Protein AF-0000000084921976 (afdb_homodimer)

Radius of gyration: 35.38 Å; Cα contacts (8 Å, |Δi|>4): 1871; chains: 2; bounding box: 84×122×89 Å

Secondary structure (DSSP, 8-state):
--------S--HHHHHHHHHHHHTT-S--HHHHHHHHHHS--PPPSBHHHHHHHHHHHHHHHHHHHHHHHH-------S-HHHHHHHHHHHHHHTSS-HHHHHHH--SHHHHHHHHHHHHHHHHHHHHT---S---HHHH-BTGGGTS--HHHHHTHHHHHHHHHH---BT-HHHHHHHHHHHTT----PPTTHHHHHHHHHSSTT-SB-------TT-BHHHHHHHHTTSEEEETTEEEESEEETTEEES-GGG--HHHHHHHHHHH--HHHHHHHHHHHHHHH--PPPHHHHHHHHHHHHHHHHH---HHHHHT-HHHHHHHHHHHTT-GGGS---HHHHHHHHHHHH---HHHHHHHTTTS---HHHHHHHHHHHHHHHHGGGG--SHHHHHHHHH-HHHHHH--HHHHHHHHHHHHHHHTT--STHHHHHHHHHHHHHHHHHHH-SSS-HHHHHHHHHHHHHHIIIIIHHHHHHHS----------HHHHHHHHHHHHH-THHHHHHHS--SHHHHHHHHHHHHH-HHHHHS--EE--SS--EE--PPP-TT-HHHHHHHHHHHHHHHHSGGG-SS---HHHHHHHHHHHHHHHHHHHHHH---HHHHHHHHHHHHT-PPPPP-SS--HHHHHTHHHHHHHHHHHHHHHTT--SB--STTTTTSBPPHHHHHHHHHHHHHHHHSS-TT-HHHHHHIIIII-TTS--HHHHHHTTSSSSSHHHHHHHHHHHHHHHHHHHHHHHHHHHHHHHHHH-/--------S--HHHHHHHHHHHHTT-S--HHHHHHHHHHS--PPPSBHHHHHHHHHHHHHHHHHHHHHHHH-------S-HHHHHHHHHHHHHHTSS-HHHHHHH--SHHHHHHHHHHHHHHHHHHHHT---S---HHHH-BTGGGTS--HHHHHTHHHHHHHHHH---BT-HHHHHHHHHHHTT----PPTTHHHHHHHHHSSTT-SB-------TT-BHHHHHHHHTTSEEEETTEEEESEEETTEEES-GGG--HHHHHHHHHHH--HHHHHHHHHHHHHHH--PPPHHHHHHHHHHHHHHHHH---HHHHHT-HHHHHHHHHHHTT-TTTS---HHHHHHHHHHHH---HHHHHHHTTTS---HHHHHHHHHHHHHHHHGGGG--SHHHHHHHHH-HHHHHH--HHHHHHHHHHHHHHHTT--STHHHHHHHHHHHHHHHHHHH-SSS-HHHHHHHHHHHHHHIIIIIHHHHHHHS----------HHHHHHHHHHHHH-THHHHHHHS--SHHHHHHHHHHHHH-HHHHHS--EE--SS--EE--PPP-TT-HHHHHHHHHHHHHHHHSGGG-SS---HHHHHHHHHHHHHHHHHHHHHH---HHHHHHHHHHHHT-PPPPP-SS--HHHHHTHHHHHHHHHHHHHHHTT--SB--STTTTTSBPPHHHHHHHHHHHHHHHHSS-TT-HHHHHHIIIII-TTS--HHHHHHTTSSSSSHHHHHHHHHHHHHHHHHHHHHHHHHHHHHHHHHH-

Organism: Filifactor alocis (strain ATCC 35896 / CCUG 47790 / D40 B5) (NCBI:txid546269)

Structure (mmCIF, N/CA/C/O backbone):
data_AF-0000000084921976-model_v1
#
loop_
_entity.id
_entity.type
_entity.pdbx_description
1 polymer 'DUF4209 domain-containing protein'
#
loop_
_atom_site.group_PDB
_atom_site.id
_atom_site.type_symbol
_atom_site.label_atom_id
_atom_site.label_alt_id
_atom_site.label_comp_id
_atom_site.label_asym_id
_atom_site.label_entity_id
_atom_site.label_seq_id
_atom_site.pdbx_PDB_ins_code
_atom_site.Cartn_x
_atom_site.Cartn_y
_atom_site.Cartn_z
_atom_site.occupancy
_atom_site.B_iso_or_equiv
_atom_site.auth_seq_id
_atom_site.auth_comp_id
_atom_site.auth_asym_id
_atom_site.auth_atom_id
_atom_site.pdbx_PDB_model_num
ATOM 1 N N . MET A 1 1 ? 5.086 -63 -4.965 1 36.03 1 MET A N 1
ATOM 2 C CA . MET A 1 1 ? 5.863 -61.781 -5.184 1 36.03 1 MET A CA 1
ATOM 3 C C . MET A 1 1 ? 5.996 -60.969 -3.895 1 36.03 1 MET A C 1
ATOM 5 O O . MET A 1 1 ? 5.016 -60.812 -3.166 1 36.03 1 MET A O 1
ATOM 9 N N . PRO A 1 2 ? 7.129 -60.875 -3.27 1 43.03 2 PRO A N 1
ATOM 10 C CA . PRO A 1 2 ? 7.211 -60.188 -1.97 1 43.03 2 PRO A CA 1
ATOM 11 C C . PRO A 1 2 ? 6.477 -58.875 -1.95 1 43.03 2 PRO A C 1
ATOM 13 O O . PRO A 1 2 ? 6.348 -58.219 -2.99 1 43.03 2 PRO A O 1
ATOM 16 N N . ASN A 1 3 ? 5.578 -58.625 -1.073 1 48.25 3 ASN A N 1
ATOM 17 C CA . ASN A 1 3 ? 4.789 -57.406 -0.872 1 48.25 3 ASN A CA 1
ATOM 18 C C . ASN A 1 3 ? 5.676 -56.156 -0.818 1 48.25 3 ASN A C 1
ATOM 20 O O . ASN A 1 3 ? 6.449 -55.969 0.124 1 48.25 3 ASN A O 1
ATOM 24 N N . LYS A 1 4 ? 6.289 -55.719 -1.925 1 60 4 LYS A N 1
ATOM 25 C CA . LYS A 1 4 ? 7.121 -54.5 -1.957 1 60 4 LYS A CA 1
ATOM 26 C C . LYS A 1 4 ? 6.492 -53.375 -1.141 1 60 4 LYS A C 1
ATOM 28 O O . LYS A 1 4 ? 5.324 -53.062 -1.337 1 60 4 LYS A O 1
ATOM 33 N N . GLU A 1 5 ? 6.953 -53.156 0.052 1 75.19 5 GLU A N 1
ATOM 34 C CA . GLU A 1 5 ? 6.52 -52.062 0.922 1 75.19 5 GLU A CA 1
ATOM 35 C C . GLU A 1 5 ? 6.891 -50.719 0.332 1 75.19 5 GLU A C 1
ATOM 37 O O . GLU A 1 5 ? 8.07 -50.406 0.146 1 75.19 5 GLU A O 1
ATOM 42 N N . TYR A 1 6 ? 5.863 -50.062 -0.355 1 84.06 6 TYR A N 1
ATOM 43 C CA . TYR A 1 6 ? 6.066 -48.75 -0.953 1 84.06 6 TYR A CA 1
ATOM 44 C C . TYR A 1 6 ? 6.055 -47.656 0.111 1 84.06 6 TYR A C 1
ATOM 46 O O . TYR A 1 6 ? 5.242 -47.688 1.038 1 84.06 6 TYR A O 1
ATOM 54 N N . LYS A 1 7 ? 6.992 -46.812 0.088 1 81.31 7 LYS A N 1
ATOM 55 C CA . LYS A 1 7 ? 7.02 -45.688 1.013 1 81.31 7 LYS A CA 1
ATOM 56 C C . LYS A 1 7 ? 5.934 -44.656 0.671 1 81.31 7 LYS A C 1
ATOM 58 O O . LYS A 1 7 ? 5.211 -44.188 1.556 1 81.31 7 LYS A O 1
ATOM 63 N N . ASN A 1 8 ? 5.68 -44.375 -0.59 1 85.75 8 ASN A N 1
ATOM 64 C CA . ASN A 1 8 ? 4.66 -43.5 -1.145 1 85.75 8 ASN A CA 1
ATOM 65 C C . ASN A 1 8 ? 4.855 -42.062 -0.676 1 85.75 8 ASN A C 1
ATOM 67 O O . ASN A 1 8 ? 3.881 -41.344 -0.459 1 85.75 8 ASN A O 1
ATOM 71 N N . TYR A 1 9 ? 6.039 -41.812 -0.288 1 83.88 9 TYR A N 1
ATOM 72 C CA . TYR A 1 9 ? 6.438 -40.438 0.019 1 83.88 9 TYR A CA 1
ATOM 73 C C . TYR A 1 9 ? 7.914 -40.219 -0.299 1 83.88 9 TYR A C 1
ATOM 75 O O . TYR A 1 9 ? 8.664 -41.188 -0.476 1 83.88 9 TYR A O 1
ATOM 83 N N . LEU A 1 10 ? 8.242 -39.031 -0.534 1 80.31 10 LEU A N 1
ATOM 84 C CA . LEU A 1 10 ? 9.641 -38.719 -0.784 1 80.31 10 LEU A CA 1
ATOM 85 C C . LEU A 1 10 ? 10.406 -38.531 0.526 1 80.31 10 LEU A C 1
ATOM 87 O O . LEU A 1 10 ? 10 -37.75 1.377 1 80.31 10 LEU A O 1
ATOM 91 N N . GLU A 1 11 ? 11.438 -39.25 0.639 1 75.75 11 GLU A N 1
ATOM 92 C CA . GLU A 1 11 ? 12.289 -39.062 1.807 1 75.75 11 GLU A CA 1
ATOM 93 C C . GLU A 1 11 ? 12.977 -37.688 1.787 1 75.75 11 GLU A C 1
ATOM 95 O O . GLU A 1 11 ? 13.148 -37.094 0.724 1 75.75 11 GLU A O 1
ATOM 100 N N . HIS A 1 12 ? 13.25 -37.281 2.861 1 73.44 12 HIS A N 1
ATOM 101 C CA . HIS A 1 12 ? 13.82 -35.938 3.004 1 73.44 12 HIS A CA 1
ATOM 102 C C . HIS A 1 12 ? 15.086 -35.781 2.162 1 73.44 12 HIS A C 1
ATOM 104 O O . HIS A 1 12 ? 15.281 -34.75 1.516 1 73.44 12 HIS A O 1
ATOM 110 N N . GLU A 1 13 ? 15.906 -36.719 2.164 1 74.75 13 GLU A N 1
ATOM 111 C CA . GLU A 1 13 ? 17.156 -36.656 1.408 1 74.75 13 GLU A CA 1
ATOM 112 C C . GLU A 1 13 ? 16.891 -36.531 -0.087 1 74.75 13 GLU A C 1
ATOM 114 O O . GLU A 1 13 ? 17.625 -35.844 -0.788 1 74.75 13 GLU A O 1
ATOM 119 N N . ILE A 1 14 ? 15.852 -37.156 -0.518 1 82.94 14 ILE A N 1
ATOM 120 C CA . ILE A 1 14 ? 15.492 -37.094 -1.932 1 82.94 14 ILE A CA 1
ATOM 121 C C . ILE A 1 14 ? 14.961 -35.719 -2.277 1 82.94 14 ILE A C 1
ATOM 123 O O . ILE A 1 14 ? 15.25 -35.188 -3.352 1 82.94 14 ILE A O 1
ATOM 127 N N . CYS A 1 15 ? 14.219 -35.156 -1.359 1 80.31 15 CYS A N 1
ATOM 128 C CA . CYS A 1 15 ? 13.695 -33.812 -1.569 1 80.31 15 CYS A CA 1
ATOM 129 C C . CYS A 1 15 ? 14.836 -32.781 -1.668 1 80.31 15 CYS A C 1
ATOM 131 O O . CYS A 1 15 ? 14.789 -31.875 -2.496 1 80.31 15 CYS A O 1
ATOM 133 N N . VAL A 1 16 ? 15.844 -32.938 -0.855 1 71.38 16 VAL A N 1
ATOM 134 C CA . VAL A 1 16 ? 17 -32.031 -0.869 1 71.38 16 VAL A CA 1
ATOM 135 C C . VAL A 1 16 ? 17.75 -32.188 -2.191 1 71.38 16 VAL A C 1
ATOM 137 O O . VAL A 1 16 ? 18.094 -31.172 -2.82 1 71.38 16 VAL A O 1
ATOM 140 N N . LYS A 1 17 ? 17.984 -33.438 -2.566 1 80.75 17 LYS A N 1
ATOM 141 C CA . LYS A 1 17 ? 18.656 -33.688 -3.834 1 80.75 17 LYS A CA 1
ATOM 142 C C . LYS A 1 17 ? 17.875 -33.094 -5.004 1 80.75 17 LYS A C 1
ATOM 144 O O . LYS A 1 17 ? 18.469 -32.594 -5.953 1 80.75 17 LYS A O 1
ATOM 149 N N . PHE A 1 18 ? 16.625 -33.281 -4.934 1 84.56 18 PHE A N 1
ATOM 150 C CA . PHE A 1 18 ? 15.75 -32.719 -5.965 1 84.56 18 PHE A CA 1
ATOM 151 C C . PHE A 1 18 ? 15.883 -31.203 -6.031 1 84.56 18 PHE A C 1
ATOM 153 O O . PHE A 1 18 ? 16.047 -30.641 -7.117 1 84.56 18 PHE A O 1
ATOM 160 N N . ALA A 1 19 ? 15.828 -30.547 -4.949 1 74.38 19 ALA A N 1
ATOM 161 C CA . ALA A 1 19 ? 15.945 -29.094 -4.879 1 74.38 19 ALA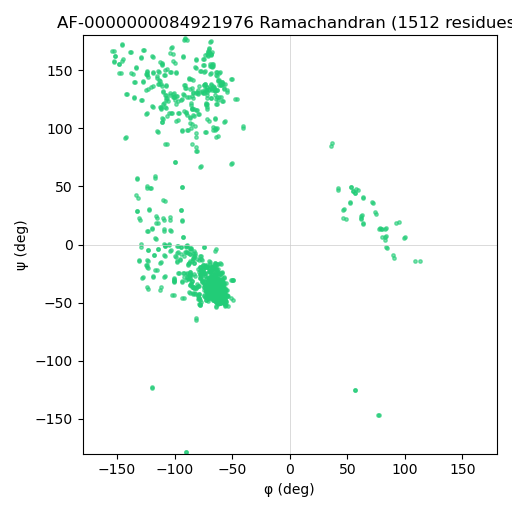 A CA 1
ATOM 162 C C . ALA A 1 19 ? 17.312 -28.625 -5.398 1 74.38 19 ALA A C 1
ATOM 164 O O . ALA A 1 19 ? 17.406 -27.625 -6.109 1 74.38 19 ALA A O 1
ATOM 165 N N . ASP A 1 20 ? 18.312 -29.359 -5.062 1 74.5 20 ASP A N 1
ATOM 166 C CA . ASP A 1 20 ? 19.656 -29.062 -5.559 1 74.5 20 ASP A CA 1
ATOM 167 C C . ASP A 1 20 ? 19.703 -29.172 -7.082 1 74.5 20 ASP A C 1
ATOM 169 O O . ASP A 1 20 ? 20.359 -28.359 -7.742 1 74.5 20 ASP A O 1
ATOM 173 N N . GLY A 1 21 ? 19.047 -30.219 -7.586 1 78.56 21 GLY A N 1
ATOM 174 C CA . GLY A 1 21 ? 18.984 -30.375 -9.031 1 78.56 21 GLY A CA 1
ATOM 175 C C . GLY A 1 21 ? 18.312 -29.219 -9.734 1 78.56 21 GLY A C 1
ATOM 176 O O . GLY A 1 21 ? 18.766 -28.781 -10.805 1 78.56 21 GLY A O 1
ATOM 177 N N . ILE A 1 22 ? 17.297 -28.734 -9.133 1 76.25 22 ILE A N 1
ATOM 178 C CA . ILE A 1 22 ? 16.594 -27.594 -9.688 1 76.25 22 ILE A CA 1
ATOM 179 C C . ILE A 1 22 ? 17.516 -26.359 -9.664 1 76.25 22 ILE A C 1
ATOM 181 O O . ILE A 1 22 ? 17.641 -25.656 -10.664 1 76.25 22 ILE A O 1
ATOM 185 N N . LEU A 1 23 ? 18.25 -26.156 -8.562 1 66.5 23 LEU A N 1
ATOM 186 C CA . LEU A 1 23 ? 19.109 -25 -8.383 1 66.5 23 LEU A CA 1
ATOM 187 C C . LEU A 1 23 ? 20.328 -25.078 -9.305 1 66.5 23 LEU A C 1
ATOM 189 O O . LEU A 1 23 ? 20.906 -24.047 -9.664 1 66.5 23 LEU A O 1
ATOM 193 N N . GLU A 1 24 ? 20.594 -26.312 -9.672 1 70 24 GLU A N 1
ATOM 194 C CA . GLU A 1 24 ? 21.766 -26.516 -10.523 1 7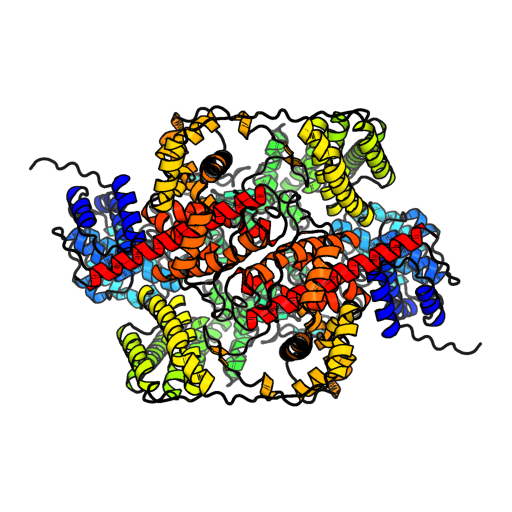0 24 GLU A CA 1
ATOM 195 C C . GLU A 1 24 ? 21.359 -26.609 -11.992 1 70 24 GLU A C 1
ATOM 197 O O . GLU A 1 24 ? 22.219 -26.75 -12.875 1 70 24 GLU A O 1
ATOM 202 N N . HIS A 1 25 ? 20.031 -26.516 -12.258 1 74.31 25 HIS A N 1
ATOM 203 C CA . HIS A 1 25 ? 19.516 -26.688 -13.617 1 74.31 25 HIS A CA 1
ATOM 204 C C . HIS A 1 25 ? 19.969 -28.016 -14.211 1 74.31 25 HIS A C 1
ATOM 206 O O . HIS A 1 25 ? 20.484 -28.062 -15.32 1 74.31 25 HIS A O 1
ATOM 212 N N . SER A 1 26 ? 19.812 -28.953 -13.367 1 78.19 26 SER A N 1
ATOM 213 C CA . SER A 1 26 ? 20.234 -30.297 -13.773 1 78.19 26 SER A CA 1
ATOM 214 C C . SER A 1 26 ? 19.469 -30.781 -14.992 1 78.19 26 SER A C 1
ATOM 216 O O . SER A 1 26 ? 18.266 -30.5 -15.125 1 78.19 26 SER A O 1
ATOM 218 N N . GLN A 1 27 ? 20.094 -31.406 -15.852 1 82.12 27 GLN A N 1
ATOM 219 C CA . GLN A 1 27 ? 19.438 -32 -17 1 82.12 27 GLN A CA 1
ATOM 220 C C . GLN A 1 27 ? 19.312 -33.531 -16.844 1 82.12 27 GLN A C 1
ATOM 222 O O . GLN A 1 27 ? 18.844 -34.219 -17.75 1 82.12 27 GLN A O 1
ATOM 227 N N . GLU A 1 28 ? 19.859 -33.969 -15.625 1 84.75 28 GLU A N 1
ATOM 228 C CA . GLU A 1 28 ? 19.812 -35.406 -15.336 1 84.75 28 GLU A CA 1
ATOM 229 C C . GLU A 1 28 ? 18.859 -35.719 -14.195 1 84.75 28 GLU A C 1
ATOM 231 O O . GLU A 1 28 ? 19.188 -35.5 -13.023 1 84.75 28 GLU A O 1
ATOM 236 N N . TRP A 1 29 ? 17.688 -36.281 -14.625 1 90.75 29 TRP A N 1
ATOM 237 C CA . TRP A 1 29 ? 16.656 -36.5 -13.609 1 90.75 29 TRP A CA 1
ATOM 238 C C . TRP A 1 29 ? 16.25 -37.969 -13.57 1 90.75 29 TRP A C 1
ATOM 240 O O . TRP A 1 29 ? 15.281 -38.344 -12.898 1 90.75 29 TRP A O 1
ATOM 250 N N . GLN A 1 30 ? 17.047 -38.875 -14.273 1 92 30 GLN A N 1
ATOM 251 C CA . GLN A 1 30 ? 16.703 -40.281 -14.32 1 92 30 GLN A CA 1
ATOM 252 C C . GLN A 1 30 ? 16.703 -40.906 -12.93 1 92 30 GLN A C 1
ATOM 254 O O . GLN A 1 30 ? 15.906 -41.781 -12.625 1 92 30 GLN A O 1
ATOM 259 N N . TRP A 1 31 ? 17.578 -40.375 -12.109 1 93 31 TRP A N 1
ATOM 260 C CA . TRP A 1 31 ? 17.656 -40.875 -10.75 1 93 31 TRP A CA 1
ATOM 261 C C . TRP A 1 31 ? 16.344 -40.688 -10.016 1 93 31 TRP A C 1
ATOM 263 O O . TRP A 1 31 ? 15.945 -41.531 -9.195 1 93 31 TRP A O 1
ATOM 273 N N . PHE A 1 32 ? 15.727 -39.594 -10.234 1 93.75 32 PHE A N 1
ATOM 274 C CA . PHE A 1 32 ? 14.469 -39.281 -9.562 1 93.75 32 PHE A CA 1
ATOM 275 C C . PHE A 1 32 ? 13.352 -40.188 -10.055 1 93.75 32 PHE A C 1
ATOM 277 O O . PHE A 1 32 ? 12.547 -40.688 -9.266 1 93.75 32 PHE A O 1
ATOM 284 N N . ILE A 1 33 ? 13.336 -40.438 -11.328 1 94.5 33 ILE A N 1
ATOM 285 C CA . ILE A 1 33 ? 12.344 -41.312 -11.93 1 94.5 33 ILE A CA 1
ATOM 286 C C . ILE A 1 33 ? 12.5 -42.719 -11.359 1 94.5 33 ILE A C 1
ATOM 288 O O . ILE A 1 33 ? 11.516 -43.344 -10.961 1 94.5 33 ILE A O 1
ATOM 292 N N . ASP A 1 34 ? 13.797 -43.188 -11.289 1 93.69 34 ASP A N 1
ATOM 293 C CA . ASP A 1 34 ? 14.078 -44.5 -10.75 1 93.69 34 ASP A CA 1
ATOM 294 C C . ASP A 1 34 ? 13.633 -44.625 -9.289 1 93.69 34 ASP A C 1
ATOM 296 O O . ASP A 1 34 ? 13.094 -45.625 -8.875 1 93.69 34 ASP A O 1
ATOM 300 N N . TYR A 1 35 ? 13.844 -43.562 -8.617 1 94.31 35 TYR A N 1
ATOM 301 C CA . TYR A 1 35 ? 13.453 -43.562 -7.215 1 94.31 35 TYR A CA 1
ATOM 302 C C . TYR A 1 35 ? 11.945 -43.719 -7.062 1 94.31 35 TYR A C 1
ATOM 304 O O . TYR A 1 35 ? 11.469 -44.438 -6.203 1 94.31 35 TYR A O 1
ATOM 312 N N . ILE A 1 36 ? 11.125 -42.938 -7.812 1 94.94 36 ILE A N 1
ATOM 313 C CA . ILE A 1 36 ? 9.664 -43 -7.73 1 94.94 36 ILE A CA 1
ATOM 314 C C . ILE A 1 36 ? 9.195 -44.406 -8.109 1 94.94 36 ILE A C 1
ATOM 316 O O . ILE A 1 36 ? 8.312 -44.969 -7.449 1 94.94 36 ILE A O 1
ATOM 320 N N . GLU A 1 37 ? 9.797 -44.969 -9.117 1 94.06 37 GLU A N 1
ATOM 321 C CA . GLU A 1 37 ? 9.406 -46.312 -9.578 1 94.06 37 GLU A CA 1
ATOM 322 C C . GLU A 1 37 ? 9.68 -47.375 -8.508 1 94.06 37 GLU A C 1
ATOM 324 O O . GLU A 1 37 ? 8.906 -48.312 -8.367 1 94.06 37 GLU A O 1
ATOM 329 N N . ASP A 1 38 ? 10.734 -47.094 -7.727 1 92 38 ASP A N 1
ATOM 330 C CA . ASP A 1 38 ? 11.133 -48.094 -6.727 1 92 38 ASP A CA 1
ATOM 331 C C . ASP A 1 38 ? 10.344 -47.906 -5.434 1 92 38 ASP A C 1
ATOM 333 O O . ASP A 1 38 ? 10.125 -48.875 -4.695 1 92 38 ASP A O 1
ATOM 337 N N . ASN A 1 39 ? 9.859 -46.688 -5.164 1 93.44 39 ASN A N 1
ATOM 338 C CA . ASN A 1 39 ? 9.383 -46.406 -3.809 1 93.44 39 ASN A CA 1
ATOM 339 C C . ASN A 1 39 ? 7.906 -46.062 -3.795 1 93.44 39 ASN A C 1
ATOM 341 O O . ASN A 1 39 ? 7.297 -45.938 -2.729 1 93.44 39 ASN A O 1
ATOM 345 N N . PHE A 1 40 ? 7.254 -45.875 -4.867 1 93.44 40 PHE A N 1
ATOM 346 C CA . PHE A 1 40 ? 5.844 -45.5 -4.922 1 93.44 40 PHE A CA 1
ATOM 347 C C . PHE A 1 40 ? 5.012 -46.625 -5.531 1 93.44 40 PHE A C 1
ATOM 349 O O . PHE A 1 40 ? 5.477 -47.344 -6.418 1 93.44 40 PHE A O 1
ATOM 356 N N . ASP A 1 41 ? 3.877 -46.781 -4.977 1 91.75 41 ASP A N 1
ATOM 357 C CA . ASP A 1 41 ? 2.912 -47.688 -5.605 1 91.75 41 ASP A CA 1
ATOM 358 C C . ASP A 1 41 ? 2.35 -47.062 -6.887 1 91.75 41 ASP A C 1
ATOM 360 O O . ASP A 1 41 ? 1.542 -46.156 -6.836 1 91.75 41 ASP A O 1
ATOM 364 N N . LEU A 1 42 ? 2.809 -47.656 -7.969 1 94.19 42 LEU A N 1
ATOM 365 C CA . LEU A 1 42 ? 2.43 -47.094 -9.258 1 94.19 42 LEU A CA 1
ATOM 366 C C . LEU A 1 42 ? 1.454 -48 -9.984 1 94.19 42 LEU A C 1
ATOM 368 O O . LEU A 1 42 ? 1.37 -48 -11.219 1 94.19 42 LEU A O 1
ATOM 372 N N . SER A 1 43 ? 0.844 -48.812 -9.141 1 91.69 43 SER A N 1
ATOM 373 C CA . SER A 1 43 ? -0.214 -49.656 -9.719 1 91.69 43 SER A CA 1
ATOM 374 C C . SER A 1 43 ? -1.46 -48.812 -10.016 1 91.69 43 SER A C 1
ATOM 376 O O . SER A 1 43 ? -1.703 -47.812 -9.367 1 91.69 43 SER A O 1
ATOM 378 N N . ASP A 1 44 ? -2.178 -49.156 -10.977 1 93.69 44 ASP A N 1
ATOM 379 C CA . ASP A 1 44 ? -3.396 -48.438 -11.32 1 93.69 44 ASP A CA 1
ATOM 380 C C . ASP A 1 44 ? -4.484 -48.656 -10.273 1 93.69 44 ASP A C 1
ATOM 382 O O . ASP A 1 44 ? -4.305 -49.438 -9.344 1 93.69 44 ASP A O 1
ATOM 386 N N . ILE A 1 45 ? -5.484 -47.938 -10.312 1 94.25 45 ILE A N 1
ATOM 387 C CA . ILE A 1 45 ? -6.52 -47.969 -9.281 1 94.25 45 ILE A CA 1
ATOM 388 C C . ILE A 1 45 ? -7.699 -48.812 -9.758 1 94.25 45 ILE A C 1
ATOM 390 O O . ILE A 1 45 ? -7.918 -48.969 -10.961 1 94.25 45 ILE A O 1
ATOM 394 N N . ASP A 1 46 ? -8.438 -49.312 -8.695 1 89.12 46 ASP A N 1
ATOM 395 C CA . ASP A 1 46 ? -9.594 -50.156 -9.016 1 89.12 46 ASP A CA 1
ATOM 396 C C . ASP A 1 46 ? -10.898 -49.406 -8.734 1 89.12 46 ASP A C 1
ATOM 398 O O . ASP A 1 46 ? -11.953 -49.75 -9.273 1 89.12 46 ASP A O 1
ATOM 402 N N . ASP A 1 47 ? -10.82 -48.531 -7.844 1 92.12 47 ASP A N 1
ATOM 403 C CA . ASP A 1 47 ? -12.016 -47.75 -7.512 1 92.12 47 ASP A CA 1
ATOM 404 C C . ASP A 1 47 ? -11.648 -46.312 -7.125 1 92.12 47 ASP A C 1
ATOM 406 O O . ASP A 1 47 ? -10.469 -45.969 -7.043 1 92.12 47 ASP A O 1
ATOM 410 N N . PHE A 1 48 ? -12.664 -45.531 -6.965 1 92.62 48 PHE A N 1
ATOM 411 C CA . PHE A 1 48 ? -12.438 -44.094 -6.711 1 92.62 48 PHE A CA 1
ATOM 412 C C . PHE A 1 48 ? -11.875 -43.875 -5.309 1 92.62 48 PHE A C 1
ATOM 414 O O . PHE A 1 48 ? -11.125 -42.938 -5.078 1 92.62 48 PHE A O 1
ATOM 421 N N . PHE A 1 49 ? -12.266 -44.719 -4.434 1 90.06 49 PHE A N 1
ATOM 422 C CA . PHE A 1 49 ? -11.703 -44.656 -3.09 1 90.06 49 PHE A CA 1
ATOM 423 C C . PHE A 1 49 ? -10.188 -44.812 -3.123 1 90.06 49 PHE A C 1
ATOM 425 O O . PHE A 1 49 ? -9.469 -44.125 -2.402 1 90.06 49 PHE A O 1
ATOM 432 N N . ASP A 1 50 ? -9.781 -45.688 -3.939 1 90.88 50 ASP A N 1
ATOM 433 C CA . ASP A 1 50 ? -8.352 -45.875 -4.121 1 90.88 50 ASP A CA 1
ATOM 434 C C . ASP A 1 50 ? -7.688 -44.625 -4.688 1 90.88 50 ASP A C 1
ATOM 436 O O . ASP A 1 50 ? -6.551 -44.312 -4.344 1 90.88 50 ASP A O 1
ATOM 440 N N . PHE A 1 51 ? -8.352 -43.969 -5.594 1 93.31 51 PHE A N 1
ATOM 441 C CA . PHE A 1 51 ? -7.836 -42.719 -6.141 1 93.31 51 PHE A CA 1
ATOM 442 C C . PHE A 1 51 ? -7.602 -41.688 -5.035 1 93.31 51 PHE A C 1
ATOM 444 O O . PHE A 1 51 ? -6.555 -41.031 -4.996 1 93.31 51 PHE A O 1
ATOM 451 N N . GLN A 1 52 ? -8.57 -41.531 -4.18 1 89.06 52 GLN A N 1
ATOM 452 C CA . GLN A 1 52 ? -8.5 -40.562 -3.096 1 89.06 52 GLN A CA 1
ATOM 453 C C . GLN A 1 52 ? -7.336 -40.875 -2.162 1 89.06 52 GLN A C 1
ATOM 455 O O . GLN A 1 52 ? -6.684 -39.938 -1.657 1 89.06 52 GLN A O 1
ATOM 460 N N . ASN A 1 53 ? -7.117 -42.031 -2.033 1 86.12 53 ASN A N 1
ATOM 461 C CA . ASN A 1 53 ? -6.023 -42.438 -1.152 1 86.12 53 ASN A CA 1
ATOM 462 C C . ASN A 1 53 ? -4.664 -42.188 -1.801 1 86.12 53 ASN A C 1
ATOM 464 O O . ASN A 1 53 ? -3.715 -41.781 -1.128 1 86.12 53 ASN A O 1
ATOM 468 N N . ARG A 1 54 ? -4.645 -42.406 -3.104 1 89.75 54 ARG A N 1
ATOM 469 C CA . ARG A 1 54 ? -3.367 -42.344 -3.807 1 89.75 54 ARG A CA 1
ATOM 470 C C . ARG A 1 54 ? -3.047 -40.938 -4.23 1 89.75 54 ARG A C 1
ATOM 472 O O . ARG A 1 54 ? -1.887 -40.594 -4.484 1 89.75 54 ARG A O 1
ATOM 479 N N . ARG A 1 55 ? -4.035 -40.188 -4.469 1 90.06 55 ARG A N 1
ATOM 480 C CA . ARG A 1 55 ? -3.818 -38.812 -4.961 1 90.06 55 ARG A CA 1
ATOM 481 C C . ARG A 1 55 ? -2.918 -38.031 -4.016 1 90.06 55 ARG A C 1
ATOM 483 O O . ARG A 1 55 ? -2.143 -37.188 -4.453 1 90.06 55 ARG A O 1
ATOM 490 N N . GLY A 1 56 ? -3.012 -38.312 -2.711 1 86.31 56 GLY A N 1
ATOM 491 C CA . GLY A 1 56 ? -2.172 -37.625 -1.741 1 86.31 56 GLY A CA 1
ATOM 492 C C . GLY A 1 56 ? -0.689 -37.844 -1.979 1 86.31 56 GLY A C 1
ATOM 493 O O . GLY A 1 56 ? 0.126 -36.969 -1.687 1 86.31 56 GLY A O 1
ATOM 494 N N . ASN A 1 57 ? -0.423 -38.938 -2.605 1 87.12 57 ASN A N 1
ATOM 495 C CA . ASN A 1 57 ? 0.975 -39.312 -2.822 1 87.12 57 ASN A CA 1
ATOM 496 C C . ASN A 1 57 ? 1.427 -38.969 -4.242 1 87.12 57 ASN A C 1
ATOM 498 O O . ASN A 1 57 ? 2.6 -38.688 -4.469 1 87.12 57 ASN A O 1
ATOM 502 N N . LEU A 1 58 ? 0.513 -39.031 -5.152 1 91.44 58 LEU A N 1
ATOM 503 C CA . LEU A 1 58 ? 0.928 -38.938 -6.551 1 91.44 58 LEU A CA 1
ATOM 504 C C . LEU A 1 58 ? 0.791 -37.531 -7.086 1 91.44 58 LEU A C 1
ATOM 506 O O . LEU A 1 58 ? 1.49 -37.156 -8.023 1 91.44 58 LEU A O 1
ATOM 510 N N . ILE A 1 59 ? -0.037 -36.75 -6.547 1 89.56 59 ILE A N 1
ATOM 511 C CA . ILE A 1 59 ? -0.201 -35.375 -7.027 1 89.56 59 ILE A CA 1
ATOM 512 C C . ILE A 1 59 ? 1.054 -34.562 -6.711 1 89.56 59 ILE A C 1
ATOM 514 O O . ILE A 1 59 ? 1.502 -33.75 -7.531 1 89.56 59 ILE A O 1
ATOM 518 N N . PRO A 1 60 ? 1.642 -34.812 -5.578 1 87.06 60 PRO A N 1
ATOM 519 C CA . PRO A 1 60 ? 2.922 -34.125 -5.355 1 87.06 60 PRO A CA 1
ATOM 520 C C . PRO A 1 60 ? 3.965 -34.469 -6.414 1 87.06 60 PRO A C 1
ATOM 522 O O . PRO A 1 60 ? 4.789 -33.625 -6.777 1 87.06 60 PRO A O 1
ATOM 525 N N . VAL A 1 61 ? 3.893 -35.688 -6.879 1 91.44 61 VAL A N 1
ATOM 526 C CA . VAL A 1 61 ? 4.809 -36.094 -7.941 1 91.44 61 VAL A CA 1
ATOM 527 C C . VAL A 1 61 ? 4.555 -35.25 -9.195 1 91.44 61 VAL A C 1
ATOM 529 O O . VAL A 1 61 ? 5.496 -34.844 -9.875 1 91.44 61 VAL A O 1
ATOM 532 N N . LEU A 1 62 ? 3.342 -34.969 -9.5 1 93.44 62 LEU A N 1
ATOM 533 C CA . LEU A 1 62 ? 2.996 -34.094 -10.609 1 93.44 62 LEU A CA 1
ATOM 534 C C . LEU A 1 62 ? 3.619 -32.719 -10.406 1 93.44 62 LEU A C 1
ATOM 536 O O . LEU A 1 62 ? 4.172 -32.125 -11.344 1 93.44 62 LEU A O 1
ATOM 540 N N . SER A 1 63 ? 3.531 -32.25 -9.25 1 88.06 63 SER A N 1
ATOM 541 C CA . SER A 1 63 ? 4.121 -30.938 -8.93 1 88.06 63 SER A CA 1
ATOM 542 C C . SER A 1 63 ? 5.629 -30.953 -9.141 1 88.06 63 SER A C 1
ATOM 544 O O . SER A 1 63 ? 6.195 -29.984 -9.656 1 88.06 63 SER A O 1
ATOM 546 N N . ASN A 1 64 ? 6.246 -32.031 -8.711 1 88.44 64 ASN A N 1
ATOM 547 C CA . ASN A 1 64 ? 7.684 -32.188 -8.93 1 88.44 64 ASN A CA 1
ATOM 548 C C . ASN A 1 64 ? 8.031 -32.156 -10.414 1 88.44 64 ASN A C 1
ATOM 550 O O . ASN A 1 64 ? 9.016 -31.516 -10.812 1 88.44 64 ASN A O 1
ATOM 554 N N . PHE A 1 65 ? 7.223 -32.844 -11.195 1 92.25 65 PHE A N 1
ATOM 555 C CA . PHE A 1 65 ? 7.453 -32.844 -12.633 1 92.25 65 PHE A CA 1
ATOM 556 C C . PHE A 1 65 ? 7.332 -31.453 -13.219 1 92.25 65 PHE A C 1
ATOM 558 O O . PHE A 1 65 ? 8.078 -31.078 -14.125 1 92.25 65 PHE A O 1
ATOM 565 N N . LEU A 1 66 ? 6.457 -30.703 -12.727 1 88.62 66 LEU A N 1
ATOM 566 C CA . LEU A 1 66 ? 6.301 -29.328 -13.188 1 88.62 66 LEU A CA 1
ATOM 567 C C . LEU A 1 66 ? 7.555 -28.516 -12.906 1 88.62 66 LEU A C 1
ATOM 569 O O . LEU A 1 66 ? 8.016 -27.766 -13.766 1 88.62 66 LEU A O 1
ATOM 573 N N . HIS A 1 67 ? 8.133 -28.719 -11.805 1 83.38 67 HIS A N 1
ATOM 574 C CA . HIS A 1 67 ? 9.367 -28.031 -11.453 1 83.38 67 HIS A CA 1
ATOM 575 C C . HIS A 1 67 ? 10.531 -28.5 -12.32 1 83.38 67 HIS A C 1
ATOM 577 O O . HIS A 1 67 ? 11.383 -27.688 -12.703 1 83.38 67 HIS A O 1
ATOM 583 N N . MET A 1 68 ? 10.531 -29.766 -12.531 1 86.81 68 MET A N 1
ATOM 584 C CA . MET A 1 68 ? 11.562 -30.328 -13.398 1 86.81 68 MET A CA 1
ATOM 585 C C . MET A 1 68 ? 11.484 -29.734 -14.797 1 86.81 68 MET A C 1
ATOM 587 O O . MET A 1 68 ? 12.516 -29.375 -15.383 1 86.81 68 MET A O 1
ATOM 591 N N . LEU A 1 69 ? 10.305 -29.578 -15.258 1 85.69 69 LEU A N 1
ATOM 592 C CA . LEU A 1 69 ? 10.094 -29.078 -16.609 1 85.69 69 LEU A CA 1
ATOM 593 C C . LEU A 1 69 ? 10.531 -27.625 -16.719 1 85.69 69 LEU A C 1
ATOM 595 O O . LEU A 1 69 ? 10.828 -27.141 -17.828 1 85.69 69 LEU A O 1
ATOM 599 N N . ASP A 1 70 ? 10.633 -27 -15.695 1 76.19 70 ASP A N 1
ATOM 600 C CA . ASP A 1 70 ? 11.055 -25.609 -15.672 1 76.19 70 ASP A CA 1
ATOM 601 C C . ASP A 1 70 ? 12.547 -25.484 -15.953 1 76.19 70 ASP A C 1
ATOM 603 O O . ASP A 1 70 ? 13.016 -24.438 -16.406 1 76.19 70 ASP A O 1
ATOM 607 N N . VAL A 1 71 ? 13.328 -26.562 -15.68 1 74.5 71 VAL A N 1
ATOM 608 C CA . VAL A 1 71 ? 14.773 -26.422 -15.734 1 74.5 71 VAL A CA 1
ATOM 609 C C . VAL A 1 71 ? 15.359 -27.453 -16.703 1 74.5 71 VAL A C 1
ATOM 611 O O . VAL A 1 71 ? 16.531 -27.375 -17.062 1 74.5 71 VAL A O 1
ATOM 614 N N . CYS A 1 72 ? 14.539 -28.406 -17.078 1 79.56 72 CYS A N 1
ATOM 615 C CA . CYS A 1 72 ? 15.047 -29.531 -17.859 1 79.56 72 CYS A CA 1
ATOM 616 C C . CYS A 1 72 ? 14.273 -29.688 -19.156 1 79.56 72 CYS A C 1
ATOM 618 O O . CYS A 1 72 ? 13.047 -29.609 -19.172 1 79.56 72 CYS A O 1
ATOM 620 N N . ASP A 1 73 ? 14.984 -29.859 -20.234 1 74.12 73 ASP A N 1
ATOM 621 C CA . ASP A 1 73 ? 14.352 -30.047 -21.547 1 74.12 73 ASP A CA 1
ATOM 622 C C . ASP A 1 73 ? 14.492 -31.484 -22.031 1 74.12 73 ASP A C 1
ATOM 624 O O . ASP A 1 73 ? 13.984 -31.844 -23.094 1 74.12 73 ASP A O 1
ATOM 628 N N . THR A 1 74 ? 15.18 -32.312 -21.188 1 77.62 74 THR A N 1
ATOM 629 C CA . THR A 1 74 ? 15.438 -33.688 -21.594 1 77.62 74 THR A CA 1
ATOM 630 C C . THR A 1 74 ? 14.336 -34.594 -21.094 1 77.62 74 THR A C 1
ATOM 632 O O . THR A 1 74 ? 13.82 -34.438 -19.984 1 77.62 74 THR A O 1
ATOM 635 N N . ASP A 1 75 ? 13.93 -35.5 -21.984 1 81.69 75 ASP A N 1
ATOM 636 C CA . ASP A 1 75 ? 12.938 -36.469 -21.562 1 81.69 75 ASP A CA 1
ATOM 637 C C . ASP A 1 75 ? 13.594 -37.625 -20.797 1 81.69 75 ASP A C 1
ATOM 639 O O . ASP A 1 75 ? 14.82 -37.781 -20.844 1 81.69 75 ASP A O 1
ATOM 643 N N . PHE A 1 76 ? 12.891 -38.344 -20.031 1 86.69 76 PHE A N 1
ATOM 644 C CA . PHE A 1 76 ? 13.422 -39.438 -19.234 1 86.69 76 PHE A CA 1
ATOM 645 C C . PHE A 1 76 ? 12.758 -40.75 -19.625 1 86.69 76 PHE A C 1
ATOM 647 O O . PHE A 1 76 ? 11.75 -40.75 -20.328 1 86.69 76 PHE A O 1
ATOM 654 N N . HIS A 1 77 ? 13.461 -41.781 -19.219 1 88.69 77 HIS A N 1
ATOM 655 C CA . HIS A 1 77 ? 12.938 -43.094 -19.469 1 88.69 77 HIS A CA 1
ATOM 656 C C . HIS A 1 77 ? 12.234 -43.656 -18.234 1 88.69 77 HIS A C 1
ATOM 658 O O . HIS A 1 77 ? 12.719 -43.5 -17.109 1 88.69 77 HIS A O 1
ATOM 664 N N . SER A 1 78 ? 11.016 -44.094 -18.406 1 91.88 78 SER A N 1
ATOM 665 C CA . SER A 1 78 ? 10.273 -44.75 -17.328 1 91.88 78 SER A CA 1
ATOM 666 C C . SER A 1 78 ? 9.719 -46.094 -17.781 1 91.88 78 SER A C 1
ATOM 668 O O . SER A 1 78 ? 9.297 -46.25 -18.938 1 91.88 78 SER A O 1
ATOM 670 N N . GLU A 1 79 ? 9.781 -47.062 -16.875 1 89.31 79 GLU A N 1
ATOM 671 C CA . GLU A 1 79 ? 9.258 -48.375 -17.172 1 89.31 79 GLU A CA 1
ATOM 672 C C . GLU A 1 79 ? 7.781 -48.5 -16.828 1 89.31 79 GLU A C 1
ATOM 674 O O . GLU A 1 79 ? 7.094 -49.406 -17.266 1 89.31 79 GLU A O 1
ATOM 679 N N . THR A 1 80 ? 7.328 -47.562 -16.031 1 93.62 80 THR A N 1
ATOM 680 C CA . THR A 1 80 ? 5.949 -47.625 -15.555 1 93.62 80 THR A CA 1
ATOM 681 C C . THR A 1 80 ? 5.062 -46.688 -16.359 1 93.62 80 THR A C 1
ATOM 683 O O . THR A 1 80 ? 5.387 -45.5 -16.516 1 93.62 80 THR A O 1
ATOM 686 N N . LEU A 1 81 ? 3.996 -47.219 -16.797 1 94.38 81 LEU A N 1
ATOM 687 C CA . LEU A 1 81 ? 3.082 -46.469 -17.641 1 94.38 81 LEU A CA 1
ATOM 688 C C . LEU A 1 81 ? 2.465 -45.312 -16.875 1 94.38 81 LEU A C 1
ATOM 690 O O . LEU A 1 81 ? 2.32 -44.219 -17.406 1 94.38 81 LEU A O 1
ATOM 694 N N . LEU A 1 82 ? 2.074 -45.562 -15.641 1 95.88 82 LEU A N 1
ATOM 695 C CA . LEU A 1 82 ? 1.426 -44.531 -14.82 1 95.88 82 LEU A CA 1
ATOM 696 C C . LEU A 1 82 ? 2.32 -43.312 -14.664 1 95.88 82 LEU A C 1
ATOM 698 O O . LEU A 1 82 ? 1.851 -42.188 -14.781 1 95.88 82 LEU A O 1
ATOM 702 N N . LEU A 1 83 ? 3.545 -43.531 -14.469 1 95.56 83 LEU A N 1
ATOM 703 C CA . LEU A 1 83 ? 4.488 -42.438 -14.273 1 95.56 83 LEU A CA 1
ATOM 704 C C . LEU A 1 83 ? 4.695 -41.656 -15.562 1 95.56 83 LEU A C 1
ATOM 706 O O . LEU A 1 83 ? 4.812 -40.438 -15.547 1 95.56 83 LEU A O 1
ATOM 710 N N . GLN A 1 84 ? 4.707 -42.344 -16.641 1 95.31 84 GLN A N 1
ATOM 711 C CA . GLN A 1 84 ? 4.824 -41.719 -17.938 1 95.31 84 GLN A CA 1
ATOM 712 C C . GLN A 1 84 ? 3.631 -40.812 -18.219 1 95.31 84 GLN A C 1
ATOM 714 O O . GLN A 1 84 ? 3.791 -39.688 -18.75 1 95.31 84 GLN A O 1
ATOM 719 N N . GLU A 1 85 ? 2.551 -41.312 -17.812 1 96.62 85 GLU A N 1
ATOM 720 C CA . GLU A 1 85 ? 1.331 -40.531 -18.062 1 96.62 85 GLU A CA 1
ATOM 721 C C . GLU A 1 85 ? 1.245 -39.312 -17.156 1 96.62 85 GLU A C 1
ATOM 723 O O . GLU A 1 85 ? 0.781 -38.25 -17.562 1 96.62 85 GLU A O 1
ATOM 728 N N . ILE A 1 86 ? 1.66 -39.438 -15.906 1 96.56 86 ILE A N 1
ATOM 729 C CA . ILE A 1 86 ? 1.681 -38.312 -15 1 96.56 86 ILE A CA 1
ATOM 730 C C . ILE A 1 86 ? 2.602 -37.219 -15.562 1 96.56 86 ILE A C 1
ATOM 732 O O . ILE A 1 86 ? 2.275 -36.031 -15.516 1 96.56 86 ILE A O 1
ATOM 736 N N . TYR A 1 87 ? 3.715 -37.625 -16.125 1 94.56 87 TYR A N 1
ATOM 737 C CA . TYR A 1 87 ? 4.648 -36.719 -16.75 1 94.56 87 TYR A CA 1
ATOM 738 C C . TYR A 1 87 ? 4.023 -36.031 -17.969 1 94.56 87 TYR A C 1
ATOM 740 O O . TYR A 1 87 ? 4.211 -34.844 -18.203 1 94.56 87 TYR A O 1
ATOM 748 N N . LEU A 1 88 ? 3.311 -36.844 -18.703 1 94.69 88 LEU A N 1
ATOM 749 C CA . LEU A 1 88 ? 2.605 -36.312 -19.859 1 94.69 88 LEU A CA 1
ATOM 750 C C . LEU A 1 88 ? 1.588 -35.25 -19.453 1 94.69 88 LEU A C 1
ATOM 752 O O . LEU A 1 88 ? 1.455 -34.219 -20.125 1 94.69 88 LEU A O 1
ATOM 756 N N . ILE A 1 89 ? 0.892 -35.469 -18.391 1 96.25 89 ILE A N 1
ATOM 757 C CA . ILE A 1 89 ? -0.101 -34.531 -17.891 1 96.25 89 ILE A CA 1
ATOM 758 C C . ILE A 1 89 ? 0.592 -33.25 -17.422 1 96.25 89 ILE A C 1
ATOM 760 O O . ILE A 1 89 ? 0.074 -32.156 -17.609 1 96.25 89 ILE A O 1
ATOM 764 N N . ALA A 1 90 ? 1.771 -33.375 -16.844 1 93.56 90 ALA A N 1
ATOM 765 C CA . ALA A 1 90 ? 2.562 -32.219 -16.453 1 93.56 90 ALA A CA 1
ATOM 766 C C . ALA A 1 90 ? 2.93 -31.375 -17.672 1 93.56 90 ALA A C 1
ATOM 768 O O . ALA A 1 90 ? 2.848 -30.141 -17.625 1 93.56 90 ALA A O 1
ATOM 769 N N . LYS A 1 91 ? 3.262 -32.031 -18.703 1 88.69 91 LYS A N 1
ATOM 770 C CA . LYS A 1 91 ? 3.596 -31.359 -19.953 1 88.69 91 LYS A CA 1
ATOM 771 C C . LYS A 1 91 ? 2.381 -30.641 -20.516 1 88.69 91 LYS A C 1
ATOM 773 O O . LYS A 1 91 ? 2.512 -29.547 -21.094 1 88.69 91 LYS A O 1
ATOM 778 N N . TYR A 1 92 ? 1.257 -31.281 -20.359 1 91.81 92 TYR A N 1
ATOM 779 C CA . TYR A 1 92 ? 0.021 -30.625 -20.781 1 91.81 92 TYR A CA 1
ATOM 780 C C . TYR A 1 92 ? -0.229 -29.359 -19.969 1 91.81 92 TYR A C 1
ATOM 782 O O . TYR A 1 92 ? -0.587 -28.328 -20.516 1 91.81 92 TYR A O 1
ATOM 790 N N . TYR A 1 93 ? -0.032 -29.438 -18.688 1 91.25 93 TYR A N 1
ATOM 791 C CA . TYR A 1 93 ? -0.283 -28.312 -17.812 1 91.25 93 TYR A CA 1
ATOM 792 C C . TYR A 1 93 ? 0.559 -27.109 -18.203 1 91.25 93 TYR A C 1
ATOM 794 O O . TYR A 1 93 ? 0.062 -25.984 -18.25 1 91.25 93 TYR A O 1
ATOM 802 N N . VAL A 1 94 ? 1.826 -27.391 -18.594 1 83 94 VAL A N 1
ATOM 803 C CA . VAL A 1 94 ? 2.744 -26.297 -18.891 1 83 94 VAL A CA 1
ATOM 804 C C . VAL A 1 94 ? 2.539 -25.828 -20.328 1 83 94 VAL A C 1
ATOM 806 O O . VAL A 1 94 ? 3.016 -24.75 -20.703 1 83 94 VAL A O 1
ATOM 809 N N . GLY A 1 95 ? 1.767 -26.625 -21.156 1 79.56 95 GLY A N 1
ATOM 810 C CA . GLY A 1 95 ? 1.415 -26.188 -22.5 1 79.56 95 GLY A CA 1
ATOM 811 C C . GLY A 1 95 ? 2.289 -26.812 -23.578 1 79.56 95 GLY A C 1
ATOM 812 O O . GLY A 1 95 ? 2.188 -26.453 -24.75 1 79.56 95 GLY A O 1
ATOM 813 N N . VAL A 1 96 ? 3.16 -27.766 -23.172 1 79.31 96 VAL A N 1
ATOM 814 C CA . VAL A 1 96 ? 4.051 -28.422 -24.125 1 79.31 96 VAL A CA 1
ATOM 815 C C . VAL A 1 96 ? 3.244 -29.344 -25.031 1 79.31 96 VAL A C 1
ATOM 817 O O . VAL A 1 96 ? 3.568 -29.516 -26.219 1 79.31 96 VAL A O 1
ATOM 820 N N . VAL A 1 97 ? 2.287 -29.969 -24.375 1 86.12 97 VAL A N 1
ATOM 821 C CA . VAL A 1 97 ? 1.432 -30.891 -25.109 1 86.12 97 VAL A CA 1
ATOM 822 C C . VAL A 1 97 ? 0.004 -30.344 -25.156 1 86.12 97 VAL A C 1
ATOM 824 O O . VAL A 1 97 ? -0.489 -29.797 -24.156 1 86.12 97 VAL A O 1
ATOM 827 N N . GLU A 1 98 ? -0.527 -30.5 -26.312 1 82.69 98 GLU A N 1
ATOM 828 C CA . GLU A 1 98 ? -1.907 -30.047 -26.469 1 82.69 98 GLU A CA 1
ATOM 829 C C . GLU A 1 98 ? -2.881 -31.016 -25.797 1 82.69 98 GLU A C 1
ATOM 831 O O . GLU A 1 98 ? -2.564 -32.188 -25.609 1 82.69 98 GLU A O 1
ATOM 836 N N . ARG A 1 99 ? -4.043 -30.594 -25.5 1 89 99 ARG A N 1
ATOM 837 C CA . ARG A 1 99 ? -5.055 -31.328 -24.75 1 89 99 ARG A CA 1
ATOM 838 C C . ARG A 1 99 ? -5.426 -32.625 -25.469 1 89 99 ARG A C 1
ATOM 840 O O . ARG A 1 99 ? -5.441 -33.688 -24.859 1 89 99 ARG A O 1
ATOM 847 N N . VAL A 1 100 ? -5.668 -32.531 -26.781 1 87.62 100 VAL A N 1
ATOM 848 C CA . VAL A 1 100 ? -6.164 -33.656 -27.562 1 87.62 100 VAL A CA 1
ATOM 849 C C . VAL A 1 100 ? -5.102 -34.75 -27.609 1 87.62 100 VAL A C 1
ATOM 851 O O . VAL A 1 100 ? -5.41 -35.938 -27.453 1 87.62 100 VAL A O 1
ATOM 854 N N . ASN A 1 101 ? -3.875 -34.344 -27.766 1 88.44 101 ASN A N 1
ATOM 855 C CA . ASN A 1 101 ? -2.773 -35.312 -27.812 1 88.44 101 ASN A CA 1
ATOM 856 C C . ASN A 1 101 ? -2.555 -35.969 -26.453 1 88.44 101 ASN A C 1
ATOM 858 O O . ASN A 1 101 ? -2.25 -37.156 -26.391 1 88.44 101 ASN A O 1
ATOM 862 N N . CYS A 1 102 ? -2.764 -35.25 -25.484 1 93.19 102 CYS A N 1
ATOM 863 C CA . CYS A 1 102 ? -2.58 -35.781 -24.141 1 93.19 102 CYS A CA 1
ATOM 864 C C . CYS A 1 102 ? -3.68 -36.781 -23.797 1 93.19 102 CYS A C 1
ATOM 866 O O . CYS A 1 102 ? -3.396 -37.875 -23.328 1 93.19 102 CYS A O 1
ATOM 868 N N . SER A 1 103 ? -4.887 -36.438 -24.031 1 93.81 103 SER A N 1
ATOM 869 C CA . SER A 1 103 ? -6.035 -37.25 -23.688 1 93.81 103 SER A CA 1
ATOM 870 C C . SER A 1 103 ? -5.988 -38.594 -24.438 1 93.81 103 SER A C 1
ATOM 872 O O . SER A 1 103 ? -6.367 -39.625 -23.875 1 93.81 103 SER A O 1
ATOM 874 N N . SER A 1 104 ? -5.484 -38.594 -25.625 1 92.31 104 SER A N 1
ATOM 875 C CA . SER A 1 104 ? -5.48 -39.812 -26.438 1 92.31 104 SER A CA 1
ATOM 876 C C . SER A 1 104 ? -4.414 -40.812 -25.969 1 92.31 104 SER A C 1
ATOM 878 O O . SER A 1 104 ? -4.52 -42 -26.219 1 92.31 104 SER A O 1
ATOM 880 N N . LYS A 1 105 ? -3.451 -40.375 -25.297 1 93.81 105 LYS A N 1
ATOM 881 C CA . LYS A 1 105 ? -2.322 -41.219 -24.906 1 93.81 105 LYS A CA 1
ATOM 882 C C . LYS A 1 105 ? -2.514 -41.781 -23.516 1 93.81 105 LYS A C 1
ATOM 884 O O . LYS A 1 105 ? -1.793 -42.688 -23.109 1 93.81 105 LYS A O 1
ATOM 889 N N . ILE A 1 106 ? -3.479 -41.25 -22.781 1 96.25 106 ILE A N 1
ATOM 890 C CA . ILE A 1 106 ? -3.689 -41.688 -21.406 1 96.25 106 ILE A CA 1
ATOM 891 C C . ILE A 1 106 ? -4.496 -42.969 -21.391 1 96.25 106 ILE A C 1
ATOM 893 O O . ILE A 1 106 ? -5.559 -43.062 -22.016 1 96.25 106 ILE A O 1
ATOM 897 N N . LYS A 1 107 ? -3.971 -44 -20.609 1 94 107 LYS A N 1
ATOM 898 C CA . LYS A 1 107 ? -4.613 -45.312 -20.594 1 94 107 LYS A CA 1
ATOM 899 C C . LYS A 1 107 ? -4.988 -45.719 -19.172 1 94 107 LYS A C 1
ATOM 901 O O . LYS A 1 107 ? -6.031 -46.344 -18.938 1 94 107 LYS A O 1
ATOM 906 N N . THR A 1 108 ? -4.203 -45.406 -18.156 1 95.5 108 THR A N 1
ATOM 907 C CA . THR A 1 108 ? -4.449 -45.781 -16.781 1 95.5 108 THR A CA 1
ATOM 908 C C . THR A 1 108 ? -5.652 -45.031 -16.203 1 95.5 108 THR A C 1
ATOM 910 O O . THR A 1 108 ? -5.891 -43.875 -16.547 1 95.5 108 THR A O 1
ATOM 913 N N . GLU A 1 109 ? -6.359 -45.688 -15.328 1 95.31 109 GLU A N 1
ATOM 914 C CA . GLU A 1 109 ? -7.57 -45.094 -14.773 1 95.31 109 GLU A CA 1
ATOM 915 C C . GLU A 1 109 ? -7.234 -43.938 -13.844 1 95.31 109 GLU A C 1
ATOM 917 O O . GLU A 1 109 ? -7.957 -42.938 -13.805 1 95.31 109 GLU A O 1
ATOM 922 N N . PHE A 1 110 ? -6.207 -44.094 -13.109 1 96.19 110 PHE A N 1
ATOM 923 C CA . PHE A 1 110 ? -5.773 -43 -12.242 1 96.19 110 PHE A CA 1
ATOM 924 C C . PHE A 1 110 ? -5.527 -41.75 -13.047 1 96.19 110 PHE A C 1
ATOM 926 O O . PHE A 1 110 ? -6.004 -40.656 -12.672 1 96.19 110 PHE A O 1
ATOM 933 N N . CYS A 1 111 ? -4.816 -41.875 -14.125 1 96.5 111 CYS A N 1
ATOM 934 C CA . CYS A 1 111 ? -4.406 -40.719 -14.898 1 96.5 111 CYS A CA 1
ATOM 935 C C . CYS A 1 111 ? -5.574 -40.156 -15.703 1 96.5 111 CYS A C 1
ATOM 937 O O . CYS A 1 111 ? -5.586 -38.969 -16.047 1 96.5 111 CYS A O 1
ATOM 939 N N . LYS A 1 112 ? -6.535 -41 -15.984 1 95.81 112 LYS A N 1
ATOM 940 C CA . LYS A 1 112 ? -7.738 -40.438 -16.609 1 95.81 112 LYS A CA 1
ATOM 941 C C . LYS A 1 112 ? -8.422 -39.438 -15.703 1 95.81 112 LYS A C 1
ATOM 943 O O . LYS A 1 112 ? -8.82 -38.344 -16.156 1 95.81 112 LYS A O 1
ATOM 948 N N . ILE A 1 113 ? -8.508 -39.75 -14.461 1 95.62 113 ILE A N 1
ATOM 949 C CA . ILE A 1 113 ? -9.141 -38.875 -13.492 1 95.62 113 ILE A CA 1
ATOM 950 C C . ILE A 1 113 ? -8.25 -37.656 -13.25 1 95.62 113 ILE A C 1
ATOM 952 O O . ILE A 1 113 ? -8.734 -36.531 -13.219 1 95.62 113 ILE A O 1
ATOM 956 N N . LEU A 1 114 ? -6.969 -37.844 -13.133 1 96.12 114 LEU A N 1
ATOM 957 C CA . LEU A 1 114 ? -6.027 -36.781 -12.898 1 96.12 114 LEU A CA 1
ATOM 958 C C . LEU A 1 114 ? -6.043 -35.781 -14.055 1 96.12 114 LEU A C 1
ATOM 960 O O . LEU A 1 114 ? -5.992 -34.562 -13.844 1 96.12 114 LEU A O 1
ATOM 964 N N . PHE A 1 115 ? -6.113 -36.344 -15.242 1 96.38 115 PHE A N 1
ATOM 965 C CA . PHE A 1 115 ? -6.113 -35.469 -16.422 1 96.38 115 PHE A CA 1
ATOM 966 C C . PHE A 1 115 ? -7.34 -34.562 -16.438 1 96.38 115 PHE A C 1
ATOM 968 O O . PHE A 1 115 ? -7.223 -33.375 -16.688 1 96.38 115 PHE A O 1
ATOM 975 N N . VAL A 1 116 ? -8.445 -35.188 -16.203 1 95.19 116 VAL A N 1
ATOM 976 C CA . VAL A 1 116 ? -9.664 -34.375 -16.219 1 95.19 116 VAL A CA 1
ATOM 977 C C . VAL A 1 116 ? -9.594 -33.312 -15.117 1 95.19 116 VAL A C 1
ATOM 979 O O . VAL A 1 116 ? -10 -32.156 -15.328 1 95.19 116 VAL A O 1
ATOM 982 N N . LEU A 1 117 ? -9.078 -33.625 -14.039 1 94.69 117 LEU A N 1
ATOM 983 C CA . LEU A 1 117 ? -8.914 -32.688 -12.938 1 94.69 117 LEU A CA 1
ATOM 984 C C . LEU A 1 117 ? -8.008 -31.516 -13.352 1 94.69 117 LEU A C 1
ATOM 986 O O . LEU A 1 117 ? -8.32 -30.359 -13.078 1 94.69 117 LEU A O 1
ATOM 990 N N . VAL A 1 118 ? -6.906 -31.828 -13.953 1 94.62 118 VAL A N 1
ATOM 991 C CA . VAL A 1 118 ? -5.961 -30.797 -14.383 1 94.62 118 VAL A CA 1
ATOM 992 C C . VAL A 1 118 ? -6.59 -29.953 -15.484 1 94.62 118 VAL A C 1
ATOM 994 O O . VAL A 1 118 ? -6.414 -28.734 -15.508 1 94.62 118 VAL A O 1
ATOM 997 N N . TRP A 1 119 ? -7.277 -30.688 -16.375 1 94 119 TRP A N 1
ATOM 998 C CA . TRP A 1 119 ? -7.969 -30 -17.453 1 94 119 TRP A CA 1
ATOM 999 C C . TRP A 1 119 ? -8.969 -28.984 -16.906 1 94 119 TRP A C 1
ATOM 1001 O O . TRP A 1 119 ? -8.938 -27.812 -17.281 1 94 119 TRP A O 1
ATOM 1011 N N . LEU A 1 120 ? -9.766 -29.406 -16 1 94.06 120 LEU A N 1
ATOM 1012 C CA . LEU A 1 120 ? -10.781 -28.531 -15.406 1 94.06 120 LEU A CA 1
ATOM 1013 C C . LEU A 1 120 ? -10.133 -27.406 -14.609 1 94.06 120 LEU A C 1
ATOM 1015 O O . LEU A 1 120 ? -10.617 -26.281 -14.617 1 94.06 120 LEU A O 1
ATOM 1019 N N . THR A 1 121 ? -9.078 -27.688 -13.961 1 92.5 121 THR A N 1
ATOM 1020 C CA . THR A 1 121 ? -8.352 -26.672 -13.188 1 92.5 121 THR A CA 1
ATOM 1021 C C . THR A 1 121 ? -7.777 -25.609 -14.109 1 92.5 121 THR A C 1
ATOM 1023 O O . THR A 1 121 ? -7.82 -24.406 -13.789 1 92.5 121 THR A O 1
ATOM 1026 N N . LYS A 1 122 ? -7.234 -26 -15.219 1 88.69 122 LYS A N 1
ATOM 1027 C CA . LYS A 1 122 ? -6.695 -25.062 -16.188 1 88.69 122 LYS A CA 1
ATOM 1028 C C . LYS A 1 122 ? -7.785 -24.125 -16.719 1 88.69 122 LYS A C 1
ATOM 1030 O O . LYS A 1 122 ? -7.547 -22.922 -16.906 1 88.69 122 LYS A O 1
ATOM 1035 N N . LEU A 1 123 ? -8.898 -24.734 -17 1 88.38 123 LEU A N 1
ATOM 1036 C CA . LEU A 1 123 ? -10.031 -23.922 -17.453 1 88.38 123 LEU A CA 1
ATOM 1037 C C . LEU A 1 123 ? -10.445 -22.922 -16.391 1 88.38 123 LEU A C 1
ATOM 1039 O O . LEU A 1 123 ? -10.719 -21.766 -16.703 1 88.38 123 LEU A O 1
ATOM 1043 N N . GLU A 1 124 ? -10.469 -23.406 -15.164 1 88.19 124 GLU A N 1
ATOM 1044 C CA . GLU A 1 124 ? -10.789 -22.516 -14.055 1 88.19 124 GLU A CA 1
ATOM 1045 C C . GLU A 1 124 ? -9.781 -21.375 -13.945 1 88.19 124 GLU A C 1
ATOM 1047 O O . GLU A 1 124 ? -10.156 -20.219 -13.758 1 88.19 124 GLU A O 1
ATOM 1052 N N . ASN A 1 125 ? -8.555 -21.734 -14.062 1 82.56 125 ASN A N 1
ATOM 1053 C CA . ASN A 1 125 ? -7.488 -20.75 -13.961 1 82.56 125 ASN A CA 1
ATOM 1054 C C . ASN A 1 125 ? -7.621 -19.672 -15.039 1 82.56 125 ASN A C 1
ATOM 1056 O O . ASN A 1 125 ? -7.336 -18.5 -14.781 1 82.56 125 ASN A O 1
ATOM 1060 N N . SER A 1 126 ? -7.992 -20.047 -16.125 1 76.5 126 SER A N 1
ATOM 1061 C CA . SER A 1 126 ? -8.117 -19.141 -17.25 1 76.5 126 SER A CA 1
ATOM 1062 C C . SER A 1 126 ? -9.188 -18.078 -17.016 1 76.5 126 SER A C 1
ATOM 1064 O O . SER A 1 126 ? -9.031 -16.922 -17.406 1 76.5 126 SER A O 1
ATOM 1066 N N . ASP A 1 127 ? -10.258 -18.531 -16.375 1 74.38 127 ASP A N 1
ATOM 1067 C CA . ASP A 1 127 ? -11.406 -17.641 -16.219 1 74.38 127 ASP A CA 1
ATOM 1068 C C . ASP A 1 127 ? -11.32 -16.859 -14.914 1 74.38 127 ASP A C 1
ATOM 1070 O O . ASP A 1 127 ? -11.938 -15.797 -14.781 1 74.38 127 ASP A O 1
ATOM 1074 N N . ASN A 1 128 ? -10.695 -17.359 -13.906 1 75.06 128 ASN A N 1
ATOM 1075 C CA . ASN A 1 128 ? -10.805 -16.812 -12.562 1 75.06 128 ASN A CA 1
ATOM 1076 C C . ASN A 1 128 ? -9.469 -16.281 -12.062 1 75.06 128 ASN A C 1
ATOM 1078 O O . ASN A 1 128 ? -9.312 -15.992 -10.875 1 75.06 128 ASN A O 1
ATOM 1082 N N . ASN A 1 129 ? -8.461 -15.984 -12.852 1 68.44 129 ASN A N 1
ATOM 1083 C CA . ASN A 1 129 ? -7.141 -15.477 -12.5 1 68.44 129 ASN A CA 1
ATOM 1084 C C . ASN A 1 129 ? -6.531 -16.266 -11.344 1 68.44 129 ASN A C 1
ATOM 1086 O O . ASN A 1 129 ? -6.047 -15.68 -10.375 1 68.44 129 ASN A O 1
ATOM 1090 N N . SER A 1 130 ? -6.836 -17.469 -11.219 1 75.06 130 SER A N 1
ATOM 1091 C CA . SER A 1 130 ? -6.246 -18.391 -10.242 1 75.06 130 SER A CA 1
ATOM 1092 C C . SER A 1 130 ? -5.07 -19.141 -10.844 1 75.06 130 SER A C 1
ATOM 1094 O O . SER A 1 130 ? -4.871 -19.141 -12.062 1 75.06 130 SER A O 1
ATOM 1096 N N . LYS A 1 131 ? -4.219 -19.719 -9.953 1 76.75 131 LYS A N 1
ATOM 1097 C CA . LYS A 1 131 ? -3.051 -20.469 -10.414 1 76.75 131 LYS A CA 1
ATOM 1098 C C . LYS A 1 131 ? -2.945 -21.812 -9.695 1 76.75 131 LYS A C 1
ATOM 1100 O O . LYS A 1 131 ? -1.886 -22.172 -9.172 1 76.75 131 LYS A O 1
ATOM 1105 N N . TYR A 1 132 ? -3.979 -22.594 -9.797 1 82.75 132 TYR A N 1
ATOM 1106 C CA . TYR A 1 132 ? -3.984 -23.906 -9.164 1 82.75 132 TYR A CA 1
ATOM 1107 C C . TYR A 1 132 ? -3.342 -24.953 -10.07 1 82.75 132 TYR A C 1
ATOM 1109 O O . TYR A 1 132 ? -3.486 -24.891 -11.297 1 82.75 132 TYR A O 1
ATOM 1117 N N . ILE A 1 133 ? -2.617 -25.844 -9.422 1 85.88 133 ILE A N 1
ATOM 1118 C CA . ILE A 1 133 ? -2.162 -27.016 -10.172 1 85.88 133 ILE A CA 1
ATOM 1119 C C . ILE A 1 133 ? -3.312 -28 -10.336 1 85.88 133 ILE A C 1
ATOM 1121 O O . ILE A 1 133 ? -3.559 -28.516 -11.43 1 85.88 133 ILE A O 1
ATOM 1125 N N . VAL A 1 134 ? -3.91 -28.219 -9.156 1 89.81 134 VAL A N 1
ATOM 1126 C CA . VAL A 1 134 ? -5.09 -29.078 -9.117 1 89.81 134 VAL A CA 1
ATOM 1127 C C . VAL A 1 134 ? -6.105 -28.516 -8.125 1 89.81 134 VAL A C 1
ATOM 1129 O O . VAL A 1 134 ? -5.742 -28.141 -7.008 1 89.81 134 VAL A O 1
ATOM 1132 N N . ASP A 1 135 ? -7.34 -28.375 -8.547 1 89.12 135 ASP A N 1
ATOM 1133 C CA . ASP A 1 135 ? -8.43 -27.953 -7.664 1 89.12 135 ASP A CA 1
ATOM 1134 C C . ASP A 1 135 ? -9.516 -29.031 -7.59 1 89.12 135 ASP A C 1
ATOM 1136 O O . ASP A 1 135 ? -10.148 -29.359 -8.602 1 89.12 135 ASP A O 1
ATOM 1140 N N . TYR A 1 136 ? -9.758 -29.547 -6.438 1 87.31 136 TYR A N 1
ATOM 1141 C CA . TYR A 1 136 ? -10.656 -30.672 -6.262 1 87.31 136 TYR A CA 1
ATOM 1142 C C . TYR A 1 136 ? -12.094 -30.203 -6.055 1 87.31 136 TYR A C 1
ATOM 1144 O O . TYR A 1 136 ? -13.023 -31 -6.059 1 87.31 136 TYR A O 1
ATOM 1152 N N . ARG A 1 137 ? -12.414 -29.109 -5.926 1 86.5 137 ARG A N 1
ATOM 1153 C CA . ARG A 1 137 ? -13.711 -28.594 -5.492 1 86.5 137 ARG A CA 1
ATOM 1154 C C . ARG A 1 137 ? -14.797 -28.906 -6.516 1 86.5 137 ARG A C 1
ATOM 1156 O O . ARG A 1 137 ? -15.945 -29.156 -6.152 1 86.5 137 ARG A O 1
ATOM 1163 N N . ILE A 1 138 ? -14.391 -28.844 -7.68 1 87.62 138 ILE A N 1
ATOM 1164 C CA . ILE A 1 138 ? -15.359 -29.094 -8.734 1 87.62 138 ILE A CA 1
ATOM 1165 C C . ILE A 1 138 ? -15.836 -30.547 -8.664 1 87.62 138 ILE A C 1
ATOM 1167 O O . ILE A 1 138 ? -16.906 -30.891 -9.164 1 87.62 138 ILE A O 1
ATOM 1171 N N . LEU A 1 139 ? -15.094 -31.406 -7.996 1 87.44 139 LEU A N 1
ATOM 1172 C CA . LEU A 1 139 ? -15.445 -32.812 -7.871 1 87.44 139 LEU A CA 1
ATOM 1173 C C . LEU A 1 139 ? -16.438 -33.031 -6.738 1 87.44 139 LEU A C 1
ATOM 1175 O O . LEU A 1 139 ? -17.344 -33.875 -6.844 1 87.44 139 LEU A O 1
ATOM 1179 N N . ASP A 1 140 ? -16.188 -32.25 -5.707 1 84.25 140 ASP A N 1
ATOM 1180 C CA . ASP A 1 140 ? -16.844 -32.625 -4.457 1 84.25 140 ASP A CA 1
ATOM 1181 C C . ASP A 1 140 ? -17.906 -31.609 -4.055 1 84.25 140 ASP A C 1
ATOM 1183 O O . ASP A 1 140 ? -18.781 -31.906 -3.234 1 84.25 140 ASP A O 1
ATOM 1187 N N . GLN A 1 141 ? -17.922 -30.5 -4.602 1 89.12 141 GLN A N 1
ATOM 1188 C CA . GLN A 1 141 ? -18.828 -29.469 -4.121 1 89.12 141 GLN A CA 1
ATOM 1189 C C . GLN A 1 141 ? -19.984 -29.25 -5.098 1 89.12 141 GLN A C 1
ATOM 1191 O O . GLN A 1 141 ? -19.766 -29.031 -6.289 1 89.12 141 GLN A O 1
ATOM 1196 N N . ARG A 1 142 ? -21.125 -29.359 -4.484 1 89.94 142 ARG A N 1
ATOM 1197 C CA . ARG A 1 142 ? -22.312 -29.031 -5.25 1 89.94 142 ARG A CA 1
ATOM 1198 C C . ARG A 1 142 ? -22.469 -27.531 -5.422 1 89.94 142 ARG A C 1
ATOM 1200 O O . ARG A 1 142 ? -21.938 -26.75 -4.625 1 89.94 142 ARG A O 1
ATOM 1207 N N . ASN A 1 143 ? -23.141 -27.031 -6.457 1 91.31 143 ASN A N 1
ATOM 1208 C CA . ASN A 1 143 ? -23.406 -25.641 -6.758 1 91.31 143 ASN A CA 1
ATOM 1209 C C . ASN A 1 143 ? -22.109 -24.859 -7.035 1 91.31 143 ASN A C 1
ATOM 1211 O O . ASN A 1 143 ? -22.094 -23.625 -6.996 1 91.31 143 ASN A O 1
ATOM 1215 N N . PHE A 1 144 ? -21.016 -25.516 -7.344 1 90.81 144 PHE A N 1
ATOM 1216 C CA . PHE A 1 144 ? -19.719 -24.875 -7.508 1 90.81 144 PHE A CA 1
ATOM 1217 C C . PHE A 1 144 ? -19.75 -23.922 -8.703 1 90.81 144 PHE A C 1
ATOM 1219 O O . PHE A 1 144 ? -19 -22.938 -8.727 1 90.81 144 PHE A O 1
ATOM 1226 N N . HIS A 1 145 ? -20.625 -24.188 -9.586 1 87.25 145 HIS A N 1
ATOM 1227 C CA . HIS A 1 145 ? -20.766 -23.359 -10.781 1 87.25 145 HIS A CA 1
ATOM 1228 C C . HIS A 1 145 ? -21.188 -21.938 -10.43 1 87.25 145 HIS A C 1
ATOM 1230 O O . HIS A 1 145 ? -21.031 -21.016 -11.234 1 87.25 145 HIS A O 1
ATOM 1236 N N . GLN A 1 146 ? -21.672 -21.812 -9.203 1 83.38 146 GLN A N 1
ATOM 1237 C CA . GLN A 1 146 ? -22.109 -20.5 -8.766 1 83.38 146 GLN A CA 1
ATOM 1238 C C . GLN A 1 146 ? -20.938 -19.703 -8.164 1 83.38 146 GLN A C 1
ATOM 1240 O O . GLN A 1 146 ? -21.031 -18.484 -8 1 83.38 146 GLN A O 1
ATOM 1245 N N . ALA A 1 147 ? -19.859 -20.406 -7.848 1 82.44 147 ALA A N 1
ATOM 1246 C CA . ALA A 1 147 ? -18.734 -19.797 -7.133 1 82.44 147 ALA A CA 1
ATOM 1247 C C . ALA A 1 147 ? -17.688 -19.266 -8.102 1 82.44 147 ALA A C 1
ATOM 1249 O O . ALA A 1 147 ? -16.922 -18.375 -7.754 1 82.44 147 ALA A O 1
ATOM 1250 N N . ILE A 1 148 ? -17.641 -19.844 -9.328 1 81.31 148 ILE A N 1
ATOM 1251 C CA . ILE A 1 148 ? -16.578 -19.453 -10.25 1 81.31 148 ILE A CA 1
ATOM 1252 C C . ILE A 1 148 ? -17.188 -19.078 -11.602 1 81.31 148 ILE A C 1
ATOM 1254 O O . ILE A 1 148 ? -18.344 -19.406 -11.883 1 81.31 148 ILE A O 1
ATOM 1258 N N . ASN A 1 149 ? -16.391 -18.344 -12.383 1 77.94 149 ASN A N 1
ATOM 1259 C CA . ASN A 1 149 ? -16.734 -18.125 -13.781 1 77.94 149 ASN A CA 1
ATOM 1260 C C . ASN A 1 149 ? -16.531 -19.375 -14.617 1 77.94 149 ASN A C 1
ATOM 1262 O O . ASN A 1 149 ? -15.438 -19.938 -14.633 1 77.94 149 ASN A O 1
ATOM 1266 N N . MET A 1 150 ? -17.594 -19.859 -15.25 1 80.75 150 MET A N 1
ATOM 1267 C CA . MET A 1 150 ? -17.531 -21.109 -15.992 1 80.75 150 MET A CA 1
ATOM 1268 C C . MET A 1 150 ? -17.484 -20.859 -17.5 1 80.75 150 MET A C 1
ATOM 1270 O O . MET A 1 150 ? -17.906 -21.703 -18.281 1 80.75 150 MET A O 1
ATOM 1274 N N . GLY A 1 151 ? -17.078 -19.688 -17.844 1 73.12 151 GLY A N 1
ATOM 1275 C CA . GLY A 1 151 ? -17.078 -19.344 -19.266 1 73.12 151 GLY A CA 1
ATOM 1276 C C . GLY A 1 151 ? -16.328 -20.344 -20.125 1 73.12 151 GLY A C 1
ATOM 1277 O O . GLY A 1 151 ? -16.875 -20.875 -21.094 1 73.12 151 GLY A O 1
ATOM 1278 N N . SER A 1 152 ? -15.039 -20.656 -19.766 1 77.25 152 SER A N 1
ATOM 1279 C CA . SER A 1 152 ? -14.203 -21.578 -20.531 1 77.25 152 SER A CA 1
ATOM 1280 C C . SER A 1 152 ? -14.727 -23 -20.469 1 77.25 152 SER A C 1
ATOM 1282 O O . SER A 1 152 ? -14.516 -23.797 -21.391 1 77.25 152 SER A O 1
ATOM 1284 N N . PHE A 1 153 ? -15.461 -23.344 -19.391 1 83.88 153 PHE A N 1
ATOM 1285 C CA . PHE A 1 153 ? -16.031 -24.672 -19.234 1 83.88 153 PHE A CA 1
ATOM 1286 C C . PHE A 1 153 ? -17.109 -24.922 -20.281 1 83.88 153 PHE A C 1
ATOM 1288 O O . PHE A 1 153 ? -17.234 -26.031 -20.812 1 83.88 153 PHE A O 1
ATOM 1295 N N . GLU A 1 154 ? -17.812 -23.859 -20.547 1 75.56 154 GLU A N 1
ATOM 1296 C CA . GLU A 1 154 ? -18.906 -23.969 -21.5 1 75.56 154 GLU A CA 1
ATOM 1297 C C . GLU A 1 154 ? -18.406 -24.297 -22.891 1 75.56 154 GLU A C 1
ATOM 1299 O O . GLU A 1 154 ? -19.047 -25.047 -23.641 1 75.56 154 GLU A O 1
ATOM 1304 N N . TYR A 1 155 ? -17.281 -23.797 -23.141 1 73.38 155 TYR A N 1
ATOM 1305 C CA . TYR A 1 155 ? -16.672 -24 -24.453 1 73.38 155 TYR A CA 1
ATOM 1306 C C . TYR A 1 155 ? -16.281 -25.469 -24.641 1 73.38 155 TYR A C 1
ATOM 1308 O O . TYR A 1 155 ? -16.359 -26 -25.75 1 73.38 155 TYR A O 1
ATOM 1316 N N . ASP A 1 156 ? -15.867 -26.172 -23.688 1 80 156 ASP A N 1
ATOM 1317 C CA . ASP A 1 156 ? -15.352 -27.531 -23.766 1 80 156 ASP A CA 1
ATOM 1318 C C . ASP A 1 156 ? -16.344 -28.516 -23.141 1 80 156 ASP A C 1
ATOM 1320 O O . ASP A 1 156 ? -15.984 -29.672 -22.875 1 80 156 ASP A O 1
ATOM 1324 N N . LYS A 1 157 ? -17.5 -28.109 -22.906 1 87.38 157 LYS A N 1
ATOM 1325 C CA . LYS A 1 157 ? -18.484 -28.875 -22.141 1 87.38 157 LYS A CA 1
ATOM 1326 C C . LYS A 1 157 ? -18.703 -30.25 -22.75 1 87.38 157 LYS A C 1
ATOM 1328 O O . LYS A 1 157 ? -18.641 -31.266 -22.047 1 87.38 157 LYS A O 1
ATOM 1333 N N . GLU A 1 158 ? -19 -30.281 -24.047 1 85.62 158 GLU A N 1
ATOM 1334 C CA . GLU A 1 158 ? -19.281 -31.547 -24.719 1 85.62 158 GLU A CA 1
ATOM 1335 C C . GLU A 1 158 ? -18.062 -32.469 -24.656 1 85.62 158 GLU A C 1
ATOM 1337 O O . GLU A 1 158 ? -18.219 -33.688 -24.406 1 85.62 158 GLU A O 1
ATOM 1342 N N . GLU A 1 159 ? -16.922 -31.938 -24.891 1 89.31 159 GLU A N 1
ATOM 1343 C CA . GLU A 1 159 ? -15.711 -32.75 -24.844 1 89.31 159 GLU A CA 1
ATOM 1344 C C . GLU A 1 159 ? -15.461 -33.281 -23.438 1 89.31 159 GLU A C 1
ATOM 1346 O O . GLU A 1 159 ? -14.977 -34.406 -23.281 1 89.31 159 GLU A O 1
ATOM 1351 N N . ILE A 1 160 ? -15.797 -32.562 -22.453 1 94.19 160 ILE A N 1
ATOM 1352 C CA . ILE A 1 160 ? -15.633 -32.969 -21.078 1 94.19 160 ILE A CA 1
ATOM 1353 C C . ILE A 1 160 ? -16.562 -34.156 -20.781 1 94.19 160 ILE A C 1
ATOM 1355 O O . ILE A 1 160 ? -16.141 -35.156 -20.188 1 94.19 160 ILE A O 1
ATOM 1359 N N . PHE A 1 161 ? -17.812 -34.031 -21.297 1 93.81 161 PHE A N 1
ATOM 1360 C CA . PHE A 1 161 ? -18.781 -35.094 -21.062 1 93.81 161 PHE A CA 1
ATOM 1361 C C . PHE A 1 161 ? -18.312 -36.406 -21.703 1 93.81 161 PHE A C 1
ATOM 1363 O O . PHE A 1 161 ? -18.391 -37.469 -21.094 1 93.81 161 PHE A O 1
ATOM 1370 N N . ILE A 1 162 ? -17.812 -36.219 -22.906 1 93.12 162 ILE A N 1
ATOM 1371 C CA . ILE A 1 162 ? -17.344 -37.375 -23.625 1 93.12 162 ILE A CA 1
ATOM 1372 C C . ILE A 1 162 ? -16.203 -38.031 -22.875 1 93.12 162 ILE A C 1
ATOM 1374 O O . ILE A 1 162 ? -16.188 -39.281 -22.703 1 93.12 162 ILE A O 1
ATOM 1378 N N . TYR A 1 163 ? -15.359 -37.281 -22.375 1 94.88 163 TYR A N 1
ATOM 1379 C CA . TYR A 1 163 ? -14.203 -37.844 -21.672 1 94.88 163 TYR A CA 1
ATOM 1380 C C . TYR A 1 163 ? -14.625 -38.469 -20.344 1 94.88 163 TYR A C 1
ATOM 1382 O O . TYR A 1 163 ? -14.086 -39.531 -19.953 1 94.88 163 TYR A O 1
ATOM 1390 N N . LEU A 1 164 ? -15.562 -37.875 -19.672 1 95.12 164 LEU A N 1
ATOM 1391 C CA . LEU A 1 164 ? -16.031 -38.406 -18.406 1 95.12 164 LEU A CA 1
ATOM 1392 C C . LEU A 1 164 ? -16.641 -39.781 -18.578 1 95.12 164 LEU A C 1
ATOM 1394 O O . LEU A 1 164 ? -16.531 -40.625 -17.688 1 95.12 164 LEU A O 1
ATOM 1398 N N . GLU A 1 165 ? -17.219 -39.938 -19.688 1 92.62 165 GLU A N 1
ATOM 1399 C CA . GLU A 1 165 ? -17.859 -41.219 -19.953 1 92.62 165 GLU A CA 1
ATOM 1400 C C . GLU A 1 165 ? -16.812 -42.344 -20.141 1 92.62 165 GLU A C 1
ATOM 1402 O O . GLU A 1 165 ? -17.109 -43.5 -19.969 1 92.62 165 GLU A O 1
ATOM 1407 N N . GLU A 1 166 ? -15.641 -41.938 -20.484 1 91.31 166 GLU A N 1
ATOM 1408 C CA . GLU A 1 166 ? -14.562 -42.906 -20.672 1 91.31 166 GLU A CA 1
ATOM 1409 C C . GLU A 1 166 ? -14.07 -43.438 -19.328 1 91.31 166 GLU A C 1
ATOM 1411 O O . GLU A 1 166 ? -13.422 -44.5 -19.281 1 91.31 166 GLU A O 1
ATOM 1416 N N . ILE A 1 167 ? -14.375 -42.75 -18.25 1 93.5 167 ILE A N 1
ATOM 1417 C CA . ILE A 1 167 ? -13.938 -43.188 -16.938 1 93.5 167 ILE A CA 1
ATOM 1418 C C . ILE A 1 167 ? -14.992 -44.062 -16.297 1 93.5 167 ILE A C 1
ATOM 1420 O O . ILE A 1 167 ? -16.078 -43.625 -15.945 1 93.5 167 ILE A O 1
ATOM 1424 N N . THR A 1 168 ? -14.734 -45.344 -16.047 1 88.12 168 THR A N 1
ATOM 1425 C CA . THR A 1 168 ? -15.75 -46.312 -15.602 1 88.12 168 THR A CA 1
ATOM 1426 C C . THR A 1 168 ? -15.344 -46.938 -14.273 1 88.12 168 THR A C 1
ATOM 1428 O O . THR A 1 168 ? -15.812 -48.031 -13.938 1 88.12 168 THR A O 1
ATOM 1431 N N . ILE A 1 169 ? -14.68 -46.312 -13.5 1 91.81 169 ILE A N 1
ATOM 1432 C CA . ILE A 1 169 ? -14.242 -46.906 -12.242 1 91.81 169 ILE A CA 1
ATOM 1433 C C . ILE A 1 169 ? -15.367 -46.812 -11.211 1 91.81 169 ILE A C 1
ATOM 1435 O O . ILE A 1 169 ? -16.172 -45.875 -11.25 1 91.81 169 ILE A O 1
ATOM 1439 N N . ARG A 1 170 ? -15.336 -47.75 -10.281 1 91.19 170 ARG A N 1
ATOM 1440 C CA . ARG A 1 170 ? -16.375 -47.812 -9.25 1 91.19 170 ARG A CA 1
ATOM 1441 C C . ARG A 1 170 ? -16.25 -46.594 -8.305 1 91.19 170 ARG A C 1
ATOM 1443 O O . ARG A 1 170 ? -15.141 -46.25 -7.887 1 91.19 170 ARG A O 1
ATOM 1450 N N . GLY A 1 171 ? -17.359 -46.031 -7.965 1 89 171 GLY A N 1
ATOM 1451 C CA . GLY A 1 171 ? -17.391 -44.938 -7.012 1 89 171 GLY A CA 1
ATOM 1452 C C . GLY A 1 171 ? -17.266 -43.562 -7.668 1 89 171 GLY A C 1
ATOM 1453 O O . GLY A 1 171 ? -17.422 -42.531 -7.008 1 89 171 GLY A O 1
ATOM 1454 N N . PHE A 1 172 ? -16.906 -43.594 -8.961 1 92.62 172 PHE A N 1
ATOM 1455 C CA . PHE A 1 172 ? -16.688 -42.312 -9.664 1 92.62 172 PHE A CA 1
ATOM 1456 C C . PHE A 1 172 ? -18 -41.781 -10.211 1 92.62 172 PHE A C 1
ATOM 1458 O O . PHE A 1 172 ? -18.062 -40.625 -10.695 1 92.62 172 PHE A O 1
ATOM 1465 N N . GLU A 1 173 ? -19 -42.562 -10.023 1 90.38 173 GLU A N 1
ATOM 1466 C CA . GLU A 1 173 ? -20.297 -42.156 -10.594 1 90.38 173 GLU A CA 1
ATOM 1467 C C . GLU A 1 173 ? -20.844 -40.906 -9.938 1 90.38 173 GLU A C 1
ATOM 1469 O O . GLU A 1 173 ? -21.359 -40 -10.617 1 90.38 173 GLU A O 1
ATOM 1474 N N . GLU A 1 174 ? -20.688 -40.844 -8.688 1 88.06 174 GLU A N 1
ATOM 1475 C CA . GLU A 1 174 ? -21.188 -39.688 -7.977 1 88.06 174 GLU A CA 1
ATOM 1476 C C . GLU A 1 174 ? -20.406 -38.406 -8.352 1 88.06 174 GLU A C 1
ATOM 1478 O O . GLU A 1 174 ? -20.984 -37.344 -8.492 1 88.06 174 GLU A O 1
ATOM 1483 N N . VAL A 1 175 ? -19.125 -38.562 -8.492 1 91.06 175 VAL A N 1
ATOM 1484 C CA . VAL A 1 175 ? -18.25 -37.438 -8.867 1 91.06 175 VAL A CA 1
ATOM 1485 C C . VAL A 1 175 ? -18.594 -36.969 -10.281 1 91.06 175 VAL A C 1
ATOM 1487 O O . VAL A 1 175 ? -18.688 -35.781 -10.531 1 91.06 175 VAL A O 1
ATOM 1490 N N . LYS A 1 176 ? -18.766 -38 -11.062 1 93.38 176 LYS A N 1
ATOM 1491 C CA . LYS A 1 176 ? -19.156 -37.719 -12.438 1 93.38 176 LYS A CA 1
ATOM 1492 C C . LYS A 1 176 ? -20.453 -36.906 -12.492 1 93.38 176 LYS A C 1
ATOM 1494 O O . LYS A 1 176 ? -20.531 -35.906 -13.211 1 93.38 176 LYS A O 1
ATOM 1499 N N . GLN A 1 177 ? -21.328 -37.281 -11.703 1 91.25 177 GLN A N 1
ATOM 1500 C CA . GLN A 1 177 ? -22.609 -36.594 -11.664 1 91.25 177 GLN A CA 1
ATOM 1501 C C . GLN A 1 177 ? -22.438 -35.156 -11.125 1 91.25 177 GLN A C 1
ATOM 1503 O O . GLN A 1 177 ? -23.062 -34.219 -11.625 1 91.25 177 GLN A O 1
ATOM 1508 N N . ASN A 1 178 ? -21.688 -35.062 -10.164 1 91.69 178 ASN A N 1
ATOM 1509 C CA . ASN A 1 178 ? -21.453 -33.75 -9.586 1 91.69 178 ASN A CA 1
ATOM 1510 C C . ASN A 1 178 ? -20.828 -32.781 -10.609 1 91.69 178 ASN A C 1
ATOM 1512 O O . ASN A 1 178 ? -21.203 -31.609 -10.68 1 91.69 178 ASN A O 1
ATOM 1516 N N . ILE A 1 179 ? -19.844 -33.25 -11.414 1 93.94 179 ILE A N 1
ATOM 1517 C CA . ILE A 1 179 ? -19.188 -32.438 -12.438 1 93.94 179 ILE A CA 1
ATOM 1518 C C . ILE A 1 179 ? -20.219 -32.031 -13.492 1 93.94 179 ILE A C 1
ATOM 1520 O O . ILE A 1 179 ? -20.297 -30.859 -13.883 1 93.94 179 ILE A O 1
ATOM 1524 N N . LYS A 1 180 ? -20.984 -33.062 -13.828 1 93.62 180 LYS A N 1
ATOM 1525 C CA . LYS A 1 180 ? -22 -32.812 -14.844 1 93.62 180 LYS A CA 1
ATOM 1526 C C . LYS A 1 180 ? -23.031 -31.797 -14.352 1 93.62 180 LYS A C 1
ATOM 1528 O O . LYS A 1 180 ? -23.453 -30.906 -15.109 1 93.62 180 LYS A O 1
ATOM 1533 N N . ASP A 1 181 ? -23.422 -31.938 -13.117 1 92.75 181 ASP A N 1
ATOM 1534 C CA . ASP A 1 181 ? -24.391 -31.016 -12.547 1 92.75 181 ASP A CA 1
ATOM 1535 C C . ASP A 1 181 ? -23.844 -29.594 -12.5 1 92.75 181 ASP A C 1
ATOM 1537 O O . ASP A 1 181 ? -24.562 -28.641 -12.773 1 92.75 181 ASP A O 1
ATOM 1541 N N . ASN A 1 182 ? -22.656 -29.438 -12.125 1 92.25 182 ASN A N 1
ATOM 1542 C CA . ASN A 1 182 ? -22.031 -28.125 -12.109 1 92.25 182 ASN A CA 1
ATOM 1543 C C . ASN A 1 182 ? -21.938 -27.531 -13.516 1 92.25 182 ASN A C 1
ATOM 1545 O O . ASN A 1 182 ? -22.203 -26.344 -13.719 1 92.25 182 ASN A O 1
ATOM 1549 N N . LEU A 1 183 ? -21.531 -28.391 -14.445 1 90.44 183 LEU A N 1
ATOM 1550 C CA . LEU A 1 183 ? -21.406 -27.922 -15.82 1 90.44 183 LEU A CA 1
ATOM 1551 C C . LEU A 1 183 ? -22.766 -27.531 -16.391 1 90.44 183 LEU A C 1
ATOM 1553 O O . LEU A 1 183 ? -22.875 -26.609 -17.203 1 90.44 183 LEU A O 1
ATOM 1557 N N . ASN A 1 184 ? -23.766 -28.266 -15.898 1 89.69 184 ASN A N 1
ATOM 1558 C CA . ASN A 1 184 ? -25.125 -27.984 -16.359 1 89.69 184 ASN A CA 1
ATOM 1559 C C . ASN A 1 184 ? -25.812 -26.953 -15.477 1 89.69 184 ASN A C 1
ATOM 1561 O O . ASN A 1 184 ? -26.984 -26.641 -15.672 1 89.69 184 ASN A O 1
ATOM 1565 N N . LYS A 1 185 ? -25.141 -26.484 -14.445 1 87 185 LYS A N 1
ATOM 1566 C CA . LYS A 1 185 ? -25.609 -25.422 -13.57 1 87 185 LYS A CA 1
ATOM 1567 C C . LYS A 1 185 ? -26.875 -25.844 -12.812 1 87 185 LYS A C 1
ATOM 1569 O O . LYS A 1 185 ? -27.859 -25.094 -12.766 1 87 185 LYS A O 1
ATOM 1574 N N . VAL A 1 186 ? -26.812 -27.141 -12.383 1 88.69 186 VAL A N 1
ATOM 1575 C CA . VAL A 1 186 ? -27.891 -27.641 -11.547 1 88.69 186 VAL A CA 1
ATOM 1576 C C . VAL A 1 186 ? -27.766 -27.062 -10.133 1 88.69 186 VAL A C 1
ATOM 1578 O O . VAL A 1 186 ? -26.688 -27.109 -9.539 1 88.69 186 VAL A O 1
ATOM 1581 N N . ASN A 1 187 ? -28.922 -26.641 -9.562 1 89.44 187 ASN A N 1
ATOM 1582 C CA . ASN A 1 187 ? -28.922 -26.031 -8.242 1 89.44 187 ASN A CA 1
ATOM 1583 C C . ASN A 1 187 ? -29.422 -27 -7.172 1 89.44 187 ASN A C 1
ATOM 1585 O O . ASN A 1 187 ? -30.422 -27.688 -7.379 1 89.44 187 ASN A O 1
ATOM 1589 N N . TYR A 1 188 ? -28.734 -27.125 -6.148 1 91.19 188 TYR A N 1
ATOM 1590 C CA . TYR A 1 188 ? -29.141 -27.922 -4.984 1 91.19 188 TYR A CA 1
ATOM 1591 C C . TYR A 1 188 ? -29.5 -27.016 -3.812 1 91.19 188 TYR A C 1
ATOM 1593 O O . TYR A 1 188 ? -28.891 -25.953 -3.629 1 91.19 188 TYR A O 1
ATOM 1601 N N . ASP A 1 189 ? -30.438 -27.516 -2.951 1 90.94 189 ASP A N 1
ATOM 1602 C CA . ASP A 1 189 ? -30.812 -26.797 -1.745 1 90.94 189 ASP A CA 1
ATOM 1603 C C . ASP A 1 189 ? -29.938 -27.188 -0.56 1 90.94 189 ASP A C 1
ATOM 1605 O O . ASP A 1 189 ? -29.031 -28.016 -0.703 1 90.94 189 ASP A O 1
ATOM 1609 N N . VAL A 1 190 ? -30.281 -26.578 0.56 1 92.69 190 VAL A N 1
ATOM 1610 C CA . VAL A 1 190 ? -29.516 -26.812 1.774 1 92.69 190 VAL A CA 1
ATOM 1611 C C . VAL A 1 190 ? -29.562 -28.297 2.141 1 92.69 190 VAL A C 1
ATOM 1613 O O . VAL A 1 190 ? -30.625 -28.922 2.049 1 92.69 190 VAL A O 1
ATOM 1616 N N . THR A 1 191 ? -28.438 -28.812 2.52 1 90.25 191 THR A N 1
ATOM 1617 C CA . THR A 1 191 ? -28.328 -30.219 2.887 1 90.25 191 THR A CA 1
ATOM 1618 C C . THR A 1 191 ? -29.219 -30.547 4.082 1 90.25 191 THR A C 1
ATOM 1620 O O . THR A 1 191 ? -29.328 -29.734 5.012 1 90.25 191 THR A O 1
ATOM 1623 N N . GLU A 1 192 ? -29.703 -31.75 4.086 1 85.06 192 GLU A N 1
ATOM 1624 C CA . GLU A 1 192 ? -30.594 -32.188 5.152 1 85.06 192 GLU A CA 1
ATOM 1625 C C . GLU A 1 192 ? -29.891 -32.188 6.504 1 85.06 192 GLU A C 1
ATOM 1627 O O . GLU A 1 192 ? -28.766 -32.656 6.617 1 85.06 192 GLU A O 1
ATOM 1632 N N . HIS A 1 193 ? -30.344 -31.562 7.617 1 87.44 193 HIS A N 1
ATOM 1633 C CA . HIS A 1 193 ? -29.891 -31.562 9 1 87.44 193 HIS A CA 1
ATOM 1634 C C . HIS A 1 193 ? -28.672 -30.656 9.18 1 87.44 193 HIS A C 1
ATOM 1636 O O . HIS A 1 193 ? -27.906 -30.812 10.133 1 87.44 193 HIS A O 1
ATOM 1642 N N . PHE A 1 194 ? -28.422 -29.828 8.172 1 92.62 194 PHE A N 1
ATOM 1643 C CA . PHE A 1 194 ? -27.281 -28.922 8.258 1 92.62 194 PHE A CA 1
ATOM 1644 C C . PHE A 1 194 ? -27.359 -28.078 9.531 1 92.62 194 PHE A C 1
ATOM 1646 O O . PHE A 1 194 ? -26.406 -28.031 10.305 1 92.62 194 PHE A O 1
ATOM 1653 N N . PHE A 1 195 ? -28.484 -27.531 9.914 1 92.62 195 PHE A N 1
ATOM 1654 C CA . PHE A 1 195 ? -28.625 -26.609 11.031 1 92.62 195 PHE A CA 1
ATOM 1655 C C . PHE A 1 195 ? -28.719 -27.359 12.352 1 92.62 195 PHE A C 1
ATOM 1657 O O . PHE A 1 195 ? -28.359 -26.828 13.406 1 92.62 195 PHE A O 1
ATOM 1664 N N . GLU A 1 196 ? -29.172 -28.516 12.289 1 90.06 196 GLU A N 1
ATOM 1665 C CA . GLU A 1 196 ? -29.188 -29.328 13.5 1 90.06 196 GLU A CA 1
ATOM 1666 C C . GLU A 1 196 ? -27.766 -29.625 13.984 1 90.06 196 GLU A C 1
ATOM 1668 O O . GLU A 1 196 ? -27.5 -29.609 15.188 1 90.06 196 GLU A O 1
ATOM 1673 N N . LYS A 1 197 ? -26.953 -29.75 13.086 1 90.5 197 LYS A N 1
ATOM 1674 C CA . LYS A 1 197 ? -25.578 -30.141 13.414 1 90.5 197 LYS A CA 1
ATOM 1675 C C . LYS A 1 197 ? -24.75 -28.922 13.805 1 90.5 197 LYS A C 1
ATOM 1677 O O . LYS A 1 197 ? -23.906 -29 14.703 1 90.5 197 LYS A O 1
ATOM 1682 N N . TYR A 1 198 ? -25 -27.812 13.164 1 90.56 198 TYR A N 1
ATOM 1683 C CA . TYR A 1 198 ? -24.016 -26.734 13.289 1 90.56 198 TYR A CA 1
ATOM 1684 C C . TYR A 1 198 ? -24.641 -25.516 13.961 1 90.56 198 TYR A C 1
ATOM 1686 O O . TYR A 1 198 ? -23.953 -24.516 14.18 1 90.56 198 TYR A O 1
ATOM 1694 N N . SER A 1 199 ? -25.797 -25.484 14.438 1 91.56 199 SER A N 1
ATOM 1695 C CA . SER A 1 199 ? -26.516 -24.312 14.938 1 91.56 199 SER A CA 1
ATOM 1696 C C . SER A 1 199 ? -25.812 -23.719 16.141 1 91.56 199 SER A C 1
ATOM 1698 O O . SER A 1 199 ? -25.688 -22.5 16.25 1 91.56 199 SER A O 1
ATOM 1700 N N . ASP A 1 200 ? -25.297 -24.516 17.016 1 88 200 ASP A N 1
ATOM 1701 C CA . ASP A 1 200 ? -24.672 -24.016 18.25 1 88 200 ASP A CA 1
ATOM 1702 C C . ASP A 1 200 ? -23.344 -23.328 17.938 1 88 200 ASP A C 1
ATOM 1704 O O . ASP A 1 200 ? -22.922 -22.438 18.672 1 88 200 ASP A O 1
ATOM 1708 N N . ASN A 1 201 ? -22.75 -23.812 16.953 1 89.38 201 ASN A N 1
ATOM 1709 C CA . ASN A 1 201 ? -21.5 -23.203 16.531 1 89.38 201 ASN A CA 1
ATOM 1710 C C . ASN A 1 201 ? -21.719 -21.875 15.812 1 89.38 201 ASN A C 1
ATOM 1712 O O . ASN A 1 201 ? -20.891 -20.969 15.906 1 89.38 201 ASN A O 1
ATOM 1716 N N . LEU A 1 202 ? -22.812 -21.797 15.156 1 92.62 202 LEU A N 1
ATOM 1717 C CA . LEU A 1 202 ? -23.094 -20.656 14.312 1 92.62 202 LEU A CA 1
ATOM 1718 C C . LEU A 1 202 ? -23.578 -19.469 15.148 1 92.62 202 LEU A C 1
ATOM 1720 O O . LEU A 1 202 ? -23.297 -18.312 14.82 1 92.62 202 LEU A O 1
ATOM 1724 N N . VAL A 1 203 ? -24.312 -19.75 16.156 1 93.38 203 VAL A N 1
ATOM 1725 C CA . VAL A 1 203 ? -24.828 -18.672 17 1 93.38 203 VAL A CA 1
ATOM 1726 C C . VAL A 1 203 ? -24.219 -18.766 18.391 1 93.38 203 VAL A C 1
ATOM 1728 O O . VAL A 1 203 ? -24.688 -19.531 19.234 1 93.38 203 VAL A O 1
ATOM 1731 N N . SER A 1 204 ? -23.281 -18.078 18.609 1 91 204 SER A N 1
ATOM 1732 C CA . SER A 1 204 ? -22.609 -17.984 19.906 1 91 204 SER A CA 1
ATOM 1733 C C . SER A 1 204 ? -21.969 -16.609 20.078 1 91 204 SER A C 1
ATOM 1735 O O . SER A 1 204 ? -21.766 -15.875 19.109 1 91 204 SER A O 1
ATOM 1737 N N . VAL A 1 205 ? -21.656 -16.25 21.281 1 89.5 205 VAL A N 1
ATOM 1738 C CA . VAL A 1 205 ? -21.094 -14.945 21.594 1 89.5 205 VAL A CA 1
ATOM 1739 C C . VAL A 1 205 ? -19.688 -14.836 20.984 1 89.5 205 VAL A C 1
ATOM 1741 O O . VAL A 1 205 ? -19.219 -13.734 20.688 1 89.5 205 VAL A O 1
ATOM 1744 N N . ASN A 1 206 ? -19 -16 20.766 1 87.88 206 ASN A N 1
ATOM 1745 C CA . ASN A 1 206 ? -17.656 -16.078 20.188 1 87.88 206 ASN A CA 1
ATOM 1746 C C . ASN A 1 206 ? -17.641 -16.906 18.922 1 87.88 206 ASN A C 1
ATOM 1748 O O . ASN A 1 206 ? -16.797 -17.797 18.75 1 87.88 206 ASN A O 1
ATOM 1752 N N . CYS A 1 207 ? -18.547 -16.609 18.078 1 91.69 207 CYS A N 1
ATOM 1753 C CA . CYS A 1 207 ? -18.75 -17.344 16.844 1 91.69 207 CYS A CA 1
ATOM 1754 C C . CYS A 1 207 ? -17.531 -17.266 15.945 1 91.69 207 CYS A C 1
ATOM 1756 O O . CYS A 1 207 ? -17.188 -18.219 15.25 1 91.69 207 CYS A O 1
ATOM 1758 N N . PHE A 1 208 ? -16.859 -16.156 15.875 1 90.25 208 PHE A N 1
ATOM 1759 C CA . PHE A 1 208 ? -15.688 -15.953 15.031 1 90.25 208 PHE A CA 1
ATOM 1760 C C . PHE A 1 208 ? -14.406 -16.094 15.836 1 90.25 208 PHE A C 1
ATOM 1762 O O . PHE A 1 208 ? -13.766 -15.094 16.188 1 90.25 208 PHE A O 1
ATOM 1769 N N . SER A 1 209 ? -14.078 -17.344 16.25 1 82.31 209 SER A N 1
ATOM 1770 C CA . SER A 1 209 ? -12.938 -17.656 17.109 1 82.31 209 SER A CA 1
ATOM 1771 C C . SER A 1 209 ? -12.125 -18.812 16.531 1 82.31 209 SER A C 1
ATOM 1773 O O . SER A 1 209 ? -11.773 -19.75 17.25 1 82.31 209 SER A O 1
ATOM 1775 N N . TYR A 1 210 ? -11.922 -18.875 15.172 1 79.31 210 TYR A N 1
ATOM 1776 C CA . TYR A 1 210 ? -11.148 -19.906 14.484 1 79.31 210 TYR A CA 1
ATOM 1777 C C . TYR A 1 210 ? -11.719 -21.297 14.75 1 79.31 210 TYR A C 1
ATOM 1779 O O . TYR A 1 210 ? -10.984 -22.203 15.125 1 79.31 210 TYR A O 1
ATOM 1787 N N . GLN A 1 211 ? -13.031 -21.406 14.625 1 80.56 211 GLN A N 1
ATOM 1788 C CA . GLN A 1 211 ? -13.664 -22.703 14.867 1 80.56 211 GLN A CA 1
ATOM 1789 C C . GLN A 1 211 ? -13.289 -23.703 13.781 1 80.56 211 GLN A C 1
ATOM 1791 O O . GLN A 1 211 ? -13.344 -23.391 12.594 1 80.56 211 GLN A O 1
ATOM 1796 N N . SER A 1 212 ? -12.773 -24.844 14.141 1 76.5 212 SER A N 1
ATOM 1797 C CA . SER A 1 212 ? -12.531 -25.938 13.203 1 76.5 212 SER A CA 1
ATOM 1798 C C . SER A 1 212 ? -13.594 -27.031 13.344 1 76.5 212 SER A C 1
ATOM 1800 O O . SER A 1 212 ? -13.688 -27.688 14.383 1 76.5 212 SER A O 1
ATOM 1802 N N . LEU A 1 213 ? -14.406 -27.188 12.328 1 80.31 213 LEU A N 1
ATOM 1803 C CA . LEU A 1 213 ? -15.547 -28.094 12.422 1 80.31 213 LEU A CA 1
ATOM 1804 C C . LEU A 1 213 ? -15.391 -29.266 11.453 1 80.31 213 LEU A C 1
ATOM 1806 O O . LEU A 1 213 ? -14.812 -29.109 10.375 1 80.31 213 LEU A O 1
ATOM 1810 N N . ASP A 1 214 ? -15.844 -30.375 11.852 1 79.06 214 ASP A N 1
ATOM 1811 C CA . ASP A 1 214 ? -15.945 -31.531 10.961 1 79.06 214 ASP A CA 1
ATOM 1812 C C . ASP A 1 214 ? -17.031 -31.312 9.914 1 79.06 214 ASP A C 1
ATOM 1814 O O . ASP A 1 214 ? -18.156 -30.906 10.242 1 79.06 214 ASP A O 1
ATOM 1818 N N . ARG A 1 215 ? -16.688 -31.625 8.648 1 83.56 215 ARG A N 1
ATOM 1819 C CA . ARG A 1 215 ? -17.625 -31.328 7.57 1 83.56 215 ARG A CA 1
ATOM 1820 C C . ARG A 1 215 ? -18.188 -32.625 6.965 1 83.56 215 ARG A C 1
ATOM 1822 O O . ARG A 1 215 ? -17.469 -33.594 6.816 1 83.56 215 ARG A O 1
ATOM 1829 N N . ASP A 1 216 ? -19.469 -32.562 6.723 1 77.81 216 ASP A N 1
ATOM 1830 C CA . ASP A 1 216 ? -20.109 -33.688 6.047 1 77.81 216 ASP A CA 1
ATOM 1831 C C . ASP A 1 216 ? -19.688 -33.781 4.586 1 77.81 216 ASP A C 1
ATOM 1833 O O . ASP A 1 216 ? -19.25 -32.781 4.004 1 77.81 216 ASP A O 1
ATOM 1837 N N . ALA A 1 217 ? -20.078 -35.062 4.133 1 72.75 217 ALA A N 1
ATOM 1838 C CA . ALA A 1 217 ? -19.812 -35.281 2.717 1 72.75 217 ALA A CA 1
ATOM 1839 C C . ALA A 1 217 ? -20.891 -34.625 1.843 1 72.75 217 ALA A C 1
ATOM 1841 O O . ALA A 1 217 ? -22.016 -34.406 2.293 1 72.75 217 ALA A O 1
ATOM 1842 N N . LYS A 1 218 ? -20.688 -33.875 0.794 1 78.75 218 LYS A N 1
ATOM 1843 C CA . LYS A 1 218 ? -21.625 -33.406 -0.236 1 78.75 218 LYS A CA 1
ATOM 1844 C C . LYS A 1 218 ? -22.156 -32.031 0.08 1 78.75 218 LYS A C 1
ATOM 1846 O O . LYS A 1 218 ? -23.312 -31.719 -0.185 1 78.75 218 LYS A O 1
ATOM 1851 N N . LEU A 1 219 ? -21.5 -31.391 0.875 1 88.69 219 LEU A N 1
ATOM 1852 C CA . LEU A 1 219 ? -21.922 -30.016 1.162 1 88.69 219 LEU A CA 1
ATOM 1853 C C . LEU A 1 219 ? -21.844 -29.141 -0.089 1 88.69 219 LEU A C 1
ATOM 1855 O O . LEU A 1 219 ? -21.031 -29.422 -0.982 1 88.69 219 LEU A O 1
ATOM 1859 N N . THR A 1 220 ? -22.734 -28.25 -0.195 1 92.56 220 THR A N 1
ATOM 1860 C CA . THR A 1 220 ? -22.672 -27.281 -1.284 1 92.56 220 THR A CA 1
ATOM 1861 C C . THR A 1 220 ? -21.531 -26.281 -1.048 1 92.56 220 THR A C 1
ATOM 1863 O O . THR A 1 220 ? -20.969 -26.219 0.044 1 92.56 220 THR A O 1
ATOM 1866 N N . TRP A 1 221 ? -21.219 -25.625 -2.066 1 92.06 221 TRP A N 1
ATOM 1867 C CA . TRP A 1 221 ? -20.172 -24.625 -1.929 1 92.06 221 TRP A CA 1
ATOM 1868 C C . TRP A 1 221 ? -20.562 -23.562 -0.908 1 92.06 221 TRP A C 1
ATOM 1870 O O . TRP A 1 221 ? -19.719 -23.062 -0.161 1 92.06 221 TRP A O 1
ATOM 1880 N N . GLN A 1 222 ? -21.828 -23.234 -0.815 1 92.75 222 GLN A N 1
ATOM 1881 C CA . GLN A 1 222 ? -22.328 -22.234 0.13 1 92.75 222 GLN A CA 1
ATOM 1882 C C . GLN A 1 222 ? -22.156 -22.719 1.57 1 92.75 222 GLN A C 1
ATOM 1884 O O . GLN A 1 222 ? -21.719 -21.953 2.434 1 92.75 222 GLN A O 1
ATOM 1889 N N . GLU A 1 223 ? -22.531 -23.984 1.79 1 93.69 223 GLU A N 1
ATOM 1890 C CA . GLU A 1 223 ? -22.422 -24.562 3.123 1 93.69 223 GLU A CA 1
ATOM 1891 C C . GLU A 1 223 ? -20.969 -24.609 3.592 1 93.69 223 GLU A C 1
ATOM 1893 O O . GLU A 1 223 ? -20.672 -24.312 4.746 1 93.69 223 GLU A O 1
ATOM 1898 N N . HIS A 1 224 ? -20.141 -24.953 2.641 1 91 224 HIS A N 1
ATOM 1899 C CA . HIS A 1 224 ? -18.719 -24.953 2.965 1 91 224 HIS A CA 1
ATOM 1900 C C . HIS A 1 224 ? -18.234 -23.547 3.311 1 91 224 HIS A C 1
ATOM 1902 O O . HIS A 1 224 ? -17.469 -23.375 4.266 1 91 224 HIS A O 1
ATOM 1908 N N . THR A 1 225 ? -18.625 -22.609 2.551 1 91.31 225 THR A N 1
ATOM 1909 C CA . THR A 1 225 ? -18.188 -21.219 2.75 1 91.31 225 THR A CA 1
ATOM 1910 C C . THR A 1 225 ? -18.688 -20.688 4.094 1 91.31 225 THR A C 1
ATOM 1912 O O . THR A 1 225 ? -17.969 -19.969 4.785 1 91.31 225 THR A O 1
ATOM 1915 N N . LEU A 1 226 ? -19.891 -21.016 4.445 1 93.69 226 LEU A N 1
ATOM 1916 C CA . LEU A 1 226 ? -20.438 -20.594 5.738 1 93.69 226 LEU A CA 1
ATOM 1917 C C . LEU A 1 226 ? -19.578 -21.125 6.879 1 93.69 226 LEU A C 1
ATOM 1919 O O . LEU A 1 226 ? -19.297 -20.406 7.832 1 93.69 226 LEU A O 1
ATOM 1923 N N . LEU A 1 227 ? -19.219 -22.328 6.781 1 92.12 227 LEU A N 1
ATOM 1924 C CA . LEU A 1 227 ? -18.391 -22.938 7.816 1 92.12 227 LEU A CA 1
ATOM 1925 C C . LEU A 1 227 ? -17 -22.312 7.816 1 92.12 227 LEU A C 1
ATOM 1927 O O . LEU A 1 227 ? -16.359 -22.203 8.867 1 92.12 227 LEU A O 1
ATOM 1931 N N . ASP A 1 228 ? -16.516 -21.938 6.613 1 89.94 228 ASP A N 1
ATOM 1932 C CA . ASP A 1 228 ? -15.234 -21.25 6.508 1 89.94 228 ASP A CA 1
ATOM 1933 C C . ASP A 1 228 ? -15.266 -19.922 7.254 1 89.94 228 ASP A C 1
ATOM 1935 O O . ASP A 1 228 ? -14.258 -19.5 7.828 1 89.94 228 ASP A O 1
ATOM 1939 N N . MET A 1 229 ? -16.375 -19.266 7.25 1 92.62 229 MET A N 1
ATOM 1940 C CA . MET A 1 229 ? -16.531 -17.953 7.883 1 92.62 229 MET A CA 1
ATOM 1941 C C . MET A 1 229 ? -16.312 -18.047 9.391 1 92.62 229 MET A C 1
ATOM 1943 O O . MET A 1 229 ? -16.031 -17.047 10.047 1 92.62 229 MET A O 1
ATOM 1947 N N . LEU A 1 230 ? -16.469 -19.203 9.891 1 91 230 LEU A N 1
ATOM 1948 C CA . LEU A 1 230 ? -16.281 -19.406 11.328 1 91 230 LEU A CA 1
ATOM 1949 C C . LEU A 1 230 ? -14.812 -19.594 11.672 1 91 230 LEU A C 1
ATOM 1951 O O . LEU A 1 230 ? -14.43 -19.562 12.844 1 91 230 LEU A O 1
ATOM 1955 N N . GLN A 1 231 ? -14.023 -19.75 10.648 1 86.94 231 GLN A N 1
ATOM 1956 C CA . GLN A 1 231 ? -12.609 -20.031 10.875 1 86.94 231 GLN A CA 1
ATOM 1957 C C . GLN A 1 231 ? -11.781 -18.766 10.859 1 86.94 231 GLN A C 1
ATOM 1959 O O . GLN A 1 231 ? -10.648 -18.75 10.359 1 86.94 231 GLN A O 1
ATOM 1964 N N . ILE A 1 232 ? -12.367 -17.656 11.258 1 87.62 232 ILE A N 1
ATOM 1965 C CA . ILE A 1 232 ? -11.672 -16.375 11.32 1 87.62 232 ILE A CA 1
ATOM 1966 C C . ILE A 1 232 ? -11.844 -15.758 12.703 1 87.62 232 ILE A C 1
ATOM 1968 O O . ILE A 1 232 ? -12.594 -16.281 13.531 1 87.62 232 ILE A O 1
ATOM 1972 N N . SER A 1 233 ? -11.117 -14.828 12.93 1 84.81 233 SER A N 1
ATOM 1973 C CA . SER A 1 233 ? -11.32 -13.977 14.094 1 84.81 233 SER A CA 1
ATOM 1974 C C . SER A 1 233 ? -11.469 -12.508 13.688 1 84.81 233 SER A C 1
ATOM 1976 O O . SER A 1 233 ? -11.031 -12.117 12.609 1 84.81 233 SER A O 1
ATOM 1978 N N . ILE A 1 234 ? -12.211 -11.773 14.43 1 86.75 234 ILE A N 1
ATOM 1979 C CA . ILE A 1 234 ? -12.406 -10.352 14.172 1 86.75 234 ILE A CA 1
ATOM 1980 C C . ILE A 1 234 ? -11.75 -9.531 15.281 1 86.75 234 ILE A C 1
ATOM 1982 O O . ILE A 1 234 ? -12.055 -9.719 16.453 1 86.75 234 ILE A O 1
ATOM 1986 N N . ASN A 1 235 ? -10.805 -8.742 14.891 1 78.5 235 ASN A N 1
ATOM 1987 C CA . ASN A 1 235 ? -10.133 -7.863 15.844 1 78.5 235 ASN A CA 1
ATOM 1988 C C . ASN A 1 235 ? -10.109 -6.422 15.344 1 78.5 235 ASN A C 1
ATOM 1990 O O . ASN A 1 235 ? -9.609 -6.141 14.25 1 78.5 235 ASN A O 1
ATOM 1994 N N . ASN A 1 236 ? -10.617 -5.551 16.156 1 75.19 236 ASN A N 1
ATOM 1995 C CA . ASN A 1 236 ? -10.672 -4.129 15.836 1 75.19 236 ASN A CA 1
ATOM 1996 C C . ASN A 1 236 ? -11.312 -3.879 14.477 1 75.19 236 ASN A C 1
ATOM 1998 O O . ASN A 1 236 ? -10.789 -3.113 13.664 1 75.19 236 ASN A O 1
ATOM 2002 N N . GLY A 1 237 ? -12.312 -4.727 14.227 1 79.88 237 GLY A N 1
ATOM 2003 C CA . GLY A 1 237 ? -13.109 -4.539 13.023 1 79.88 237 GLY A CA 1
ATOM 2004 C C . GLY A 1 237 ? -12.477 -5.145 11.789 1 79.88 237 GLY A C 1
ATOM 2005 O O . GLY A 1 237 ? -12.93 -4.906 10.664 1 79.88 237 GLY A O 1
ATOM 2006 N N . GLN A 1 238 ? -11.398 -5.855 11.938 1 83.31 238 GLN A N 1
ATOM 2007 C CA . GLN A 1 238 ? -10.734 -6.488 10.805 1 83.31 238 GLN A CA 1
ATOM 2008 C C . GLN A 1 238 ? -10.695 -8.008 10.969 1 83.31 238 GLN A C 1
ATOM 2010 O O . GLN A 1 238 ? -10.664 -8.516 12.086 1 83.31 238 GLN A O 1
ATOM 2015 N N . ILE A 1 239 ? -10.742 -8.688 9.766 1 87.31 239 ILE A N 1
ATOM 2016 C CA . ILE A 1 239 ? -10.742 -10.148 9.773 1 87.31 239 ILE A CA 1
ATOM 2017 C C . ILE A 1 239 ? -9.312 -10.664 9.867 1 87.31 239 ILE A C 1
ATOM 2019 O O . ILE A 1 239 ? -8.406 -10.117 9.234 1 87.31 239 ILE A O 1
ATOM 2023 N N . SER A 1 240 ? -9.055 -11.531 10.719 1 79 240 SER A N 1
ATOM 2024 C CA . SER A 1 240 ? -7.828 -12.312 10.805 1 79 240 SER A CA 1
ATOM 2025 C C . SER A 1 240 ? -8.07 -13.773 10.445 1 79 240 SER A C 1
ATOM 2027 O O . SER A 1 240 ? -8.758 -14.492 11.18 1 79 240 SER A O 1
ATOM 2029 N N . PRO A 1 241 ? -7.523 -14.133 9.188 1 78.06 241 PRO A N 1
ATOM 2030 C CA . PRO A 1 241 ? -7.754 -15.523 8.812 1 78.06 241 PRO A CA 1
ATOM 2031 C C . PRO A 1 241 ? -6.945 -16.516 9.648 1 78.06 241 PRO A C 1
ATOM 2033 O O . PRO A 1 241 ? -6.066 -16.094 10.414 1 78.06 241 PRO A O 1
ATOM 2036 N N . MET A 1 242 ? -7.375 -17.766 9.609 1 68.12 242 MET A N 1
ATOM 2037 C CA . MET A 1 242 ? -6.695 -18.828 10.352 1 68.12 242 MET A CA 1
ATOM 2038 C C . MET A 1 242 ? -5.246 -18.969 9.898 1 68.12 242 MET A C 1
ATOM 2040 O O . MET A 1 242 ? -4.348 -19.141 10.727 1 68.12 242 MET A O 1
ATOM 2044 N N . PHE A 1 243 ? -5.156 -18.938 8.406 1 57.44 243 PHE A N 1
ATOM 2045 C CA . PHE A 1 243 ? -3.832 -19.062 7.816 1 57.44 243 PHE A CA 1
ATOM 2046 C C . PHE A 1 243 ? -3.645 -18.047 6.695 1 57.44 243 PHE A C 1
ATOM 2048 O O . PHE A 1 243 ? -4.582 -17.766 5.941 1 57.44 243 PHE A O 1
ATOM 2055 N N . SER A 1 244 ? -2.525 -17.109 6.656 1 54.28 244 SER A N 1
ATOM 2056 C CA . SER A 1 244 ? -2.26 -16.203 5.539 1 54.28 244 SER A CA 1
ATOM 2057 C C . SER A 1 244 ? -0.851 -16.406 4.992 1 54.28 244 SER A C 1
ATOM 2059 O O . SER A 1 244 ? 0.109 -16.516 5.758 1 54.28 244 SER A O 1
ATOM 2061 N N . ILE A 1 245 ? -0.752 -16.938 3.688 1 46.44 245 ILE A N 1
ATOM 2062 C CA . ILE A 1 245 ? 0.524 -17.094 2.996 1 46.44 245 ILE A CA 1
ATOM 2063 C C . ILE A 1 245 ? 0.593 -16.125 1.821 1 46.44 245 ILE A C 1
ATOM 2065 O O . ILE A 1 245 ? -0.191 -16.219 0.875 1 46.44 245 ILE A O 1
ATOM 2069 N N . GLY A 1 246 ? 1.556 -15.188 1.876 1 44.62 246 GLY A N 1
ATOM 2070 C CA . GLY A 1 246 ? 1.591 -14.203 0.805 1 44.62 246 GLY A CA 1
ATOM 2071 C C . GLY A 1 246 ? 0.288 -13.445 0.652 1 44.62 246 GLY A C 1
ATOM 2072 O O . GLY A 1 246 ? -0.186 -12.812 1.602 1 44.62 246 GLY A O 1
ATOM 2073 N N . SER A 1 247 ? -0.199 -13.484 -0.466 1 53.97 247 SER A N 1
ATOM 2074 C CA . SER A 1 247 ? -1.465 -12.836 -0.784 1 53.97 247 SER A CA 1
ATOM 2075 C C . SER A 1 247 ? -2.639 -13.797 -0.616 1 53.97 247 SER A C 1
ATOM 2077 O O . SER A 1 247 ? -3.791 -13.422 -0.834 1 53.97 247 SER A O 1
ATOM 2079 N N . SER A 1 248 ? -2.291 -15.016 -0.061 1 57.06 248 SER A N 1
ATOM 2080 C CA . SER A 1 248 ? -3.352 -16 0.081 1 57.06 248 SER A CA 1
ATOM 2081 C C . SER A 1 248 ? -3.721 -16.219 1.546 1 57.06 248 SER A C 1
ATOM 2083 O O . SER A 1 248 ? -2.871 -16.078 2.43 1 57.06 248 SER A O 1
ATOM 2085 N N . SER A 1 249 ? -4.883 -16.219 1.905 1 68.12 249 SER A N 1
ATOM 2086 C CA . SER A 1 249 ? -5.391 -16.484 3.246 1 68.12 249 SER A CA 1
ATOM 2087 C C . SER A 1 249 ? -6.34 -17.672 3.248 1 68.12 249 SER A C 1
ATOM 2089 O O . SER A 1 249 ? -6.977 -17.969 2.232 1 68.12 249 SER A O 1
ATOM 2091 N N . VAL A 1 250 ? -6.227 -18.547 4.168 1 66.06 250 VAL A N 1
ATOM 2092 C CA . VAL A 1 250 ? -7.164 -19.641 4.391 1 66.06 250 VAL A CA 1
ATOM 2093 C C . VAL A 1 250 ? -7.984 -19.375 5.652 1 66.06 250 VAL A C 1
ATOM 2095 O O . VAL A 1 250 ? -7.438 -19.359 6.762 1 66.06 250 VAL A O 1
ATOM 2098 N N . PRO A 1 251 ? -9.266 -19.219 5.672 1 80.69 251 PRO A N 1
ATOM 2099 C CA . PRO A 1 251 ? -10.039 -19.094 4.438 1 80.69 251 PRO A CA 1
ATOM 2100 C C . PRO A 1 251 ? -9.742 -17.797 3.678 1 80.69 251 PRO A C 1
ATOM 2102 O O . PRO A 1 251 ? -9.227 -16.844 4.258 1 80.69 251 PRO A O 1
ATOM 2105 N N . ASP A 1 252 ? -9.961 -17.844 2.477 1 77.44 252 ASP A N 1
ATOM 2106 C CA . ASP A 1 252 ? -9.727 -16.656 1.656 1 77.44 252 ASP A CA 1
ATOM 2107 C C . ASP A 1 252 ? -10.891 -15.672 1.762 1 77.44 252 ASP A C 1
ATOM 2109 O O . ASP A 1 252 ? -11.75 -15.625 0.881 1 77.44 252 ASP A O 1
ATOM 2113 N N . TYR A 1 253 ? -10.852 -14.961 2.787 1 84.12 253 TYR A N 1
ATOM 2114 C CA . TYR A 1 253 ? -11.977 -14.07 3.064 1 84.12 253 TYR A CA 1
ATOM 2115 C C . TYR A 1 253 ? -12.016 -12.922 2.061 1 84.12 253 TYR A C 1
ATOM 2117 O O . TYR A 1 253 ? -13.031 -12.227 1.948 1 84.12 253 TYR A O 1
ATOM 2125 N N . LEU A 1 254 ? -10.898 -12.695 1.283 1 75.5 254 LEU A N 1
ATOM 2126 C CA . LEU A 1 254 ? -10.859 -11.648 0.271 1 75.5 254 LEU A CA 1
ATOM 2127 C C . LEU A 1 254 ? -11.836 -11.945 -0.861 1 75.5 254 LEU A C 1
ATOM 2129 O O . LEU A 1 254 ? -12.234 -11.047 -1.6 1 75.5 254 LEU A O 1
ATOM 2133 N N . LYS A 1 255 ? -12.195 -13.172 -0.945 1 77.25 255 LYS A N 1
ATOM 2134 C CA . LYS A 1 255 ? -13.117 -13.578 -2 1 77.25 255 LYS A CA 1
ATOM 2135 C C . LYS A 1 255 ? -14.57 -13.383 -1.563 1 77.25 255 LYS A C 1
ATOM 2137 O O . LYS A 1 255 ? -15.492 -13.594 -2.354 1 77.25 255 LYS A O 1
ATOM 2142 N N . TRP A 1 256 ? -14.812 -13.039 -0.243 1 85.94 256 TRP A N 1
ATOM 2143 C CA . TRP A 1 256 ? -16.172 -12.867 0.262 1 85.94 256 TRP A CA 1
ATOM 2144 C C . TRP A 1 256 ? -16.75 -11.523 -0.168 1 85.94 256 TRP A C 1
ATOM 2146 O O . TRP A 1 256 ? -17.047 -10.672 0.673 1 85.94 256 TRP A O 1
ATOM 2156 N N . SER A 1 257 ? -16.953 -11.422 -1.454 1 79.56 257 SER A N 1
ATOM 2157 C CA . SER A 1 257 ? -17.547 -10.219 -2.035 1 79.56 257 SER A CA 1
ATOM 2158 C C . SER A 1 257 ? -19 -10.055 -1.609 1 79.56 257 SER A C 1
ATOM 2160 O O . SER A 1 257 ? -19.656 -11.023 -1.209 1 79.56 257 SER A O 1
ATOM 2162 N N . PRO A 1 258 ? -19.484 -8.859 -1.585 1 77.44 258 PRO A N 1
ATOM 2163 C CA . PRO A 1 258 ? -20.891 -8.656 -1.231 1 77.44 258 PRO A CA 1
ATOM 2164 C C . PRO A 1 258 ? -21.844 -9.547 -2.035 1 77.44 258 PRO A C 1
ATOM 2166 O O . PRO A 1 258 ? -22.828 -10.062 -1.493 1 77.44 258 PRO A O 1
ATOM 2169 N N . GLN A 1 259 ? -21.406 -9.82 -3.232 1 72.56 259 GLN A N 1
ATOM 2170 C CA . GLN A 1 259 ? -22.25 -10.648 -4.086 1 72.56 259 GLN A CA 1
ATOM 2171 C C . GLN A 1 259 ? -22.25 -12.102 -3.613 1 72.56 259 GLN A C 1
ATOM 2173 O O . GLN A 1 259 ? -23.312 -12.742 -3.559 1 72.56 259 GLN A O 1
ATOM 2178 N N . LEU A 1 260 ? -21.125 -12.461 -3.414 1 80 260 LEU A N 1
ATOM 2179 C CA . LEU A 1 260 ? -21 -13.844 -2.951 1 80 260 LEU A CA 1
ATOM 2180 C C . LEU A 1 260 ? -21.766 -14.039 -1.646 1 80 260 LEU A C 1
ATOM 2182 O O . LEU A 1 260 ? -22.5 -15.023 -1.498 1 80 260 LEU A O 1
ATOM 2186 N N . VAL A 1 261 ? -21.625 -13.102 -0.744 1 87.69 261 VAL A N 1
ATOM 2187 C CA . VAL A 1 261 ? -22.234 -13.211 0.575 1 87.69 261 VAL A CA 1
ATOM 2188 C C . VAL A 1 261 ? -23.75 -13.141 0.444 1 87.69 261 VAL A C 1
ATOM 2190 O O . VAL A 1 261 ? -24.484 -13.875 1.12 1 87.69 261 VAL A O 1
ATOM 2193 N N . LYS A 1 262 ? -24.188 -12.281 -0.387 1 82.25 262 LYS A N 1
ATOM 2194 C CA . LYS A 1 262 ? -25.625 -12.195 -0.628 1 82.25 262 LYS A CA 1
ATOM 2195 C C . LYS A 1 262 ? -26.156 -13.5 -1.207 1 82.25 262 LYS A C 1
ATOM 2197 O O . LYS A 1 262 ? -27.234 -13.961 -0.816 1 82.25 262 LYS A O 1
ATOM 2202 N N . GLY A 1 263 ? -25.453 -14 -2.203 1 82.44 263 GLY A N 1
ATOM 2203 C CA . GLY A 1 263 ? -25.859 -15.281 -2.76 1 82.44 263 GLY A CA 1
ATOM 2204 C C . GLY A 1 263 ? -25.953 -16.375 -1.72 1 82.44 263 GLY A C 1
ATOM 2205 O O . GLY A 1 263 ? -26.875 -17.188 -1.745 1 82.44 263 GLY A O 1
ATOM 2206 N N . ILE A 1 264 ? -25.062 -16.375 -0.825 1 91.31 264 ILE A N 1
ATOM 2207 C CA . ILE A 1 264 ? -25.062 -17.375 0.239 1 91.31 264 ILE A CA 1
ATOM 2208 C C . ILE A 1 264 ? -26.25 -17.141 1.168 1 91.31 264 ILE A C 1
ATOM 2210 O O . ILE A 1 264 ? -26.906 -18.078 1.591 1 91.31 264 ILE A O 1
ATOM 2214 N N . LYS A 1 265 ? -26.484 -15.938 1.461 1 92.44 265 LYS A N 1
ATOM 2215 C CA . LYS A 1 265 ? -27.609 -15.602 2.33 1 92.44 265 LYS A CA 1
ATOM 2216 C C . LYS A 1 265 ? -28.938 -16.078 1.731 1 92.44 265 LYS A C 1
ATOM 2218 O O . LYS A 1 265 ? -29.75 -16.672 2.424 1 92.44 265 LYS A O 1
ATOM 2223 N N . GLU A 1 266 ? -29.109 -15.797 0.437 1 88.06 266 GLU A N 1
ATOM 2224 C CA . GLU A 1 266 ? -30.328 -16.203 -0.256 1 88.06 266 GLU A CA 1
ATOM 2225 C C . GLU A 1 266 ? -30.453 -17.734 -0.305 1 88.06 266 GLU A C 1
ATOM 2227 O O . GLU A 1 266 ? -31.547 -18.266 -0.207 1 88.06 266 GLU A O 1
ATOM 2232 N N . TYR A 1 267 ? -29.406 -18.359 -0.515 1 92.31 267 TYR A N 1
ATOM 2233 C CA . TYR A 1 267 ? -29.375 -19.812 -0.549 1 92.31 267 TYR A CA 1
ATOM 2234 C C . TYR A 1 267 ? -29.891 -20.406 0.757 1 92.31 267 TYR A C 1
ATOM 2236 O O . TYR A 1 267 ? -30.719 -21.312 0.747 1 92.31 267 TYR A O 1
ATOM 2244 N N . PHE A 1 268 ? -29.422 -19.906 1.874 1 93.31 268 PHE A N 1
ATOM 2245 C CA . PHE A 1 268 ? -29.828 -20.453 3.156 1 93.31 268 PHE A CA 1
ATOM 2246 C C . PHE A 1 268 ? -31.203 -19.922 3.559 1 93.31 268 PHE A C 1
ATOM 2248 O O . PHE A 1 268 ? -32.094 -20.703 3.92 1 93.31 268 PHE A O 1
ATOM 2255 N N . ASN A 1 269 ? -31.359 -18.578 3.348 1 91.31 269 ASN A N 1
ATOM 2256 C CA . ASN A 1 269 ? -32.594 -17.891 3.768 1 91.31 269 ASN A CA 1
ATOM 2257 C C . ASN A 1 269 ? -33.031 -18.391 5.137 1 91.31 269 ASN A C 1
ATOM 2259 O O . ASN A 1 269 ? -34.188 -18.812 5.293 1 91.31 269 ASN A O 1
ATOM 2263 N N . HIS A 1 270 ? -32.188 -18.453 6.094 1 92.81 270 HIS A N 1
ATOM 2264 C CA . HIS A 1 270 ? -32.375 -18.953 7.449 1 92.81 270 HIS A CA 1
ATOM 2265 C C . HIS A 1 270 ? -31.766 -18.016 8.484 1 92.81 270 HIS A C 1
ATOM 2267 O O . HIS A 1 270 ? -30.625 -17.562 8.305 1 92.81 270 HIS A O 1
ATOM 2273 N N . ARG A 1 271 ? -32.406 -17.812 9.562 1 92.06 271 ARG A N 1
ATOM 2274 C CA . ARG A 1 271 ? -32 -16.828 10.578 1 92.06 271 ARG A CA 1
ATOM 2275 C C . ARG A 1 271 ? -30.656 -17.172 11.18 1 92.06 271 ARG A C 1
ATOM 2277 O O . ARG A 1 271 ? -29.844 -16.281 11.453 1 92.06 271 ARG A O 1
ATOM 2284 N N . ILE A 1 272 ? -30.422 -18.375 11.383 1 93.56 272 ILE A N 1
ATOM 2285 C CA . ILE A 1 272 ? -29.188 -18.828 12.016 1 93.56 272 ILE A CA 1
ATOM 2286 C C . ILE A 1 272 ? -28 -18.531 11.094 1 93.56 272 ILE A C 1
ATOM 2288 O O . ILE A 1 272 ? -26.984 -18.016 11.531 1 93.56 272 ILE A O 1
ATOM 2292 N N . ALA A 1 273 ? -28.156 -18.891 9.836 1 95.25 273 ALA A N 1
ATOM 2293 C CA . ALA A 1 273 ? -27.109 -18.625 8.859 1 95.25 273 ALA A CA 1
ATOM 2294 C C . ALA A 1 273 ? -26.922 -17.125 8.664 1 95.25 273 ALA A C 1
ATOM 2296 O O . ALA A 1 273 ? -25.797 -16.641 8.492 1 95.25 273 ALA A O 1
ATOM 2297 N N . ASP A 1 274 ? -28 -16.453 8.797 1 95.06 274 ASP A N 1
ATOM 2298 C CA . ASP A 1 274 ? -27.969 -15.008 8.586 1 95.06 274 ASP A CA 1
ATOM 2299 C C . ASP A 1 274 ? -27.109 -14.32 9.648 1 95.06 274 ASP A C 1
ATOM 2301 O O . ASP A 1 274 ? -26.453 -13.32 9.367 1 95.06 274 ASP A O 1
ATOM 2305 N N . PHE A 1 275 ? -27.156 -14.844 10.844 1 95.88 275 PHE A N 1
ATOM 2306 C CA . PHE A 1 275 ? -26.375 -14.281 11.938 1 95.88 275 PHE A CA 1
ATOM 2307 C C . PHE A 1 275 ? -24.906 -14.195 11.547 1 95.88 275 PHE A C 1
ATOM 2309 O O . PHE A 1 275 ? -24.266 -13.156 11.734 1 95.88 275 PHE A O 1
ATOM 2316 N N . VAL A 1 276 ? -24.391 -15.273 10.93 1 95.38 276 VAL A N 1
ATOM 2317 C CA . VAL A 1 276 ? -22.984 -15.359 10.555 1 95.38 276 VAL A CA 1
ATOM 2318 C C . VAL A 1 276 ? -22.734 -14.562 9.281 1 95.38 276 VAL A C 1
ATOM 2320 O O . VAL A 1 276 ? -21.812 -13.75 9.219 1 95.38 276 VAL A O 1
ATOM 2323 N N . ILE A 1 277 ? -23.562 -14.742 8.359 1 95.5 277 ILE A N 1
ATOM 2324 C CA . ILE A 1 277 ? -23.375 -14.172 7.031 1 95.5 277 ILE A CA 1
ATOM 2325 C C . ILE A 1 277 ? -23.438 -12.648 7.105 1 95.5 277 ILE A C 1
ATOM 2327 O O . ILE A 1 277 ? -22.594 -11.961 6.531 1 95.5 277 ILE A O 1
ATOM 2331 N N . GLU A 1 278 ? -24.375 -12.156 7.84 1 94.44 278 GLU A N 1
ATOM 2332 C CA . GLU A 1 278 ? -24.531 -10.711 7.934 1 94.44 278 GLU A CA 1
ATOM 2333 C C . GLU A 1 278 ? -23.406 -10.078 8.758 1 94.44 278 GLU A C 1
ATOM 2335 O O . GLU A 1 278 ? -22.969 -8.961 8.469 1 94.44 278 GLU A O 1
ATOM 2340 N N . SER A 1 279 ? -23 -10.781 9.75 1 94.19 279 SER A N 1
ATOM 2341 C CA . SER A 1 279 ? -21.891 -10.289 10.547 1 94.19 279 SER A CA 1
ATOM 2342 C C . SER A 1 279 ? -20.625 -10.156 9.695 1 94.19 279 SER A C 1
ATOM 2344 O O . SER A 1 279 ? -19.938 -9.125 9.758 1 94.19 279 SER A O 1
ATOM 2346 N N . ILE A 1 280 ? -20.359 -11.195 8.906 1 93 280 ILE A N 1
ATOM 2347 C CA . ILE A 1 280 ? -19.172 -11.195 8.055 1 93 280 ILE A CA 1
ATOM 2348 C C . ILE A 1 280 ? -19.328 -10.141 6.961 1 93 280 ILE A C 1
ATOM 2350 O O . ILE A 1 280 ? -18.359 -9.43 6.645 1 93 280 ILE A O 1
ATOM 2354 N N . ASN A 1 281 ? -20.453 -10.117 6.426 1 91.31 281 ASN A N 1
ATOM 2355 C CA . ASN A 1 281 ? -20.719 -9.109 5.398 1 91.31 281 ASN A CA 1
ATOM 2356 C C . ASN A 1 281 ? -20.484 -7.695 5.926 1 91.31 281 ASN A C 1
ATOM 2358 O O . ASN A 1 281 ? -20.016 -6.824 5.191 1 91.31 281 ASN A O 1
ATOM 2362 N N . PHE A 1 282 ? -20.781 -7.508 7.18 1 90.75 282 PHE A N 1
ATOM 2363 C CA . PHE A 1 282 ? -20.594 -6.207 7.809 1 90.75 282 PHE A CA 1
ATOM 2364 C C . PHE A 1 282 ? -19.109 -5.902 7.992 1 90.75 282 PHE A C 1
ATOM 2366 O O . PHE A 1 282 ? -18.672 -4.785 7.719 1 90.75 282 PHE A O 1
ATOM 2373 N N . VAL A 1 283 ? -18.438 -6.844 8.445 1 90.12 283 VAL A N 1
ATOM 2374 C CA . VAL A 1 283 ? -17.031 -6.645 8.75 1 90.12 283 VAL A CA 1
ATOM 2375 C C . VAL A 1 283 ? -16.234 -6.453 7.457 1 90.12 283 VAL A C 1
ATOM 2377 O O . VAL A 1 283 ? -15.383 -5.57 7.367 1 90.12 283 VAL A O 1
ATOM 2380 N N . VAL A 1 284 ? -16.531 -7.309 6.438 1 87.56 284 VAL A N 1
ATOM 2381 C CA . VAL A 1 284 ? -15.742 -7.328 5.211 1 87.56 284 VAL A CA 1
ATOM 2382 C C . VAL A 1 284 ? -16.234 -6.246 4.258 1 87.56 284 VAL A C 1
ATOM 2384 O O . VAL A 1 284 ? -15.43 -5.535 3.646 1 87.56 284 VAL A O 1
ATOM 2387 N N . ASN A 1 285 ? -17.594 -6.109 4.148 1 82.31 285 ASN A N 1
ATOM 2388 C CA . ASN A 1 285 ? -18.156 -5.258 3.113 1 82.31 285 ASN A CA 1
ATOM 2389 C C . ASN A 1 285 ? -18.875 -4.047 3.713 1 82.31 285 ASN A C 1
ATOM 2391 O O . ASN A 1 285 ? -19.438 -3.23 2.982 1 82.31 285 ASN A O 1
ATOM 2395 N N . LYS A 1 286 ? -18.984 -3.93 5.062 1 80.75 286 LYS A N 1
ATOM 2396 C CA . LYS A 1 286 ? -19.594 -2.832 5.816 1 80.75 286 LYS A CA 1
ATOM 2397 C C . LYS A 1 286 ? -21.078 -2.691 5.492 1 80.75 286 LYS A C 1
ATOM 2399 O O . LYS A 1 286 ? -21.609 -1.587 5.523 1 80.75 286 LYS A O 1
ATOM 2404 N N . ASN A 1 287 ? -21.656 -3.871 5.039 1 83.19 287 ASN A N 1
ATOM 2405 C CA . ASN A 1 287 ? -23.109 -3.916 4.914 1 83.19 287 ASN A CA 1
ATOM 2406 C C . ASN A 1 287 ? -23.781 -4.172 6.258 1 83.19 287 ASN A C 1
ATOM 2408 O O . ASN A 1 287 ? -23.562 -5.211 6.883 1 83.19 287 ASN A O 1
ATOM 2412 N N . PRO A 1 288 ? -24.578 -3.154 6.73 1 86.12 288 PRO A N 1
ATOM 2413 C CA . PRO A 1 288 ? -25.172 -3.34 8.055 1 86.12 288 PRO A CA 1
ATOM 2414 C C . PRO A 1 288 ? -26.047 -4.594 8.141 1 86.12 288 PRO A C 1
ATOM 2416 O O . PRO A 1 288 ? -26.797 -4.898 7.203 1 86.12 288 PRO A O 1
ATOM 2419 N N . PRO A 1 289 ? -25.969 -5.25 9.172 1 92.94 289 PRO A N 1
ATOM 2420 C CA . PRO A 1 289 ? -26.797 -6.441 9.375 1 92.94 289 PRO A CA 1
ATOM 2421 C C . PRO A 1 289 ? -28.281 -6.105 9.602 1 92.94 289 PRO A C 1
ATOM 2423 O O . PRO A 1 289 ? -28.625 -4.938 9.805 1 92.94 289 PRO A O 1
ATOM 2426 N N . SER A 1 290 ? -29.141 -7.164 9.508 1 91.06 290 SER A N 1
ATOM 2427 C CA . SER A 1 290 ? -30.562 -7.012 9.805 1 91.06 290 SER A CA 1
ATOM 2428 C C . SER A 1 290 ? -30.797 -6.746 11.289 1 91.06 290 SER A C 1
ATOM 2430 O O . SER A 1 290 ? -29.891 -6.957 12.109 1 91.06 290 SER A O 1
ATOM 2432 N N . LEU A 1 291 ? -31.984 -6.258 11.664 1 93 291 LEU A N 1
ATOM 2433 C CA . LEU A 1 291 ? -32.344 -5.98 13.047 1 93 291 LEU A CA 1
ATOM 2434 C C . LEU A 1 291 ? -32.25 -7.246 13.898 1 93 291 LEU A C 1
ATOM 2436 O O . LEU A 1 291 ? -31.812 -7.199 15.047 1 93 291 LEU A O 1
ATOM 2440 N N . GLU A 1 292 ? -32.625 -8.242 13.32 1 93.5 292 GLU A N 1
ATOM 2441 C CA . GLU A 1 292 ? -32.625 -9.516 14.031 1 93.5 292 GLU A CA 1
ATOM 2442 C C . GLU A 1 292 ? -31.188 -9.922 14.406 1 93.5 292 GLU A C 1
ATOM 2444 O O . GLU A 1 292 ? -30.953 -10.383 15.531 1 93.5 292 GLU A O 1
ATOM 2449 N N . THR A 1 293 ? -30.312 -9.797 13.508 1 95.31 293 THR A N 1
ATOM 2450 C CA . THR A 1 293 ? -28.906 -10.133 13.766 1 95.31 293 THR A CA 1
ATOM 2451 C C . THR A 1 293 ? -28.328 -9.219 14.844 1 95.31 293 THR A C 1
ATOM 2453 O O . THR A 1 293 ? -27.625 -9.688 15.742 1 95.31 293 THR A O 1
ATOM 2456 N N . ILE A 1 294 ? -28.656 -7.934 14.797 1 95.44 294 ILE A N 1
ATOM 2457 C CA . ILE A 1 294 ? -28.172 -6.969 15.781 1 95.44 294 ILE A CA 1
ATOM 2458 C C . ILE A 1 294 ? -28.703 -7.324 17.156 1 95.44 294 ILE A C 1
ATOM 2460 O O . ILE A 1 294 ? -27.953 -7.34 18.141 1 95.44 294 ILE A O 1
ATOM 2464 N N . GLU A 1 295 ? -30 -7.68 17.203 1 95.62 295 GLU A N 1
ATOM 2465 C CA . GLU A 1 295 ? -30.625 -8.062 18.453 1 95.62 295 GLU A CA 1
ATOM 2466 C C . GLU A 1 295 ? -29.953 -9.289 19.062 1 95.62 295 GLU A C 1
ATOM 2468 O O . GLU A 1 295 ? -29.734 -9.352 20.281 1 95.62 295 GLU A O 1
ATOM 2473 N N . THR A 1 296 ? -29.688 -10.148 18.203 1 95.38 296 THR A N 1
ATOM 2474 C CA . THR A 1 296 ? -29.062 -11.383 18.672 1 95.38 296 THR A CA 1
ATOM 2475 C C . THR A 1 296 ? -27.688 -11.102 19.266 1 95.38 296 THR A C 1
ATOM 2477 O O . THR A 1 296 ? -27.344 -11.625 20.328 1 95.38 296 THR A O 1
ATOM 2480 N N . HIS A 1 297 ? -26.859 -10.344 18.609 1 95.81 297 HIS A N 1
ATOM 2481 C CA . HIS A 1 297 ? -25.562 -9.961 19.141 1 95.81 297 HIS A CA 1
ATOM 2482 C C . HIS A 1 297 ? -25.703 -9.258 20.484 1 95.81 297 HIS A C 1
ATOM 2484 O O . HIS A 1 297 ? -24.953 -9.523 21.422 1 95.81 297 HIS A O 1
ATOM 2490 N N . CYS A 1 298 ? -26.656 -8.32 20.594 1 95 298 CYS A N 1
ATOM 2491 C CA . CYS A 1 298 ? -26.891 -7.594 21.844 1 95 298 CYS A CA 1
ATOM 2492 C C . CYS A 1 298 ? -27.281 -8.539 22.969 1 95 298 CYS A C 1
ATOM 2494 O O . CYS A 1 298 ? -26.766 -8.43 24.094 1 95 298 CYS A O 1
ATOM 2496 N N . LYS A 1 299 ? -28.141 -9.445 22.625 1 94.44 299 LYS A N 1
ATOM 2497 C CA . LYS A 1 299 ? -28.594 -10.422 23.609 1 94.44 299 LYS A CA 1
ATOM 2498 C C . LYS A 1 299 ? -27.422 -11.281 24.109 1 94.44 299 LYS A C 1
ATOM 2500 O O . LYS A 1 299 ? -27.25 -11.477 25.312 1 94.44 299 LYS A O 1
ATOM 2505 N N . LEU A 1 300 ? -26.688 -11.766 23.188 1 93.5 300 LEU A N 1
ATOM 2506 C CA . LEU A 1 300 ? -25.547 -12.625 23.516 1 93.5 300 LEU A CA 1
ATOM 2507 C C . LEU A 1 300 ? -24.531 -11.883 24.375 1 93.5 300 LEU A C 1
ATOM 2509 O O . LEU A 1 300 ? -24.062 -12.414 25.391 1 93.5 300 LEU A O 1
ATOM 2513 N N . LEU A 1 301 ? -24.188 -10.656 24.031 1 92.56 301 LEU A N 1
ATOM 2514 C CA . LEU A 1 301 ? -23.188 -9.891 24.766 1 92.56 301 LEU A CA 1
ATOM 2515 C C . LEU A 1 301 ? -23.719 -9.492 26.141 1 92.56 301 LEU A C 1
ATOM 2517 O O . LEU A 1 301 ? -22.984 -9.523 27.125 1 92.56 301 LEU A O 1
ATOM 2521 N N . ALA A 1 302 ? -25 -9.086 26.188 1 91 302 ALA A N 1
ATOM 2522 C CA . ALA A 1 302 ? -25.609 -8.742 27.469 1 91 302 ALA A CA 1
ATOM 2523 C C . ALA A 1 302 ? -25.516 -9.914 28.453 1 91 302 ALA A C 1
ATOM 2525 O O . ALA A 1 302 ? -25.156 -9.734 29.625 1 91 302 ALA A O 1
ATOM 2526 N N . GLU A 1 303 ? -25.797 -11.039 27.922 1 89.25 303 GLU A N 1
ATOM 2527 C CA . GLU A 1 303 ? -25.734 -12.242 28.75 1 89.25 303 GLU A CA 1
ATOM 2528 C C . GLU A 1 303 ? -24.297 -12.523 29.188 1 89.25 303 GLU A C 1
ATOM 2530 O O . GLU A 1 303 ? -24.062 -12.93 30.328 1 89.25 303 GLU A O 1
ATOM 2535 N N . ALA A 1 304 ? -23.453 -12.328 28.359 1 88.62 304 ALA A N 1
ATOM 2536 C CA . ALA A 1 304 ? -22.047 -12.562 28.688 1 88.62 304 ALA A CA 1
ATOM 2537 C C . ALA A 1 304 ? -21.547 -11.586 29.734 1 88.62 304 ALA A C 1
ATOM 2539 O O . ALA A 1 304 ? -20.781 -11.961 30.625 1 88.62 304 ALA A O 1
ATOM 2540 N N . ILE A 1 305 ? -21.906 -10.305 29.641 1 86.38 305 ILE A N 1
ATOM 2541 C CA . ILE A 1 305 ? -21.5 -9.281 30.594 1 86.38 305 ILE A CA 1
ATOM 2542 C C . ILE A 1 305 ? -22.094 -9.586 31.969 1 86.38 305 ILE A C 1
ATOM 2544 O O . ILE A 1 305 ? -21.422 -9.422 33 1 86.38 305 ILE A O 1
ATOM 2548 N N . LYS A 1 306 ? -23.25 -10.07 31.906 1 82.44 306 LYS A N 1
ATOM 2549 C CA . LYS A 1 306 ? -23.906 -10.414 33.156 1 82.44 306 LYS A CA 1
ATOM 2550 C C . LYS A 1 306 ? -23.203 -11.594 33.844 1 82.44 306 LYS A C 1
ATOM 2552 O O . LYS A 1 306 ? -23.062 -11.617 35.062 1 82.44 306 LYS A O 1
ATOM 2557 N N . ASN A 1 307 ? -22.797 -12.461 33.031 1 77.44 307 ASN A N 1
ATOM 2558 C CA . ASN A 1 307 ? -22.281 -13.711 33.562 1 77.44 307 ASN A CA 1
ATOM 2559 C C . ASN A 1 307 ? -20.781 -13.625 33.844 1 77.44 307 ASN A C 1
ATOM 2561 O O . ASN A 1 307 ? -20.203 -14.5 34.5 1 77.44 307 ASN A O 1
ATOM 2565 N N . SER A 1 308 ? -20.078 -12.812 33.156 1 70 308 SER A N 1
ATOM 2566 C CA . SER A 1 308 ? -18.625 -12.852 33.25 1 70 308 SER A CA 1
ATOM 2567 C C . SER A 1 308 ? -18.094 -11.68 34.062 1 70 308 SER A C 1
ATOM 2569 O O . SER A 1 308 ? -18.516 -10.539 33.875 1 70 308 SER A O 1
ATOM 2571 N N . ASP A 1 309 ? -17.375 -12 35.062 1 61.59 309 ASP A N 1
ATOM 2572 C CA . ASP A 1 309 ? -16.656 -11 35.875 1 61.59 309 ASP A CA 1
ATOM 2573 C C . ASP A 1 309 ? -15.336 -10.625 35.219 1 61.59 309 ASP A C 1
ATOM 2575 O O . ASP A 1 309 ? -14.625 -9.742 35.719 1 61.59 309 ASP A O 1
ATOM 2579 N N . ASN A 1 310 ? -14.977 -11.359 34.188 1 65.06 310 ASN A N 1
ATOM 2580 C CA . ASN A 1 310 ? -13.672 -11.086 33.594 1 65.06 310 ASN A CA 1
ATOM 2581 C C . ASN A 1 310 ? -13.773 -10.109 32.438 1 65.06 310 ASN A C 1
ATOM 2583 O O . ASN A 1 310 ? -14.109 -10.5 31.312 1 65.06 310 ASN A O 1
ATOM 2587 N N . TYR A 1 311 ? -13.508 -8.922 32.719 1 66.56 311 TYR A N 1
ATOM 2588 C CA . TYR A 1 311 ? -13.648 -7.828 31.766 1 66.56 311 TYR A CA 1
ATOM 2589 C C . TYR A 1 311 ? -12.727 -8.023 30.578 1 66.56 311 TYR A C 1
ATOM 2591 O O . TYR A 1 311 ? -13.055 -7.621 29.453 1 66.56 311 TYR A O 1
ATOM 2599 N N . HIS A 1 312 ? -11.57 -8.68 30.75 1 65.06 312 HIS A N 1
ATOM 2600 C CA . HIS A 1 312 ? -10.633 -8.883 29.656 1 65.06 312 HIS A CA 1
ATOM 2601 C C . HIS A 1 312 ? -11.195 -9.852 28.625 1 65.06 312 HIS A C 1
ATOM 2603 O O . HIS A 1 312 ? -10.961 -9.695 27.422 1 65.06 312 HIS A O 1
ATOM 2609 N N . LYS A 1 313 ? -12.016 -10.711 29.141 1 72.56 313 LYS A N 1
ATOM 2610 C CA . LYS A 1 313 ? -12.594 -11.711 28.25 1 72.56 313 LYS A CA 1
ATOM 2611 C C . LYS A 1 313 ? -13.727 -11.117 27.422 1 72.56 313 LYS A C 1
ATOM 2613 O O . LYS A 1 313 ? -13.961 -11.539 26.281 1 72.56 313 LYS A O 1
ATOM 2618 N N . ILE A 1 314 ? -14.328 -10.117 27.953 1 79.12 314 ILE A N 1
ATOM 2619 C CA . ILE A 1 314 ? -15.492 -9.539 27.297 1 79.12 314 ILE A CA 1
ATOM 2620 C C . ILE A 1 314 ? -15.078 -8.883 25.984 1 79.12 314 ILE A C 1
ATOM 2622 O O . ILE A 1 314 ? -15.773 -9.008 24.969 1 79.12 314 ILE A O 1
ATOM 2626 N N . ARG A 1 315 ? -13.906 -8.32 25.969 1 77.12 315 ARG A N 1
ATOM 2627 C CA . ARG A 1 315 ? -13.414 -7.609 24.797 1 77.12 315 ARG A CA 1
ATOM 2628 C C . ARG A 1 315 ? -13.07 -8.578 23.672 1 77.12 315 ARG A C 1
ATOM 2630 O O . ARG A 1 315 ? -13.109 -8.203 22.5 1 77.12 315 ARG A O 1
ATOM 2637 N N . MET A 1 316 ? -12.883 -9.836 24.062 1 77.31 316 MET A N 1
ATOM 2638 C CA . MET A 1 316 ? -12.398 -10.805 23.094 1 77.31 316 MET A CA 1
ATOM 2639 C C . MET A 1 316 ? -13.555 -11.492 22.375 1 77.31 316 MET A C 1
ATOM 2641 O O . MET A 1 316 ? -13.344 -12.25 21.422 1 77.31 316 MET A O 1
ATOM 2645 N N . PHE A 1 317 ? -14.781 -11.141 22.906 1 85.88 317 PHE A N 1
ATOM 2646 C CA . PHE A 1 317 ? -15.938 -11.789 22.281 1 85.88 317 PHE A CA 1
ATOM 2647 C C . PHE A 1 317 ? -16.219 -11.211 20.906 1 85.88 317 PHE A C 1
ATOM 2649 O O . PHE A 1 317 ? -16.109 -10 20.703 1 85.88 317 PHE A O 1
ATOM 2656 N N . SER A 1 318 ? -16.562 -12.133 19.891 1 89.88 318 SER A N 1
ATOM 2657 C CA . SER A 1 318 ? -16.891 -11.703 18.531 1 89.88 318 SER A CA 1
ATOM 2658 C C . SER A 1 318 ? -18.047 -10.711 18.531 1 89.88 318 SER A C 1
ATOM 2660 O O . SER A 1 318 ? -18.031 -9.734 17.781 1 89.88 318 SER A O 1
ATOM 2662 N N . SER A 1 319 ? -19.031 -10.961 19.406 1 92.69 319 SER A N 1
ATOM 2663 C CA . SER A 1 319 ? -20.188 -10.078 19.438 1 92.69 319 SER A CA 1
ATOM 2664 C C . SER A 1 319 ? -19.812 -8.688 19.922 1 92.69 319 SER A C 1
ATOM 2666 O O . SER A 1 319 ? -20.406 -7.691 19.5 1 92.69 319 SER A O 1
ATOM 2668 N N . PHE A 1 320 ? -18.875 -8.648 20.844 1 90.88 320 PHE A N 1
ATOM 2669 C CA . PHE A 1 320 ? -18.359 -7.355 21.281 1 90.88 320 PHE A CA 1
ATOM 2670 C C . PHE A 1 320 ? -17.781 -6.57 20.109 1 90.88 320 PHE A C 1
ATOM 2672 O O . PHE A 1 320 ? -18.125 -5.406 19.906 1 90.88 320 PHE A O 1
ATOM 2679 N N . GLU A 1 321 ? -16.938 -7.25 19.312 1 90.56 321 GLU A N 1
ATOM 2680 C CA . GLU A 1 321 ? -16.266 -6.625 18.172 1 90.56 321 GLU A CA 1
ATOM 2681 C C . GLU A 1 321 ? -17.281 -6.133 17.141 1 90.56 321 GLU A C 1
ATOM 2683 O O . GLU A 1 321 ? -17.109 -5.051 16.562 1 90.56 321 GLU A O 1
ATOM 2688 N N . ILE A 1 322 ? -18.281 -6.93 16.922 1 93.62 322 ILE A N 1
ATOM 2689 C CA . ILE A 1 322 ? -19.281 -6.582 15.922 1 93.62 322 ILE A CA 1
ATOM 2690 C C . ILE A 1 322 ? -20.078 -5.379 16.391 1 93.62 322 ILE A C 1
ATOM 2692 O O . ILE A 1 322 ? -20.312 -4.438 15.633 1 93.62 322 ILE A O 1
ATOM 2696 N N . ILE A 1 323 ? -20.484 -5.395 17.656 1 93.38 323 ILE A N 1
ATOM 2697 C CA . ILE A 1 323 ? -21.281 -4.289 18.188 1 93.38 323 ILE A CA 1
ATOM 2698 C C . ILE A 1 323 ? -20.422 -3.021 18.234 1 93.38 323 ILE A C 1
ATOM 2700 O O . ILE A 1 323 ? -20.906 -1.931 17.922 1 93.38 323 ILE A O 1
ATOM 2704 N N . ALA A 1 324 ? -19.203 -3.229 18.641 1 88.88 324 ALA A N 1
ATOM 2705 C CA . ALA A 1 324 ? -18.281 -2.104 18.641 1 88.88 324 ALA A CA 1
ATOM 2706 C C . ALA A 1 324 ? -18.172 -1.47 17.25 1 88.88 324 ALA A C 1
ATOM 2708 O O . ALA A 1 324 ? -18.203 -0.245 17.125 1 88.88 324 ALA A O 1
ATOM 2709 N N . LEU A 1 325 ? -18.062 -2.312 16.297 1 88.81 325 LEU A N 1
ATOM 2710 C CA . LEU A 1 325 ? -17.984 -1.831 14.914 1 88.81 325 LEU A CA 1
ATOM 2711 C C . LEU A 1 325 ? -19.281 -1.157 14.5 1 88.81 325 LEU A C 1
ATOM 2713 O O . LEU A 1 325 ? -19.266 -0.18 13.742 1 88.81 325 LEU A O 1
ATOM 2717 N N . LEU A 1 326 ? -20.438 -1.698 14.938 1 90.12 326 LEU A N 1
ATOM 2718 C CA . LEU A 1 326 ? -21.734 -1.113 14.641 1 90.12 326 LEU A CA 1
ATOM 2719 C C . LEU A 1 326 ? -21.828 0.309 15.18 1 90.12 326 LEU A C 1
ATOM 2721 O O . LEU A 1 326 ? -22.359 1.199 14.508 1 90.12 326 LEU A O 1
ATOM 2725 N N . PHE A 1 327 ? -21.312 0.507 16.297 1 85.88 327 PHE A N 1
ATOM 2726 C CA . PHE A 1 327 ? -21.312 1.838 16.891 1 85.88 327 PHE A CA 1
ATOM 2727 C C . PHE A 1 327 ? -20.344 2.76 16.141 1 85.88 327 PHE A C 1
ATOM 2729 O O . PHE A 1 327 ? -20.688 3.904 15.836 1 85.88 327 PHE A O 1
ATOM 2736 N N . LYS A 1 328 ? -19.188 2.211 15.883 1 77.56 328 LYS A N 1
ATOM 2737 C CA . LYS A 1 328 ? -18.156 2.986 15.203 1 77.56 328 LYS A CA 1
ATOM 2738 C C . LYS A 1 328 ? -18.656 3.494 13.852 1 77.56 328 LYS A C 1
ATOM 2740 O O . LYS A 1 328 ? -18.391 4.641 13.477 1 77.56 328 LYS A O 1
ATOM 2745 N N . GLU A 1 329 ? -19.391 2.605 13.172 1 75.69 329 GLU A N 1
ATOM 2746 C CA . GLU A 1 329 ? -19.875 2.934 11.844 1 75.69 329 GLU A CA 1
ATOM 2747 C C . GLU A 1 329 ? -21.203 3.684 11.914 1 75.69 329 GLU A C 1
ATOM 2749 O O . GLU A 1 329 ? -21.812 3.992 10.883 1 75.69 329 GLU A O 1
ATOM 2754 N N . GLY A 1 330 ? -21.766 3.887 13.148 1 74.06 330 GLY A N 1
ATOM 2755 C CA . GLY A 1 330 ? -22.969 4.672 13.367 1 74.06 330 GLY A CA 1
ATOM 2756 C C . GLY A 1 330 ? -24.234 3.912 13.039 1 74.06 330 GLY A C 1
ATOM 2757 O O . GLY A 1 330 ? -25.297 4.516 12.859 1 74.06 330 GLY A O 1
ATOM 2758 N N . VAL A 1 331 ? -24.156 2.602 12.875 1 81.69 331 VAL A N 1
ATOM 2759 C CA . VAL A 1 331 ? -25.312 1.781 12.516 1 81.69 331 VAL A CA 1
ATOM 2760 C C . VAL A 1 331 ? -26.281 1.72 13.688 1 81.69 331 VAL A C 1
ATOM 2762 O O . VAL A 1 331 ? -27.5 1.773 13.492 1 81.69 331 VAL A O 1
ATOM 2765 N N . MET A 1 332 ? -25.812 1.633 14.867 1 85.44 332 MET A N 1
ATOM 2766 C CA . MET A 1 332 ? -26.641 1.472 16.062 1 85.44 332 MET A CA 1
ATOM 2767 C C . MET A 1 332 ? -27.531 2.695 16.281 1 85.44 332 MET A C 1
ATOM 2769 O O . MET A 1 332 ? -28.594 2.596 16.875 1 85.44 332 MET A O 1
ATOM 2773 N N . ASN A 1 333 ? -27.125 3.756 15.812 1 72.5 333 ASN A N 1
ATOM 2774 C CA . ASN A 1 333 ? -27.891 4.984 15.969 1 72.5 333 ASN A CA 1
ATOM 2775 C C . ASN A 1 333 ? -29.188 4.941 15.164 1 72.5 333 ASN A C 1
ATOM 2777 O O . ASN A 1 333 ? -30.172 5.586 15.539 1 72.5 333 ASN A O 1
ATOM 2781 N N . LYS A 1 334 ? -29.141 4.086 14.18 1 68.69 334 LYS A N 1
ATOM 2782 C CA . LYS A 1 334 ? -30.266 4.066 13.242 1 68.69 334 LYS A CA 1
ATOM 2783 C C . LYS A 1 334 ? -31.188 2.877 13.5 1 68.69 334 LYS A C 1
ATOM 2785 O O . LYS A 1 334 ? -32.25 2.756 12.883 1 68.69 334 LYS A O 1
ATOM 2790 N N . VAL A 1 335 ? -30.781 2.127 14.367 1 81.62 335 VAL A N 1
ATOM 2791 C CA . VAL A 1 335 ? -31.516 0.886 14.602 1 81.62 335 VAL A CA 1
ATOM 2792 C C . VAL A 1 335 ? -32.656 1.137 15.586 1 81.62 335 VAL A C 1
ATOM 2794 O O . VAL A 1 335 ? -32.5 1.902 16.547 1 81.62 335 VAL A O 1
ATOM 2797 N N . GLU A 1 336 ? -33.812 0.596 15.203 1 81.19 336 GLU A N 1
ATOM 2798 C CA . GLU A 1 336 ? -34.938 0.622 16.141 1 81.19 336 GLU A CA 1
ATOM 2799 C C . GLU A 1 336 ? -34.562 0.004 17.484 1 81.19 336 GLU A C 1
ATOM 2801 O O . GLU A 1 336 ? -33.906 -1.045 17.516 1 81.19 336 GLU A O 1
ATOM 2806 N N . LYS A 1 337 ? -34.906 0.748 18.484 1 86.06 337 LYS A N 1
ATOM 2807 C CA . LYS A 1 337 ? -34.562 0.247 19.812 1 86.06 337 LYS A CA 1
ATOM 2808 C C . LYS A 1 337 ? -35.562 -0.763 20.312 1 86.06 337 LYS A C 1
ATOM 2810 O O . LYS A 1 337 ? -36.438 -0.423 21.109 1 86.06 337 LYS A O 1
ATOM 2815 N N . THR A 1 338 ? -35.406 -1.958 19.938 1 90.94 338 THR A N 1
ATOM 2816 C CA . THR A 1 338 ? -36.25 -3.049 20.391 1 90.94 338 THR A CA 1
ATOM 2817 C C . THR A 1 338 ? -36.031 -3.336 21.875 1 90.94 338 THR A C 1
ATOM 2819 O O . THR A 1 338 ? -35.125 -2.746 22.5 1 90.94 338 THR A O 1
ATOM 2822 N N . GLU A 1 339 ? -36.812 -4.219 22.359 1 88.62 339 GLU A N 1
ATOM 2823 C CA . GLU A 1 339 ? -36.688 -4.555 23.781 1 88.62 339 GLU A CA 1
ATOM 2824 C C . GLU A 1 339 ? -35.312 -5.137 24.094 1 88.62 339 GLU A C 1
ATOM 2826 O O . GLU A 1 339 ? -34.719 -4.816 25.125 1 88.62 339 GLU A O 1
ATOM 2831 N N . ASP A 1 340 ? -34.906 -5.926 23.297 1 90.56 340 ASP A N 1
ATOM 2832 C CA . ASP A 1 340 ? -33.594 -6.551 23.5 1 90.56 340 ASP A CA 1
ATOM 2833 C C . ASP A 1 340 ? -32.469 -5.512 23.438 1 90.56 340 ASP A C 1
ATOM 2835 O O . ASP A 1 340 ? -31.516 -5.57 24.234 1 90.56 340 ASP A O 1
ATOM 2839 N N . ILE A 1 341 ? -32.562 -4.617 22.578 1 93.06 341 ILE A N 1
ATOM 2840 C CA . ILE A 1 341 ? -31.547 -3.564 22.438 1 93.06 341 ILE A CA 1
ATOM 2841 C C . ILE A 1 341 ? -31.609 -2.629 23.641 1 93.06 341 ILE A C 1
ATOM 2843 O O . ILE A 1 341 ? -30.578 -2.205 24.156 1 93.06 341 ILE A O 1
ATOM 2847 N N . LYS A 1 342 ? -32.781 -2.361 24.109 1 92.56 342 LYS A N 1
ATOM 2848 C CA . LYS A 1 342 ? -32.938 -1.548 25.312 1 92.56 342 LYS A CA 1
ATOM 2849 C C . LYS A 1 342 ? -32.312 -2.236 26.516 1 92.56 342 LYS A C 1
ATOM 2851 O O . LYS A 1 342 ? -31.641 -1.59 27.328 1 92.56 342 LYS A O 1
ATOM 2856 N N . LYS A 1 343 ? -32.594 -3.494 26.547 1 91.81 343 LYS A N 1
ATOM 2857 C CA . LYS A 1 343 ? -31.984 -4.262 27.641 1 91.81 343 LYS A CA 1
ATOM 2858 C C . LYS A 1 343 ? -30.453 -4.195 27.578 1 91.81 343 LYS A C 1
ATOM 2860 O O . LYS A 1 343 ? -29.797 -4.098 28.625 1 91.81 343 LYS A O 1
ATOM 2865 N N . PHE A 1 344 ? -29.891 -4.254 26.453 1 92.81 344 PHE A N 1
ATOM 2866 C CA . PHE A 1 344 ? -28.453 -4.148 26.25 1 92.81 344 PHE A CA 1
ATOM 2867 C C . PHE A 1 344 ? -27.922 -2.811 26.766 1 92.81 344 PHE A C 1
ATOM 2869 O O . PHE A 1 344 ? -26.953 -2.764 27.516 1 92.81 344 PHE A O 1
ATOM 2876 N N . TYR A 1 345 ? -28.688 -1.765 26.406 1 91.19 345 TYR A N 1
ATOM 2877 C CA . TYR A 1 345 ? -28.297 -0.437 26.859 1 91.19 345 TYR A CA 1
ATOM 2878 C C . TYR A 1 345 ? -28.375 -0.325 28.375 1 91.19 345 TYR A C 1
ATOM 2880 O O . TYR A 1 345 ? -27.5 0.27 29.016 1 91.19 345 TYR A O 1
ATOM 2888 N N . LYS A 1 346 ? -29.375 -0.88 28.875 1 91.12 346 LYS A N 1
ATOM 2889 C CA . LYS A 1 346 ? -29.531 -0.844 30.328 1 91.12 346 LYS A CA 1
ATOM 2890 C C . LYS A 1 346 ? -28.375 -1.536 31.031 1 91.12 346 LYS A C 1
ATOM 2892 O O . LYS A 1 346 ? -27.875 -1.056 32.062 1 91.12 346 LYS A O 1
ATOM 2897 N N . ILE A 1 347 ? -27.984 -2.57 30.484 1 90.38 347 ILE A N 1
ATOM 2898 C CA . ILE A 1 347 ? -26.891 -3.324 31.094 1 90.38 347 ILE A CA 1
ATOM 2899 C C . ILE A 1 347 ? -25.594 -2.527 30.969 1 90.38 347 ILE A C 1
ATOM 2901 O O . ILE A 1 347 ? -24.828 -2.438 31.938 1 90.38 347 ILE A O 1
ATOM 2905 N N . ILE A 1 348 ? -25.328 -1.928 29.859 1 89.75 348 ILE A N 1
ATOM 2906 C CA . ILE A 1 348 ? -24.141 -1.124 29.656 1 89.75 348 ILE A CA 1
ATOM 2907 C C . ILE A 1 348 ? -24.125 0.06 30.625 1 89.75 348 ILE A C 1
ATOM 2909 O O . ILE A 1 348 ? -23.094 0.386 31.203 1 89.75 348 ILE A O 1
ATOM 2913 N N . HIS A 1 349 ? -25.312 0.611 30.859 1 90.56 349 HIS A N 1
ATOM 2914 C CA . HIS A 1 349 ? -25.406 1.808 31.688 1 90.56 349 HIS A CA 1
ATOM 2915 C C . HIS A 1 349 ? -25.422 1.453 33.156 1 90.56 349 HIS A C 1
ATOM 2917 O O . HIS A 1 349 ? -25.344 2.34 34.031 1 90.56 349 HIS A O 1
ATOM 2923 N N . SER A 1 350 ? -25.469 0.241 33.375 1 88.25 350 SER A N 1
ATOM 2924 C CA . SER A 1 350 ? -25.438 -0.189 34.781 1 88.25 350 SER A CA 1
ATOM 2925 C C . SER A 1 350 ? -24.016 -0.51 35.219 1 88.25 350 SER A C 1
ATOM 2927 O O . SER A 1 350 ? -23.75 -0.712 36.406 1 88.25 350 SER A O 1
ATOM 2929 N N . VAL A 1 351 ? -23.172 -0.526 34.344 1 87.56 351 VAL A N 1
ATOM 2930 C CA . VAL A 1 351 ? -21.797 -0.854 34.656 1 87.56 351 VAL A CA 1
ATOM 2931 C C . VAL A 1 351 ? -21.188 0.253 35.5 1 87.56 351 VAL A C 1
ATOM 2933 O O . VAL A 1 351 ? -21.281 1.436 35.156 1 87.56 351 VAL A O 1
ATOM 2936 N N . THR A 1 352 ? -20.5 -0.049 36.531 1 86 352 THR A N 1
ATOM 2937 C CA . THR A 1 352 ? -19.906 0.933 37.438 1 86 352 THR A CA 1
ATOM 2938 C C . THR A 1 352 ? -18.406 0.718 37.562 1 86 352 THR A C 1
ATOM 2940 O O . THR A 1 352 ? -17.672 1.605 38 1 86 352 THR A O 1
ATOM 2943 N N . SER A 1 353 ? -17.969 -0.491 37.188 1 84.88 353 SER A N 1
ATOM 2944 C CA . SER A 1 353 ? -16.547 -0.786 37.281 1 84.88 353 SER A CA 1
ATOM 2945 C C . SER A 1 353 ? -15.75 0.112 36.344 1 84.88 353 SER A C 1
ATOM 2947 O O . SER A 1 353 ? -15.961 0.093 35.125 1 84.88 353 SER A O 1
ATOM 2949 N N . ILE A 1 354 ? -14.75 0.843 36.844 1 85.31 354 ILE A N 1
ATOM 2950 C CA . ILE A 1 354 ? -13.984 1.808 36.062 1 85.31 354 ILE A CA 1
ATOM 2951 C C . ILE A 1 354 ? -13.188 1.081 34.969 1 85.31 354 ILE A C 1
ATOM 2953 O O . ILE A 1 354 ? -13.062 1.577 33.844 1 85.31 354 ILE A O 1
ATOM 2957 N N . ASN A 1 355 ? -12.68 -0.088 35.312 1 78.38 355 ASN A N 1
ATOM 2958 C CA . ASN A 1 355 ? -11.898 -0.849 34.344 1 78.38 355 ASN A CA 1
ATOM 2959 C C . ASN A 1 355 ? -12.727 -1.221 33.125 1 78.38 355 ASN A C 1
ATOM 2961 O O . ASN A 1 355 ? -12.258 -1.117 32 1 78.38 355 ASN A O 1
ATOM 2965 N N . LEU A 1 356 ? -13.875 -1.563 33.438 1 81.44 356 LEU A N 1
ATOM 2966 C CA . LEU A 1 356 ? -14.75 -1.937 32.312 1 81.44 356 LEU A CA 1
ATOM 2967 C C . LEU A 1 356 ? -15.211 -0.703 31.547 1 81.44 356 LEU A C 1
ATOM 2969 O O . LEU A 1 356 ? -15.336 -0.742 30.328 1 81.44 356 LEU A O 1
ATOM 2973 N N . LEU A 1 357 ? -15.391 0.354 32.312 1 86.12 357 LEU A N 1
ATOM 2974 C CA . LEU A 1 357 ? -15.828 1.589 31.656 1 86.12 357 LEU A CA 1
ATOM 2975 C C . LEU A 1 357 ? -14.758 2.109 30.703 1 86.12 357 LEU A C 1
ATOM 2977 O O . LEU A 1 357 ? -15.07 2.627 29.625 1 86.12 357 LEU A O 1
ATOM 2981 N N . LEU A 1 358 ? -13.578 1.965 31.094 1 81.31 358 LEU A N 1
ATOM 2982 C CA . LEU A 1 358 ? -12.461 2.424 30.266 1 81.31 358 LEU A CA 1
ATOM 2983 C C . LEU A 1 358 ? -12.406 1.654 28.953 1 81.31 358 LEU A C 1
ATOM 2985 O O . LEU A 1 358 ? -12.008 2.205 27.922 1 81.31 358 LEU A O 1
ATOM 2989 N N . VAL A 1 359 ? -12.844 0.428 29.047 1 77.38 359 VAL A N 1
ATOM 2990 C CA . VAL A 1 359 ? -12.867 -0.395 27.844 1 77.38 359 VAL A CA 1
ATOM 2991 C C . VAL A 1 359 ? -14.078 -0.026 26.984 1 77.38 359 VAL A C 1
ATOM 2993 O O . VAL A 1 359 ? -13.969 0.139 25.766 1 77.38 359 VAL A O 1
ATOM 2996 N N . LEU A 1 360 ? -15.203 0.166 27.594 1 83.31 360 LEU A N 1
ATOM 2997 C CA . LEU A 1 360 ? -16.469 0.381 26.906 1 83.31 360 LEU A CA 1
ATOM 2998 C C . LEU A 1 360 ? -16.516 1.761 26.266 1 83.31 360 LEU A C 1
ATOM 3000 O O . LEU A 1 360 ? -17.156 1.944 25.219 1 83.31 360 LEU A O 1
ATOM 3004 N N . ARG A 1 361 ? -15.812 2.67 26.844 1 79.5 361 ARG A N 1
ATOM 3005 C CA . ARG A 1 361 ? -15.898 4.059 26.391 1 79.5 361 ARG A CA 1
ATOM 3006 C C . ARG A 1 361 ? -15.422 4.207 24.953 1 79.5 361 ARG A C 1
ATOM 3008 O O . ARG A 1 361 ? -15.836 5.129 24.25 1 79.5 361 ARG A O 1
ATOM 3015 N N . GLN A 1 362 ? -14.539 3.369 24.578 1 73.19 362 GLN A N 1
ATOM 3016 C CA . GLN A 1 362 ? -13.953 3.467 23.25 1 73.19 362 GLN A CA 1
ATOM 3017 C C . GLN A 1 362 ? -14.922 2.979 22.172 1 73.19 362 GLN A C 1
ATOM 3019 O O . GLN A 1 362 ? -14.781 3.316 21 1 73.19 362 GLN A O 1
ATOM 3024 N N . PHE A 1 363 ? -15.938 2.23 22.672 1 78.38 363 PHE A N 1
ATOM 3025 C CA . PHE A 1 363 ? -16.703 1.506 21.672 1 78.38 363 PHE A CA 1
ATOM 3026 C C . PHE A 1 363 ? -18.203 1.782 21.828 1 78.38 363 PHE A C 1
ATOM 3028 O O . PHE A 1 363 ? -18.953 1.655 20.859 1 78.38 363 PHE A O 1
ATOM 3035 N N . PHE A 1 364 ? -18.625 2.086 23.094 1 83.69 364 PHE A N 1
ATOM 3036 C CA . PHE A 1 364 ? -20.047 2.182 23.375 1 83.69 364 PHE A CA 1
ATOM 3037 C C . PHE A 1 364 ? -20.406 3.545 23.953 1 83.69 364 PHE A C 1
ATOM 3039 O O . PHE A 1 364 ? -19.578 4.176 24.609 1 83.69 364 PHE A O 1
ATOM 3046 N N . PRO A 1 365 ? -21.547 4.004 23.578 1 81.56 365 PRO A N 1
ATOM 3047 C CA . PRO A 1 365 ? -21.984 5.219 24.266 1 81.56 365 PRO A CA 1
ATOM 3048 C C . PRO A 1 365 ? -22.234 5 25.75 1 81.56 365 PRO A C 1
ATOM 3050 O O . PRO A 1 365 ? -22.906 4.035 26.125 1 81.56 365 PRO A O 1
ATOM 3053 N N . LEU A 1 366 ? -21.766 5.793 26.562 1 85.12 366 LEU A N 1
ATOM 3054 C CA . LEU A 1 366 ? -21.906 5.719 28 1 85.12 366 LEU A CA 1
ATOM 3055 C C . LEU A 1 366 ? -22.797 6.836 28.516 1 85.12 366 LEU A C 1
ATOM 3057 O O . LEU A 1 366 ? -23.062 7.812 27.812 1 85.12 366 LEU A O 1
ATOM 3061 N N . SER A 1 367 ? -23.375 6.605 29.625 1 84.56 367 SER A N 1
ATOM 3062 C CA . SER A 1 367 ? -24.203 7.629 30.234 1 84.56 367 SER A CA 1
ATOM 3063 C C . SER A 1 367 ? -23.375 8.812 30.703 1 84.56 367 SER A C 1
ATOM 3065 O O . SER A 1 367 ? -22.141 8.719 30.797 1 84.56 367 SER A O 1
ATOM 3067 N N . ARG A 1 368 ? -24.031 9.93 31 1 78.81 368 ARG A N 1
ATOM 3068 C CA . ARG A 1 368 ? -23.344 11.133 31.469 1 78.81 368 ARG A CA 1
ATOM 3069 C C . ARG A 1 368 ? -22.625 10.867 32.781 1 78.81 368 ARG A C 1
ATOM 3071 O O . ARG A 1 368 ? -21.5 11.336 33 1 78.81 368 ARG A O 1
ATOM 3078 N N . SER A 1 369 ? -23.312 10.156 33.562 1 85.25 369 SER A N 1
ATOM 3079 C CA . SER A 1 369 ? -22.719 9.844 34.875 1 85.25 369 SER A CA 1
ATOM 3080 C C . SER A 1 369 ? -21.484 8.977 34.719 1 85.25 369 SER A C 1
ATOM 3082 O O . SER A 1 369 ? -20.484 9.172 35.406 1 85.25 369 SER A O 1
ATOM 3084 N N . GLN A 1 370 ? -21.594 8.039 33.875 1 88 370 GLN A N 1
ATOM 3085 C CA . GLN A 1 370 ? -20.453 7.172 33.594 1 88 370 GLN A CA 1
ATOM 3086 C C . GLN A 1 370 ? -19.297 7.961 33 1 88 370 GLN A C 1
ATOM 3088 O O . GLN A 1 370 ? -18.141 7.777 33.406 1 88 370 GLN A O 1
ATOM 3093 N N . LEU A 1 371 ? -19.562 8.891 32.156 1 81.31 371 LEU A N 1
ATOM 3094 C CA . LEU A 1 371 ? -18.547 9.719 31.531 1 81.31 371 LEU A CA 1
ATOM 3095 C C . LEU A 1 371 ? -17.875 10.617 32.562 1 81.31 371 LEU A C 1
ATOM 3097 O O . LEU A 1 371 ? -16.656 10.82 32.5 1 81.31 371 LEU A O 1
ATOM 3101 N N . ARG A 1 372 ? -18.625 11.148 33.375 1 82.12 372 ARG A N 1
ATOM 3102 C CA . ARG A 1 372 ? -18.078 11.977 34.438 1 82.12 372 ARG A CA 1
ATOM 3103 C C . ARG A 1 372 ? -17.156 11.156 35.344 1 82.12 372 ARG A C 1
ATOM 3105 O O . ARG A 1 372 ? -16.109 11.648 35.781 1 82.12 372 ARG A O 1
ATOM 3112 N N . SER A 1 373 ? -17.625 9.984 35.531 1 86.94 373 SER A N 1
ATOM 3113 C CA . SER A 1 373 ? -16.812 9.109 36.375 1 86.94 373 SER A CA 1
ATOM 3114 C C . SER A 1 373 ? -15.469 8.82 35.719 1 86.94 373 SER A C 1
ATOM 3116 O O . SER A 1 373 ? -14.43 8.805 36.375 1 86.94 373 SER A O 1
ATOM 3118 N N . ILE A 1 374 ? -15.508 8.602 34.469 1 85.19 374 ILE A N 1
ATOM 3119 C CA . ILE A 1 374 ? -14.289 8.328 33.719 1 85.19 374 ILE A CA 1
ATOM 3120 C C . ILE A 1 374 ? -13.398 9.562 33.719 1 85.19 374 ILE A C 1
ATOM 3122 O O . ILE A 1 374 ? -12.195 9.469 33.969 1 85.19 374 ILE A O 1
ATOM 3126 N N . LYS A 1 375 ? -14 10.727 33.438 1 81.12 375 LYS A N 1
ATOM 3127 C CA . LYS A 1 375 ? -13.25 11.977 33.406 1 81.12 375 LYS A CA 1
ATOM 3128 C C . LYS A 1 375 ? -12.555 12.234 34.75 1 81.12 375 LYS A C 1
ATOM 3130 O O . LYS A 1 375 ? -11.359 12.555 34.75 1 81.12 375 LYS A O 1
ATOM 3135 N N . ASN A 1 376 ? -13.375 12.094 35.75 1 85.81 376 ASN A N 1
ATOM 3136 C CA . ASN A 1 376 ? -12.812 12.305 37.062 1 85.81 376 ASN A CA 1
ATOM 3137 C C . ASN A 1 376 ? -11.664 11.336 37.344 1 85.81 376 ASN A C 1
ATOM 3139 O O . ASN A 1 376 ? -10.648 11.734 37.938 1 85.81 376 ASN A O 1
ATOM 3143 N N . TYR A 1 377 ? -11.945 10.234 36.938 1 88.12 377 TYR A N 1
ATOM 3144 C CA . TYR A 1 377 ? -10.914 9.227 37.156 1 88.12 377 TYR A CA 1
ATOM 3145 C C . TYR A 1 377 ? -9.633 9.578 36.406 1 88.12 377 TYR A C 1
ATOM 3147 O O . TYR A 1 377 ? -8.547 9.531 36.969 1 88.12 377 TYR A O 1
ATOM 3155 N N . ILE A 1 378 ? -9.727 9.945 35.188 1 86.75 378 ILE A N 1
ATOM 3156 C CA . ILE A 1 378 ? -8.57 10.25 34.375 1 86.75 378 ILE A CA 1
ATOM 3157 C C . ILE A 1 378 ? -7.871 11.5 34.875 1 86.75 378 ILE A C 1
ATOM 3159 O O . ILE A 1 378 ? -6.641 11.555 34.969 1 86.75 378 ILE A O 1
ATOM 3163 N N . GLU A 1 379 ? -8.648 12.484 35.188 1 87.81 379 GLU A N 1
ATOM 3164 C CA . GLU A 1 379 ? -8.086 13.719 35.719 1 87.81 379 GLU A CA 1
ATOM 3165 C C . GLU A 1 379 ? -7.309 13.453 37.031 1 87.81 379 GLU A C 1
ATOM 3167 O O . GLU A 1 379 ? -6.223 14.008 37.219 1 87.81 379 GLU A O 1
ATOM 3172 N N . ASN A 1 380 ? -7.891 12.641 37.75 1 89.88 380 ASN A N 1
ATOM 3173 C CA . ASN A 1 380 ? -7.203 12.289 38.969 1 89.88 380 ASN A CA 1
ATOM 3174 C C . ASN A 1 380 ? -5.91 11.523 38.688 1 89.88 380 ASN A C 1
ATOM 3176 O O . ASN A 1 380 ? -4.922 11.695 39.406 1 89.88 380 ASN A O 1
ATOM 3180 N N . GLN A 1 381 ? -5.98 10.742 37.719 1 90.75 381 GLN A N 1
ATOM 3181 C CA . GLN A 1 381 ? -4.805 9.953 37.375 1 90.75 381 GLN A CA 1
ATOM 3182 C C . GLN A 1 381 ? -3.662 10.844 36.906 1 90.75 381 GLN A C 1
ATOM 3184 O O . GLN A 1 381 ? -2.525 10.711 37.375 1 90.75 381 GLN A O 1
ATOM 3189 N N . TYR A 1 382 ? -3.979 11.789 35.969 1 92.38 382 TYR A N 1
ATOM 3190 C CA . TYR A 1 382 ? -2.836 12.539 35.469 1 92.38 382 TYR A CA 1
ATOM 3191 C C . TYR A 1 382 ? -2.398 13.609 36.438 1 92.38 382 TYR A C 1
ATOM 3193 O O . TYR A 1 382 ? -1.232 14.008 36.469 1 92.38 382 TYR A O 1
ATOM 3201 N N . LYS A 1 383 ? -3.285 14.086 37.312 1 92.88 383 LYS A N 1
ATOM 3202 C CA . LYS A 1 383 ? -2.9 15.023 38.375 1 92.88 383 LYS A CA 1
ATOM 3203 C C . LYS A 1 383 ? -2.084 14.32 39.469 1 92.88 383 LYS A C 1
ATOM 3205 O O . LYS A 1 383 ? -1.396 14.977 40.25 1 92.88 383 LYS A O 1
ATOM 3210 N N . GLY A 1 384 ? -2.209 13.086 39.438 1 92.62 384 GLY A N 1
ATOM 3211 C CA . GLY A 1 384 ? -1.478 12.289 40.406 1 92.62 384 GLY A CA 1
ATOM 3212 C C . GLY A 1 384 ? 0.027 12.367 40.25 1 92.62 384 GLY A C 1
ATOM 3213 O O . GLY A 1 384 ? 0.783 11.867 41.062 1 92.62 384 GLY A O 1
ATOM 3214 N N . ILE A 1 385 ? 0.499 13.055 39.188 1 95.12 385 ILE A N 1
ATOM 3215 C CA . ILE A 1 385 ? 1.927 13.188 38.938 1 95.12 385 ILE A CA 1
ATOM 3216 C C . ILE A 1 385 ? 2.611 13.852 40.125 1 95.12 385 ILE A C 1
ATOM 3218 O O . ILE A 1 385 ? 3.764 13.547 40.438 1 95.12 385 ILE A O 1
ATOM 3222 N N . SER A 1 386 ? 1.9 14.711 40.812 1 92.44 386 SER A N 1
ATOM 3223 C CA . SER A 1 386 ? 2.459 15.461 41.938 1 92.44 386 SER A CA 1
ATOM 3224 C C . SER A 1 386 ? 2.812 14.531 43.094 1 92.44 386 SER A C 1
ATOM 3226 O O . SER A 1 386 ? 3.689 14.844 43.906 1 92.44 386 SER A O 1
ATOM 3228 N N . LEU A 1 387 ? 2.273 13.398 43.125 1 93.25 387 LEU A N 1
ATOM 3229 C CA . LEU A 1 387 ? 2.443 12.477 44.25 1 93.25 387 LEU A CA 1
ATOM 3230 C C . LEU A 1 387 ? 3.51 11.438 43.938 1 93.25 387 LEU A C 1
ATOM 3232 O O . LEU A 1 387 ? 3.938 10.695 44.812 1 93.25 387 LEU A O 1
ATOM 3236 N N . ILE A 1 388 ? 3.932 11.375 42.75 1 94.62 388 ILE A N 1
ATOM 3237 C CA . ILE A 1 388 ? 4.883 10.352 42.344 1 94.62 388 ILE A CA 1
ATOM 3238 C C . ILE A 1 388 ? 6.273 10.695 42.875 1 94.62 388 ILE A C 1
ATOM 3240 O O . ILE A 1 388 ? 6.758 11.812 42.688 1 94.62 388 ILE A O 1
ATOM 3244 N N . LYS A 1 389 ? 6.891 9.633 43.531 1 92.56 389 LYS A N 1
ATOM 3245 C CA . LYS A 1 389 ? 8.188 9.898 44.156 1 92.56 389 LYS A CA 1
ATOM 3246 C C . LYS A 1 389 ? 9.219 8.852 43.719 1 92.56 389 LYS A C 1
ATOM 3248 O O . LYS A 1 389 ? 10.375 8.914 44.156 1 92.56 389 LYS A O 1
ATOM 3253 N N . ASP A 1 390 ? 8.805 7.922 42.938 1 91.94 390 ASP A N 1
ATOM 3254 C CA . ASP A 1 390 ? 9.742 6.879 42.531 1 91.94 390 ASP A CA 1
ATOM 3255 C C . ASP A 1 390 ? 9.594 6.559 41.062 1 91.94 390 ASP A C 1
ATOM 3257 O O . ASP A 1 390 ? 8.602 6.941 40.438 1 91.94 390 ASP A O 1
ATOM 3261 N N . ILE A 1 391 ? 10.547 5.867 40.531 1 92.94 391 ILE A N 1
ATOM 3262 C CA . ILE A 1 391 ? 10.633 5.578 39.125 1 92.94 391 ILE A CA 1
ATOM 3263 C C . ILE A 1 391 ? 9.531 4.598 38.719 1 92.94 391 ILE A C 1
ATOM 3265 O O . ILE A 1 391 ? 8.938 4.719 37.656 1 92.94 391 ILE A O 1
ATOM 3269 N N . GLU A 1 392 ? 9.242 3.646 39.562 1 90.88 392 GLU A N 1
ATOM 3270 C CA . GLU A 1 392 ? 8.234 2.637 39.25 1 90.88 392 GLU A CA 1
ATOM 3271 C C . GLU A 1 392 ? 6.855 3.266 39.094 1 90.88 392 GLU A C 1
ATOM 3273 O O . GLU A 1 392 ? 6.121 2.926 38.156 1 90.88 392 GLU A O 1
ATOM 3278 N N . SER A 1 393 ? 6.637 4.168 40 1 93.12 393 SER A N 1
ATOM 3279 C CA . SER A 1 393 ? 5.359 4.867 39.906 1 93.12 393 SER A CA 1
ATOM 3280 C C . SER A 1 393 ? 5.281 5.738 38.656 1 93.12 393 SER A C 1
ATOM 3282 O O . SER A 1 393 ? 4.215 5.879 38.062 1 93.12 393 SER A O 1
ATOM 3284 N N . LEU A 1 394 ? 6.414 6.281 38.312 1 95.06 394 LEU A N 1
ATOM 3285 C CA . LEU A 1 394 ? 6.434 7.109 37.125 1 95.06 394 LEU A CA 1
ATOM 3286 C C . LEU A 1 394 ? 6.234 6.262 35.875 1 95.06 394 LEU A C 1
ATOM 3288 O O . LEU A 1 394 ? 5.543 6.68 34.938 1 95.06 394 LEU A O 1
ATOM 3292 N N . ILE A 1 395 ? 6.863 5.094 35.906 1 93.81 395 ILE A N 1
ATOM 3293 C CA . ILE A 1 395 ? 6.719 4.18 34.781 1 93.81 395 ILE A CA 1
ATOM 3294 C C . ILE A 1 395 ? 5.25 3.807 34.594 1 93.81 395 ILE A C 1
ATOM 3296 O O . ILE A 1 395 ? 4.73 3.814 33.5 1 93.81 395 ILE A O 1
ATOM 3300 N N . GLN A 1 396 ? 4.57 3.568 35.625 1 91.5 396 GLN A N 1
ATOM 3301 C CA . GLN A 1 396 ? 3.15 3.238 35.562 1 91.5 396 GLN A CA 1
ATOM 3302 C C . GLN A 1 396 ? 2.328 4.414 35.062 1 91.5 396 GLN A C 1
ATOM 3304 O O . GLN A 1 396 ? 1.383 4.227 34.281 1 91.5 396 GLN A O 1
ATOM 3309 N N . TYR A 1 397 ? 2.789 5.547 35.531 1 94.5 397 TYR A N 1
ATOM 3310 C CA . TYR A 1 397 ? 2.143 6.777 35.094 1 94.5 397 TYR A CA 1
ATOM 3311 C C . TYR A 1 397 ? 2.256 6.938 33.594 1 94.5 397 TYR A C 1
ATOM 3313 O O . TYR A 1 397 ? 1.271 7.25 32.906 1 94.5 397 TYR A O 1
ATOM 3321 N N . LEU A 1 398 ? 3.385 6.656 33.031 1 94.5 398 LEU A N 1
ATOM 3322 C CA . LEU A 1 398 ? 3.674 6.852 31.625 1 94.5 398 LEU A CA 1
ATOM 3323 C C . LEU A 1 398 ? 3.031 5.754 30.781 1 94.5 398 LEU A C 1
ATOM 3325 O O . LEU A 1 398 ? 2.795 5.938 29.594 1 94.5 398 LEU A O 1
ATOM 3329 N N . GLN A 1 399 ? 2.758 4.656 31.375 1 91.44 399 GLN A N 1
ATOM 3330 C CA . GLN A 1 399 ? 2.168 3.529 30.656 1 91.44 399 GLN A CA 1
ATOM 3331 C C . GLN A 1 399 ? 0.68 3.756 30.406 1 91.44 399 GLN A C 1
ATOM 3333 O O . GLN A 1 399 ? 0.084 3.1 29.547 1 91.44 399 GLN A O 1
ATOM 3338 N N . ASN A 1 400 ? 0.166 4.707 31.047 1 88.06 400 ASN A N 1
ATOM 3339 C CA . ASN A 1 400 ? -1.268 4.965 30.953 1 88.06 400 ASN A CA 1
ATOM 3340 C C . ASN A 1 400 ? -1.602 5.801 29.719 1 88.06 400 ASN A C 1
ATOM 3342 O O . ASN A 1 400 ? -1.325 7 29.688 1 88.06 400 ASN A O 1
ATOM 3346 N N . SER A 1 401 ? -2.221 5.246 28.812 1 85.81 401 SER A N 1
ATOM 3347 C CA . SER A 1 401 ? -2.518 5.902 27.547 1 85.81 401 SER A CA 1
ATOM 3348 C C . SER A 1 401 ? -3.529 7.031 27.719 1 85.81 401 SER A C 1
ATOM 3350 O O . SER A 1 401 ? -3.543 7.988 26.953 1 85.81 401 SER A O 1
ATOM 3352 N N . ASP A 1 402 ? -4.375 6.891 28.734 1 86.06 402 ASP A N 1
ATOM 3353 C CA . ASP A 1 402 ? -5.355 7.941 28.984 1 86.06 402 ASP A CA 1
ATOM 3354 C C . ASP A 1 402 ? -4.68 9.219 29.484 1 86.06 402 ASP A C 1
ATOM 3356 O O . ASP A 1 402 ? -5.109 10.328 29.141 1 86.06 402 ASP A O 1
ATOM 3360 N N . ILE A 1 403 ? -3.713 8.961 30.281 1 92.06 403 ILE A N 1
ATOM 3361 C CA . ILE A 1 403 ? -2.959 10.133 30.719 1 92.06 403 ILE A CA 1
ATOM 3362 C C . ILE A 1 403 ? -2.334 10.828 29.516 1 92.06 403 ILE A C 1
ATOM 3364 O O . ILE A 1 403 ? -2.434 12.047 29.375 1 92.06 403 ILE A O 1
ATOM 3368 N N . ALA A 1 404 ? -1.741 10.078 28.625 1 91.56 404 ALA A N 1
ATOM 3369 C CA . ALA A 1 404 ? -1.108 10.633 27.438 1 91.56 404 ALA A CA 1
ATOM 3370 C C . ALA A 1 404 ? -2.113 11.406 26.594 1 91.56 404 ALA A C 1
ATOM 3372 O O . ALA A 1 404 ? -1.787 12.461 26.031 1 91.56 404 ALA A O 1
ATOM 3373 N N . ARG A 1 405 ? -3.266 10.977 26.547 1 85.19 405 ARG A N 1
ATOM 3374 C CA . ARG A 1 405 ? -4.301 11.547 25.688 1 85.19 405 ARG A CA 1
ATOM 3375 C C . ARG A 1 405 ? -4.836 12.852 26.266 1 85.19 405 ARG A C 1
ATOM 3377 O O . ARG A 1 405 ? -5.184 13.773 25.516 1 85.19 405 ARG A O 1
ATOM 3384 N N . TYR A 1 406 ? -4.859 12.992 27.688 1 85.12 406 TYR A N 1
ATOM 3385 C CA . TYR A 1 406 ? -5.668 14.07 28.25 1 85.12 406 TYR A CA 1
ATOM 3386 C C . TYR A 1 406 ? -4.816 14.992 29.125 1 85.12 406 TYR A C 1
ATOM 3388 O O . TYR A 1 406 ? -5.301 16.016 29.609 1 85.12 406 TYR A O 1
ATOM 3396 N N . ILE A 1 407 ? -3.621 14.648 29.297 1 90.25 407 ILE A N 1
ATOM 3397 C CA . ILE A 1 407 ? -2.766 15.43 30.188 1 90.25 407 ILE A CA 1
ATOM 3398 C C . ILE A 1 407 ? -2.719 16.875 29.703 1 90.25 407 ILE A C 1
ATOM 3400 O O . ILE A 1 407 ? -2.723 17.141 28.5 1 90.25 407 ILE A O 1
ATOM 3404 N N . ASN A 1 408 ? -2.791 17.812 30.625 1 86.75 408 ASN A N 1
ATOM 3405 C CA . ASN A 1 408 ? -2.695 19.234 30.281 1 86.75 408 ASN A CA 1
ATOM 3406 C C . ASN A 1 408 ? -1.256 19.734 30.344 1 86.75 408 ASN A C 1
ATOM 3408 O O . ASN A 1 408 ? -0.355 18.984 30.734 1 86.75 408 ASN A O 1
ATOM 3412 N N . GLN A 1 409 ? -0.993 20.922 30.031 1 86.88 409 GLN A N 1
ATOM 3413 C CA . GLN A 1 409 ? 0.355 21.453 29.891 1 86.88 409 GLN A CA 1
ATOM 3414 C C . GLN A 1 409 ? 1.07 21.516 31.234 1 86.88 409 GLN A C 1
ATOM 3416 O O . GLN A 1 409 ? 2.252 21.188 31.328 1 86.88 409 GLN A O 1
ATOM 3421 N N . GLU A 1 410 ? 0.297 21.922 32.219 1 87.25 410 GLU A N 1
ATOM 3422 C CA . GLU A 1 410 ? 0.889 22.062 33.562 1 87.25 410 GLU A CA 1
ATOM 3423 C C . GLU A 1 410 ? 1.409 20.719 34.062 1 87.25 410 GLU A C 1
ATOM 3425 O O . GLU A 1 410 ? 2.553 20.625 34.531 1 87.25 410 GLU A O 1
ATOM 3430 N N . CYS A 1 411 ? 0.609 19.734 34 1 92.94 411 CYS A N 1
ATOM 3431 C CA . CYS A 1 411 ? 0.98 18.406 34.469 1 92.94 411 CYS A CA 1
ATOM 3432 C C . CYS A 1 411 ? 2.055 17.797 33.594 1 92.94 411 CYS A C 1
ATOM 3434 O O . CYS A 1 411 ? 2.912 17.047 34.094 1 92.94 411 CYS A O 1
ATOM 3436 N N . TYR A 1 412 ? 1.987 18.094 32.312 1 94.69 412 TYR A N 1
ATOM 3437 C CA . TYR A 1 412 ? 3.006 17.625 31.375 1 94.69 412 TYR A CA 1
ATOM 3438 C C . TYR A 1 412 ? 4.379 18.172 31.75 1 94.69 412 TYR A C 1
ATOM 3440 O O . TYR A 1 412 ? 5.367 17.438 31.766 1 94.69 412 TYR A O 1
ATOM 3448 N N . ASP A 1 413 ? 4.449 19.422 32.125 1 93.44 413 ASP A N 1
ATOM 3449 C CA . ASP A 1 413 ? 5.707 20.047 32.5 1 93.44 413 ASP A CA 1
ATOM 3450 C C . ASP A 1 413 ? 6.219 19.484 33.812 1 93.44 413 ASP A C 1
ATOM 3452 O O . ASP A 1 413 ? 7.426 19.297 34 1 93.44 413 ASP A O 1
ATOM 3456 N N . GLU A 1 414 ? 5.289 19.219 34.656 1 94.75 414 GLU A N 1
ATOM 3457 C CA . GLU A 1 414 ? 5.672 18.594 35.906 1 94.75 414 GLU A CA 1
ATOM 3458 C C . GLU A 1 414 ? 6.223 17.188 35.688 1 94.75 414 GLU A C 1
ATOM 3460 O O . GLU A 1 414 ? 7.191 16.781 36.344 1 94.75 414 GLU A O 1
ATOM 3465 N N . MET A 1 415 ? 5.609 16.516 34.875 1 95.88 415 MET A N 1
ATOM 3466 C CA . MET A 1 415 ? 6.051 15.164 34.531 1 95.88 415 MET A CA 1
ATOM 3467 C C . MET A 1 415 ? 7.473 15.18 33.969 1 95.88 415 MET A C 1
ATOM 3469 O O . MET A 1 415 ? 8.305 14.367 34.375 1 95.88 415 MET A O 1
ATOM 3473 N N . LYS A 1 416 ? 7.789 16.109 33.125 1 94.19 416 LYS A N 1
ATOM 3474 C CA . LYS A 1 416 ? 9.125 16.266 32.531 1 94.19 416 LYS A CA 1
ATOM 3475 C C . LYS A 1 416 ? 10.164 16.516 33.625 1 94.19 416 LYS A C 1
ATOM 3477 O O . LYS A 1 416 ? 11.227 15.898 33.625 1 94.19 416 LYS A O 1
ATOM 3482 N N . ARG A 1 417 ? 9.742 17.406 34.469 1 93.56 417 ARG A N 1
ATOM 3483 C CA . ARG A 1 417 ? 10.641 17.734 35.562 1 93.56 417 ARG A CA 1
ATOM 3484 C C . ARG A 1 417 ? 10.906 16.516 36.438 1 93.56 417 ARG A C 1
ATOM 3486 O O . ARG A 1 417 ? 12.055 16.219 36.781 1 93.56 417 ARG A O 1
ATOM 3493 N N . LYS A 1 418 ? 9.906 15.844 36.812 1 94.25 418 LYS A N 1
ATOM 3494 C CA . LYS A 1 418 ? 10.016 14.656 37.656 1 94.25 418 LYS A CA 1
ATOM 3495 C C . LYS A 1 418 ? 10.828 13.562 36.969 1 94.25 418 LYS A C 1
ATOM 3497 O O . LYS A 1 418 ? 11.555 12.812 37.625 1 94.25 418 LYS A O 1
ATOM 3502 N N . PHE A 1 419 ? 10.695 13.484 35.688 1 95.88 419 PHE A N 1
ATOM 3503 C CA . PHE A 1 419 ? 11.43 12.508 34.906 1 95.88 419 PHE A CA 1
ATOM 3504 C C . PHE A 1 419 ? 12.938 12.672 35.125 1 95.88 419 PHE A C 1
ATOM 3506 O O . PHE A 1 419 ? 13.625 11.703 35.469 1 95.88 419 PHE A O 1
ATOM 3513 N N . PHE A 1 420 ? 13.391 13.844 35 1 94 420 PHE A N 1
ATOM 3514 C CA . PHE A 1 420 ? 14.82 14.094 35.094 1 94 420 PHE A CA 1
ATOM 3515 C C . PHE A 1 420 ? 15.273 14.086 36.562 1 94 420 PHE A C 1
ATOM 3517 O O . PHE A 1 420 ? 16.391 13.664 36.844 1 94 420 PHE A O 1
ATOM 3524 N N . GLU A 1 421 ? 14.32 14.461 37.438 1 93.44 421 GLU A N 1
ATOM 3525 C CA . GLU A 1 421 ? 14.648 14.477 38.844 1 93.44 421 GLU A CA 1
ATOM 3526 C C . GLU A 1 421 ? 14.789 13.062 39.406 1 93.44 421 GLU A C 1
ATOM 3528 O O . GLU A 1 421 ? 15.719 12.766 40.156 1 93.44 421 GLU A O 1
ATOM 3533 N N . LEU A 1 422 ? 13.938 12.25 39.031 1 93.12 422 LEU A N 1
ATOM 3534 C CA . LEU A 1 422 ? 13.883 10.906 39.625 1 93.12 422 LEU A CA 1
ATOM 3535 C C . LEU A 1 422 ? 14.977 10.016 39.031 1 93.12 422 LEU A C 1
ATOM 3537 O O . LEU A 1 422 ? 15.406 9.055 39.656 1 93.12 422 LEU A O 1
ATOM 3541 N N . MET A 1 423 ? 15.406 10.312 37.844 1 91.56 423 MET A N 1
ATOM 3542 C CA . MET A 1 423 ? 16.422 9.492 37.188 1 91.56 423 MET A CA 1
ATOM 3543 C C . MET A 1 423 ? 17.812 9.805 37.75 1 91.56 423 MET A C 1
ATOM 3545 O O . MET A 1 423 ? 18.734 9.008 37.594 1 91.56 423 MET A O 1
ATOM 3549 N N . LYS A 1 424 ? 17.875 10.938 38.344 1 87.5 424 LYS A N 1
ATOM 3550 C CA . LYS A 1 424 ? 19.188 11.375 38.812 1 87.5 424 LYS A CA 1
ATOM 3551 C C . LYS A 1 424 ? 19.766 10.391 39.844 1 87.5 424 LYS A C 1
ATOM 3553 O O . LYS A 1 424 ? 19.094 10.047 40.812 1 87.5 424 LYS A O 1
ATOM 3558 N N . GLY A 1 425 ? 20.953 9.922 39.625 1 79.94 425 GLY A N 1
ATOM 3559 C CA . GLY A 1 425 ? 21.688 9.078 40.562 1 79.94 425 GLY A CA 1
ATOM 3560 C C . GLY A 1 425 ? 21.328 7.605 40.438 1 79.94 425 GLY A C 1
ATOM 3561 O O . GLY A 1 425 ? 21.859 6.77 41.156 1 79.94 425 GLY A O 1
ATOM 3562 N N . ILE A 1 426 ? 20.406 7.273 39.594 1 85.5 426 ILE A N 1
ATOM 3563 C CA . ILE A 1 426 ? 20 5.883 39.438 1 85.5 426 ILE A CA 1
ATOM 3564 C C . ILE A 1 426 ? 20.656 5.305 38.188 1 85.5 426 ILE A C 1
ATOM 3566 O O . ILE A 1 426 ? 20.547 5.891 37.094 1 85.5 426 ILE A O 1
ATOM 3570 N N . GLN A 1 427 ? 21.328 4.223 38.281 1 78.75 427 GLN A N 1
ATOM 3571 C CA . GLN A 1 427 ? 22.016 3.664 37.156 1 78.75 427 GLN A CA 1
ATOM 3572 C C . GLN A 1 427 ? 21.516 2.26 36.812 1 78.75 427 GLN A C 1
ATOM 3574 O O . GLN A 1 427 ? 22.078 1.571 35.969 1 78.75 427 GLN A O 1
ATOM 3579 N N . ASP A 1 428 ? 20.375 1.903 37.406 1 80.69 428 ASP A N 1
ATOM 3580 C CA . ASP A 1 428 ? 19.906 0.539 37.188 1 80.69 428 ASP A CA 1
ATOM 3581 C C . ASP A 1 428 ? 19.016 0.454 35.938 1 80.69 428 ASP A C 1
ATOM 3583 O O . ASP A 1 428 ? 18.859 1.439 35.219 1 80.69 428 ASP A O 1
ATOM 3587 N N . SER A 1 429 ? 18.562 -0.779 35.562 1 83 429 SER A N 1
ATOM 3588 C CA . SER A 1 429 ? 17.797 -1.084 34.375 1 83 429 SER A CA 1
ATOM 3589 C C . SER A 1 429 ? 16.484 -0.324 34.344 1 83 429 SER A C 1
ATOM 3591 O O . SER A 1 429 ? 15.852 -0.196 33.281 1 83 429 SER A O 1
ATOM 3593 N N . SER A 1 430 ? 16.109 0.167 35.469 1 87.25 430 SER A N 1
ATOM 3594 C CA . SER A 1 430 ? 14.852 0.893 35.562 1 87.25 430 SER A CA 1
ATOM 3595 C C . SER A 1 430 ? 14.898 2.174 34.719 1 87.25 430 SER A C 1
ATOM 3597 O O . SER A 1 430 ? 13.867 2.637 34.219 1 87.25 430 SER A O 1
ATOM 3599 N N . VAL A 1 431 ? 16.141 2.633 34.531 1 90.5 431 VAL A N 1
ATOM 3600 C CA . VAL A 1 431 ? 16.312 3.857 33.75 1 90.5 431 VAL A CA 1
ATOM 3601 C C . VAL A 1 431 ? 15.984 3.584 32.281 1 90.5 431 VAL A C 1
ATOM 3603 O O . VAL A 1 431 ? 15.312 4.383 31.625 1 90.5 431 VAL A O 1
ATOM 3606 N N . SER A 1 432 ? 16.484 2.402 31.828 1 89.44 432 SER A N 1
ATOM 3607 C CA . SER A 1 432 ? 16.219 2.049 30.438 1 89.44 432 SER A CA 1
ATOM 3608 C C . SER A 1 432 ? 14.727 1.843 30.203 1 89.44 432 SER A C 1
ATOM 3610 O O . SER A 1 432 ? 14.203 2.244 29.156 1 89.44 432 SER A O 1
ATOM 3612 N N . ILE A 1 433 ? 14.094 1.275 31.172 1 89.25 433 ILE A N 1
ATOM 3613 C CA . ILE A 1 433 ? 12.656 1.045 31.078 1 89.25 433 ILE A CA 1
ATOM 3614 C C . ILE A 1 433 ? 11.922 2.381 31.094 1 89.25 433 ILE A C 1
ATOM 3616 O O . ILE A 1 433 ? 10.938 2.57 30.375 1 89.25 433 ILE A O 1
ATOM 3620 N N . LEU A 1 434 ? 12.406 3.223 31.922 1 93.06 434 LEU A N 1
ATOM 3621 C CA . LEU A 1 434 ? 11.805 4.551 32.031 1 93.06 434 LEU A CA 1
ATOM 3622 C C . LEU A 1 434 ? 11.898 5.297 30.703 1 93.06 434 LEU A C 1
ATOM 3624 O O . LEU A 1 434 ? 10.922 5.918 30.281 1 93.06 434 LEU A O 1
ATOM 3628 N N . PHE A 1 435 ? 13.047 5.25 30.078 1 92.31 435 PHE A N 1
ATOM 3629 C CA . PHE A 1 435 ? 13.234 5.926 28.812 1 92.31 435 PHE A CA 1
ATOM 3630 C C . PHE A 1 435 ? 12.336 5.316 27.734 1 92.31 435 PHE A C 1
ATOM 3632 O O . PHE A 1 435 ? 11.734 6.035 26.938 1 92.31 435 PHE A O 1
ATOM 3639 N N . TYR A 1 436 ? 12.32 4.035 27.766 1 91.25 436 TYR A N 1
ATOM 3640 C CA . TYR A 1 436 ? 11.43 3.369 26.828 1 91.25 436 TYR A CA 1
ATOM 3641 C C . TYR A 1 436 ? 9.992 3.85 27 1 91.25 436 TYR A C 1
ATOM 3643 O O . TYR A 1 436 ? 9.328 4.219 26.031 1 91.25 436 TYR A O 1
ATOM 3651 N N . GLN A 1 437 ? 9.523 3.848 28.156 1 91.81 437 GLN A N 1
ATOM 3652 C CA . GLN A 1 437 ? 8.141 4.23 28.438 1 91.81 437 GLN A CA 1
ATOM 3653 C C . GLN A 1 437 ? 7.906 5.707 28.125 1 91.81 437 GLN A C 1
ATOM 3655 O O . GLN A 1 437 ? 6.816 6.086 27.688 1 91.81 437 GLN A O 1
ATOM 3660 N N . ALA A 1 438 ? 8.898 6.488 28.375 1 93.75 438 ALA A N 1
ATOM 3661 C CA . ALA A 1 438 ? 8.781 7.914 28.078 1 93.75 438 ALA A CA 1
ATOM 3662 C C . ALA A 1 438 ? 8.586 8.148 26.578 1 93.75 438 ALA A C 1
ATOM 3664 O O . ALA A 1 438 ? 7.758 8.961 26.172 1 93.75 438 ALA A O 1
ATOM 3665 N N . VAL A 1 439 ? 9.344 7.43 25.859 1 92.38 439 VAL A N 1
ATOM 3666 C CA . VAL A 1 439 ? 9.219 7.578 24.422 1 92.38 439 VAL A CA 1
ATOM 3667 C C . VAL A 1 439 ? 7.828 7.129 23.969 1 92.38 439 VAL A C 1
ATOM 3669 O O . VAL A 1 439 ? 7.184 7.793 23.156 1 92.38 439 VAL A O 1
ATOM 3672 N N . MET A 1 440 ? 7.414 5.988 24.484 1 91.75 440 MET A N 1
ATOM 3673 C CA . MET A 1 440 ? 6.082 5.5 24.141 1 91.75 440 MET A CA 1
ATOM 3674 C C . MET A 1 440 ? 5.012 6.516 24.531 1 91.75 440 MET A C 1
ATOM 3676 O O . MET A 1 440 ? 4.066 6.746 23.781 1 91.75 440 MET A O 1
ATOM 3680 N N . PHE A 1 441 ? 5.195 7.098 25.656 1 93.81 441 PHE A N 1
ATOM 3681 C CA . PHE A 1 441 ? 4.27 8.102 26.156 1 93.81 441 PHE A CA 1
ATOM 3682 C C . PHE A 1 441 ? 4.227 9.312 25.234 1 93.81 441 PHE A C 1
ATOM 3684 O O . PHE A 1 441 ? 3.146 9.797 24.891 1 93.81 441 PHE A O 1
ATOM 3691 N N . LEU A 1 442 ? 5.332 9.758 24.844 1 93.56 442 LEU A N 1
ATOM 3692 C CA . LEU A 1 442 ? 5.41 10.945 24 1 93.56 442 LEU A CA 1
ATOM 3693 C C . LEU A 1 442 ? 4.812 10.664 22.625 1 93.56 442 LEU A C 1
ATOM 3695 O O . LEU A 1 442 ? 4.191 11.547 22.016 1 93.56 442 LEU A O 1
ATOM 3699 N N . LEU A 1 443 ? 5.07 9.539 22.141 1 90.25 443 LEU A N 1
ATOM 3700 C CA . LEU A 1 443 ? 4.465 9.164 20.859 1 90.25 443 LEU A CA 1
ATOM 3701 C C . LEU A 1 443 ? 2.941 9.172 20.969 1 90.25 443 LEU A C 1
ATOM 3703 O O . LEU A 1 443 ? 2.262 9.672 20.062 1 90.25 443 LEU A O 1
ATOM 3707 N N . ASP A 1 444 ? 2.396 8.688 22.016 1 90.06 444 ASP A N 1
ATOM 3708 C CA . ASP A 1 444 ? 0.954 8.68 22.234 1 90.06 444 ASP A CA 1
ATOM 3709 C C . ASP A 1 444 ? 0.406 10.094 22.375 1 90.06 444 ASP A C 1
ATOM 3711 O O . ASP A 1 444 ? -0.659 10.406 21.828 1 90.06 444 ASP A O 1
ATOM 3715 N N . VAL A 1 445 ? 1.119 10.844 23.109 1 90.56 445 VAL A N 1
ATOM 3716 C CA . VAL A 1 445 ? 0.718 12.234 23.297 1 90.56 445 VAL A CA 1
ATOM 3717 C C . VAL A 1 445 ? 0.655 12.938 21.938 1 90.56 445 VAL A C 1
ATOM 3719 O O . VAL A 1 445 ? -0.318 13.633 21.641 1 90.56 445 VAL A O 1
ATOM 3722 N N . ASN A 1 446 ? 1.678 12.734 21.219 1 87.06 446 ASN A N 1
ATOM 3723 C CA . ASN A 1 446 ? 1.757 13.391 19.922 1 87.06 446 ASN A CA 1
ATOM 3724 C C . ASN A 1 446 ? 0.625 12.953 19 1 87.06 446 ASN A C 1
ATOM 3726 O O . ASN A 1 446 ? 0.133 13.734 18.188 1 87.06 446 ASN A O 1
ATOM 3730 N N . GLN A 1 447 ? 0.227 11.836 19.109 1 81.06 447 GLN A N 1
ATOM 3731 C CA . GLN A 1 447 ? -0.774 11.273 18.203 1 81.06 447 GLN A CA 1
ATOM 3732 C C . GLN A 1 447 ? -2.188 11.609 18.672 1 81.06 447 GLN A C 1
ATOM 3734 O O . GLN A 1 447 ? -3.082 11.828 17.859 1 81.06 447 GLN A O 1
ATOM 3739 N N . THR A 1 448 ? -2.42 11.695 20.016 1 79.69 448 THR A N 1
ATOM 3740 C CA . THR A 1 448 ? -3.799 11.664 20.484 1 79.69 448 THR A CA 1
ATOM 3741 C C . THR A 1 448 ? -4.141 12.961 21.219 1 79.69 448 THR A C 1
ATOM 3743 O O . THR A 1 448 ? -5.309 13.352 21.281 1 79.69 448 THR A O 1
ATOM 3746 N N . ASN A 1 449 ? -3.146 13.602 21.812 1 83.69 449 ASN A N 1
ATOM 3747 C CA . ASN A 1 449 ? -3.422 14.727 22.703 1 83.69 449 ASN A CA 1
ATOM 3748 C C . ASN A 1 449 ? -3.691 16.016 21.922 1 83.69 449 ASN A C 1
ATOM 3750 O O . ASN A 1 449 ? -2.924 16.375 21.031 1 83.69 449 ASN A O 1
ATOM 3754 N N . GLN A 1 450 ? -4.754 16.688 22.219 1 75.69 450 GLN A N 1
ATOM 3755 C CA . GLN A 1 450 ? -5.102 17.922 21.516 1 75.69 450 GLN A CA 1
ATOM 3756 C C . GLN A 1 450 ? -4.895 19.141 22.406 1 75.69 450 GLN A C 1
ATOM 3758 O O . GLN A 1 450 ? -5.098 20.281 21.969 1 75.69 450 GLN A O 1
ATOM 3763 N N . ASN A 1 451 ? -4.438 18.812 23.641 1 76.06 451 ASN A N 1
ATOM 3764 C CA . ASN A 1 451 ? -4.328 19.891 24.609 1 76.06 451 ASN A CA 1
ATOM 3765 C C . ASN A 1 451 ? -2.902 20.438 24.703 1 76.06 451 ASN A C 1
ATOM 3767 O O . ASN A 1 451 ? -2.662 21.484 25.297 1 76.06 451 ASN A O 1
ATOM 3771 N N . LEU A 1 452 ? -2.02 19.672 24.172 1 85.19 452 LEU A N 1
ATOM 3772 C CA . LEU A 1 452 ? -0.617 20.047 24.281 1 85.19 452 LEU A CA 1
ATOM 3773 C C . LEU A 1 452 ? -0.108 20.641 22.969 1 85.19 452 LEU A C 1
ATOM 3775 O O . LEU A 1 452 ? -0.639 20.328 21.906 1 85.19 452 LEU A O 1
ATOM 3779 N N . ASP A 1 453 ? 0.826 21.562 23.141 1 80.56 453 ASP A N 1
ATOM 3780 C CA . ASP A 1 453 ? 1.547 22.078 21.969 1 80.56 453 ASP A CA 1
ATOM 3781 C C . ASP A 1 453 ? 2.371 20.969 21.312 1 80.56 453 ASP A C 1
ATOM 3783 O O . ASP A 1 453 ? 3.387 20.531 21.859 1 80.56 453 ASP A O 1
ATOM 3787 N N . LYS A 1 454 ? 1.94 20.578 20.234 1 78.5 454 LYS A N 1
ATOM 3788 C CA . LYS A 1 454 ? 2.576 19.469 19.531 1 78.5 454 LYS A CA 1
ATOM 3789 C C . LYS A 1 454 ? 4.039 19.766 19.219 1 78.5 454 LYS A C 1
ATOM 3791 O O . LYS A 1 454 ? 4.867 18.859 19.141 1 78.5 454 LYS A O 1
ATOM 3796 N N . ARG A 1 455 ? 4.465 21.016 19.141 1 80.81 455 ARG A N 1
ATOM 3797 C CA . ARG A 1 455 ? 5.84 21.406 18.859 1 80.81 455 ARG A CA 1
ATOM 3798 C C . ARG A 1 455 ? 6.754 21.094 20.031 1 80.81 455 ARG A C 1
ATOM 3800 O O . ARG A 1 455 ? 7.883 20.625 19.844 1 80.81 455 ARG A O 1
ATOM 3807 N N . VAL A 1 456 ? 6.18 21.328 21.062 1 85.38 456 VAL A N 1
ATOM 3808 C CA . VAL A 1 456 ? 6.941 21.078 22.281 1 85.38 456 VAL A CA 1
ATOM 3809 C C . VAL A 1 456 ? 7.133 19.578 22.469 1 85.38 456 VAL A C 1
ATOM 3811 O O . VAL A 1 456 ? 8.227 19.125 22.828 1 85.38 456 VAL A O 1
ATOM 3814 N N . VAL A 1 457 ? 6.074 18.875 22.188 1 89.31 457 VAL A N 1
ATOM 3815 C CA . VAL A 1 457 ? 6.133 17.422 22.344 1 89.31 457 VAL A CA 1
ATOM 3816 C C . VAL A 1 457 ? 7.184 16.844 21.391 1 89.31 457 VAL A C 1
ATOM 3818 O O . VAL A 1 457 ? 7.992 16 21.781 1 89.31 457 VAL A O 1
ATOM 3821 N N . LYS A 1 458 ? 7.23 17.297 20.156 1 86.81 458 LYS A N 1
ATOM 3822 C CA . LYS A 1 458 ? 8.203 16.828 19.172 1 86.81 458 LYS A CA 1
ATOM 3823 C C . LYS A 1 458 ? 9.625 17.172 19.594 1 86.81 458 LYS A C 1
ATOM 3825 O O . LYS A 1 458 ? 10.539 16.359 19.453 1 86.81 458 LYS A O 1
ATOM 3830 N N . ARG A 1 459 ? 9.836 18.344 20.062 1 86.06 459 ARG A N 1
ATOM 3831 C CA . ARG A 1 459 ? 11.148 18.781 20.547 1 86.06 459 ARG A CA 1
ATOM 3832 C C . ARG A 1 459 ? 11.594 17.906 21.719 1 86.06 459 ARG A C 1
ATOM 3834 O O . ARG A 1 459 ? 12.781 17.609 21.859 1 86.06 459 ARG A O 1
ATOM 3841 N N . ASP A 1 460 ? 10.609 17.594 22.531 1 91.5 460 ASP A N 1
ATOM 3842 C CA . ASP A 1 460 ? 10.938 16.766 23.688 1 91.5 460 ASP A CA 1
ATOM 3843 C C . ASP A 1 460 ? 11.352 15.359 23.266 1 91.5 460 ASP A C 1
ATOM 3845 O O . ASP A 1 460 ? 12.234 14.75 23.875 1 91.5 460 ASP A O 1
ATOM 3849 N N . VAL A 1 461 ? 10.695 14.844 22.219 1 91 461 VAL A N 1
ATOM 3850 C CA . VAL A 1 461 ? 11.086 13.531 21.703 1 91 461 VAL A CA 1
ATOM 3851 C C . VAL A 1 461 ? 12.531 13.586 21.219 1 91 461 VAL A C 1
ATOM 3853 O O . VAL A 1 461 ? 13.32 12.688 21.531 1 91 461 VAL A O 1
ATOM 3856 N N . ILE A 1 462 ? 12.891 14.617 20.453 1 88.81 462 ILE A N 1
ATOM 3857 C CA . ILE A 1 462 ? 14.234 14.789 19.922 1 88.81 462 ILE A CA 1
ATOM 3858 C C . ILE A 1 462 ? 15.234 14.938 21.062 1 88.81 462 ILE A C 1
ATOM 3860 O O . ILE A 1 462 ? 16.281 14.281 21.078 1 88.81 462 ILE A O 1
ATOM 3864 N N . TYR A 1 463 ? 14.836 15.734 22.016 1 90.75 463 TYR A N 1
ATOM 3865 C CA . TYR A 1 463 ? 15.711 15.977 23.156 1 90.75 463 TYR A CA 1
ATOM 3866 C C . TYR A 1 463 ? 15.938 14.703 23.953 1 90.75 463 TYR A C 1
ATOM 3868 O O . TYR A 1 463 ? 17.062 14.422 24.375 1 90.75 463 TYR A O 1
ATOM 3876 N N . LEU A 1 464 ? 14.867 14.031 24.203 1 92.75 464 LEU A N 1
ATOM 3877 C CA . LEU A 1 464 ? 14.977 12.789 24.953 1 92.75 464 LEU A CA 1
ATOM 3878 C C . LEU A 1 464 ? 15.914 11.805 24.25 1 92.75 464 LEU A C 1
ATOM 3880 O O . LEU A 1 464 ? 16.688 11.117 24.906 1 92.75 464 LEU A O 1
ATOM 3884 N N . GLN A 1 465 ? 15.789 11.672 23 1 90.88 465 GLN A N 1
ATOM 3885 C CA . GLN A 1 465 ? 16.656 10.789 22.219 1 90.88 465 GLN A CA 1
ATOM 3886 C C . GLN A 1 465 ? 18.109 11.219 22.328 1 90.88 465 GLN A C 1
ATOM 3888 O O . GLN A 1 465 ? 19 10.375 22.484 1 90.88 465 GLN A O 1
ATOM 3893 N N . GLU A 1 466 ? 18.391 12.492 22.156 1 89.31 466 GLU A N 1
ATOM 3894 C CA . GLU A 1 466 ? 19.75 13.008 22.25 1 89.31 466 GLU A CA 1
ATOM 3895 C C . GLU A 1 466 ? 20.312 12.789 23.656 1 89.31 466 GLU A C 1
ATOM 3897 O O . GLU A 1 466 ? 21.484 12.398 23.797 1 89.31 466 GLU A O 1
ATOM 3902 N N . TYR A 1 467 ? 19.469 13.055 24.656 1 92.25 467 TYR A N 1
ATOM 3903 C CA . TYR A 1 467 ? 19.891 12.859 26.031 1 92.25 467 TYR A CA 1
ATOM 3904 C C . TYR A 1 467 ? 20.234 11.391 26.297 1 92.25 467 TYR A C 1
ATOM 3906 O O . TYR A 1 467 ? 21.219 11.086 26.969 1 92.25 467 TYR A O 1
ATOM 3914 N N . TRP A 1 468 ? 19.391 10.516 25.797 1 92.19 468 TRP A N 1
ATOM 3915 C CA . TRP A 1 468 ? 19.641 9.078 25.922 1 92.19 468 TRP A CA 1
ATOM 3916 C C . TRP A 1 468 ? 20.953 8.703 25.25 1 92.19 468 TRP A C 1
ATOM 3918 O O . TRP A 1 468 ? 21.812 8.047 25.859 1 92.19 468 TRP A O 1
ATOM 3928 N N . GLN A 1 469 ? 21.172 9.117 24.031 1 88.25 469 GLN A N 1
ATOM 3929 C CA . GLN A 1 469 ? 22.312 8.727 23.219 1 88.25 469 GLN A CA 1
ATOM 3930 C C . GLN A 1 469 ? 23.625 9.273 23.812 1 88.25 469 GLN A C 1
ATOM 3932 O O . GLN A 1 469 ? 24.625 8.562 23.859 1 88.25 469 GLN A O 1
ATOM 3937 N N . GLU A 1 470 ? 23.594 10.492 24.297 1 88.62 470 GLU A N 1
ATOM 3938 C CA . GLU A 1 470 ? 24.828 11.172 24.672 1 88.62 470 GLU A CA 1
ATOM 3939 C C . GLU A 1 470 ? 25.125 10.977 26.156 1 88.62 470 GLU A C 1
ATOM 3941 O O . GLU A 1 470 ? 26.297 10.891 26.562 1 88.62 470 GLU A O 1
ATOM 3946 N N . ASN A 1 471 ? 24.062 10.859 26.984 1 88.62 471 ASN A N 1
ATOM 3947 C CA . ASN A 1 471 ? 24.297 10.922 28.422 1 88.62 471 ASN A CA 1
ATOM 3948 C C . ASN A 1 471 ? 24.016 9.578 29.094 1 88.62 471 ASN A C 1
ATOM 3950 O O . ASN A 1 471 ? 24.703 9.188 30.031 1 88.62 471 ASN A O 1
ATOM 3954 N N . ILE A 1 472 ? 23.031 8.93 28.672 1 91.44 472 ILE A N 1
ATOM 3955 C CA . ILE A 1 472 ? 22.547 7.801 29.469 1 91.44 472 ILE A CA 1
ATOM 3956 C C . ILE A 1 472 ? 23.062 6.492 28.875 1 91.44 472 ILE A C 1
ATOM 3958 O O . ILE A 1 472 ? 23.547 5.617 29.594 1 91.44 472 ILE A O 1
ATOM 3962 N N . TYR A 1 473 ? 23 6.398 27.578 1 89 473 TYR A N 1
ATOM 3963 C CA . TYR A 1 473 ? 23.359 5.164 26.891 1 89 473 TYR A CA 1
ATOM 3964 C C . TYR A 1 473 ? 24.797 4.77 27.219 1 89 473 TYR A C 1
ATOM 3966 O O . TYR A 1 473 ? 25.062 3.627 27.609 1 89 473 TYR A O 1
ATOM 3974 N N . PRO A 1 474 ? 25.703 5.727 27.078 1 86.38 474 PRO A N 1
ATOM 3975 C CA . PRO A 1 474 ? 27.078 5.34 27.422 1 86.38 474 PRO A CA 1
ATOM 3976 C C . PRO A 1 474 ? 27.234 4.852 28.859 1 86.38 474 PRO A C 1
ATOM 3978 O O . PRO A 1 474 ? 27.984 3.918 29.125 1 86.38 474 PRO A O 1
ATOM 3981 N N . GLU A 1 475 ? 26.453 5.402 29.75 1 85.38 475 GLU A N 1
ATOM 3982 C CA . GLU A 1 475 ? 26.5 5.012 31.172 1 85.38 475 GLU A CA 1
ATOM 3983 C C . GLU A 1 475 ? 25.891 3.631 31.375 1 85.38 475 GLU A C 1
ATOM 3985 O O . GLU A 1 475 ? 26.422 2.82 32.125 1 85.38 475 GLU A O 1
ATOM 3990 N N . GLN A 1 476 ? 24.797 3.445 30.766 1 85.81 476 GLN A N 1
ATOM 3991 C CA . GLN A 1 476 ? 24.109 2.162 30.891 1 85.81 476 GLN A CA 1
ATOM 3992 C C . GLN A 1 476 ? 24.938 1.037 30.266 1 85.81 476 GLN A C 1
ATOM 3994 O O . GLN A 1 476 ? 24.938 -0.087 30.781 1 85.81 476 GLN A O 1
ATOM 3999 N N . GLU A 1 477 ? 25.562 1.361 29.172 1 81.44 477 GLU A N 1
ATOM 4000 C CA . GLU A 1 477 ? 26.391 0.378 28.484 1 81.44 477 GLU A CA 1
ATOM 4001 C C . GLU A 1 477 ? 27.578 -0.038 29.344 1 81.44 477 GLU A C 1
ATOM 4003 O O . GLU A 1 477 ? 27.953 -1.215 29.375 1 81.44 477 GLU A O 1
ATOM 4008 N N . LYS A 1 478 ? 28.094 0.915 29.984 1 77.44 478 LYS A N 1
ATOM 4009 C CA . LYS A 1 478 ? 29.234 0.646 30.859 1 77.44 478 LYS A CA 1
ATOM 4010 C C . LYS A 1 478 ? 28.812 -0.231 32.031 1 77.44 478 LYS A C 1
ATOM 4012 O O . LYS A 1 478 ? 29.625 -1.002 32.562 1 77.44 478 LYS A O 1
ATOM 4017 N N . ASN A 1 479 ? 27.531 -0.031 32.438 1 73.25 479 ASN A N 1
ATOM 4018 C CA . ASN A 1 479 ? 27.047 -0.745 33.594 1 73.25 479 ASN A CA 1
ATOM 4019 C C . ASN A 1 479 ? 26.672 -2.184 33.281 1 73.25 479 ASN A C 1
ATOM 4021 O O . ASN A 1 479 ? 26.422 -2.992 34.156 1 73.25 479 ASN A O 1
ATOM 4025 N N . LEU A 1 480 ? 26.609 -2.393 31.969 1 75.19 480 LEU A N 1
ATOM 4026 C CA . LEU A 1 480 ? 26.266 -3.756 31.594 1 75.19 480 LEU A CA 1
ATOM 4027 C C . LEU A 1 480 ? 27.438 -4.707 31.844 1 75.19 480 LEU A C 1
ATOM 4029 O O . LEU A 1 480 ? 28.594 -4.316 31.734 1 75.19 480 LEU A O 1
ATOM 4033 N N . GLN A 1 481 ? 27.047 -5.738 32.469 1 61.12 481 GLN A N 1
ATOM 4034 C CA . GLN A 1 481 ? 28.078 -6.754 32.688 1 61.12 481 GLN A CA 1
ATOM 4035 C C . GLN A 1 481 ? 28.562 -7.324 31.359 1 61.12 481 GLN A C 1
ATOM 4037 O O . GLN A 1 481 ? 27.766 -7.801 30.547 1 61.12 481 GLN A O 1
ATOM 4042 N N . GLU A 1 482 ? 29.688 -6.809 30.938 1 60.62 482 GLU A N 1
ATOM 4043 C CA . GLU A 1 482 ? 30.297 -7.375 29.734 1 60.62 482 GLU A CA 1
ATOM 4044 C C . GLU A 1 482 ? 30.719 -8.82 29.953 1 60.62 482 GLU A C 1
ATOM 4046 O O . GLU A 1 482 ? 31.453 -9.117 30.891 1 60.62 482 GLU A O 1
ATOM 4051 N N . PHE A 1 483 ? 29.875 -9.633 29.469 1 55 483 PHE A N 1
ATOM 4052 C CA . PHE A 1 483 ? 30.328 -11.016 29.469 1 55 483 PHE A CA 1
ATOM 4053 C C . PHE A 1 483 ? 31.234 -11.281 28.281 1 55 483 PHE A C 1
ATOM 4055 O O . PHE A 1 483 ? 30.859 -11.039 27.125 1 55 483 PHE A O 1
ATOM 4062 N N . LYS A 1 484 ? 32.5 -11.203 28.438 1 59.22 484 LYS A N 1
ATOM 4063 C CA . LYS A 1 484 ? 33.438 -11.492 27.375 1 59.22 484 LYS A CA 1
ATOM 4064 C C . LYS A 1 484 ? 33.75 -12.992 27.312 1 59.22 484 LYS A C 1
ATOM 4066 O O . LYS A 1 484 ? 34.031 -13.617 28.328 1 59.22 484 LYS A O 1
ATOM 4071 N N . TYR A 1 485 ? 33.125 -13.562 26.422 1 59.38 485 TYR A N 1
ATOM 4072 C CA . TYR A 1 485 ? 33.531 -14.93 26.125 1 59.38 485 TYR A CA 1
ATOM 4073 C C . TYR A 1 485 ? 34.688 -14.961 25.141 1 59.38 485 TYR A C 1
ATOM 4075 O O . TYR A 1 485 ? 34.656 -14.258 24.125 1 59.38 485 TYR A O 1
ATOM 4083 N N . SER A 1 486 ? 35.875 -15.227 25.625 1 66.25 486 SER A N 1
ATOM 4084 C CA . SER A 1 486 ? 37 -15.375 24.719 1 66.25 486 SER A CA 1
ATOM 4085 C C . SER A 1 486 ? 37.281 -16.844 24.406 1 66.25 486 SER A C 1
ATOM 4087 O O . SER A 1 486 ? 37.188 -17.703 25.297 1 66.25 486 SER A O 1
ATOM 4089 N N . ALA A 1 487 ? 37 -17.219 23.344 1 67.81 487 ALA A N 1
ATOM 4090 C CA . ALA A 1 487 ? 37.375 -18.547 22.891 1 67.81 487 ALA A CA 1
ATOM 4091 C C . ALA A 1 487 ? 38.625 -18.5 22.016 1 67.81 487 ALA A C 1
ATOM 4093 O O . ALA A 1 487 ? 38.844 -17.531 21.266 1 67.81 487 ALA A O 1
ATOM 4094 N N . GLU A 1 488 ? 39.688 -19.25 22.359 1 75 488 GLU A N 1
ATOM 4095 C CA . GLU A 1 488 ? 40.875 -19.344 21.531 1 75 488 GLU A CA 1
ATOM 4096 C C . GLU A 1 488 ? 40.75 -20.484 20.531 1 75 488 GLU A C 1
ATOM 4098 O O . GLU A 1 488 ? 40.469 -21.625 20.891 1 75 488 GLU A O 1
ATOM 4103 N N . ILE A 1 489 ? 40.656 -20.172 19.391 1 78.81 489 ILE A N 1
ATOM 4104 C CA . ILE A 1 489 ? 40.625 -21.156 18.328 1 78.81 489 ILE A CA 1
ATOM 4105 C C . ILE A 1 489 ? 42.031 -21.312 17.719 1 78.81 489 ILE A C 1
ATOM 4107 O O . ILE A 1 489 ? 42.688 -20.312 17.391 1 78.81 489 ILE A O 1
ATOM 4111 N N . PRO A 1 490 ? 42.594 -22.531 17.703 1 80.81 490 PRO A N 1
ATOM 4112 C CA . PRO A 1 490 ? 43.906 -22.75 17.125 1 80.81 490 PRO A CA 1
ATOM 4113 C C . PRO A 1 490 ? 44.031 -22.188 15.711 1 80.81 490 PRO A C 1
ATOM 4115 O O . PRO A 1 490 ? 43.062 -22.219 14.945 1 80.81 490 PRO A O 1
ATOM 4118 N N . THR A 1 491 ? 45.125 -21.688 15.438 1 86.81 491 THR A N 1
ATOM 4119 C CA . THR A 1 491 ? 45.406 -21.062 14.148 1 86.81 491 THR A CA 1
ATOM 4120 C C . THR A 1 491 ? 45.219 -22.062 13.008 1 86.81 491 THR A C 1
ATOM 4122 O O . THR A 1 491 ? 44.781 -21.688 11.922 1 86.81 491 THR A O 1
ATOM 4125 N N . THR A 1 492 ? 45.5 -23.328 13.297 1 87.06 492 THR A N 1
ATOM 4126 C CA . THR A 1 492 ? 45.375 -24.344 12.266 1 87.06 492 THR A CA 1
ATOM 4127 C C . THR A 1 492 ? 43.906 -24.516 11.883 1 87.06 492 THR A C 1
ATOM 4129 O O . THR A 1 492 ? 43.562 -24.719 10.711 1 87.06 492 THR A O 1
ATOM 4132 N N . GLU A 1 493 ? 43.094 -24.375 12.828 1 86.75 493 GLU A N 1
ATOM 4133 C CA . GLU A 1 493 ? 41.688 -24.516 12.578 1 86.75 493 GLU A CA 1
ATOM 4134 C C . GLU A 1 493 ? 41.125 -23.312 11.828 1 86.75 493 GLU A C 1
ATOM 4136 O O . GLU A 1 493 ? 40.25 -23.453 10.953 1 86.75 493 GLU A O 1
ATOM 4141 N N . VAL A 1 494 ? 41.719 -22.203 12.18 1 90.19 494 VAL A N 1
ATOM 4142 C CA . VAL A 1 494 ? 41.281 -20.969 11.516 1 90.19 494 VAL A CA 1
ATOM 4143 C C . VAL A 1 494 ? 41.719 -21 10.047 1 90.19 494 VAL A C 1
ATOM 4145 O O . VAL A 1 494 ? 40.938 -20.609 9.164 1 90.19 494 VAL A O 1
ATOM 4148 N N . GLU A 1 495 ? 42.875 -21.484 9.844 1 91.69 495 GLU A N 1
ATOM 4149 C CA . GLU A 1 495 ? 43.375 -21.578 8.477 1 91.69 495 GLU A CA 1
ATOM 4150 C C . GLU A 1 495 ? 42.594 -22.594 7.668 1 91.69 495 GLU A C 1
ATOM 4152 O O . GLU A 1 495 ? 42.281 -22.359 6.496 1 91.69 495 GLU A O 1
ATOM 4157 N N . GLY A 1 496 ? 42.344 -23.688 8.289 1 91.69 496 GLY A N 1
ATOM 4158 C CA . GLY A 1 496 ? 41.5 -24.672 7.629 1 91.69 496 GLY A CA 1
ATOM 4159 C C . GLY A 1 496 ? 40.125 -24.141 7.277 1 91.69 496 GLY A C 1
ATOM 4160 O O . GLY A 1 496 ? 39.594 -24.406 6.191 1 91.69 496 GLY A O 1
ATOM 4161 N N . PHE A 1 497 ? 39.625 -23.406 8.211 1 92.94 497 PHE A N 1
ATOM 4162 C CA . PHE A 1 497 ? 38.312 -22.781 8 1 92.94 497 PHE A CA 1
ATOM 4163 C C . PHE A 1 497 ? 38.375 -21.781 6.844 1 92.94 497 PHE A C 1
ATOM 4165 O O . PHE A 1 497 ? 37.5 -21.797 5.969 1 92.94 497 PHE A O 1
ATOM 4172 N N . ASN A 1 498 ? 39.375 -20.969 6.805 1 95.31 498 ASN A N 1
ATOM 4173 C CA . ASN A 1 498 ? 39.531 -19.984 5.742 1 95.31 498 ASN A CA 1
ATOM 4174 C C . ASN A 1 498 ? 39.688 -20.656 4.375 1 95.31 498 ASN A C 1
ATOM 4176 O O . ASN A 1 498 ? 39.094 -20.188 3.393 1 95.31 498 ASN A O 1
ATOM 4180 N N . ASP A 1 499 ? 40.406 -21.766 4.371 1 94.25 499 ASP A N 1
ATOM 4181 C CA . ASP A 1 499 ? 40.594 -22.5 3.125 1 94.25 499 ASP A CA 1
ATOM 4182 C C . ASP A 1 499 ? 39.25 -23.062 2.637 1 94.25 499 ASP A C 1
ATOM 4184 O O . ASP A 1 499 ? 38.938 -23.016 1.442 1 94.25 499 ASP A O 1
ATOM 4188 N N . THR A 1 500 ? 38.531 -23.531 3.541 1 94.06 500 THR A N 1
ATOM 4189 C CA . THR A 1 500 ? 37.25 -24.109 3.215 1 94.06 500 THR A CA 1
ATOM 4190 C C . THR A 1 500 ? 36.312 -23.047 2.635 1 94.06 500 THR A C 1
ATOM 4192 O O . THR A 1 500 ? 35.625 -23.297 1.631 1 94.06 500 THR A O 1
ATOM 4195 N N . VAL A 1 501 ? 36.281 -21.875 3.201 1 95.06 501 VAL A N 1
ATOM 4196 C CA . VAL A 1 501 ? 35.406 -20.797 2.777 1 95.06 501 VAL A CA 1
ATOM 4197 C C . VAL A 1 501 ? 35.844 -20.266 1.419 1 95.06 501 VAL A C 1
ATOM 4199 O O . VAL A 1 501 ? 35 -19.984 0.548 1 95.06 501 VAL A O 1
ATOM 4202 N N . MET A 1 502 ? 37.156 -20.156 1.246 1 96.19 502 MET A N 1
ATOM 4203 C CA . MET A 1 502 ? 37.719 -19.641 -0.006 1 96.19 502 MET A CA 1
ATOM 4204 C C . MET A 1 502 ? 37.406 -20.594 -1.161 1 96.19 502 MET A C 1
ATOM 4206 O O . MET A 1 502 ? 37.188 -20.156 -2.291 1 96.19 502 MET A O 1
ATOM 4210 N N . ASN A 1 503 ? 37.375 -21.859 -0.847 1 94.25 503 ASN A N 1
ATOM 4211 C CA . ASN A 1 503 ? 37.125 -22.859 -1.881 1 94.25 503 ASN A CA 1
ATOM 4212 C C . ASN A 1 503 ? 35.625 -23.016 -2.168 1 94.25 503 ASN A C 1
ATOM 4214 O O . ASN A 1 503 ? 35.219 -23.203 -3.318 1 94.25 503 ASN A O 1
ATOM 4218 N N . ASN A 1 504 ? 34.844 -23.016 -1.072 1 94.62 504 ASN A N 1
ATOM 4219 C CA . ASN A 1 504 ? 33.375 -23.141 -1.187 1 94.62 504 ASN A CA 1
ATOM 4220 C C . ASN A 1 504 ? 32.656 -22.281 -0.155 1 94.62 504 ASN A C 1
ATOM 4222 O O . ASN A 1 504 ? 32.312 -22.766 0.925 1 94.62 504 ASN A O 1
ATOM 4226 N N . PRO A 1 505 ? 32.375 -21.078 -0.609 1 94.94 505 PRO A N 1
ATOM 4227 C CA . PRO A 1 505 ? 31.734 -20.141 0.333 1 94.94 505 PRO A CA 1
ATOM 4228 C C . PRO A 1 505 ? 30.359 -20.625 0.805 1 94.94 505 PRO A C 1
ATOM 4230 O O . PRO A 1 505 ? 29.844 -20.125 1.806 1 94.94 505 PRO A O 1
ATOM 4233 N N . ILE A 1 506 ? 29.688 -21.562 0.177 1 92.56 506 ILE A N 1
ATOM 4234 C CA . ILE A 1 506 ? 28.375 -22.062 0.528 1 92.56 506 ILE A CA 1
ATOM 4235 C C . ILE A 1 506 ? 28.422 -22.766 1.884 1 92.56 506 ILE A C 1
ATOM 4237 O O . ILE A 1 506 ? 27.438 -22.766 2.629 1 92.56 506 ILE A O 1
ATOM 4241 N N . LEU A 1 507 ? 29.594 -23.297 2.223 1 92.31 507 LEU A N 1
ATOM 4242 C CA . LEU A 1 507 ? 29.766 -23.984 3.494 1 92.31 507 LEU A CA 1
ATOM 4243 C C . LEU A 1 507 ? 29.625 -23.031 4.664 1 92.31 507 LEU A C 1
ATOM 4245 O O . LEU A 1 507 ? 29.125 -23.406 5.73 1 92.31 507 LEU A O 1
ATOM 4249 N N . LEU A 1 508 ? 30.109 -21.766 4.457 1 94.94 508 LEU A N 1
ATOM 4250 C CA . LEU A 1 508 ? 29.906 -20.75 5.488 1 94.94 508 LEU A CA 1
ATOM 4251 C C . LEU A 1 508 ? 28.422 -20.469 5.688 1 94.94 508 LEU A C 1
ATOM 4253 O O . LEU A 1 508 ? 27.969 -20.297 6.82 1 94.94 508 LEU A O 1
ATOM 4257 N N . ALA A 1 509 ? 27.688 -20.391 4.57 1 95.31 509 ALA A N 1
ATOM 4258 C CA . ALA A 1 509 ? 26.25 -20.188 4.652 1 95.31 509 ALA A CA 1
ATOM 4259 C C . ALA A 1 509 ? 25.562 -21.312 5.418 1 95.31 509 ALA A C 1
ATOM 4261 O O . ALA A 1 509 ? 24.656 -21.078 6.211 1 95.31 509 ALA A O 1
ATOM 4262 N N . ASN A 1 510 ? 26.109 -22.516 5.285 1 92.25 510 ASN A N 1
ATOM 4263 C CA . ASN A 1 510 ? 25.562 -23.703 5.957 1 92.25 510 ASN A CA 1
ATOM 4264 C C . ASN A 1 510 ? 25.719 -23.609 7.473 1 92.25 510 ASN A C 1
ATOM 4266 O O . ASN A 1 510 ? 24.891 -24.125 8.219 1 92.25 510 ASN A O 1
ATOM 4270 N N . ILE A 1 511 ? 26.766 -22.938 7.805 1 92.62 511 ILE A N 1
ATOM 4271 C CA . ILE A 1 511 ? 27.078 -22.844 9.227 1 92.62 511 ILE A CA 1
ATOM 4272 C C . ILE A 1 511 ? 26.281 -21.703 9.859 1 92.62 511 ILE A C 1
ATOM 4274 O O . ILE A 1 511 ? 25.797 -21.828 10.992 1 92.62 511 ILE A O 1
ATOM 4278 N N . CYS A 1 512 ? 26.094 -20.641 9.133 1 94.88 512 CYS A N 1
ATOM 4279 C CA . CYS A 1 512 ? 25.484 -19.438 9.672 1 94.88 512 CYS A CA 1
ATOM 4280 C C . CYS A 1 512 ? 23.969 -19.578 9.727 1 94.88 512 CYS A C 1
ATOM 4282 O O . CYS A 1 512 ? 23.328 -19.062 10.641 1 94.88 512 CYS A O 1
ATOM 4284 N N . ILE A 1 513 ? 23.406 -20.281 8.695 1 94.19 513 ILE A N 1
ATOM 4285 C CA . ILE A 1 513 ? 21.953 -20.312 8.539 1 94.19 513 ILE A CA 1
ATOM 4286 C C . ILE A 1 513 ? 21.422 -21.688 8.938 1 94.19 513 ILE A C 1
ATOM 4288 O O . ILE A 1 513 ? 21.938 -22.719 8.492 1 94.19 513 ILE A O 1
ATOM 4292 N N . ILE A 1 514 ? 20.484 -21.656 9.758 1 91.06 514 ILE A N 1
ATOM 4293 C CA . ILE A 1 514 ? 19.797 -22.906 10.109 1 91.06 514 ILE A CA 1
ATOM 4294 C C . ILE A 1 514 ? 18.672 -23.172 9.102 1 91.06 514 ILE A C 1
ATOM 4296 O O . ILE A 1 514 ? 17.688 -22.438 9.055 1 91.06 514 ILE A O 1
ATOM 4300 N N . PHE A 1 515 ? 18.859 -24.141 8.305 1 86.12 515 PHE A N 1
ATOM 4301 C CA . PHE A 1 515 ? 17.891 -24.344 7.242 1 86.12 515 PHE A CA 1
ATOM 4302 C C . PHE A 1 515 ? 17.328 -25.766 7.289 1 86.12 515 PHE A C 1
ATOM 4304 O O . PHE A 1 515 ? 16.281 -26.031 6.703 1 86.12 515 PHE A O 1
ATOM 4311 N N . LYS A 1 516 ? 17.984 -26.641 7.961 1 83.06 516 LYS A N 1
ATOM 4312 C CA . LYS A 1 516 ? 17.5 -28.016 8.094 1 83.06 516 LYS A CA 1
ATOM 4313 C C . LYS A 1 516 ? 16.562 -28.141 9.289 1 83.06 516 LYS A C 1
ATOM 4315 O O . LYS A 1 516 ? 16.812 -27.578 10.352 1 83.06 516 LYS A O 1
ATOM 4320 N N . VAL A 1 517 ? 15.602 -28.906 9.164 1 82.81 517 VAL A N 1
ATOM 4321 C CA . VAL A 1 517 ? 14.633 -29.141 10.227 1 82.81 517 VAL A CA 1
ATOM 4322 C C . VAL A 1 517 ? 15.328 -29.75 11.438 1 82.81 517 VAL A C 1
ATOM 4324 O O . VAL A 1 517 ? 15.062 -29.359 12.578 1 82.81 517 VAL A O 1
ATOM 4327 N N . LYS A 1 518 ? 16.25 -30.641 11.156 1 83.06 518 LYS A N 1
ATOM 4328 C CA . LYS A 1 518 ? 16.969 -31.344 12.219 1 83.06 518 LYS A CA 1
ATOM 4329 C C . LYS A 1 518 ? 17.75 -30.359 13.086 1 83.06 518 LYS A C 1
ATOM 4331 O O . LYS A 1 518 ? 17.938 -30.594 14.281 1 83.06 518 LYS A O 1
ATOM 4336 N N . ASP A 1 519 ? 18.172 -29.344 12.469 1 88.44 519 ASP A N 1
ATOM 4337 C CA . ASP A 1 519 ? 18.969 -28.359 13.195 1 88.44 519 ASP A CA 1
ATOM 4338 C C . ASP A 1 519 ? 18.062 -27.297 13.836 1 88.44 519 ASP A C 1
ATOM 4340 O O . ASP A 1 519 ? 18.469 -26.625 14.773 1 88.44 519 ASP A O 1
ATOM 4344 N N . MET A 1 520 ? 16.875 -27.078 13.305 1 89.44 520 MET A N 1
ATOM 4345 C CA . MET A 1 520 ? 15.906 -26.141 13.859 1 89.44 520 MET A CA 1
ATOM 4346 C C . MET A 1 520 ? 15.336 -26.656 15.18 1 89.44 520 MET A C 1
ATOM 4348 O O . MET A 1 520 ? 15.078 -25.875 16.094 1 89.44 520 MET A O 1
ATOM 4352 N N . ILE A 1 521 ? 15.164 -27.922 15.258 1 89.25 521 ILE A N 1
ATOM 4353 C CA . ILE A 1 521 ? 14.5 -28.547 16.391 1 89.25 521 ILE A CA 1
ATOM 4354 C C . ILE A 1 521 ? 15.273 -28.25 17.672 1 89.25 521 ILE A C 1
ATOM 4356 O O . ILE A 1 521 ? 14.703 -27.812 18.672 1 89.25 521 ILE A O 1
ATOM 4360 N N . PRO A 1 522 ? 16.562 -28.484 17.641 1 88.44 522 PRO A N 1
ATOM 4361 C CA . PRO A 1 522 ? 17.312 -28.156 18.859 1 88.44 522 PRO A CA 1
ATOM 4362 C C . PRO A 1 522 ? 17.156 -26.703 19.281 1 88.44 522 PRO A C 1
ATOM 4364 O O . PRO A 1 522 ? 17.078 -26.406 20.484 1 88.44 522 PRO A O 1
ATOM 4367 N N . VAL A 1 523 ? 17.234 -25.812 18.391 1 90.69 523 VAL A N 1
ATOM 4368 C CA . VAL A 1 523 ? 17.047 -24.391 18.688 1 90.69 523 VAL A CA 1
ATOM 4369 C C . VAL A 1 523 ? 15.672 -24.156 19.297 1 90.69 523 VAL A C 1
ATOM 4371 O O . VAL A 1 523 ? 15.531 -23.422 20.266 1 90.69 523 VAL A O 1
ATOM 4374 N N . MET A 1 524 ? 14.734 -24.766 18.734 1 88.88 524 MET A N 1
ATOM 4375 C CA . MET A 1 524 ? 13.359 -24.641 19.203 1 88.88 524 MET A CA 1
ATOM 4376 C C . MET A 1 524 ? 13.195 -25.281 20.578 1 88.88 524 MET A C 1
ATOM 4378 O O . MET A 1 524 ? 12.477 -24.75 21.438 1 88.88 524 MET A O 1
ATOM 4382 N N . GLU A 1 525 ? 13.828 -26.391 20.75 1 85.94 525 GLU A N 1
ATOM 4383 C CA . GLU A 1 525 ? 13.805 -27.062 22.047 1 85.94 525 GLU A CA 1
ATOM 4384 C C . GLU A 1 525 ? 14.414 -26.188 23.141 1 85.94 525 GLU A C 1
ATOM 4386 O O . GLU A 1 525 ? 13.852 -26.062 24.234 1 85.94 525 GLU A O 1
ATOM 4391 N N . GLU A 1 526 ? 15.516 -25.672 22.812 1 85.62 526 GLU A N 1
ATOM 4392 C CA . GLU A 1 526 ? 16.172 -24.781 23.766 1 85.62 526 GLU A CA 1
ATOM 4393 C C . GLU A 1 526 ? 15.289 -23.578 24.078 1 85.62 526 GLU A C 1
ATOM 4395 O O . GLU A 1 526 ? 15.227 -23.141 25.234 1 85.62 526 GLU A O 1
ATOM 4400 N N . THR A 1 527 ? 14.68 -23.062 23.125 1 85.62 527 THR A N 1
ATOM 4401 C CA . THR A 1 527 ? 13.797 -21.922 23.297 1 85.62 527 THR A CA 1
ATOM 4402 C C . THR A 1 527 ? 12.602 -22.297 24.172 1 85.62 527 THR A C 1
ATOM 4404 O O . THR A 1 527 ? 12.188 -21.5 25.031 1 85.62 527 THR A O 1
ATOM 4407 N N . SER A 1 528 ? 12.07 -23.469 23.906 1 80.44 528 SER A N 1
ATOM 4408 C CA . SER A 1 528 ? 10.906 -23.922 24.656 1 80.44 528 SER A CA 1
ATOM 4409 C C . SER A 1 528 ? 11.258 -24.188 26.125 1 80.44 528 SER A C 1
ATOM 4411 O O . SER A 1 528 ? 10.414 -24.047 27 1 80.44 528 SER A O 1
ATOM 4413 N N . LYS A 1 529 ? 12.477 -24.562 26.344 1 76.38 529 LYS A N 1
ATOM 4414 C CA . LYS A 1 529 ? 12.938 -24.844 27.703 1 76.38 529 LYS A CA 1
ATOM 4415 C C . LYS A 1 529 ? 13.164 -23.547 28.484 1 76.38 529 LYS A C 1
ATOM 4417 O O . LYS A 1 529 ? 13.07 -23.547 29.719 1 76.38 529 LYS A O 1
ATOM 4422 N N . ASN A 1 530 ? 13.555 -22.562 27.75 1 74.44 530 ASN A N 1
ATOM 4423 C CA . ASN A 1 530 ? 13.836 -21.281 28.375 1 74.44 530 ASN A CA 1
ATOM 4424 C C . ASN A 1 530 ? 12.898 -20.188 27.875 1 74.44 530 ASN A C 1
ATOM 4426 O O . ASN A 1 530 ? 13.352 -19.156 27.391 1 74.44 530 ASN A O 1
ATOM 4430 N N . PRO A 1 531 ? 11.633 -20.5 28.078 1 65.88 531 PRO A N 1
ATOM 4431 C CA . PRO A 1 531 ? 10.656 -19.578 27.516 1 65.88 531 PRO A CA 1
ATOM 4432 C C . PRO A 1 531 ? 10.805 -18.156 28.062 1 65.88 531 PRO A C 1
ATOM 4434 O O . PRO A 1 531 ? 10.477 -17.188 27.375 1 65.88 531 PRO A O 1
ATOM 4437 N N . LEU A 1 532 ? 11.289 -18.109 29.25 1 61.16 532 LEU A N 1
ATOM 4438 C CA . LEU A 1 532 ? 11.391 -16.812 29.922 1 61.16 532 LEU A CA 1
ATOM 4439 C C . LEU A 1 532 ? 12.336 -15.883 29.172 1 61.16 532 LEU A C 1
ATOM 4441 O O . LEU A 1 532 ? 12.141 -14.664 29.188 1 61.16 532 LEU A O 1
ATOM 4445 N N . ASN A 1 533 ? 13.297 -16.484 28.531 1 63.69 533 ASN A N 1
ATOM 4446 C CA . ASN A 1 533 ? 14.25 -15.68 27.766 1 63.69 533 ASN A CA 1
ATOM 4447 C C . ASN A 1 533 ? 13.562 -14.945 26.609 1 63.69 533 ASN A C 1
ATOM 4449 O O . ASN A 1 533 ? 14.031 -13.891 26.172 1 63.69 533 ASN A O 1
ATOM 4453 N N . PHE A 1 534 ? 12.445 -15.523 26.312 1 62.75 534 PHE A N 1
ATOM 4454 C CA . PHE A 1 534 ? 11.797 -14.953 25.141 1 62.75 534 PHE A CA 1
ATOM 4455 C C . PHE A 1 534 ? 10.461 -14.312 25.516 1 62.75 534 PHE A C 1
ATOM 4457 O O . PHE A 1 534 ? 9.906 -13.531 24.734 1 62.75 534 PHE A O 1
ATOM 4464 N N . MET A 1 535 ? 9.922 -14.781 26.688 1 58.44 535 MET A N 1
ATOM 4465 C CA . MET A 1 535 ? 8.633 -14.258 27.125 1 58.44 535 MET A CA 1
ATOM 4466 C C . MET A 1 535 ? 8.812 -13 27.969 1 58.44 535 MET A C 1
ATOM 4468 O O . MET A 1 535 ? 7.906 -12.156 28.047 1 58.44 535 MET A O 1
ATOM 4472 N N . CYS A 1 536 ? 9.977 -12.984 28.625 1 56.56 536 CYS A N 1
ATOM 4473 C CA . CYS A 1 536 ? 10.211 -11.797 29.438 1 56.56 536 CYS A CA 1
ATOM 4474 C C . CYS A 1 536 ? 10.516 -10.586 28.562 1 56.56 536 CYS A C 1
ATOM 4476 O O . CYS A 1 536 ? 11.203 -10.711 27.547 1 56.56 536 CYS A O 1
ATOM 4478 N N . ASP A 1 537 ? 9.883 -9.547 28.859 1 61.91 537 ASP A N 1
ATOM 4479 C CA . ASP A 1 537 ? 10.164 -8.297 28.156 1 61.91 537 ASP A CA 1
ATOM 4480 C C . ASP A 1 537 ? 11.641 -7.926 28.281 1 61.91 537 ASP A C 1
ATOM 4482 O O . ASP A 1 537 ? 12.211 -7.945 29.375 1 61.91 537 ASP A O 1
ATOM 4486 N N . LYS A 1 538 ? 12.336 -8.117 27.219 1 71.56 538 LYS A N 1
ATOM 4487 C CA . LYS A 1 538 ? 13.734 -7.703 27.172 1 71.56 538 LYS A CA 1
ATOM 4488 C C . LYS A 1 538 ? 13.875 -6.293 26.625 1 71.56 538 LYS A C 1
ATOM 4490 O O . LYS A 1 538 ? 13.141 -5.902 25.719 1 71.56 538 LYS A O 1
ATOM 4495 N N . ILE A 1 539 ? 14.625 -5.473 27.406 1 78 539 ILE A N 1
ATOM 4496 C CA . ILE A 1 539 ? 14.969 -4.152 26.891 1 78 539 ILE A CA 1
ATOM 4497 C C . ILE A 1 539 ? 16.359 -4.191 26.266 1 78 539 ILE A C 1
ATOM 4499 O O . ILE A 1 539 ? 17.328 -4.617 26.906 1 78 539 ILE A O 1
ATOM 4503 N N . ILE A 1 540 ? 16.5 -4.043 25.062 1 78.06 540 ILE A N 1
ATOM 4504 C CA . ILE A 1 540 ? 17.766 -3.963 24.344 1 78.06 540 ILE A CA 1
ATOM 4505 C C . ILE A 1 540 ? 18.25 -2.516 24.312 1 78.06 540 ILE A C 1
ATOM 4507 O O . ILE A 1 540 ? 17.5 -1.611 23.938 1 78.06 540 ILE A O 1
ATOM 4511 N N . LEU A 1 541 ? 19.453 -2.361 24.75 1 81.94 541 LEU A N 1
ATOM 4512 C CA . LEU A 1 541 ? 20.031 -1.021 24.734 1 81.94 541 LEU A CA 1
ATOM 4513 C C . LEU A 1 541 ? 20.516 -0.655 23.344 1 81.94 541 LEU A C 1
ATOM 4515 O O . LEU A 1 541 ? 21.297 -1.393 22.75 1 81.94 541 LEU A O 1
ATOM 4519 N N . SER A 1 542 ? 19.891 0.267 22.734 1 81.75 542 SER A N 1
ATOM 4520 C CA . SER A 1 542 ? 20.328 0.846 21.469 1 81.75 542 SER A CA 1
ATOM 4521 C C . SER A 1 542 ? 20.719 2.311 21.625 1 81.75 542 SER A C 1
ATOM 4523 O O . SER A 1 542 ? 20.172 3.008 22.5 1 81.75 542 SER A O 1
ATOM 4525 N N . PRO A 1 543 ? 21.641 2.717 20.828 1 78.25 543 PRO A N 1
ATOM 4526 C CA . PRO A 1 543 ? 22.062 4.113 20.938 1 78.25 543 PRO A CA 1
ATOM 4527 C C . PRO A 1 543 ? 20.938 5.098 20.625 1 78.25 543 PRO A C 1
ATOM 4529 O O . PRO A 1 543 ? 20.984 6.25 21.062 1 78.25 543 PRO A O 1
ATOM 4532 N N . ILE A 1 544 ? 20.016 4.723 19.906 1 80.38 544 ILE A N 1
ATOM 4533 C CA . ILE A 1 544 ? 18.922 5.621 19.547 1 80.38 544 ILE A CA 1
ATOM 4534 C C . ILE A 1 544 ? 17.906 5.68 20.688 1 80.38 544 ILE A C 1
ATOM 4536 O O . ILE A 1 544 ? 17.656 6.75 21.25 1 80.38 544 ILE A O 1
ATOM 4540 N N . PHE A 1 545 ? 17.234 4.457 21.016 1 84.56 545 PHE A N 1
ATOM 4541 C CA . PHE A 1 545 ? 16.312 4.273 22.125 1 84.56 545 PHE A CA 1
ATOM 4542 C C . PHE A 1 545 ? 16.406 2.848 22.656 1 84.56 545 PHE A C 1
ATOM 4544 O O . PHE A 1 545 ? 16.797 1.93 21.938 1 84.56 545 PHE A O 1
ATOM 4551 N N . PRO A 1 546 ? 16.172 2.795 23.969 1 85.75 546 PRO A N 1
ATOM 4552 C CA . PRO A 1 546 ? 15.977 1.409 24.391 1 85.75 546 PRO A CA 1
ATOM 4553 C C . PRO A 1 546 ? 14.836 0.715 23.641 1 85.75 546 PRO A C 1
ATOM 4555 O O . PRO A 1 546 ? 13.812 1.339 23.359 1 85.75 546 PRO A O 1
ATOM 4558 N N . ILE A 1 547 ? 15.031 -0.423 23.203 1 83.44 547 ILE A N 1
ATOM 4559 C CA . ILE A 1 547 ? 14.055 -1.165 22.406 1 83.44 547 ILE A CA 1
ATOM 4560 C C . ILE A 1 547 ? 13.5 -2.322 23.234 1 83.44 547 ILE A C 1
ATOM 4562 O O . ILE A 1 547 ? 14.258 -3.086 23.828 1 83.44 547 ILE A O 1
ATOM 4566 N N . LYS A 1 548 ? 12.172 -2.248 23.375 1 74.75 548 LYS A N 1
ATOM 4567 C CA . LYS A 1 548 ? 11.539 -3.361 24.078 1 74.75 548 LYS A CA 1
ATOM 4568 C C . LYS A 1 548 ? 11.102 -4.453 23.109 1 74.75 548 LYS A C 1
ATOM 4570 O O . LYS A 1 548 ? 10.359 -4.188 22.156 1 74.75 548 LYS A O 1
ATOM 4575 N N . ASN A 1 549 ? 11.367 -5.605 23.438 1 63.66 549 ASN A N 1
ATOM 4576 C CA . ASN A 1 549 ? 10.992 -6.824 22.734 1 63.66 549 ASN A CA 1
ATOM 4577 C C . ASN A 1 549 ? 11.016 -6.629 21.219 1 63.66 549 ASN A C 1
ATOM 4579 O O . ASN A 1 549 ? 10.281 -5.793 20.688 1 63.66 549 ASN A O 1
ATOM 4583 N N . ILE A 1 550 ? 12.086 -6.754 20.531 1 61.62 550 ILE A N 1
ATOM 4584 C CA . ILE A 1 550 ? 12.047 -6.652 19.062 1 61.62 550 ILE A CA 1
ATOM 4585 C C . ILE A 1 550 ? 11.164 -7.77 18.5 1 61.62 550 ILE A C 1
ATOM 4587 O O . ILE A 1 550 ? 11.516 -8.945 18.609 1 61.62 550 ILE A O 1
ATOM 4591 N N . GLU A 1 551 ? 9.875 -7.391 18.312 1 68.06 551 GLU A N 1
ATOM 4592 C CA . GLU A 1 551 ? 9 -8.383 17.688 1 68.06 551 GLU A CA 1
ATOM 4593 C C . GLU A 1 551 ? 9.328 -8.555 16.203 1 68.06 551 GLU A C 1
ATOM 4595 O O . GLU A 1 551 ? 9.82 -7.621 15.57 1 68.06 551 GLU A O 1
ATOM 4600 N N . ILE A 1 552 ? 9.383 -9.844 15.781 1 78.94 552 ILE A N 1
ATOM 4601 C CA . ILE A 1 552 ? 9.617 -10.18 14.383 1 78.94 552 ILE A CA 1
ATOM 4602 C C . ILE A 1 552 ? 8.523 -9.547 13.516 1 78.94 552 ILE A C 1
ATOM 4604 O O . ILE A 1 552 ? 7.348 -9.555 13.883 1 78.94 552 ILE A O 1
ATOM 4608 N N . ASN A 1 553 ? 8.977 -8.781 12.586 1 78.69 553 ASN A N 1
ATOM 4609 C CA . ASN A 1 553 ? 8.055 -8.211 11.602 1 78.69 553 ASN A CA 1
ATOM 4610 C C . ASN A 1 553 ? 7.801 -9.18 10.453 1 78.69 553 ASN A C 1
ATOM 4612 O O . ASN A 1 553 ? 8.727 -9.562 9.734 1 78.69 553 ASN A O 1
ATOM 4616 N N . PHE A 1 554 ? 6.59 -9.578 10.328 1 79.81 554 PHE A N 1
ATOM 4617 C CA . PHE A 1 554 ? 6.266 -10.523 9.266 1 79.81 554 PHE A CA 1
ATOM 4618 C C . PHE A 1 554 ? 5.695 -9.805 8.055 1 79.81 554 PHE A C 1
ATOM 4620 O O . PHE A 1 554 ? 5.594 -10.383 6.969 1 79.81 554 PHE A O 1
ATOM 4627 N N . GLU A 1 555 ? 5.492 -8.477 8.336 1 69.69 555 GLU A N 1
ATOM 4628 C CA . GLU A 1 555 ? 4.883 -7.719 7.25 1 69.69 555 GLU A CA 1
ATOM 4629 C C . GLU A 1 555 ? 5.871 -7.508 6.105 1 69.69 555 GLU A C 1
ATOM 4631 O O . GLU A 1 555 ? 6.992 -7.043 6.324 1 69.69 555 GLU A O 1
ATOM 4636 N N . LYS A 1 556 ? 5.703 -7.938 4.938 1 68.62 556 LYS A N 1
ATOM 4637 C CA . LYS A 1 556 ? 6.453 -7.777 3.695 1 68.62 556 LYS A CA 1
ATOM 4638 C C . LYS A 1 556 ? 7.66 -8.711 3.654 1 68.62 556 LYS A C 1
ATOM 4640 O O . LYS A 1 556 ? 8.562 -8.531 2.836 1 68.62 556 LYS A O 1
ATOM 4645 N N . HIS A 1 557 ? 7.766 -9.648 4.738 1 82.25 557 HIS A N 1
ATOM 4646 C CA . HIS A 1 557 ? 8.852 -10.617 4.742 1 82.25 557 HIS A CA 1
ATOM 4647 C C . HIS A 1 557 ? 8.336 -12.023 4.453 1 82.25 557 HIS A C 1
ATOM 4649 O O . HIS A 1 557 ? 8.18 -12.836 5.367 1 82.25 557 HIS A O 1
ATOM 4655 N N . GLU A 1 558 ? 8.25 -12.297 3.236 1 80.12 558 GLU A N 1
ATOM 4656 C CA . GLU A 1 558 ? 7.625 -13.531 2.77 1 80.12 558 GLU A CA 1
ATOM 4657 C C . GLU A 1 558 ? 8.438 -14.758 3.182 1 80.12 558 GLU A C 1
ATOM 4659 O O . GLU A 1 558 ? 7.871 -15.797 3.523 1 80.12 558 GLU A O 1
ATOM 4664 N N . ILE A 1 559 ? 9.742 -14.633 3.219 1 87.56 559 ILE A N 1
ATOM 4665 C CA . ILE A 1 559 ? 10.594 -15.758 3.578 1 87.56 559 ILE A CA 1
ATOM 4666 C C . ILE A 1 559 ? 10.398 -16.109 5.055 1 87.56 559 ILE A C 1
ATOM 4668 O O . ILE A 1 559 ? 10.422 -17.281 5.434 1 87.56 559 ILE A O 1
ATOM 4672 N N . ASP A 1 560 ? 10.211 -15.078 5.863 1 90 560 ASP A N 1
ATOM 4673 C CA . ASP A 1 560 ? 9.961 -15.32 7.277 1 90 560 ASP A CA 1
ATOM 4674 C C . ASP A 1 560 ? 8.586 -15.953 7.496 1 90 560 ASP A C 1
ATOM 4676 O O . ASP A 1 560 ? 8.398 -16.734 8.43 1 90 560 ASP A O 1
ATOM 4680 N N . ASN A 1 561 ? 7.68 -15.633 6.629 1 84.81 561 ASN A N 1
ATOM 4681 C CA . ASN A 1 561 ? 6.383 -16.297 6.688 1 84.81 561 ASN A CA 1
ATOM 4682 C C . ASN A 1 561 ? 6.504 -17.781 6.371 1 84.81 561 ASN A C 1
ATOM 4684 O O . ASN A 1 561 ? 5.82 -18.609 6.98 1 84.81 561 ASN A O 1
ATOM 4688 N N . ILE A 1 562 ? 7.336 -18.062 5.41 1 85.06 562 ILE A N 1
ATOM 4689 C CA . ILE A 1 562 ? 7.598 -19.453 5.082 1 85.06 562 ILE A CA 1
ATOM 4690 C C . ILE A 1 562 ? 8.281 -20.141 6.262 1 85.06 562 ILE A C 1
ATOM 4692 O O . ILE A 1 562 ? 7.934 -21.281 6.613 1 85.06 562 ILE A O 1
ATOM 4696 N N . LEU A 1 563 ? 9.211 -19.422 6.844 1 89.31 563 LEU A N 1
ATOM 4697 C CA . LEU A 1 563 ? 9.898 -19.969 8.016 1 89.31 563 LEU A CA 1
ATOM 4698 C C . LEU A 1 563 ? 8.914 -20.219 9.148 1 89.31 563 LEU A C 1
ATOM 4700 O O . LEU A 1 563 ? 9.008 -21.25 9.836 1 89.31 563 LEU A O 1
ATOM 4704 N N . LYS A 1 564 ? 8.039 -19.297 9.375 1 88.19 564 LYS A N 1
ATOM 4705 C CA . LYS A 1 564 ? 7.008 -19.453 10.391 1 88.19 564 LYS A CA 1
ATOM 4706 C C . LYS A 1 564 ? 6.164 -20.703 10.125 1 88.19 564 LYS A C 1
ATOM 4708 O O . LYS A 1 564 ? 5.887 -21.484 11.039 1 88.19 564 LYS A O 1
ATOM 4713 N N . SER A 1 565 ? 5.816 -20.859 8.852 1 80.44 565 SER A N 1
ATOM 4714 C CA . SER A 1 565 ? 5.043 -22.047 8.469 1 80.44 565 SER A CA 1
ATOM 4715 C C . SER A 1 565 ? 5.816 -23.328 8.742 1 80.44 565 SER A C 1
ATOM 4717 O O . SER A 1 565 ? 5.234 -24.328 9.164 1 80.44 565 SER A O 1
ATOM 4719 N N . GLN A 1 566 ? 7.035 -23.312 8.477 1 83.62 566 GLN A N 1
ATOM 4720 C CA . GLN A 1 566 ? 7.883 -24.469 8.742 1 83.62 566 GLN A CA 1
ATOM 4721 C C . GLN A 1 566 ? 7.953 -24.766 10.242 1 83.62 566 GLN A C 1
ATOM 4723 O O . GLN A 1 566 ? 7.895 -25.922 10.656 1 83.62 566 GLN A O 1
ATOM 4728 N N . VAL A 1 567 ? 8.062 -23.734 11 1 87.25 567 VAL A N 1
ATOM 4729 C CA . VAL A 1 567 ? 8.102 -23.859 12.453 1 87.25 567 VAL A CA 1
ATOM 4730 C C . VAL A 1 567 ? 6.793 -24.469 12.953 1 87.25 567 VAL A C 1
ATOM 4732 O O . VAL A 1 567 ? 6.801 -25.344 13.812 1 87.25 567 VAL A O 1
ATOM 4735 N N . GLU A 1 568 ? 5.746 -24.016 12.43 1 81.69 568 GLU A N 1
ATOM 4736 C CA . GLU A 1 568 ? 4.438 -24.547 12.82 1 81.69 568 GLU A CA 1
ATOM 4737 C C . GLU A 1 568 ? 4.301 -26.016 12.469 1 81.69 568 GLU A C 1
ATOM 4739 O O . GLU A 1 568 ? 3.723 -26.797 13.234 1 81.69 568 GLU A O 1
ATOM 4744 N N . LYS A 1 569 ? 4.801 -26.359 11.344 1 78.25 569 LYS A N 1
ATOM 4745 C CA . LYS A 1 569 ? 4.805 -27.766 10.945 1 78.25 569 LYS A CA 1
ATOM 4746 C C . LYS A 1 569 ? 5.617 -28.609 11.922 1 78.25 569 LYS A C 1
ATOM 4748 O O . LYS A 1 569 ? 5.207 -29.719 12.281 1 78.25 569 LYS A O 1
ATOM 4753 N N . ILE A 1 570 ? 6.75 -28.109 12.281 1 81.62 570 ILE A N 1
ATOM 4754 C CA . ILE A 1 570 ? 7.609 -28.812 13.219 1 81.62 570 ILE A CA 1
ATOM 4755 C C . ILE A 1 570 ? 6.895 -28.969 14.562 1 81.62 570 ILE A C 1
ATOM 4757 O O . ILE A 1 570 ? 6.957 -30.016 15.188 1 81.62 570 ILE A O 1
ATOM 4761 N N . LEU A 1 571 ? 6.188 -27.969 14.984 1 80.88 571 LEU A N 1
ATOM 4762 C CA . LEU A 1 571 ? 5.457 -28 16.25 1 80.88 571 LEU A CA 1
ATOM 4763 C C . LEU A 1 571 ? 4.348 -29.031 16.203 1 80.88 571 LEU A C 1
ATOM 4765 O O . LEU A 1 571 ? 4.086 -29.719 17.203 1 80.88 571 LEU A O 1
ATOM 4769 N N . LYS A 1 572 ? 3.732 -29.141 15.094 1 72.56 572 LYS A N 1
ATOM 4770 C CA . LYS A 1 572 ? 2.66 -30.125 14.938 1 72.56 572 LYS A CA 1
ATOM 4771 C C . LYS A 1 572 ? 3.209 -31.547 14.953 1 72.56 572 LYS A C 1
ATOM 4773 O O . LYS A 1 572 ? 2.643 -32.438 15.609 1 72.56 572 LYS A O 1
ATOM 4778 N N . GLU A 1 573 ? 4.285 -31.75 14.258 1 71.5 573 GLU A N 1
ATOM 4779 C CA . GLU A 1 573 ? 4.836 -33.094 14.086 1 71.5 573 GLU A CA 1
ATOM 4780 C C . GLU A 1 573 ? 5.66 -33.5 15.297 1 71.5 573 GLU A C 1
ATOM 4782 O O . GLU A 1 573 ? 5.648 -34.688 15.688 1 71.5 573 GLU A O 1
ATOM 4787 N N . TYR A 1 574 ? 6.402 -32.531 15.891 1 72.06 574 TYR A N 1
ATOM 4788 C CA . TYR A 1 574 ? 7.324 -32.844 16.984 1 72.06 574 TYR A CA 1
ATOM 4789 C C . TYR A 1 574 ? 6.887 -32.156 18.281 1 72.06 574 TYR A C 1
ATOM 4791 O O . TYR A 1 574 ? 7.719 -31.844 19.125 1 72.06 574 TYR A O 1
ATOM 4799 N N . GLY A 1 575 ? 5.629 -31.859 18.375 1 69.62 575 GLY A N 1
ATOM 4800 C CA . GLY A 1 575 ? 5.078 -31.125 19.5 1 69.62 575 GLY A CA 1
ATOM 4801 C C . GLY A 1 575 ? 5.504 -31.703 20.844 1 69.62 575 GLY A C 1
ATOM 4802 O O . GLY A 1 575 ? 5.676 -30.969 21.812 1 69.62 575 GLY A O 1
ATOM 4803 N N . TYR A 1 576 ? 5.723 -33 20.875 1 62.88 576 TYR A N 1
ATOM 4804 C CA . TYR A 1 576 ? 6.047 -33.688 22.125 1 62.88 576 TYR A CA 1
ATOM 4805 C C . TYR A 1 576 ? 7.418 -33.281 22.641 1 62.88 576 TYR A C 1
ATOM 4807 O O . TYR A 1 576 ? 7.719 -33.438 23.828 1 62.88 576 TYR A O 1
ATOM 4815 N N . LYS A 1 577 ? 8.266 -32.719 21.828 1 69.31 577 LYS A N 1
ATOM 4816 C CA . LYS A 1 577 ? 9.633 -32.344 22.203 1 69.31 577 LYS A CA 1
ATOM 4817 C C . LYS A 1 577 ? 9.68 -30.969 22.859 1 69.31 577 LYS A C 1
ATOM 4819 O O . LYS A 1 577 ? 10.688 -30.609 23.484 1 69.31 577 LYS A O 1
ATOM 4824 N N . PHE A 1 578 ? 8.602 -30.25 22.719 1 76.31 578 PHE A N 1
ATOM 4825 C CA . PHE A 1 578 ? 8.625 -28.875 23.172 1 76.31 578 PHE A CA 1
ATOM 4826 C C . PHE A 1 578 ? 7.836 -28.703 24.453 1 76.31 578 PHE A C 1
ATOM 4828 O O . PHE A 1 578 ? 6.637 -28.984 24.5 1 76.31 578 PHE A O 1
ATOM 4835 N N . LEU A 1 579 ? 8.5 -28.438 25.562 1 62.72 579 LEU A N 1
ATOM 4836 C CA . LEU A 1 579 ? 7.988 -28.438 26.922 1 62.72 579 LEU A CA 1
ATOM 4837 C C . LEU A 1 579 ? 6.883 -27.406 27.094 1 62.72 579 LEU A C 1
ATOM 4839 O O . LEU A 1 579 ? 5.84 -27.703 27.688 1 62.72 579 LEU A O 1
ATOM 4843 N N . ASN A 1 580 ? 7.176 -26.141 26.656 1 64.38 580 ASN A N 1
ATOM 4844 C CA . ASN A 1 580 ? 6.23 -25.047 26.844 1 64.38 580 ASN A CA 1
ATOM 4845 C C . ASN A 1 580 ? 5.574 -24.656 25.531 1 64.38 580 ASN A C 1
ATOM 4847 O O . ASN A 1 580 ? 6.195 -24.75 24.469 1 64.38 580 ASN A O 1
ATOM 4851 N N . ASP A 1 581 ? 4.305 -24.469 25.656 1 63.53 581 ASP A N 1
ATOM 4852 C CA . ASP A 1 581 ? 3.578 -23.984 24.484 1 63.53 581 ASP A CA 1
ATOM 4853 C C . ASP A 1 581 ? 3.887 -22.516 24.219 1 63.53 581 ASP A C 1
ATOM 4855 O O . ASP A 1 581 ? 3.486 -21.641 24.984 1 63.53 581 ASP A O 1
ATOM 4859 N N . ILE A 1 582 ? 4.797 -22.328 23.344 1 75.5 582 ILE A N 1
ATOM 4860 C CA . ILE A 1 582 ? 5.246 -20.984 22.969 1 75.5 582 ILE A CA 1
ATOM 4861 C C . ILE A 1 582 ? 4.75 -20.641 21.562 1 75.5 582 ILE A C 1
ATOM 4863 O O . ILE A 1 582 ? 4.598 -21.531 20.719 1 75.5 582 ILE A O 1
ATOM 4867 N N . ASP A 1 583 ? 4.438 -19.406 21.344 1 77.38 583 ASP A N 1
ATOM 4868 C CA . ASP A 1 583 ? 3.973 -18.938 20.047 1 77.38 583 ASP A CA 1
ATOM 4869 C C . ASP A 1 583 ? 5.035 -19.141 18.969 1 77.38 583 ASP A C 1
ATOM 4871 O O . ASP A 1 583 ? 6.23 -19 19.234 1 77.38 583 ASP A O 1
ATOM 4875 N N . SER A 1 584 ? 4.688 -19.5 17.797 1 83.94 584 SER A N 1
ATOM 4876 C CA . SER A 1 584 ? 5.582 -19.781 16.688 1 83.94 584 SER A CA 1
ATOM 4877 C C . SER A 1 584 ? 6.477 -18.578 16.375 1 83.94 584 SER A C 1
ATOM 4879 O O . SER A 1 584 ? 7.617 -18.75 15.945 1 83.94 584 SER A O 1
ATOM 4881 N N . LYS A 1 585 ? 5.988 -17.344 16.672 1 82.75 585 LYS A N 1
ATOM 4882 C CA . LYS A 1 585 ? 6.742 -16.125 16.406 1 82.75 585 LYS A CA 1
ATOM 4883 C C . LYS A 1 585 ? 8.023 -16.078 17.234 1 82.75 585 LYS A C 1
ATOM 4885 O O . LYS A 1 585 ? 9.039 -15.555 16.781 1 82.75 585 LYS A O 1
ATOM 4890 N N . ILE A 1 586 ? 7.93 -16.641 18.375 1 83.12 586 ILE A N 1
ATOM 4891 C CA . ILE A 1 586 ? 9.07 -16.625 19.281 1 83.12 586 ILE A CA 1
ATOM 4892 C C . ILE A 1 586 ? 10.156 -17.562 18.766 1 83.12 586 ILE A C 1
ATOM 4894 O O . ILE A 1 586 ? 11.344 -17.266 18.875 1 83.12 586 ILE A O 1
ATOM 4898 N N . TYR A 1 587 ? 9.68 -18.625 18.219 1 87.44 587 TYR A N 1
ATOM 4899 C CA . TYR A 1 587 ? 10.641 -19.578 17.641 1 87.44 587 TYR A CA 1
ATOM 4900 C C . TYR A 1 587 ? 11.367 -18.969 16.453 1 87.44 587 TYR A C 1
ATOM 4902 O O . TYR A 1 587 ? 12.57 -19.141 16.297 1 87.44 587 TYR A O 1
ATOM 4910 N N . VAL A 1 588 ? 10.625 -18.266 15.602 1 89.69 588 VAL A N 1
ATOM 4911 C CA . VAL A 1 588 ? 11.234 -17.609 14.438 1 89.69 588 VAL A CA 1
ATOM 4912 C C . VAL A 1 588 ? 12.266 -16.594 14.898 1 89.69 588 VAL A C 1
ATOM 4914 O O . VAL A 1 588 ? 13.359 -16.5 14.32 1 89.69 588 VAL A O 1
ATOM 4917 N N . SER A 1 589 ? 11.945 -15.867 15.938 1 88.31 589 SER A N 1
ATOM 4918 C CA . SER A 1 589 ? 12.867 -14.883 16.5 1 88.31 589 SER A CA 1
ATOM 4919 C C . SER A 1 589 ? 14.133 -15.555 17.016 1 88.31 589 SER A C 1
ATOM 4921 O O . SER A 1 589 ? 15.234 -15.023 16.844 1 88.31 589 SER A O 1
ATOM 4923 N N . ALA A 1 590 ? 13.875 -16.641 17.672 1 87.69 590 ALA A N 1
ATOM 4924 C CA . ALA A 1 590 ? 15.008 -17.375 18.219 1 87.69 590 ALA A CA 1
ATOM 4925 C C . ALA A 1 590 ? 15.922 -17.891 17.109 1 87.69 590 ALA A C 1
ATOM 4927 O O . ALA A 1 590 ? 17.141 -17.906 17.25 1 87.69 590 ALA A O 1
ATOM 4928 N N . ILE A 1 591 ? 15.344 -18.281 16.078 1 92.12 591 ILE A N 1
ATOM 4929 C CA . ILE A 1 591 ? 16.109 -18.797 14.945 1 92.12 591 ILE A CA 1
ATOM 4930 C C . ILE A 1 591 ? 16.938 -17.656 14.336 1 92.12 591 ILE A C 1
ATOM 4932 O O . ILE A 1 591 ? 18.109 -17.844 14.023 1 92.12 591 ILE A O 1
ATOM 4936 N N . HIS A 1 592 ? 16.375 -16.516 14.18 1 92 592 HIS A N 1
ATOM 4937 C CA . HIS A 1 592 ? 17.109 -15.367 13.672 1 92 592 HIS A CA 1
ATOM 4938 C C . HIS A 1 592 ? 18.25 -14.984 14.594 1 92 592 HIS A C 1
ATOM 4940 O O . HIS A 1 592 ? 19.328 -14.578 14.133 1 92 592 HIS A O 1
ATOM 4946 N N . GLU A 1 593 ? 18 -15.062 15.867 1 88.44 593 GLU A N 1
ATOM 4947 C CA . GLU A 1 593 ? 19.062 -14.781 16.828 1 88.44 593 GLU A CA 1
ATOM 4948 C C . GLU A 1 593 ? 20.234 -15.734 16.656 1 88.44 593 GLU A C 1
ATOM 4950 O O . GLU A 1 593 ? 21.406 -15.328 16.75 1 88.44 593 GLU A O 1
ATOM 4955 N N . LYS A 1 594 ? 19.828 -16.906 16.406 1 92 594 LYS A N 1
ATOM 4956 C CA . LYS A 1 594 ? 20.875 -17.891 16.188 1 92 594 LYS A CA 1
ATOM 4957 C C . LYS A 1 594 ? 21.641 -17.609 14.898 1 92 594 LYS A C 1
ATOM 4959 O O . LYS A 1 594 ? 22.859 -17.828 14.836 1 92 594 LYS A O 1
ATOM 4964 N N . TYR A 1 595 ? 20.922 -17.203 13.789 1 94.44 595 TYR A N 1
ATOM 4965 C CA . TYR A 1 595 ? 21.594 -16.766 12.562 1 94.44 595 TYR A CA 1
ATOM 4966 C C . TYR A 1 595 ? 22.672 -15.734 12.867 1 94.44 595 TYR A C 1
ATOM 4968 O O . TYR A 1 595 ? 23.812 -15.859 12.422 1 94.44 595 TYR A O 1
ATOM 4976 N N . ARG A 1 596 ? 22.312 -14.766 13.656 1 92.69 596 ARG A N 1
ATOM 4977 C CA . ARG A 1 596 ? 23.188 -13.633 13.945 1 92.69 596 ARG A CA 1
ATOM 4978 C C . ARG A 1 596 ? 24.359 -14.062 14.82 1 92.69 596 ARG A C 1
ATOM 4980 O O . ARG A 1 596 ? 25.5 -13.633 14.602 1 92.69 596 ARG A O 1
ATOM 4987 N N . GLU A 1 597 ? 24.062 -14.883 15.781 1 90.62 597 GLU A N 1
ATOM 4988 C CA . GLU A 1 597 ? 25.109 -15.391 16.656 1 90.62 597 GLU A CA 1
ATOM 4989 C C . GLU A 1 597 ? 26.156 -16.172 15.867 1 90.62 597 GLU A C 1
ATOM 4991 O O . GLU A 1 597 ? 27.359 -15.961 16.016 1 90.62 597 GLU A O 1
ATOM 4996 N N . ASN A 1 598 ? 25.609 -17.094 15.062 1 93.69 598 ASN A N 1
ATOM 4997 C CA . ASN A 1 598 ? 26.516 -17.875 14.227 1 93.69 598 ASN A CA 1
ATOM 4998 C C . ASN A 1 598 ? 27.359 -16.984 13.32 1 93.69 598 ASN A C 1
ATOM 5000 O O . ASN A 1 598 ? 28.562 -17.188 13.211 1 93.69 598 ASN A O 1
ATOM 5004 N N . ALA A 1 599 ? 26.719 -16.047 12.672 1 94.94 599 ALA A N 1
ATOM 5005 C CA . ALA A 1 599 ? 27.422 -15.148 11.75 1 94.94 599 ALA A CA 1
ATOM 5006 C C . ALA A 1 599 ? 28.484 -14.352 12.477 1 94.94 599 ALA A C 1
ATOM 5008 O O . ALA A 1 599 ? 29.594 -14.18 11.969 1 94.94 599 ALA A O 1
ATOM 5009 N N . ASN A 1 600 ? 28.203 -13.844 13.68 1 91.38 600 ASN A N 1
ATOM 5010 C CA . ASN A 1 600 ? 29.172 -13.055 14.445 1 91.38 600 ASN A CA 1
ATOM 5011 C C . ASN A 1 600 ? 30.406 -13.867 14.789 1 91.38 600 ASN A C 1
ATOM 5013 O O . ASN A 1 600 ? 31.531 -13.344 14.766 1 91.38 600 ASN A O 1
ATOM 5017 N N . ILE A 1 601 ? 30.188 -15.102 14.992 1 89.19 601 ILE A N 1
ATOM 5018 C CA . ILE A 1 601 ? 31.297 -15.969 15.383 1 89.19 601 ILE A CA 1
ATOM 5019 C C . ILE A 1 601 ? 32.125 -16.328 14.148 1 89.19 601 ILE A C 1
ATOM 5021 O O . ILE A 1 601 ? 33.344 -16.094 14.117 1 89.19 601 ILE A O 1
ATOM 5025 N N . PHE A 1 602 ? 31.484 -16.781 13.148 1 92.38 602 PHE A N 1
ATOM 5026 C CA . PHE A 1 602 ? 32.219 -17.406 12.055 1 92.38 602 PHE A CA 1
ATOM 5027 C C . PHE A 1 602 ? 32.719 -16.359 11.07 1 92.38 602 PHE A C 1
ATOM 5029 O O . PHE A 1 602 ? 33.75 -16.547 10.43 1 92.38 602 PHE A O 1
ATOM 5036 N N . ILE A 1 603 ? 32.031 -15.266 10.891 1 93.69 603 ILE A N 1
ATOM 5037 C CA . ILE A 1 603 ? 32.5 -14.203 10.008 1 93.69 603 ILE A CA 1
ATOM 5038 C C . ILE A 1 603 ? 33.719 -13.531 10.617 1 93.69 603 ILE A C 1
ATOM 5040 O O . ILE A 1 603 ? 34.656 -13.148 9.906 1 93.69 603 ILE A O 1
ATOM 5044 N N . THR A 1 604 ? 33.688 -13.398 11.953 1 88.12 604 THR A N 1
ATOM 5045 C CA . THR A 1 604 ? 34.844 -12.828 12.633 1 88.12 604 THR A CA 1
ATOM 5046 C C . THR A 1 604 ? 36.062 -13.75 12.5 1 88.12 604 THR A C 1
ATOM 5048 O O . THR A 1 604 ? 37.188 -13.273 12.398 1 88.12 604 THR A O 1
ATOM 5051 N N . MET A 1 605 ? 35.812 -15.039 12.398 1 90 605 MET A N 1
ATOM 5052 C CA . MET A 1 605 ? 36.875 -16.031 12.258 1 90 605 MET A CA 1
ATOM 5053 C C . MET A 1 605 ? 37.531 -15.938 10.883 1 90 605 MET A C 1
ATOM 5055 O O . MET A 1 605 ? 38.688 -16.281 10.719 1 90 605 MET A O 1
ATOM 5059 N N . PHE A 1 606 ? 36.812 -15.508 9.891 1 93.88 606 PHE A N 1
ATOM 5060 C CA . PHE A 1 606 ? 37.312 -15.367 8.539 1 93.88 606 PHE A CA 1
ATOM 5061 C C . PHE A 1 606 ? 38.281 -14.18 8.461 1 93.88 606 PHE A C 1
ATOM 5063 O O . PHE A 1 606 ? 37.875 -13.039 8.734 1 93.88 606 PHE A O 1
ATOM 5070 N N . ASN A 1 607 ? 39.531 -14.375 8.062 1 91.81 607 ASN A N 1
ATOM 5071 C CA . ASN A 1 607 ? 40.5 -13.281 8.078 1 91.81 607 ASN A CA 1
ATOM 5072 C C . ASN A 1 607 ? 41.25 -13.18 6.75 1 91.81 607 ASN A C 1
ATOM 5074 O O . ASN A 1 607 ? 42.375 -12.68 6.703 1 91.81 607 ASN A O 1
ATOM 5078 N N . ARG A 1 608 ? 40.75 -13.656 5.664 1 95 608 ARG A N 1
ATOM 5079 C CA . ARG A 1 608 ? 41.344 -13.562 4.34 1 95 608 ARG A CA 1
ATOM 5080 C C . ARG A 1 608 ? 40.562 -12.625 3.438 1 95 608 ARG A C 1
ATOM 5082 O O . ARG A 1 608 ? 40.312 -12.938 2.273 1 95 608 ARG A O 1
ATOM 5089 N N . GLU A 1 609 ? 40.094 -11.555 4.023 1 94.62 609 GLU A N 1
ATOM 5090 C CA . GLU A 1 609 ? 39.25 -10.617 3.291 1 94.62 609 GLU A CA 1
ATOM 5091 C C . GLU A 1 609 ? 40.031 -9.961 2.148 1 94.62 609 GLU A C 1
ATOM 5093 O O . GLU A 1 609 ? 39.469 -9.711 1.079 1 94.62 609 GLU A O 1
ATOM 5098 N N . GLU A 1 610 ? 41.375 -9.727 2.303 1 94.88 610 GLU A N 1
ATOM 5099 C CA . GLU A 1 610 ? 42.156 -9.109 1.251 1 94.88 610 GLU A CA 1
ATOM 5100 C C . GLU A 1 610 ? 42.281 -10.023 0.031 1 94.88 610 GLU A C 1
ATOM 5102 O O . GLU A 1 610 ? 42.125 -9.57 -1.104 1 94.88 610 GLU A O 1
ATOM 5107 N N . GLU A 1 611 ? 42.531 -11.25 0.296 1 95.62 611 GLU A N 1
ATOM 5108 C CA . GLU A 1 611 ? 42.594 -12.234 -0.78 1 95.62 611 GLU A CA 1
ATOM 5109 C C . GLU A 1 611 ? 41.281 -12.375 -1.505 1 95.62 611 GLU A C 1
ATOM 5111 O O . GLU A 1 611 ? 41.219 -12.445 -2.734 1 95.62 611 GLU A O 1
ATOM 5116 N N . LEU A 1 612 ? 40.25 -12.453 -0.744 1 96.81 612 LEU A N 1
ATOM 5117 C CA . LEU A 1 612 ? 38.938 -12.594 -1.322 1 96.81 612 LEU A CA 1
ATOM 5118 C C . LEU A 1 612 ? 38.562 -11.359 -2.137 1 96.81 612 LEU A C 1
ATOM 5120 O O . LEU A 1 612 ? 37.938 -11.477 -3.193 1 96.81 612 LEU A O 1
ATOM 5124 N N . TYR A 1 613 ? 38.906 -10.18 -1.577 1 96.25 613 TYR A N 1
ATOM 5125 C CA . TYR A 1 613 ? 38.625 -8.914 -2.26 1 96.25 613 TYR A CA 1
ATOM 5126 C C . TYR A 1 613 ? 39.281 -8.898 -3.637 1 96.25 613 TYR A C 1
ATOM 5128 O O . TYR A 1 613 ? 38.656 -8.508 -4.625 1 96.25 613 TYR A O 1
ATOM 5136 N N . SER A 1 614 ? 40.438 -9.398 -3.756 1 95.12 614 SER A N 1
ATOM 5137 C CA . SER A 1 614 ? 41.188 -9.469 -5.016 1 95.12 614 SER A CA 1
ATOM 5138 C C . SER A 1 614 ? 40.562 -10.5 -5.953 1 95.12 614 SER A C 1
ATOM 5140 O O . SER A 1 614 ? 40.469 -10.273 -7.16 1 95.12 614 SER A O 1
ATOM 5142 N N . LEU A 1 615 ? 40.25 -11.578 -5.41 1 95.56 615 LEU A N 1
ATOM 5143 C CA . LEU A 1 615 ? 39.594 -12.633 -6.191 1 95.56 615 LEU A CA 1
ATOM 5144 C C . LEU A 1 615 ? 38.312 -12.125 -6.832 1 95.56 615 LEU A C 1
ATOM 5146 O O . LEU A 1 615 ? 38.031 -12.406 -8 1 95.56 615 LEU A O 1
ATOM 5150 N N . LEU A 1 616 ? 37.5 -11.406 -6.105 1 95.5 616 LEU A N 1
ATOM 5151 C CA . LEU A 1 616 ? 36.25 -10.898 -6.594 1 95.5 616 LEU A CA 1
ATOM 5152 C C . LEU A 1 616 ? 36.438 -9.859 -7.691 1 95.5 616 LEU A C 1
ATOM 5154 O O . LEU A 1 616 ? 35.656 -9.773 -8.633 1 95.5 616 LEU A O 1
ATOM 5158 N N . GLU A 1 617 ? 37.438 -9.039 -7.5 1 94.19 617 GLU A N 1
ATOM 5159 C CA . GLU A 1 617 ? 37.781 -8.07 -8.539 1 94.19 617 GLU A CA 1
ATOM 5160 C C . GLU A 1 617 ? 38.062 -8.766 -9.875 1 94.19 617 GLU A C 1
ATOM 5162 O O . GLU A 1 617 ? 37.594 -8.297 -10.93 1 94.19 617 GLU A O 1
ATOM 5167 N N . GLU A 1 618 ? 38.656 -9.859 -9.797 1 93.31 618 GLU A N 1
ATOM 5168 C CA . GLU A 1 618 ? 38.969 -10.641 -10.992 1 93.31 618 GLU A CA 1
ATOM 5169 C C . GLU A 1 618 ? 37.719 -11.305 -11.562 1 93.31 618 GLU A C 1
ATOM 5171 O O . GLU A 1 618 ? 37.5 -11.258 -12.773 1 93.31 618 GLU A O 1
ATOM 5176 N N . LEU A 1 619 ? 36.969 -11.867 -10.719 1 93.44 619 LEU A N 1
ATOM 5177 C CA . LEU A 1 619 ? 35.781 -12.617 -11.141 1 93.44 619 LEU A CA 1
ATOM 5178 C C . LEU A 1 619 ? 34.719 -11.68 -11.734 1 93.44 619 LEU A C 1
ATOM 5180 O O . LEU A 1 619 ? 34.031 -12.055 -12.672 1 93.44 619 LEU A O 1
ATOM 5184 N N . LEU A 1 620 ? 34.625 -10.461 -11.172 1 92.75 620 LEU A N 1
ATOM 5185 C CA . LEU A 1 620 ? 33.625 -9.5 -11.609 1 92.75 620 LEU A CA 1
ATOM 5186 C C . LEU A 1 620 ? 34.094 -8.727 -12.836 1 92.75 620 LEU A C 1
ATOM 5188 O O . LEU A 1 620 ? 33.312 -8.094 -13.531 1 92.75 620 LEU A O 1
ATOM 5192 N N . ASP A 1 621 ? 35.375 -8.797 -13.086 1 89.19 621 ASP A N 1
ATOM 5193 C CA . ASP A 1 621 ? 35.969 -8.055 -14.18 1 89.19 621 ASP A CA 1
ATOM 5194 C C . ASP A 1 621 ? 35.688 -6.562 -14.062 1 89.19 621 ASP A C 1
ATOM 5196 O O . ASP A 1 621 ? 35.219 -5.941 -15.016 1 89.19 621 ASP A O 1
ATOM 5200 N N . ARG A 1 622 ? 35.844 -6.059 -12.875 1 87.31 622 ARG A N 1
ATOM 5201 C CA . ARG A 1 622 ? 35.625 -4.641 -12.586 1 87.31 622 ARG A CA 1
ATOM 5202 C C . ARG A 1 622 ? 36.719 -4.109 -11.656 1 87.31 622 ARG A C 1
ATOM 5204 O O . ARG A 1 622 ? 37.188 -4.828 -10.781 1 87.31 622 ARG A O 1
ATOM 5211 N N . SER A 1 623 ? 37 -2.875 -11.883 1 88.06 623 SER A N 1
ATOM 5212 C CA . SER A 1 623 ? 38 -2.254 -11.023 1 88.06 623 SER A CA 1
ATOM 5213 C C . SER A 1 623 ? 37.375 -1.702 -9.75 1 88.06 623 SER A C 1
ATOM 5215 O O . SER A 1 623 ? 36.469 -0.869 -9.812 1 88.06 623 SER A O 1
ATOM 5217 N N . LEU A 1 624 ? 37.875 -2.24 -8.586 1 91.5 624 LEU A N 1
ATOM 5218 C CA . LEU A 1 624 ? 37.438 -1.76 -7.281 1 91.5 624 LEU A CA 1
ATOM 5219 C C . LEU A 1 624 ? 38.469 -0.812 -6.672 1 91.5 624 LEU A C 1
ATOM 5221 O O . LEU A 1 624 ? 39.625 -0.746 -7.137 1 91.5 624 LEU A O 1
ATOM 5225 N N . ILE A 1 625 ? 38.031 -0.069 -5.656 1 92.88 625 ILE A N 1
ATOM 5226 C CA . ILE A 1 625 ? 39 0.772 -4.941 1 92.88 625 ILE A CA 1
ATOM 5227 C C . ILE A 1 625 ? 40.031 -0.102 -4.258 1 92.88 625 ILE A C 1
ATOM 5229 O O . ILE A 1 625 ? 39.75 -1.226 -3.842 1 92.88 625 ILE A O 1
ATOM 5233 N N . PRO A 1 626 ? 41.25 0.436 -4.148 1 90.81 626 PRO A N 1
ATOM 5234 C CA . PRO A 1 626 ? 42.281 -0.385 -3.529 1 90.81 626 PRO A CA 1
ATOM 5235 C C . PRO A 1 626 ? 41.938 -0.802 -2.102 1 90.81 626 PRO A C 1
ATOM 5237 O O . PRO A 1 626 ? 41.375 -0 -1.335 1 90.81 626 PRO A O 1
ATOM 5240 N N . TYR A 1 627 ? 42.219 -2.066 -1.822 1 92.94 627 TYR A N 1
ATOM 5241 C CA . TYR A 1 627 ? 41.938 -2.602 -0.496 1 92.94 627 TYR A CA 1
ATOM 5242 C C . TYR A 1 627 ? 42.812 -1.945 0.559 1 92.94 627 TYR A C 1
ATOM 5244 O O . TYR A 1 627 ? 44 -1.687 0.313 1 92.94 627 TYR A O 1
ATOM 5252 N N . GLU A 1 628 ? 42.25 -1.562 1.657 1 90.19 628 GLU A N 1
ATOM 5253 C CA . GLU A 1 628 ? 42.969 -1.069 2.832 1 90.19 628 GLU A CA 1
ATOM 5254 C C . GLU A 1 628 ? 42.594 -1.882 4.074 1 90.19 628 GLU A C 1
ATOM 5256 O O . GLU A 1 628 ? 41.469 -2.324 4.23 1 90.19 628 GLU A O 1
ATOM 5261 N N . LYS A 1 629 ? 43.531 -2.027 4.934 1 87.44 629 LYS A N 1
ATOM 5262 C CA . LYS A 1 629 ? 43.312 -2.787 6.156 1 87.44 629 LYS A CA 1
ATOM 5263 C C . LYS A 1 629 ? 42.188 -2.143 6.992 1 87.44 629 LYS A C 1
ATOM 5265 O O . LYS A 1 629 ? 41.344 -2.838 7.559 1 87.44 629 LYS A O 1
ATOM 5270 N N . ASN A 1 630 ? 42.375 -0.833 6.965 1 89.5 630 ASN A N 1
ATOM 5271 C CA . ASN A 1 630 ? 41.281 -0.11 7.59 1 89.5 630 ASN A CA 1
ATOM 5272 C C . ASN A 1 630 ? 40.156 0.211 6.582 1 89.5 630 ASN A C 1
ATOM 5274 O O . ASN A 1 630 ? 40.219 1.236 5.898 1 89.5 630 ASN A O 1
ATOM 5278 N N . VAL A 1 631 ? 39.188 -0.651 6.668 1 92.5 631 VAL A N 1
ATOM 5279 C CA . VAL A 1 631 ? 38.094 -0.565 5.68 1 92.5 631 VAL A CA 1
ATOM 5280 C C . VAL A 1 631 ? 37.344 0.735 5.871 1 92.5 631 VAL A C 1
ATOM 5282 O O . VAL A 1 631 ? 37.062 1.144 7.004 1 92.5 631 VAL A O 1
ATOM 5285 N N . SER A 1 632 ? 37.125 1.406 4.777 1 92.88 632 SER A N 1
ATOM 5286 C CA . SER A 1 632 ? 36.344 2.639 4.793 1 92.88 632 SER A CA 1
ATOM 5287 C C . SER A 1 632 ? 34.906 2.402 4.277 1 92.88 632 SER A C 1
ATOM 5289 O O . SER A 1 632 ? 34.594 1.314 3.787 1 92.88 632 SER A O 1
ATOM 5291 N N . LEU A 1 633 ? 34.125 3.365 4.449 1 94.75 633 LEU A N 1
ATOM 5292 C CA . LEU A 1 633 ? 32.719 3.305 4.031 1 94.75 633 LEU A CA 1
ATOM 5293 C C . LEU A 1 633 ? 32.625 3.047 2.529 1 94.75 633 LEU A C 1
ATOM 5295 O O . LEU A 1 633 ? 31.719 2.316 2.082 1 94.75 633 LEU A O 1
ATOM 5299 N N . GLY A 1 634 ? 33.562 3.553 1.722 1 94.12 634 GLY A N 1
ATOM 5300 C CA . GLY A 1 634 ? 33.562 3.367 0.28 1 94.12 634 GLY A CA 1
ATOM 5301 C C . GLY A 1 634 ? 33.812 1.926 -0.134 1 94.12 634 GLY A C 1
ATOM 5302 O O . GLY A 1 634 ? 33.281 1.479 -1.16 1 94.12 634 GLY A O 1
ATOM 5303 N N . HIS A 1 635 ? 34.594 1.174 0.735 1 95.19 635 HIS A N 1
ATOM 5304 C CA . HIS A 1 635 ? 34.844 -0.236 0.461 1 95.19 635 HIS A CA 1
ATOM 5305 C C . HIS A 1 635 ? 33.562 -1.058 0.555 1 95.19 635 HIS A C 1
ATOM 5307 O O . HIS A 1 635 ? 33.344 -1.977 -0.24 1 95.19 635 HIS A O 1
ATOM 5313 N N . LEU A 1 636 ? 32.719 -0.699 1.503 1 96.31 636 LEU A N 1
ATOM 5314 C CA . LEU A 1 636 ? 31.484 -1.438 1.727 1 96.31 636 LEU A CA 1
ATOM 5315 C C . LEU A 1 636 ? 30.422 -1.042 0.707 1 96.31 636 LEU A C 1
ATOM 5317 O O . LEU A 1 636 ? 29.844 -1.904 0.049 1 96.31 636 LEU A O 1
ATOM 5321 N N . THR A 1 637 ? 30.203 0.234 0.462 1 96.5 637 THR A N 1
ATOM 5322 C CA . THR A 1 637 ? 29.047 0.73 -0.284 1 96.5 637 THR A CA 1
ATOM 5323 C C . THR A 1 637 ? 29.203 0.43 -1.772 1 96.5 637 THR A C 1
ATOM 5325 O O . THR A 1 637 ? 28.203 0.237 -2.477 1 96.5 637 THR A O 1
ATOM 5328 N N . GLN A 1 638 ? 30.422 0.308 -2.277 1 96.12 638 GLN A N 1
ATOM 5329 C CA . GLN A 1 638 ? 30.625 0.014 -3.693 1 96.12 638 GLN A CA 1
ATOM 5330 C C . GLN A 1 638 ? 30.172 -1.409 -4.023 1 96.12 638 GLN A C 1
ATOM 5332 O O . GLN A 1 638 ? 29.891 -1.724 -5.184 1 96.12 638 GLN A O 1
ATOM 5337 N N . LEU A 1 639 ? 30.141 -2.246 -2.971 1 96.69 639 LEU A N 1
ATOM 5338 C CA . LEU A 1 639 ? 29.812 -3.652 -3.184 1 96.69 639 LEU A CA 1
ATOM 5339 C C . LEU A 1 639 ? 28.312 -3.848 -3.365 1 96.69 639 LEU A C 1
ATOM 5341 O O . LEU A 1 639 ? 27.875 -4.867 -3.9 1 96.69 639 LEU A O 1
ATOM 5345 N N . PHE A 1 640 ? 27.5 -2.896 -2.887 1 96.44 640 PHE A N 1
ATOM 5346 C CA . PHE A 1 640 ? 26.047 -3.053 -2.9 1 96.44 640 PHE A CA 1
ATOM 5347 C C . PHE A 1 640 ? 25.516 -3.129 -4.328 1 96.44 640 PHE A C 1
ATOM 5349 O O . PHE A 1 640 ? 24.828 -4.082 -4.691 1 96.44 640 PHE A O 1
ATOM 5356 N N . PRO A 1 641 ? 25.844 -2.146 -5.254 1 95.31 641 PRO A N 1
ATOM 5357 C CA . PRO A 1 641 ? 25.359 -2.26 -6.633 1 95.31 641 PRO A CA 1
ATOM 5358 C C . PRO A 1 641 ? 25.875 -3.508 -7.34 1 95.31 641 PRO A C 1
ATOM 5360 O O . PRO A 1 641 ? 25.172 -4.102 -8.156 1 95.31 641 PRO A O 1
ATOM 5363 N N . LEU A 1 642 ? 27.094 -3.906 -7.047 1 95.31 642 LEU A N 1
ATOM 5364 C CA . LEU A 1 642 ? 27.688 -5.082 -7.676 1 95.31 642 LEU A CA 1
ATOM 5365 C C . LEU A 1 642 ? 26.953 -6.352 -7.258 1 95.31 642 LEU A C 1
ATOM 5367 O O . LEU A 1 642 ? 26.688 -7.223 -8.094 1 95.31 642 LEU A O 1
ATOM 5371 N N . LEU A 1 643 ? 26.672 -6.434 -5.969 1 96.62 643 LEU A N 1
ATOM 5372 C CA . LEU A 1 643 ? 25.906 -7.566 -5.473 1 96.62 643 LEU A CA 1
ATOM 5373 C C . LEU A 1 643 ? 24.547 -7.652 -6.168 1 96.62 643 LEU A C 1
ATOM 5375 O O . LEU A 1 643 ? 24.125 -8.734 -6.578 1 96.62 643 LEU A O 1
ATOM 5379 N N . GLU A 1 644 ? 23.891 -6.531 -6.34 1 94.88 644 GLU A N 1
ATOM 5380 C CA . GLU A 1 644 ? 22.547 -6.52 -6.914 1 94.88 644 GLU A CA 1
ATOM 5381 C C . GLU A 1 644 ? 22.578 -6.879 -8.398 1 94.88 644 GLU A C 1
ATOM 5383 O O . GLU A 1 644 ? 21.672 -7.543 -8.898 1 94.88 644 GLU A O 1
ATOM 5388 N N . ILE A 1 645 ? 23.625 -6.48 -9.133 1 93.19 645 ILE A N 1
ATOM 5389 C CA . ILE A 1 645 ? 23.812 -6.852 -10.531 1 93.19 645 ILE A CA 1
ATOM 5390 C C . ILE A 1 645 ? 23.938 -8.367 -10.656 1 93.19 645 ILE A C 1
ATOM 5392 O O . ILE A 1 645 ? 23.297 -8.984 -11.508 1 93.19 645 ILE A O 1
ATOM 5396 N N . GLU A 1 646 ? 24.719 -8.977 -9.766 1 95 646 GLU A N 1
ATOM 5397 C CA . GLU A 1 646 ? 24.969 -10.414 -9.836 1 95 646 GLU A CA 1
ATOM 5398 C C . GLU A 1 646 ? 23.719 -11.211 -9.422 1 95 646 GLU A C 1
ATOM 5400 O O . GLU A 1 646 ? 23.469 -12.297 -9.945 1 95 646 GLU A O 1
ATOM 5405 N N . ILE A 1 647 ? 22.969 -10.688 -8.453 1 95.25 647 ILE A N 1
ATOM 5406 C CA . ILE A 1 647 ? 21.719 -11.336 -8.078 1 95.25 647 ILE A CA 1
ATOM 5407 C C . ILE A 1 647 ? 20.781 -11.383 -9.273 1 95.25 647 ILE A C 1
ATOM 5409 O O . ILE A 1 647 ? 20.141 -12.406 -9.531 1 95.25 647 ILE A O 1
ATOM 5413 N N . ARG A 1 648 ? 20.703 -10.328 -10.023 1 92.5 648 ARG A N 1
ATOM 5414 C CA . ARG A 1 648 ? 19.859 -10.281 -11.211 1 92.5 648 ARG A CA 1
ATOM 5415 C C . ARG A 1 648 ? 20.359 -11.25 -12.273 1 92.5 648 ARG A C 1
ATOM 5417 O O . ARG A 1 648 ? 19.547 -11.883 -12.961 1 92.5 648 ARG A O 1
ATOM 5424 N N . HIS A 1 649 ? 21.641 -11.312 -12.406 1 91.88 649 HIS A N 1
ATOM 5425 C CA . HIS A 1 649 ? 22.234 -12.273 -13.336 1 91.88 649 HIS A CA 1
ATOM 5426 C C . HIS A 1 649 ? 21.859 -13.703 -12.969 1 91.88 649 HIS A C 1
ATOM 5428 O O . HIS A 1 649 ? 21.469 -14.484 -13.836 1 91.88 649 HIS A O 1
ATOM 5434 N N . LEU A 1 650 ? 21.953 -13.969 -11.719 1 92.12 650 LEU A N 1
ATOM 5435 C CA . LEU A 1 650 ? 21.562 -15.289 -11.242 1 92.12 650 LEU A CA 1
ATOM 5436 C C . LEU A 1 650 ? 20.094 -15.555 -11.508 1 92.12 650 LEU A C 1
ATOM 5438 O O . LEU A 1 650 ? 19.719 -16.625 -11.969 1 92.12 650 LEU A O 1
ATOM 5442 N N . GLY A 1 651 ? 19.266 -14.578 -11.211 1 89.81 651 GLY A N 1
ATOM 5443 C CA . GLY A 1 651 ? 17.844 -14.711 -11.461 1 89.81 651 GLY A CA 1
ATOM 5444 C C . GLY A 1 651 ? 17.516 -15.023 -12.906 1 89.81 651 GLY A C 1
ATOM 5445 O O . GLY A 1 651 ? 16.672 -15.867 -13.188 1 89.81 651 GLY A O 1
ATOM 5446 N N . LYS A 1 652 ? 18.266 -14.359 -13.797 1 87.44 652 LYS A N 1
ATOM 5447 C CA . LYS A 1 652 ? 18.062 -14.57 -15.234 1 87.44 652 LYS A CA 1
ATOM 5448 C C . LYS A 1 652 ? 18.344 -16.016 -15.617 1 87.44 652 LYS A C 1
ATOM 5450 O O . LYS A 1 652 ? 17.656 -16.578 -16.484 1 87.44 652 LYS A O 1
ATOM 5455 N N . MET A 1 653 ? 19.266 -16.562 -14.977 1 83.69 653 MET A N 1
ATOM 5456 C CA . MET A 1 653 ? 19.641 -17.938 -15.281 1 83.69 653 MET A CA 1
ATOM 5457 C C . MET A 1 653 ? 18.531 -18.906 -14.898 1 83.69 653 MET A C 1
ATOM 5459 O O . MET A 1 653 ? 18.469 -20.016 -15.438 1 83.69 653 MET A O 1
ATOM 5463 N N . PHE A 1 654 ? 17.672 -18.516 -14.016 1 81.12 654 PHE A N 1
ATOM 5464 C CA . PHE A 1 654 ? 16.578 -19.359 -13.578 1 81.12 654 PHE A CA 1
ATOM 5465 C C . PHE A 1 654 ? 15.258 -18.938 -14.227 1 81.12 654 PHE A C 1
ATOM 5467 O O . PHE A 1 654 ? 14.18 -19.297 -13.75 1 81.12 654 PHE A O 1
ATOM 5474 N N . GLY A 1 655 ? 15.391 -18.062 -15.227 1 79.38 655 GLY A N 1
ATOM 5475 C CA . GLY A 1 655 ? 14.219 -17.672 -15.992 1 79.38 655 GLY A CA 1
ATOM 5476 C C . GLY A 1 655 ? 13.414 -16.562 -15.328 1 79.38 655 GLY A C 1
ATOM 5477 O O . GLY A 1 655 ? 12.258 -16.328 -15.672 1 79.38 655 GLY A O 1
ATOM 5478 N N . ILE A 1 656 ? 14 -15.93 -14.352 1 85.31 656 ILE A N 1
ATOM 5479 C CA . ILE A 1 656 ? 13.344 -14.789 -13.734 1 85.31 656 ILE A CA 1
ATOM 5480 C C . ILE A 1 656 ? 13.641 -13.523 -14.531 1 85.31 656 ILE A C 1
ATOM 5482 O O . ILE A 1 656 ? 14.805 -13.156 -14.711 1 85.31 656 ILE A O 1
ATOM 5486 N N . VAL A 1 657 ? 12.578 -12.945 -15.078 1 85.12 657 VAL A N 1
ATOM 5487 C CA . VAL A 1 657 ? 12.758 -11.695 -15.812 1 85.12 657 VAL A CA 1
ATOM 5488 C C . VAL A 1 657 ? 13.242 -10.602 -14.859 1 85.12 657 VAL A C 1
ATOM 5490 O O . VAL A 1 657 ? 12.617 -10.344 -13.828 1 85.12 657 VAL A O 1
ATOM 5493 N N . PRO A 1 658 ? 14.352 -10.047 -15.109 1 85.38 658 PRO A N 1
ATOM 5494 C CA . PRO A 1 658 ? 14.945 -9.094 -14.164 1 85.38 658 PRO A CA 1
ATOM 5495 C C . PRO A 1 658 ? 14.227 -7.742 -14.172 1 85.38 658 PRO A C 1
ATOM 5497 O O . PRO A 1 658 ? 14.586 -6.848 -13.398 1 85.38 658 PRO A O 1
ATOM 5500 N N . PHE A 1 659 ? 13.25 -7.617 -15.016 1 84.62 659 PHE A N 1
ATOM 5501 C CA . PHE A 1 659 ? 12.547 -6.348 -15.141 1 84.62 659 PHE A CA 1
ATOM 5502 C C . PHE A 1 659 ? 11.125 -6.465 -14.617 1 84.62 659 PHE A C 1
ATOM 5504 O O . PHE A 1 659 ? 10.586 -7.566 -14.508 1 84.62 659 PHE A O 1
ATOM 5511 N N . LYS A 1 660 ? 10.656 -5.32 -14.266 1 80.88 660 LYS A N 1
ATOM 5512 C CA . LYS A 1 660 ? 9.266 -5.297 -13.836 1 80.88 660 LYS A CA 1
ATOM 5513 C C . LYS A 1 660 ? 8.328 -5.703 -14.969 1 80.88 660 LYS A C 1
ATOM 5515 O O . LYS A 1 660 ? 8.516 -5.293 -16.109 1 80.88 660 LYS A O 1
ATOM 5520 N N . GLU A 1 661 ? 7.418 -6.547 -14.711 1 79.69 661 GLU A N 1
ATOM 5521 C CA . GLU A 1 661 ? 6.527 -7.102 -15.719 1 79.69 661 GLU A CA 1
ATOM 5522 C C . GLU A 1 661 ? 5.227 -6.305 -15.805 1 79.69 661 GLU A C 1
ATOM 5524 O O . GLU A 1 661 ? 4.141 -6.863 -15.656 1 79.69 661 GLU A O 1
ATOM 5529 N N . ASN A 1 662 ? 5.371 -5.012 -15.906 1 79.88 662 ASN A N 1
ATOM 5530 C CA . ASN A 1 662 ? 4.238 -4.117 -16.141 1 79.88 662 ASN A CA 1
ATOM 5531 C C . ASN A 1 662 ? 4.535 -3.102 -17.234 1 79.88 662 ASN A C 1
ATOM 5533 O O . ASN A 1 662 ? 5.688 -2.711 -17.438 1 79.88 662 ASN A O 1
ATOM 5537 N N . ARG A 1 663 ? 3.529 -2.646 -17.906 1 75.5 663 ARG A N 1
ATOM 5538 C CA . ARG A 1 663 ? 3.646 -1.817 -19.094 1 75.5 663 ARG A CA 1
ATOM 5539 C C . ARG A 1 663 ? 4.27 -0.465 -18.766 1 75.5 663 ARG A C 1
ATOM 5541 O O . ARG A 1 663 ? 4.973 0.12 -19.594 1 75.5 663 ARG A O 1
ATOM 5548 N N . GLU A 1 664 ? 4.035 -0.068 -17.594 1 71.94 664 GLU A N 1
ATOM 5549 C CA . GLU A 1 664 ? 4.445 1.289 -17.25 1 71.94 664 GLU A CA 1
ATOM 5550 C C . GLU A 1 664 ? 5.898 1.323 -16.781 1 71.94 664 GLU A C 1
ATOM 5552 O O . GLU A 1 664 ? 6.566 2.354 -16.875 1 71.94 664 GLU A O 1
ATOM 5557 N N . GLU A 1 665 ? 6.379 0.144 -16.297 1 76.44 665 GLU A N 1
ATOM 5558 C CA . GLU A 1 665 ? 7.711 0.158 -15.703 1 76.44 665 GLU A CA 1
ATOM 5559 C C . GLU A 1 665 ? 8.562 -0.995 -16.234 1 76.44 665 GLU A C 1
ATOM 5561 O O . GLU A 1 665 ? 9.477 -1.463 -15.539 1 76.44 665 GLU A O 1
ATOM 5566 N N . TYR A 1 666 ? 8.344 -1.473 -17.438 1 80.5 666 TYR A N 1
ATOM 5567 C CA . TYR A 1 666 ? 9.023 -2.637 -17.984 1 80.5 666 TYR A CA 1
ATOM 5568 C C . TYR A 1 666 ? 10.516 -2.371 -18.141 1 80.5 666 TYR A C 1
ATOM 5570 O O . TYR A 1 666 ? 11.305 -3.307 -18.281 1 80.5 666 TYR A O 1
ATOM 5578 N N . PHE A 1 667 ? 10.953 -1.117 -18.094 1 78.06 667 PHE A N 1
ATOM 5579 C CA . PHE A 1 667 ? 12.344 -0.746 -18.328 1 78.06 667 PHE A CA 1
ATOM 5580 C C . PHE A 1 667 ? 13.102 -0.643 -17 1 78.06 667 PHE A C 1
ATOM 5582 O O . PHE A 1 667 ? 14.312 -0.419 -17 1 78.06 667 PHE A O 1
ATOM 5589 N N . LYS A 1 668 ? 12.375 -0.85 -15.867 1 78.5 668 LYS A N 1
ATOM 5590 C CA . LYS A 1 668 ? 13 -0.803 -14.547 1 78.5 668 LYS A CA 1
ATOM 5591 C C . LYS A 1 668 ? 13.32 -2.207 -14.039 1 78.5 668 LYS A C 1
ATOM 5593 O O . LYS A 1 668 ? 12.547 -3.143 -14.258 1 78.5 668 LYS A O 1
ATOM 5598 N N . PHE A 1 669 ? 14.359 -2.291 -13.297 1 83.88 669 PHE A N 1
ATOM 5599 C CA . PHE A 1 669 ? 14.758 -3.57 -12.727 1 83.88 669 PHE A CA 1
ATOM 5600 C C . PHE A 1 669 ? 13.891 -3.916 -11.523 1 83.88 669 PHE A C 1
ATOM 5602 O O . PHE A 1 669 ? 13.445 -3.027 -10.797 1 83.88 669 PHE A O 1
ATOM 5609 N N . LYS A 1 670 ? 13.719 -5.199 -11.344 1 86.5 670 LYS A N 1
ATOM 5610 C CA . LYS A 1 670 ? 13.133 -5.695 -10.102 1 86.5 670 LYS A CA 1
ATOM 5611 C C . LYS A 1 670 ? 14.086 -5.5 -8.93 1 86.5 670 LYS A C 1
ATOM 5613 O O . LYS A 1 670 ? 15.305 -5.441 -9.117 1 86.5 670 LYS A O 1
ATOM 5618 N N . ASP A 1 671 ? 13.555 -5.418 -7.734 1 86.56 671 ASP A N 1
ATOM 5619 C CA . ASP A 1 671 ? 14.375 -5.398 -6.527 1 86.56 671 ASP A CA 1
ATOM 5620 C C . ASP A 1 671 ? 15.094 -6.734 -6.332 1 86.56 671 ASP A C 1
ATOM 5622 O O . ASP A 1 671 ? 14.492 -7.797 -6.508 1 86.56 671 ASP A O 1
ATOM 5626 N N . PRO A 1 672 ? 16.281 -6.68 -6 1 91.12 672 PRO A N 1
ATOM 5627 C CA . PRO A 1 672 ? 17.031 -7.922 -5.809 1 91.12 672 PRO A CA 1
ATOM 5628 C C . PRO A 1 672 ? 16.406 -8.82 -4.738 1 91.12 672 PRO A C 1
ATOM 5630 O O . PRO A 1 672 ? 16.469 -10.055 -4.852 1 91.12 672 PRO A O 1
ATOM 5633 N N . SER A 1 673 ? 15.891 -8.18 -3.676 1 90.94 673 SER A N 1
ATOM 5634 C CA . SER A 1 673 ? 15.25 -8.977 -2.631 1 90.94 673 SER A CA 1
ATOM 5635 C C . SER A 1 673 ? 14.07 -9.773 -3.186 1 90.94 673 SER A C 1
ATOM 5637 O O . SER A 1 673 ? 13.836 -10.914 -2.773 1 90.94 673 SER A O 1
ATOM 5639 N N . SER A 1 674 ? 13.422 -9.242 -4.203 1 89.38 674 SER A N 1
ATOM 5640 C CA . SER A 1 674 ? 12.297 -9.938 -4.836 1 89.38 674 SER A CA 1
ATOM 5641 C C . SER A 1 674 ? 12.781 -11.125 -5.664 1 89.38 674 SER A C 1
ATOM 5643 O O . SER A 1 674 ? 12.133 -12.172 -5.688 1 89.38 674 SER A O 1
ATOM 5645 N N . ILE A 1 675 ? 13.836 -10.953 -6.328 1 92 675 ILE A N 1
ATOM 5646 C CA . ILE A 1 675 ? 14.414 -12.016 -7.141 1 92 675 ILE A CA 1
ATOM 5647 C C . ILE A 1 675 ? 14.859 -13.172 -6.242 1 92 675 ILE A C 1
ATOM 5649 O O . ILE A 1 675 ? 14.555 -14.336 -6.523 1 92 675 ILE A O 1
ATOM 5653 N N . LEU A 1 676 ? 15.5 -12.805 -5.121 1 93.06 676 LEU A N 1
ATOM 5654 C CA . LEU A 1 676 ? 15.953 -13.812 -4.172 1 93.06 676 LEU A CA 1
ATOM 5655 C C . LEU A 1 676 ? 14.766 -14.562 -3.566 1 93.06 676 LEU A C 1
ATOM 5657 O O . LEU A 1 676 ? 14.805 -15.789 -3.428 1 93.06 676 LEU A O 1
ATOM 5661 N N . ARG A 1 677 ? 13.797 -13.812 -3.238 1 90.62 677 ARG A N 1
ATOM 5662 C CA . ARG A 1 677 ? 12.594 -14.414 -2.668 1 90.62 677 ARG A CA 1
ATOM 5663 C C . ARG A 1 677 ? 11.969 -15.414 -3.631 1 90.62 677 ARG A C 1
ATOM 5665 O O . ARG A 1 677 ? 11.586 -16.516 -3.227 1 90.62 677 ARG A O 1
ATOM 5672 N N . GLU A 1 678 ? 11.836 -15 -4.895 1 86.31 678 GLU A N 1
ATOM 5673 C CA . GLU A 1 678 ? 11.258 -15.883 -5.902 1 86.31 678 GLU A CA 1
ATOM 5674 C C . GLU A 1 678 ? 12.078 -17.156 -6.051 1 86.31 678 GLU A C 1
ATOM 5676 O O . GLU A 1 678 ? 11.523 -18.25 -6.207 1 86.31 678 GLU A O 1
ATOM 5681 N N . LEU A 1 679 ? 13.352 -17.078 -5.984 1 87.56 679 LEU A N 1
ATOM 5682 C CA . LEU A 1 679 ? 14.242 -18.219 -6.105 1 87.56 679 LEU A CA 1
ATOM 5683 C C . LEU A 1 679 ? 14.109 -19.141 -4.895 1 87.56 679 LEU A C 1
ATOM 5685 O O . LEU A 1 679 ? 13.992 -20.359 -5.051 1 87.56 679 LEU A O 1
ATOM 5689 N N . ILE A 1 680 ? 14.109 -18.531 -3.697 1 88.25 680 ILE A N 1
ATOM 5690 C CA . ILE A 1 680 ? 14.031 -19.297 -2.459 1 88.25 680 ILE A CA 1
ATOM 5691 C C . ILE A 1 680 ? 12.672 -20 -2.377 1 88.25 680 ILE A C 1
ATOM 5693 O O . ILE A 1 680 ? 12.594 -21.172 -1.982 1 88.25 680 ILE A O 1
ATOM 5697 N N . ASP A 1 681 ? 11.68 -19.281 -2.783 1 80.88 681 ASP A N 1
ATOM 5698 C CA . ASP A 1 681 ? 10.336 -19.844 -2.768 1 80.88 681 ASP A CA 1
ATOM 5699 C C . ASP A 1 681 ? 10.227 -21.047 -3.713 1 80.88 681 ASP A C 1
ATOM 5701 O O . ASP A 1 681 ? 9.578 -22.031 -3.387 1 80.88 681 ASP A O 1
ATOM 5705 N N . LYS A 1 682 ? 10.781 -20.875 -4.859 1 75.56 682 LYS A N 1
ATOM 5706 C CA . LYS A 1 682 ? 10.789 -21.969 -5.824 1 75.56 682 LYS A CA 1
ATOM 5707 C C . LYS A 1 682 ? 11.453 -23.219 -5.238 1 75.56 682 LYS A C 1
ATOM 5709 O O . LYS A 1 682 ? 10.961 -24.328 -5.418 1 75.56 682 LYS A O 1
ATOM 5714 N N . ILE A 1 683 ? 12.5 -23.016 -4.512 1 75.56 683 ILE A N 1
ATOM 5715 C CA . ILE A 1 683 ? 13.234 -24.109 -3.908 1 75.56 683 ILE A CA 1
ATOM 5716 C C . ILE A 1 683 ? 12.43 -24.719 -2.764 1 75.56 683 ILE A C 1
ATOM 5718 O O . ILE A 1 683 ? 12.359 -25.938 -2.619 1 75.56 683 ILE A O 1
ATOM 5722 N N . TYR A 1 684 ? 11.812 -23.859 -2.027 1 78.31 684 TYR A N 1
ATOM 5723 C CA . TYR A 1 684 ? 11.039 -24.312 -0.883 1 78.31 684 TYR A CA 1
ATOM 5724 C C . TYR A 1 684 ? 9.828 -25.125 -1.337 1 78.31 684 TYR A C 1
ATOM 5726 O O . TYR A 1 684 ? 9.484 -26.141 -0.72 1 78.31 684 TYR A O 1
ATOM 5734 N N . GLN A 1 685 ? 9.203 -24.641 -2.338 1 67.75 685 GLN A N 1
ATOM 5735 C CA . GLN A 1 685 ? 8.031 -25.328 -2.844 1 67.75 685 GLN A CA 1
ATOM 5736 C C . GLN A 1 685 ? 8.383 -26.75 -3.307 1 67.75 685 GLN A C 1
ATOM 5738 O O . GLN A 1 685 ? 7.574 -27.672 -3.184 1 67.75 685 GLN A O 1
ATOM 5743 N N . GLU A 1 686 ? 9.625 -26.844 -3.637 1 60.19 686 GLU A N 1
ATOM 5744 C CA . GLU A 1 686 ? 10.086 -28.141 -4.125 1 60.19 686 GLU A CA 1
ATOM 5745 C C . GLU A 1 686 ? 10.5 -29.047 -2.969 1 60.19 686 GLU A C 1
ATOM 5747 O O . GLU A 1 686 ? 10.266 -30.266 -3.014 1 60.19 686 GLU A O 1
ATOM 5752 N N . LEU A 1 687 ? 11.078 -28.422 -1.895 1 65.38 687 LEU A N 1
ATOM 5753 C CA . LEU A 1 687 ? 11.734 -29.219 -0.859 1 65.38 687 LEU A CA 1
ATOM 5754 C C . LEU A 1 687 ? 10.914 -29.203 0.427 1 65.38 687 LEU A C 1
ATOM 5756 O O . LEU A 1 687 ? 11.141 -30.031 1.315 1 65.38 687 LEU A O 1
ATOM 5760 N N . ASP A 1 688 ? 9.914 -28.344 0.397 1 66.69 688 ASP A N 1
ATOM 5761 C CA . ASP A 1 688 ? 9.234 -28.062 1.66 1 66.69 688 ASP A CA 1
ATOM 5762 C C . ASP A 1 688 ? 10.242 -27.812 2.781 1 66.69 688 ASP A C 1
ATOM 5764 O O . ASP A 1 688 ? 10.031 -28.234 3.92 1 66.69 688 ASP A O 1
ATOM 5768 N N . SER A 1 689 ? 11.406 -27.438 2.336 1 74.56 689 SER A N 1
ATOM 5769 C CA . SER A 1 689 ? 12.5 -27.062 3.232 1 74.56 689 SER A CA 1
ATOM 5770 C C . SER A 1 689 ? 13.461 -26.078 2.559 1 74.56 689 SER A C 1
ATOM 5772 O O . SER A 1 689 ? 13.398 -25.891 1.344 1 74.56 689 SER A O 1
ATOM 5774 N N . PHE A 1 690 ? 14.25 -25.5 3.279 1 78.88 690 PHE A N 1
ATOM 5775 C CA . PHE A 1 690 ? 15.211 -24.547 2.742 1 78.88 690 PHE A CA 1
ATOM 5776 C C . PHE A 1 690 ? 16.531 -25.234 2.432 1 78.88 690 PHE A C 1
ATOM 5778 O O . PHE A 1 690 ? 17.547 -24.562 2.234 1 78.88 690 PHE A O 1
ATOM 5785 N N . GLU A 1 691 ? 16.297 -26.547 2.309 1 77.06 691 GLU A N 1
ATOM 5786 C CA . GLU A 1 691 ? 17.531 -27.297 2.096 1 77.06 691 GLU A CA 1
ATOM 5787 C C . GLU A 1 691 ? 18.094 -27.047 0.692 1 77.06 691 GLU A C 1
ATOM 5789 O O . GLU A 1 691 ? 17.328 -26.781 -0.239 1 77.06 691 GLU A O 1
ATOM 5794 N N . SER A 1 692 ? 19.297 -26.641 0.457 1 75.69 692 SER A N 1
ATOM 5795 C CA . SER A 1 692 ? 20.031 -26.547 -0.801 1 75.69 692 SER A CA 1
ATOM 5796 C C . SER A 1 692 ? 20.312 -25.094 -1.17 1 75.69 692 SER A C 1
ATOM 5798 O O . SER A 1 692 ? 21.031 -24.812 -2.131 1 75.69 692 SER A O 1
ATOM 5800 N N . ALA A 1 693 ? 19.609 -24.266 -0.487 1 81.94 693 ALA A N 1
ATOM 5801 C CA . ALA A 1 693 ? 19.875 -22.875 -0.876 1 81.94 693 ALA A CA 1
ATOM 5802 C C . ALA A 1 693 ? 20.297 -22.047 0.326 1 81.94 693 ALA A C 1
ATOM 5804 O O . ALA A 1 693 ? 19.766 -20.969 0.564 1 81.94 693 ALA A O 1
ATOM 5805 N N . PRO A 1 694 ? 21.25 -22.547 1.067 1 90.44 694 PRO A N 1
ATOM 5806 C CA . PRO A 1 694 ? 21.641 -21.781 2.254 1 90.44 694 PRO A CA 1
ATOM 5807 C C . PRO A 1 694 ? 22.281 -20.438 1.906 1 90.44 694 PRO A C 1
ATOM 5809 O O . PRO A 1 694 ? 22.109 -19.469 2.646 1 90.44 694 PRO A O 1
ATOM 5812 N N . GLU A 1 695 ? 23 -20.438 0.768 1 93.69 695 GLU A N 1
ATOM 5813 C CA . GLU A 1 695 ? 23.688 -19.203 0.385 1 93.69 695 GLU A CA 1
ATOM 5814 C C . GLU A 1 695 ? 22.672 -18.109 0.015 1 93.69 695 GLU A C 1
ATOM 5816 O O . GLU A 1 695 ? 22.906 -16.938 0.296 1 93.69 695 GLU A O 1
ATOM 5821 N N . LEU A 1 696 ? 21.547 -18.484 -0.611 1 94 696 LEU A N 1
ATOM 5822 C CA . LEU A 1 696 ? 20.531 -17.516 -0.959 1 94 696 LEU A CA 1
ATOM 5823 C C . LEU A 1 696 ? 19.844 -16.969 0.293 1 94 696 LEU A C 1
ATOM 5825 O O . LEU A 1 696 ? 19.531 -15.781 0.372 1 94 696 LEU A O 1
ATOM 5829 N N . LEU A 1 697 ? 19.656 -17.844 1.283 1 95 697 LEU A N 1
ATOM 5830 C CA . LEU A 1 697 ? 19.078 -17.422 2.557 1 95 697 LEU A CA 1
ATOM 5831 C C . LEU A 1 697 ? 20.031 -16.5 3.297 1 95 697 LEU A C 1
ATOM 5833 O O . LEU A 1 697 ? 19.594 -15.5 3.893 1 95 697 LEU A O 1
ATOM 5837 N N . PHE A 1 698 ? 21.312 -16.859 3.236 1 97.19 698 PHE A N 1
ATOM 5838 C CA . PHE A 1 698 ? 22.344 -16.016 3.834 1 97.19 698 PHE A CA 1
ATOM 5839 C C . PHE A 1 698 ? 22.281 -14.602 3.281 1 97.19 698 PHE A C 1
ATOM 5841 O O . PHE A 1 698 ? 22.234 -13.633 4.043 1 97.19 698 PHE A O 1
ATOM 5848 N N . VAL A 1 699 ? 22.234 -14.484 1.977 1 97.19 699 VAL A N 1
ATOM 5849 C CA . VAL A 1 699 ? 22.219 -13.18 1.312 1 97.19 699 VAL A CA 1
ATOM 5850 C C . VAL A 1 699 ? 20.922 -12.445 1.626 1 97.19 699 VAL A C 1
ATOM 5852 O O . VAL A 1 699 ? 20.938 -11.258 1.949 1 97.19 699 VAL A O 1
ATOM 5855 N N . TYR A 1 700 ? 19.828 -13.117 1.579 1 95.94 700 TYR A N 1
ATOM 5856 C CA . TYR A 1 700 ? 18.531 -12.484 1.816 1 95.94 700 TYR A CA 1
ATOM 5857 C C . TYR A 1 700 ? 18.438 -11.953 3.24 1 95.94 700 TYR A C 1
ATOM 5859 O O . TYR A 1 700 ? 18.047 -10.797 3.451 1 95.94 700 TYR A O 1
ATOM 5867 N N . HIS A 1 701 ? 18.766 -12.727 4.254 1 95.25 701 HIS A N 1
ATOM 5868 C CA . HIS A 1 701 ? 18.578 -12.367 5.656 1 95.25 701 HIS A CA 1
ATOM 5869 C C . HIS A 1 701 ? 19.578 -11.305 6.098 1 95.25 701 HIS A C 1
ATOM 5871 O O . HIS A 1 701 ? 19.219 -10.367 6.809 1 95.25 701 HIS A O 1
ATOM 5877 N N . PHE A 1 702 ? 20.781 -11.43 5.648 1 97.25 702 PHE A N 1
ATOM 5878 C CA . PHE A 1 702 ? 21.812 -10.555 6.195 1 97.25 702 PHE A CA 1
ATOM 5879 C C . PHE A 1 702 ? 21.875 -9.242 5.426 1 97.25 702 PHE A C 1
ATOM 5881 O O . PHE A 1 702 ? 22.219 -8.195 5.988 1 97.25 702 PHE A O 1
ATOM 5888 N N . MET A 1 703 ? 21.453 -9.25 4.141 1 97 703 MET A N 1
ATOM 5889 C CA . MET A 1 703 ? 21.609 -8.039 3.344 1 97 703 MET A CA 1
ATOM 5890 C C . MET A 1 703 ? 20.281 -7.281 3.254 1 97 703 MET A C 1
ATOM 5892 O O . MET A 1 703 ? 20.266 -6.055 3.154 1 97 703 MET A O 1
ATOM 5896 N N . TYR A 1 704 ? 19.156 -8.016 3.316 1 94.56 704 TYR A N 1
ATOM 5897 C CA . TYR A 1 704 ? 17.938 -7.336 2.902 1 94.56 704 TYR A CA 1
ATOM 5898 C C . TYR A 1 704 ? 16.828 -7.527 3.932 1 94.56 704 TYR A C 1
ATOM 5900 O O . TYR A 1 704 ? 15.812 -6.84 3.889 1 94.56 704 TYR A O 1
ATOM 5908 N N . ASN A 1 705 ? 16.922 -8.43 4.906 1 93.25 705 ASN A N 1
ATOM 5909 C CA . ASN A 1 705 ? 15.852 -8.727 5.863 1 93.25 705 ASN A CA 1
ATOM 5910 C C . ASN A 1 705 ? 16.016 -7.922 7.152 1 93.25 705 ASN A C 1
ATOM 5912 O O . ASN A 1 705 ? 17.016 -8.07 7.855 1 93.25 705 ASN A O 1
ATOM 5916 N N . SER A 1 706 ? 15.055 -7.199 7.539 1 88.25 706 SER A N 1
ATOM 5917 C CA . SER A 1 706 ? 15.125 -6.32 8.703 1 88.25 706 SER A CA 1
ATOM 5918 C C . SER A 1 706 ? 15.086 -7.117 10 1 88.25 706 SER A C 1
ATOM 5920 O O . SER A 1 706 ? 15.461 -6.609 11.062 1 88.25 706 SER A O 1
ATOM 5922 N N . ASN A 1 707 ? 14.602 -8.367 9.93 1 89.12 707 ASN A N 1
ATOM 5923 C CA . ASN A 1 707 ? 14.539 -9.211 11.117 1 89.12 707 ASN A CA 1
ATOM 5924 C C . ASN A 1 707 ? 15.906 -9.781 11.477 1 89.12 707 ASN A C 1
ATOM 5926 O O . ASN A 1 707 ? 16.094 -10.359 12.547 1 89.12 707 ASN A O 1
ATOM 5930 N N . SER A 1 708 ? 16.828 -9.57 10.531 1 92.38 708 SER A N 1
ATOM 5931 C CA . SER A 1 708 ? 18.188 -10.016 10.773 1 92.38 708 SER A CA 1
ATOM 5932 C C . SER A 1 708 ? 19.172 -8.844 10.742 1 92.38 708 SER A C 1
ATOM 5934 O O . SER A 1 708 ? 19.016 -7.887 11.5 1 92.38 708 SER A O 1
ATOM 5936 N N . PHE A 1 709 ? 20.203 -8.883 9.875 1 92.56 709 PHE A N 1
ATOM 5937 C CA . PHE A 1 709 ? 21.188 -7.797 9.906 1 92.56 709 PHE A CA 1
ATOM 5938 C C . PHE A 1 709 ? 20.734 -6.645 9.016 1 92.56 709 PHE A C 1
ATOM 5940 O O . PHE A 1 709 ? 20.906 -5.477 9.375 1 92.56 709 PHE A O 1
ATOM 5947 N N . ASN A 1 710 ? 20.172 -6.93 7.809 1 93.31 710 ASN A N 1
ATOM 5948 C CA . ASN A 1 710 ? 19.719 -5.91 6.871 1 93.31 710 ASN A CA 1
ATOM 5949 C C . ASN A 1 710 ? 20.812 -4.891 6.574 1 93.31 710 ASN A C 1
ATOM 5951 O O . ASN A 1 710 ? 20.578 -3.684 6.656 1 93.31 710 ASN A O 1
ATOM 5955 N N . ILE A 1 711 ? 21.953 -5.316 6.262 1 95.56 711 ILE A N 1
ATOM 5956 C CA . ILE A 1 711 ? 23.156 -4.508 6.203 1 95.56 711 ILE A CA 1
ATOM 5957 C C . ILE A 1 711 ? 23.016 -3.445 5.113 1 95.56 711 ILE A C 1
ATOM 5959 O O . ILE A 1 711 ? 23.328 -2.273 5.34 1 95.56 711 ILE A O 1
ATOM 5963 N N . ARG A 1 712 ? 22.578 -3.842 3.934 1 95.38 712 ARG A N 1
ATOM 5964 C CA . ARG A 1 712 ? 22.484 -2.93 2.799 1 95.38 712 ARG A CA 1
ATOM 5965 C C . ARG A 1 712 ? 21.594 -1.733 3.129 1 95.38 712 ARG A C 1
ATOM 5967 O O . ARG A 1 712 ? 22 -0.584 2.934 1 95.38 712 ARG A O 1
ATOM 5974 N N . ASN A 1 713 ? 20.484 -1.939 3.703 1 90.06 713 ASN A N 1
ATOM 5975 C CA . ASN A 1 713 ? 19.547 -0.854 4 1 90.06 713 ASN A CA 1
ATOM 5976 C C . ASN A 1 713 ? 20.031 -0.012 5.18 1 90.06 713 ASN A C 1
ATOM 5978 O O . ASN A 1 713 ? 19.969 1.218 5.133 1 90.06 713 ASN A O 1
ATOM 5982 N N . GLU A 1 714 ? 20.516 -0.677 6.242 1 90.75 714 GLU A N 1
ATOM 5983 C CA . GLU A 1 714 ? 20.969 0.044 7.426 1 90.75 714 GLU A CA 1
ATOM 5984 C C . GLU A 1 714 ? 22.156 0.946 7.102 1 90.75 714 GLU A C 1
ATOM 5986 O O . GLU A 1 714 ? 22.25 2.066 7.609 1 90.75 714 GLU A O 1
ATOM 5991 N N . CYS A 1 715 ? 22.906 0.492 6.227 1 93.5 715 CYS A N 1
ATOM 5992 C CA . CYS A 1 715 ? 24.094 1.269 5.859 1 93.5 715 CYS A CA 1
ATOM 5993 C C . CYS A 1 715 ? 23.719 2.43 4.945 1 93.5 715 CYS A C 1
ATOM 5995 O O . CYS A 1 715 ? 24.078 3.576 5.211 1 93.5 715 CYS A O 1
ATOM 5997 N N . VAL A 1 716 ? 23.016 2.178 3.908 1 91.31 716 VAL A N 1
ATOM 5998 C CA . VAL A 1 716 ? 22.672 3.184 2.908 1 91.31 716 VAL A CA 1
ATOM 5999 C C . VAL A 1 716 ? 21.875 4.312 3.564 1 91.31 716 VAL A C 1
ATOM 6001 O O . VAL A 1 716 ? 22.031 5.48 3.201 1 91.31 716 VAL A O 1
ATOM 6004 N N . HIS A 1 717 ? 21.156 3.957 4.574 1 87 717 HIS A N 1
ATOM 6005 C CA . HIS A 1 717 ? 20.344 4.965 5.258 1 87 717 HIS A CA 1
ATOM 6006 C C . HIS A 1 717 ? 21.141 5.641 6.371 1 87 717 HIS A C 1
ATOM 6008 O O . HIS A 1 717 ? 20.609 6.508 7.074 1 87 717 HIS A O 1
ATOM 6014 N N . GLY A 1 718 ? 22.438 5.18 6.555 1 84.12 718 GLY A N 1
ATOM 6015 C CA . GLY A 1 718 ? 23.328 5.812 7.527 1 84.12 718 GLY A CA 1
ATOM 6016 C C . GLY A 1 718 ? 22.984 5.449 8.961 1 84.12 718 GLY A C 1
ATOM 6017 O O . GLY A 1 718 ? 23.266 6.215 9.883 1 84.12 718 GLY A O 1
ATOM 6018 N N . ARG A 1 719 ? 22.375 4.305 9.117 1 82.38 719 ARG A N 1
ATOM 6019 C CA . ARG A 1 719 ? 21.922 3.904 10.445 1 82.38 719 ARG A CA 1
ATOM 6020 C C . ARG A 1 719 ? 22.984 3.076 11.156 1 82.38 719 ARG A C 1
ATOM 6022 O O . ARG A 1 719 ? 23.203 3.236 12.359 1 82.38 719 ARG A O 1
ATOM 6029 N N .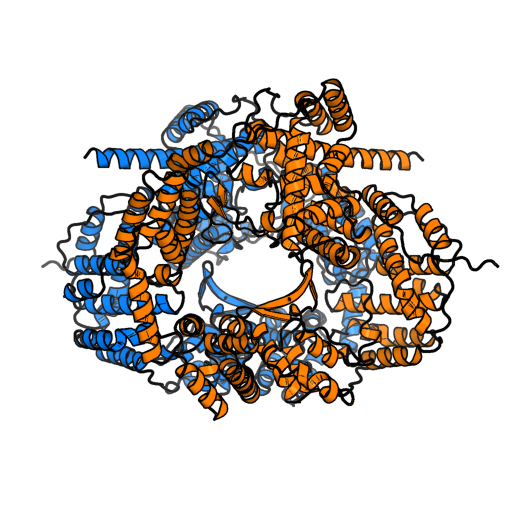 ASP A 1 720 ? 23.453 2.223 10.43 1 87 720 ASP A N 1
ATOM 6030 C CA . ASP A 1 720 ? 24.422 1.285 10.984 1 87 720 ASP A CA 1
ATOM 6031 C C . ASP A 1 720 ? 25.484 0.905 9.945 1 87 720 ASP A C 1
ATOM 6033 O O . ASP A 1 720 ? 25.344 1.219 8.766 1 87 720 ASP A O 1
ATOM 6037 N N . TYR A 1 721 ? 26.656 0.432 10.453 1 93.69 721 TYR A N 1
ATOM 6038 C CA . TYR A 1 721 ? 27.75 -0.06 9.617 1 93.69 721 TYR A CA 1
ATOM 6039 C C . TYR A 1 721 ? 28.453 1.09 8.898 1 93.69 721 TYR A C 1
ATOM 6041 O O . TYR A 1 721 ? 28.812 0.976 7.727 1 93.69 721 TYR A O 1
ATOM 6049 N N . ILE A 1 722 ? 28.531 2.123 9.555 1 90.5 722 ILE A N 1
ATOM 6050 C CA . ILE A 1 722 ? 29.094 3.32 8.953 1 90.5 722 ILE A CA 1
ATOM 6051 C C . ILE A 1 722 ? 30.547 3.486 9.414 1 90.5 722 ILE A C 1
ATOM 6053 O O . ILE A 1 722 ? 31.375 4.047 8.688 1 90.5 722 ILE A O 1
ATOM 6057 N N . GLU A 1 723 ? 30.828 3.041 10.609 1 88.81 723 GLU A N 1
ATOM 6058 C CA . GLU A 1 723 ? 32.156 3.209 11.156 1 88.81 723 GLU A CA 1
ATOM 6059 C C . GLU A 1 723 ? 32.5 2.121 12.172 1 88.81 723 GLU A C 1
ATOM 6061 O O . GLU A 1 723 ? 31.594 1.395 12.617 1 88.81 723 GLU A O 1
ATOM 6066 N N . GLY A 1 724 ? 33.719 1.899 12.359 1 87.81 724 GLY A N 1
ATOM 6067 C CA . GLY A 1 724 ? 34.188 1.034 13.438 1 87.81 724 GLY A CA 1
ATOM 6068 C C . GLY A 1 724 ? 34.031 -0.442 13.125 1 87.81 724 GLY A C 1
ATOM 6069 O O . GLY A 1 724 ? 34.188 -0.861 11.977 1 87.81 724 GLY A O 1
ATOM 6070 N N . TYR A 1 725 ? 33.781 -1.206 14.117 1 88.19 725 TYR A N 1
ATOM 6071 C CA . TYR A 1 725 ? 33.719 -2.658 14.016 1 88.19 725 TYR A CA 1
ATOM 6072 C C . TYR A 1 725 ? 32.5 -3.076 13.18 1 88.19 725 TYR A C 1
ATOM 6074 O O . TYR A 1 725 ? 32.594 -4.039 12.406 1 88.19 725 TYR A O 1
ATOM 6082 N N . ARG A 1 726 ? 31.453 -2.35 13.258 1 90.81 726 ARG A N 1
ATOM 6083 C CA . ARG A 1 726 ? 30.234 -2.672 12.523 1 90.81 726 ARG A CA 1
ATOM 6084 C C . ARG A 1 726 ? 30.438 -2.51 11.023 1 90.81 726 ARG A C 1
ATOM 6086 O O . ARG A 1 726 ? 29.891 -3.283 10.234 1 90.81 726 ARG A O 1
ATOM 6093 N N . LEU A 1 727 ? 31.25 -1.505 10.68 1 94.75 727 LEU A N 1
ATOM 6094 C CA . LEU A 1 727 ? 31.594 -1.302 9.273 1 94.75 727 LEU A CA 1
ATOM 6095 C C . LEU A 1 727 ? 32.406 -2.467 8.734 1 94.75 727 LEU A C 1
ATOM 6097 O O . LEU A 1 727 ? 32.125 -3 7.664 1 94.75 727 LEU A O 1
ATOM 6101 N N . SER A 1 728 ? 33.375 -2.861 9.547 1 94.75 728 SER A N 1
ATOM 6102 C CA . SER A 1 728 ? 34.25 -3.975 9.125 1 94.75 728 SER A CA 1
ATOM 6103 C C . SER A 1 728 ? 33.438 -5.266 9.008 1 94.75 728 SER A C 1
ATOM 6105 O O . SER A 1 728 ? 33.656 -6.051 8.086 1 94.75 728 SER A O 1
ATOM 6107 N N . PHE A 1 729 ? 32.562 -5.449 9.93 1 95.5 729 PHE A N 1
ATOM 6108 C CA . PHE A 1 729 ? 31.703 -6.629 9.906 1 95.5 729 PHE A CA 1
ATOM 6109 C C . PHE A 1 729 ? 30.797 -6.613 8.688 1 95.5 729 PHE A C 1
ATOM 6111 O O . PHE A 1 729 ? 30.703 -7.613 7.969 1 95.5 729 PHE A O 1
ATOM 6118 N N . GLY A 1 730 ? 30.125 -5.469 8.461 1 96.75 730 GLY A N 1
ATOM 6119 C CA . GLY A 1 730 ? 29.266 -5.336 7.297 1 96.75 730 GLY A CA 1
ATOM 6120 C C . GLY A 1 730 ? 30 -5.551 5.988 1 96.75 730 GLY A C 1
ATOM 6121 O O . GLY A 1 730 ? 29.453 -6.141 5.051 1 96.75 730 GLY A O 1
ATOM 6122 N N . PHE A 1 731 ? 31.266 -5.082 5.941 1 96.88 731 PHE A N 1
ATOM 6123 C CA . PHE A 1 731 ? 32.094 -5.25 4.766 1 96.88 731 PHE A CA 1
ATOM 6124 C C . PHE A 1 731 ? 32.375 -6.727 4.504 1 96.88 731 PHE A C 1
ATOM 6126 O O . PHE A 1 731 ? 32.219 -7.207 3.379 1 96.88 731 PHE A O 1
ATOM 6133 N N . LYS A 1 732 ? 32.688 -7.41 5.543 1 97.06 732 LYS A N 1
ATOM 6134 C CA . LYS A 1 732 ? 33.031 -8.828 5.41 1 97.06 732 LYS A CA 1
ATOM 6135 C C . LYS A 1 732 ? 31.812 -9.641 4.973 1 97.06 732 LYS A C 1
ATOM 6137 O O . LYS A 1 732 ? 31.906 -10.492 4.09 1 97.06 732 LYS A O 1
ATOM 6142 N N . VAL A 1 733 ? 30.656 -9.391 5.594 1 97.75 733 VAL A N 1
ATOM 6143 C CA . VAL A 1 733 ? 29.438 -10.117 5.27 1 97.75 733 VAL A CA 1
ATOM 6144 C C . VAL A 1 733 ? 29.062 -9.875 3.809 1 97.75 733 VAL A C 1
ATOM 6146 O O . VAL A 1 733 ? 28.703 -10.812 3.094 1 97.75 733 VAL A O 1
ATOM 6149 N N . THR A 1 734 ? 29.156 -8.609 3.326 1 97.81 734 THR A N 1
ATOM 6150 C CA . THR A 1 734 ? 28.797 -8.258 1.961 1 97.81 734 THR A CA 1
ATOM 6151 C C . THR A 1 734 ? 29.75 -8.898 0.957 1 97.81 734 THR A C 1
ATOM 6153 O O . THR A 1 734 ? 29.328 -9.359 -0.103 1 97.81 734 THR A O 1
ATOM 6156 N N . LEU A 1 735 ? 31 -8.859 1.357 1 97.5 735 LEU A N 1
ATOM 6157 C CA . LEU A 1 735 ? 32.031 -9.492 0.527 1 97.5 735 LEU A CA 1
ATOM 6158 C C . LEU A 1 735 ? 31.734 -10.977 0.339 1 97.5 735 LEU A C 1
ATOM 6160 O O . LEU A 1 735 ? 31.781 -11.484 -0.782 1 97.5 735 LEU A O 1
ATOM 6164 N N . LEU A 1 736 ? 31.422 -11.609 1.398 1 97.94 736 LEU A N 1
ATOM 6165 C CA . LEU A 1 736 ? 31.141 -13.039 1.37 1 97.94 736 LEU A CA 1
ATOM 6166 C C . LEU A 1 736 ? 29.828 -13.32 0.645 1 97.94 736 LEU A C 1
ATOM 6168 O O . LEU A 1 736 ? 29.719 -14.312 -0.084 1 97.94 736 LEU A O 1
ATOM 6172 N N . ALA A 1 737 ? 28.797 -12.484 0.848 1 97.88 737 ALA A N 1
ATOM 6173 C CA . ALA A 1 737 ? 27.516 -12.609 0.139 1 97.88 737 ALA A CA 1
ATOM 6174 C C . ALA A 1 737 ? 27.719 -12.531 -1.371 1 97.88 737 ALA A C 1
ATOM 6176 O O . ALA A 1 737 ? 27.188 -13.352 -2.121 1 97.88 737 ALA A O 1
ATOM 6177 N N . LEU A 1 738 ? 28.516 -11.523 -1.792 1 97.88 738 LEU A N 1
ATOM 6178 C CA . LEU A 1 738 ? 28.828 -11.352 -3.207 1 97.88 738 LEU A CA 1
ATOM 6179 C C . LEU A 1 738 ? 29.562 -12.57 -3.756 1 97.88 738 LEU A C 1
ATOM 6181 O O . LEU A 1 738 ? 29.25 -13.047 -4.852 1 97.88 738 LEU A O 1
ATOM 6185 N N . TYR A 1 739 ? 30.484 -13.07 -2.988 1 97.94 739 TYR A N 1
ATOM 6186 C CA . TYR A 1 739 ? 31.25 -14.242 -3.398 1 97.94 739 TYR A CA 1
ATOM 6187 C C . TYR A 1 739 ? 30.359 -15.461 -3.549 1 97.94 739 TYR A C 1
ATOM 6189 O O . TYR A 1 739 ? 30.5 -16.234 -4.492 1 97.94 739 TYR A O 1
ATOM 6197 N N . MET A 1 740 ? 29.422 -15.656 -2.699 1 97.12 740 MET A N 1
ATOM 6198 C CA . MET A 1 740 ? 28.516 -16.797 -2.746 1 97.12 740 MET A CA 1
ATOM 6199 C C . MET A 1 740 ? 27.688 -16.781 -4.035 1 97.12 740 MET A C 1
ATOM 6201 O O . MET A 1 740 ? 27.531 -17.812 -4.684 1 97.12 740 MET A O 1
ATOM 6205 N N . ILE A 1 741 ? 27.188 -15.609 -4.438 1 96.06 741 ILE A N 1
ATOM 6206 C CA . ILE A 1 741 ? 26.375 -15.477 -5.637 1 96.06 741 ILE A CA 1
ATOM 6207 C C . ILE A 1 741 ? 27.219 -15.727 -6.879 1 96.06 741 ILE A C 1
ATOM 6209 O O . ILE A 1 741 ? 26.828 -16.484 -7.77 1 96.06 741 ILE A O 1
ATOM 6213 N N . VAL A 1 742 ? 28.422 -15.148 -6.883 1 96.38 742 VAL A N 1
ATOM 6214 C CA . VAL A 1 742 ? 29.328 -15.305 -8.023 1 96.38 742 VAL A CA 1
ATOM 6215 C C . VAL A 1 742 ? 29.75 -16.766 -8.141 1 96.38 742 VAL A C 1
ATOM 6217 O O . VAL A 1 742 ? 29.844 -17.297 -9.25 1 96.38 742 VAL A O 1
ATOM 6220 N N . TYR A 1 743 ? 29.984 -17.344 -7.012 1 94.38 743 TYR A N 1
ATOM 6221 C CA . TYR A 1 743 ? 30.375 -18.75 -6.98 1 94.38 743 TYR A CA 1
ATOM 6222 C C . TYR A 1 743 ? 29.281 -19.625 -7.586 1 94.38 743 TYR A C 1
ATOM 6224 O O . TYR A 1 743 ? 29.562 -20.516 -8.398 1 94.38 743 TYR A O 1
ATOM 6232 N N . ARG A 1 744 ? 28.062 -19.406 -7.211 1 91.25 744 ARG A N 1
ATOM 6233 C CA . ARG A 1 744 ? 26.938 -20.156 -7.742 1 91.25 744 ARG A CA 1
ATOM 6234 C C . ARG A 1 744 ? 26.812 -19.969 -9.25 1 91.25 744 ARG A C 1
ATOM 6236 O O . ARG A 1 744 ? 26.562 -20.922 -9.992 1 91.25 744 ARG A O 1
ATOM 6243 N N . ILE A 1 745 ? 26.938 -18.781 -9.727 1 92.38 745 ILE A N 1
ATOM 6244 C CA . ILE A 1 745 ? 26.859 -18.453 -11.148 1 92.38 745 ILE A CA 1
ATOM 6245 C C . ILE A 1 745 ? 27.938 -19.219 -11.914 1 92.38 745 ILE A C 1
ATOM 6247 O O . ILE A 1 745 ? 27.656 -19.812 -12.953 1 92.38 745 ILE A O 1
ATOM 6251 N N . THR A 1 746 ? 29.109 -19.219 -11.312 1 91.19 746 THR A N 1
ATOM 6252 C CA . THR A 1 746 ? 30.219 -19.891 -11.953 1 91.19 746 THR A CA 1
ATOM 6253 C C . THR A 1 746 ? 29.984 -21.391 -12.008 1 91.19 746 THR A C 1
ATOM 6255 O O . THR A 1 746 ? 30.344 -22.047 -12.992 1 91.19 746 THR A O 1
ATOM 6258 N N . LEU A 1 747 ? 29.391 -21.953 -10.992 1 86.62 747 LEU A N 1
ATOM 6259 C CA . LEU A 1 747 ? 29.062 -23.375 -10.961 1 86.62 747 LEU A CA 1
ATOM 6260 C C . LEU A 1 747 ? 28.062 -23.719 -12.055 1 86.62 747 LEU A C 1
ATOM 6262 O O . LEU A 1 747 ? 28.203 -24.75 -12.727 1 86.62 747 LEU A O 1
ATOM 6266 N N . ILE A 1 748 ? 27.125 -22.906 -12.242 1 84.62 748 ILE A N 1
ATOM 6267 C CA . ILE A 1 748 ? 26.078 -23.141 -13.234 1 84.62 748 ILE A CA 1
ATOM 6268 C C . ILE A 1 748 ? 26.672 -23.031 -14.641 1 84.62 748 ILE A C 1
ATOM 6270 O O . ILE A 1 748 ? 26.391 -23.875 -15.508 1 84.62 748 ILE A O 1
ATOM 6274 N N . GLN A 1 749 ? 27.469 -22.062 -14.836 1 86.38 749 GLN A N 1
ATOM 6275 C CA . GLN A 1 749 ? 28.094 -21.844 -16.141 1 86.38 749 GLN A CA 1
ATOM 6276 C C . GLN A 1 749 ? 29.016 -23 -16.516 1 86.38 749 GLN A C 1
ATOM 6278 O O . GLN A 1 749 ? 29.062 -23.422 -17.672 1 86.38 749 GLN A O 1
ATOM 6283 N N . SER A 1 750 ? 29.688 -23.438 -15.523 1 82.44 750 SER A N 1
ATOM 6284 C CA . SER A 1 750 ? 30.578 -24.562 -15.766 1 82.44 750 SER A CA 1
ATOM 6285 C C . SER A 1 750 ? 29.781 -25.828 -16.078 1 82.44 750 SER A C 1
ATOM 6287 O O . SER A 1 750 ? 30.203 -26.641 -16.906 1 82.44 750 SER A O 1
ATOM 6289 N N . ALA A 1 751 ? 28.703 -25.984 -15.484 1 75.31 751 ALA A N 1
ATOM 6290 C CA . ALA A 1 751 ? 27.844 -27.141 -15.734 1 75.31 751 ALA A CA 1
ATOM 6291 C C . ALA A 1 751 ? 27.219 -27.078 -17.125 1 75.31 751 ALA A C 1
ATOM 6293 O O . ALA A 1 751 ? 27.125 -28.109 -17.812 1 75.31 751 ALA A O 1
ATOM 6294 N N . ILE A 1 752 ? 26.797 -25.969 -17.547 1 74.81 752 ILE A N 1
ATOM 6295 C CA . ILE A 1 752 ? 26.203 -25.781 -18.859 1 74.81 752 ILE A CA 1
ATOM 6296 C C . ILE A 1 752 ? 27.234 -26.047 -19.938 1 74.81 752 ILE A C 1
ATOM 6298 O O . ILE A 1 752 ? 26.938 -26.688 -20.953 1 74.81 752 ILE A O 1
ATOM 6302 N N . SER A 1 753 ? 28.406 -25.531 -19.75 1 72.25 753 SER A N 1
ATOM 6303 C CA . SER A 1 753 ? 29.469 -25.703 -20.734 1 72.25 753 SER A CA 1
ATOM 6304 C C . SER A 1 753 ? 29.859 -27.172 -20.875 1 72.25 753 SER A C 1
ATOM 6306 O O . SER A 1 753 ? 30.125 -27.656 -21.969 1 72.25 753 SER A O 1
ATOM 6308 N N . LYS A 1 754 ? 29.922 -27.891 -19.891 1 71.12 754 LYS A N 1
ATOM 6309 C CA . LYS A 1 754 ? 30.266 -29.312 -19.922 1 71.12 754 LYS A CA 1
ATOM 6310 C C . LYS A 1 754 ? 29.203 -30.109 -20.688 1 71.12 754 LYS A C 1
ATOM 6312 O O . LYS A 1 754 ? 29.531 -31.047 -21.406 1 71.12 754 LYS A O 1
ATOM 6317 N N . ASN A 1 755 ? 28.016 -29.672 -20.562 1 64.12 755 ASN A N 1
ATOM 6318 C CA . ASN A 1 755 ? 26.938 -30.359 -21.25 1 64.12 755 ASN A CA 1
ATOM 6319 C C . ASN A 1 755 ? 26.953 -30.078 -22.75 1 64.12 755 ASN A C 1
ATOM 6321 O O . ASN A 1 755 ? 26.562 -30.938 -23.547 1 64.12 755 ASN A O 1
ATOM 6325 N N . GLU A 1 756 ? 27.234 -28.938 -23.172 1 61.62 756 GLU A N 1
ATOM 6326 C CA . GLU A 1 756 ? 27.328 -28.625 -24.594 1 61.62 756 GLU A CA 1
ATOM 6327 C C . GLU A 1 756 ? 28.469 -29.406 -25.25 1 61.62 756 GLU A C 1
ATOM 6329 O O . GLU A 1 756 ? 28.375 -29.781 -26.422 1 61.62 756 GLU A O 1
ATOM 6334 N N . ASP A 1 757 ? 29.516 -29.703 -24.516 1 59.62 757 ASP A N 1
ATOM 6335 C CA . ASP A 1 757 ? 30.641 -30.469 -25.047 1 59.62 757 ASP A CA 1
ATOM 6336 C C . ASP A 1 757 ? 30.312 -31.953 -25.125 1 59.62 757 ASP A C 1
ATOM 6338 O O . ASP A 1 757 ? 30.844 -32.656 -25.969 1 59.62 757 ASP A O 1
ATOM 6342 N N . ASN A 1 758 ? 29.375 -32.375 -24.438 1 52.84 758 ASN A N 1
ATOM 6343 C CA . ASN A 1 758 ? 28.984 -33.781 -24.516 1 52.84 758 ASN A CA 1
ATOM 6344 C C . ASN A 1 758 ? 27.812 -33.969 -25.469 1 52.84 758 ASN A C 1
ATOM 6346 O O . ASN A 1 758 ? 27.656 -35.062 -26.062 1 52.84 758 ASN A O 1
ATOM 6350 N N . MET B 1 1 ? -9.539 61.688 5.289 1 36.34 1 MET B N 1
ATOM 6351 C CA . MET B 1 1 ? -8.469 60.688 5.402 1 36.34 1 MET B CA 1
ATOM 6352 C C . MET B 1 1 ? -8.297 59.906 4.102 1 36.34 1 MET B C 1
ATOM 6354 O O . MET B 1 1 ? -9.281 59.5 3.49 1 36.34 1 MET B O 1
ATOM 6358 N N . PRO B 1 2 ? -7.242 60.062 3.354 1 43.16 2 PRO B N 1
ATOM 6359 C CA . PRO B 1 2 ? -7.145 59.438 2.043 1 43.16 2 PRO B CA 1
ATOM 6360 C C . PRO B 1 2 ? -7.539 57.938 2.084 1 43.16 2 PRO B C 1
ATOM 6362 O O . PRO B 1 2 ? -7.383 57.281 3.115 1 43.16 2 PRO B O 1
ATOM 6365 N N . ASN B 1 3 ? -8.445 57.469 1.311 1 48.31 3 ASN B N 1
ATOM 6366 C CA . ASN B 1 3 ? -8.945 56.094 1.179 1 48.31 3 ASN B CA 1
ATOM 6367 C C . ASN B 1 3 ? -7.812 55.094 0.999 1 48.31 3 ASN B C 1
ATOM 6369 O O . ASN B 1 3 ? -7.133 55.094 -0.03 1 48.31 3 ASN B O 1
ATOM 6373 N N . LYS B 1 4 ? -6.996 54.844 2.029 1 60.41 4 LYS B N 1
ATOM 6374 C CA . LYS B 1 4 ? -5.906 53.875 1.947 1 60.41 4 LYS B CA 1
ATOM 6375 C C . LYS B 1 4 ? -6.336 52.625 1.182 1 60.41 4 LYS B C 1
ATOM 6377 O O . LYS B 1 4 ? -7.359 52.031 1.5 1 60.41 4 LYS B O 1
ATOM 6382 N N . GLU B 1 5 ? -5.949 52.5 -0.073 1 75.56 5 GLU B N 1
ATOM 6383 C CA . GLU B 1 5 ? -6.207 51.312 -0.911 1 75.56 5 GLU B CA 1
ATOM 6384 C C . GLU B 1 5 ? -5.453 50.094 -0.397 1 75.56 5 GLU B C 1
ATOM 6386 O O . GLU B 1 5 ? -4.223 50.094 -0.349 1 75.56 5 GLU B O 1
ATOM 6391 N N . TYR B 1 6 ? -6.207 49.219 0.381 1 84.19 6 TYR B N 1
ATOM 6392 C CA . TYR B 1 6 ? -5.621 48 0.922 1 84.19 6 TYR B CA 1
ATOM 6393 C C . TYR B 1 6 ? -5.492 46.938 -0.159 1 84.19 6 TYR B C 1
ATOM 6395 O O . TYR B 1 6 ? -6.391 46.781 -0.985 1 84.19 6 TYR B O 1
ATOM 6403 N N . LYS B 1 7 ? -4.379 46.344 -0.26 1 81.38 7 LYS B N 1
ATOM 6404 C CA . LYS B 1 7 ? -4.184 45.25 -1.206 1 81.38 7 LYS B CA 1
ATOM 6405 C C . LYS B 1 7 ? -4.953 44 -0.771 1 81.38 7 LYS B C 1
ATOM 6407 O O . LYS B 1 7 ? -5.637 43.375 -1.581 1 81.38 7 LYS B O 1
ATOM 6412 N N . ASN B 1 8 ? -4.992 43.656 0.483 1 85.56 8 ASN B N 1
ATOM 6413 C CA . ASN B 1 8 ? -5.699 42.562 1.125 1 85.56 8 ASN B CA 1
ATOM 6414 C C . ASN B 1 8 ? -5.223 41.219 0.607 1 85.56 8 ASN B C 1
ATOM 6416 O O . ASN B 1 8 ? -6.012 40.281 0.48 1 85.56 8 ASN B O 1
ATOM 6420 N N . TYR B 1 9 ? -4.062 41.25 0.099 1 83.81 9 TYR B N 1
ATOM 6421 C CA . TYR B 1 9 ? -3.381 40.031 -0.279 1 83.81 9 TYR B CA 1
ATOM 6422 C C . TYR B 1 9 ? -1.872 40.156 -0.125 1 83.81 9 TYR B C 1
ATOM 6424 O O . TYR B 1 9 ? -1.354 41.281 -0.015 1 83.81 9 TYR B O 1
ATOM 6432 N N . LEU B 1 10 ? -1.235 39.094 0.037 1 80.5 10 LEU B N 1
ATOM 6433 C CA . LEU B 1 10 ? 0.22 39.125 0.13 1 80.5 10 LEU B CA 1
ATOM 6434 C C . LEU B 1 10 ? 0.854 39.094 -1.257 1 80.5 10 LEU B C 1
ATOM 6436 O O . LEU B 1 10 ? 0.564 38.219 -2.074 1 80.5 10 LEU B O 1
ATOM 6440 N N . GLU B 1 11 ? 1.695 40.031 -1.448 1 75.88 11 GLU B N 1
ATOM 6441 C CA . GLU B 1 11 ? 2.438 40.031 -2.705 1 75.88 11 GLU B CA 1
ATOM 6442 C C . GLU B 1 11 ? 3.418 38.875 -2.785 1 75.88 11 GLU B C 1
ATOM 6444 O O . GLU B 1 11 ? 3.838 38.344 -1.758 1 75.88 11 GLU B O 1
ATOM 6449 N N . HIS B 1 12 ? 3.664 38.531 -3.883 1 74.25 12 HIS B N 1
ATOM 6450 C CA . HIS B 1 12 ? 4.512 37.344 -4.113 1 74.25 12 HIS B CA 1
ATOM 6451 C C . HIS B 1 12 ? 5.859 37.5 -3.414 1 74.25 12 HIS B C 1
ATOM 6453 O O . HIS B 1 12 ? 6.363 36.562 -2.816 1 74.25 12 HIS B O 1
ATOM 6459 N N . GLU B 1 13 ? 6.441 38.625 -3.49 1 75.69 13 GLU B N 1
ATOM 6460 C CA . GLU B 1 13 ? 7.742 38.875 -2.877 1 75.69 13 GLU B CA 1
ATOM 6461 C C . GLU B 1 13 ? 7.684 38.688 -1.364 1 75.69 13 GLU B C 1
ATOM 6463 O O . GLU B 1 13 ? 8.641 38.188 -0.76 1 75.69 13 GLU B O 1
ATOM 6468 N N . ILE B 1 14 ? 6.574 39.062 -0.823 1 83.5 14 ILE B N 1
ATOM 6469 C CA . ILE B 1 14 ? 6.398 38.938 0.621 1 83.5 14 ILE B CA 1
ATOM 6470 C C . ILE B 1 14 ? 6.25 37.469 0.998 1 83.5 14 ILE B C 1
ATOM 6472 O O . ILE B 1 14 ? 6.77 37.031 2.025 1 83.5 14 ILE B O 1
ATOM 6476 N N . CYS B 1 15 ? 5.57 36.719 0.158 1 80.75 15 CYS B N 1
ATOM 6477 C CA . CYS B 1 15 ? 5.414 35.312 0.4 1 80.75 15 CYS B CA 1
ATOM 6478 C C . CYS B 1 15 ? 6.762 34.594 0.357 1 80.75 15 CYS B C 1
ATOM 6480 O O . CYS B 1 15 ? 7.027 33.688 1.168 1 80.75 15 CYS B O 1
ATOM 6482 N N . VAL B 1 16 ? 7.613 34.938 -0.553 1 72.56 16 VAL B N 1
ATOM 6483 C CA . VAL B 1 16 ? 8.938 34.344 -0.679 1 72.56 16 VAL B CA 1
ATOM 6484 C C . VAL B 1 16 ? 9.773 34.688 0.556 1 72.56 16 VAL B C 1
ATOM 6486 O O . VAL B 1 16 ? 10.422 33.812 1.125 1 72.56 16 VAL B O 1
ATOM 6489 N N . LYS B 1 17 ? 9.742 35.969 0.925 1 81 17 LYS B N 1
ATOM 6490 C CA . LYS B 1 17 ? 10.469 36.375 2.117 1 81 17 LYS B CA 1
ATOM 6491 C C . LYS B 1 17 ? 9.992 35.625 3.354 1 81 17 LYS B C 1
ATOM 6493 O O . LYS B 1 17 ? 10.789 35.281 4.223 1 81 17 LYS B O 1
ATOM 6498 N N . PHE B 1 18 ? 8.727 35.5 3.42 1 84.94 18 PHE B N 1
ATOM 6499 C CA . PHE B 1 18 ? 8.125 34.75 4.527 1 84.94 18 PHE B CA 1
ATOM 6500 C C . PHE B 1 18 ? 8.625 33.312 4.555 1 84.94 18 PHE B C 1
ATOM 6502 O O . PHE B 1 18 ? 9.039 32.812 5.602 1 84.94 18 PHE B O 1
ATOM 6509 N N . ALA B 1 19 ? 8.609 32.656 3.477 1 75.19 19 ALA B N 1
ATOM 6510 C CA . ALA B 1 19 ? 9.07 31.281 3.365 1 75.19 19 ALA B CA 1
ATOM 6511 C C . ALA B 1 19 ? 10.547 31.156 3.725 1 75.19 19 ALA B C 1
ATOM 6513 O O . ALA B 1 19 ? 10.953 30.203 4.395 1 75.19 19 ALA B O 1
ATOM 6514 N N . ASP B 1 20 ? 11.305 32.094 3.291 1 76 20 ASP B N 1
ATOM 6515 C CA . ASP B 1 20 ? 12.727 32.125 3.637 1 76 20 ASP B CA 1
ATOM 6516 C C . ASP B 1 20 ? 12.922 32.25 5.148 1 76 20 ASP B C 1
ATOM 6518 O O . ASP B 1 20 ? 13.812 31.641 5.719 1 76 20 ASP B O 1
ATOM 6522 N N . GLY B 1 21 ? 12.094 33.125 5.746 1 79.38 21 GLY B N 1
ATOM 6523 C CA . GLY B 1 21 ? 12.156 33.281 7.191 1 79.38 21 GLY B CA 1
ATOM 6524 C C . GLY B 1 21 ? 11.867 31.984 7.941 1 79.38 21 GLY B C 1
ATOM 6525 O O . GLY B 1 21 ? 12.523 31.688 8.938 1 79.38 21 GLY B O 1
ATOM 6526 N N . ILE B 1 22 ? 10.93 31.281 7.438 1 76.88 22 ILE B N 1
ATOM 6527 C CA . ILE B 1 22 ? 10.594 30 8.047 1 76.88 22 ILE B CA 1
ATOM 6528 C C . ILE B 1 22 ? 11.766 29.031 7.902 1 76.88 22 ILE B C 1
ATOM 6530 O O . ILE B 1 22 ? 12.164 28.375 8.867 1 76.88 22 ILE B O 1
ATOM 6534 N N . LEU B 1 23 ? 12.398 29 6.727 1 67.38 23 LEU B N 1
ATOM 6535 C CA . LEU B 1 23 ? 13.484 28.078 6.434 1 67.38 23 LEU B CA 1
ATOM 6536 C C . LEU B 1 23 ? 14.742 28.438 7.215 1 67.38 23 LEU B C 1
ATOM 6538 O O . LEU B 1 23 ? 15.586 27.594 7.488 1 67.38 23 LEU B O 1
ATOM 6542 N N . GLU B 1 24 ? 14.758 29.703 7.57 1 71.62 24 GLU B N 1
ATOM 6543 C CA . GLU B 1 24 ? 15.93 30.188 8.289 1 71.62 24 GLU B CA 1
ATOM 6544 C C . GLU B 1 24 ? 15.688 30.188 9.797 1 71.62 24 GLU B C 1
ATOM 6546 O O . GLU B 1 24 ? 16.578 30.547 10.578 1 71.62 24 GLU B O 1
ATOM 6551 N N . HIS B 1 25 ? 14.461 29.781 10.203 1 74.88 25 HIS B N 1
ATOM 6552 C CA . HIS B 1 25 ? 14.078 29.828 11.609 1 74.88 25 HIS B CA 1
ATOM 6553 C C . HIS B 1 25 ? 14.25 31.234 12.188 1 74.88 25 HIS B C 1
ATOM 6555 O O . HIS B 1 25 ? 14.867 31.406 13.234 1 74.88 25 HIS B O 1
ATOM 6561 N N . SER B 1 26 ? 13.766 32.094 11.391 1 78.88 26 SER B N 1
ATOM 6562 C CA . SER B 1 26 ? 13.898 33.5 11.773 1 78.88 26 SER B CA 1
ATOM 6563 C C . SER B 1 26 ? 13.164 33.781 13.078 1 78.88 26 SER B C 1
ATOM 6565 O O . SER B 1 26 ? 12.086 33.25 13.328 1 78.88 26 SER B O 1
ATOM 6567 N N . GLN B 1 27 ? 13.719 34.562 13.883 1 82.75 27 GLN B N 1
ATOM 6568 C CA . GLN B 1 27 ? 13.062 35 15.109 1 82.75 27 GLN B CA 1
ATOM 6569 C C . GLN B 1 27 ? 12.562 36.438 14.984 1 82.75 27 GLN B C 1
ATOM 6571 O O . GLN B 1 27 ? 12.031 37 15.945 1 82.75 27 GLN B O 1
ATOM 6576 N N . GLU B 1 28 ? 12.852 37 13.727 1 85.12 28 GLU B N 1
ATOM 6577 C CA . GLU B 1 28 ? 12.438 38.375 13.469 1 85.12 28 GLU B CA 1
ATOM 6578 C C . GLU B 1 28 ? 11.312 38.438 12.438 1 85.12 28 GLU B C 1
ATOM 6580 O O . GLU B 1 28 ? 11.555 38.312 11.234 1 85.12 28 GLU B O 1
ATOM 6585 N N . TRP B 1 29 ? 10.094 38.719 13 1 91.19 29 TRP B N 1
ATOM 6586 C CA . TRP B 1 29 ? 8.945 38.719 12.102 1 91.19 29 TRP B CA 1
ATOM 6587 C C . TRP B 1 29 ? 8.195 40.031 12.133 1 91.19 29 TRP B C 1
ATOM 6589 O O . TRP B 1 29 ? 7.098 40.156 11.578 1 91.19 29 TRP B O 1
ATOM 6599 N N . GLN B 1 30 ? 8.82 41.094 12.773 1 92.06 30 GLN B N 1
ATOM 6600 C CA . GLN B 1 30 ? 8.148 42.406 12.891 1 92.06 30 GLN B CA 1
ATOM 6601 C C . GLN B 1 30 ? 7.859 43 11.516 1 92.06 30 GLN B C 1
ATOM 6603 O O . GLN B 1 30 ? 6.84 43.656 11.32 1 92.06 30 GLN B O 1
ATOM 6608 N N . TRP B 1 31 ? 8.742 42.688 10.602 1 93.19 31 TRP B N 1
ATOM 6609 C CA . TRP B 1 31 ? 8.547 43.188 9.25 1 93.19 31 TRP B CA 1
ATOM 6610 C C . TRP B 1 31 ? 7.234 42.688 8.656 1 93.19 31 TRP B C 1
ATOM 6612 O O . TRP B 1 31 ? 6.57 43.406 7.902 1 93.19 31 TRP B O 1
ATOM 6622 N N . PHE B 1 32 ? 6.918 41.469 8.906 1 93.88 32 PHE B N 1
ATOM 6623 C CA . PHE B 1 32 ? 5.711 40.875 8.367 1 93.88 32 PHE B CA 1
ATOM 6624 C C . PHE B 1 32 ? 4.465 41.5 8.992 1 93.88 32 PHE B C 1
ATOM 6626 O O . PHE B 1 32 ? 3.482 41.75 8.305 1 93.88 32 PHE B O 1
ATOM 6633 N N . ILE B 1 33 ? 4.531 41.719 10.289 1 94.69 33 ILE B N 1
ATOM 6634 C CA . ILE B 1 33 ? 3.43 42.344 11.008 1 94.69 33 ILE B CA 1
ATOM 6635 C C . ILE B 1 33 ? 3.18 43.75 10.461 1 94.69 33 ILE B C 1
ATOM 6637 O O . ILE B 1 33 ? 2.035 44.094 10.18 1 94.69 33 ILE B O 1
ATOM 6641 N N . ASP B 1 34 ? 4.309 44.469 10.258 1 93.75 34 ASP B N 1
ATOM 6642 C CA . ASP B 1 34 ? 4.207 45.844 9.719 1 93.75 34 ASP B CA 1
ATOM 6643 C C . ASP B 1 34 ? 3.598 45.812 8.312 1 93.75 34 ASP B C 1
ATOM 6645 O O . ASP B 1 34 ? 2.787 46.688 7.977 1 93.75 34 ASP B O 1
ATOM 6649 N N . TYR B 1 35 ? 3.982 44.844 7.602 1 94.5 35 TYR B N 1
ATOM 6650 C CA . TYR B 1 35 ? 3.461 44.75 6.246 1 94.5 35 TYR B CA 1
ATOM 6651 C C . TYR B 1 35 ? 1.953 44.531 6.258 1 94.5 35 TYR B C 1
ATOM 6653 O O . TYR B 1 35 ? 1.225 45.125 5.469 1 94.5 35 TYR B O 1
ATOM 6661 N N . ILE B 1 36 ? 1.42 43.594 7.066 1 95.12 36 ILE B N 1
ATOM 6662 C CA . ILE B 1 36 ? -0.009 43.312 7.141 1 95.12 36 ILE B CA 1
ATOM 6663 C C . ILE B 1 36 ? -0.763 44.562 7.594 1 95.12 36 ILE B C 1
ATOM 6665 O O . ILE B 1 36 ? -1.818 44.875 7.047 1 95.12 36 ILE B O 1
ATOM 6669 N N . GLU B 1 37 ? -0.216 45.25 8.547 1 94.25 37 GLU B N 1
ATOM 6670 C CA . GLU B 1 37 ? -0.863 46.469 9.078 1 94.25 37 GLU B CA 1
ATOM 6671 C C . GLU B 1 37 ? -0.972 47.531 8.008 1 94.25 37 GLU B C 1
ATOM 6673 O O . GLU B 1 37 ? -1.96 48.281 7.965 1 94.25 37 GLU B O 1
ATOM 6678 N N . ASP B 1 38 ? 0.03 47.531 7.117 1 92.12 38 ASP B N 1
ATOM 6679 C CA . ASP B 1 38 ? 0.071 48.594 6.102 1 92.12 38 ASP B CA 1
ATOM 6680 C C . ASP B 1 38 ? -0.79 48.219 4.898 1 92.12 38 ASP B C 1
ATOM 6682 O O . ASP B 1 38 ? -1.314 49.094 4.211 1 92.12 38 ASP B O 1
ATOM 6686 N N . ASN B 1 39 ? -0.993 46.906 4.652 1 93.44 39 ASN B N 1
ATOM 6687 C CA . ASN B 1 39 ? -1.537 46.531 3.354 1 93.44 39 ASN B CA 1
ATOM 6688 C C . ASN B 1 39 ? -2.883 45.844 3.494 1 93.44 39 ASN B C 1
ATOM 6690 O O . ASN B 1 39 ? -3.566 45.594 2.498 1 93.44 39 ASN B O 1
ATOM 6694 N N . PHE B 1 40 ? -3.355 45.5 4.613 1 93.56 40 PHE B N 1
ATOM 6695 C CA . PHE B 1 40 ? -4.617 44.812 4.816 1 93.56 40 PHE B CA 1
ATOM 6696 C C . PHE B 1 40 ? -5.625 45.688 5.531 1 93.56 40 PHE B C 1
ATOM 6698 O O . PHE B 1 40 ? -5.25 46.5 6.383 1 93.56 40 PHE B O 1
ATOM 6705 N N . ASP B 1 41 ? -6.84 45.594 5.098 1 91.88 41 ASP B N 1
ATOM 6706 C CA . ASP B 1 41 ? -7.914 46.219 5.844 1 91.88 41 ASP B CA 1
ATOM 6707 C C . ASP B 1 41 ? -8.18 45.5 7.164 1 91.88 41 ASP B C 1
ATOM 6709 O O . ASP B 1 41 ? -8.742 44.406 7.176 1 91.88 41 ASP B O 1
ATOM 6713 N N . LEU B 1 42 ? -7.746 46.188 8.203 1 94.31 42 LEU B N 1
ATOM 6714 C CA . LEU B 1 42 ? -7.84 45.531 9.516 1 94.31 42 LEU B CA 1
ATOM 6715 C C . LEU B 1 42 ? -8.922 46.219 10.359 1 94.31 42 LEU B C 1
ATOM 6717 O O . LEU B 1 42 ? -8.867 46.156 11.594 1 94.31 42 LEU B O 1
ATOM 6721 N N . SER B 1 43 ? -9.797 46.844 9.609 1 91.81 43 SER B N 1
ATOM 6722 C CA . SER B 1 43 ? -10.953 47.406 10.312 1 91.81 43 SER B CA 1
ATOM 6723 C C . SER B 1 43 ? -11.922 46.312 10.727 1 91.81 43 SER B C 1
ATOM 6725 O O . SER B 1 43 ? -11.984 45.25 10.086 1 91.81 43 SER B O 1
ATOM 6727 N N . ASP B 1 44 ? -12.602 46.438 11.773 1 93.75 44 ASP B N 1
ATOM 6728 C CA . ASP B 1 44 ? -13.562 45.438 12.234 1 93.75 44 ASP B CA 1
ATOM 6729 C C . ASP B 1 44 ? -14.781 45.406 11.32 1 93.75 44 ASP B C 1
ATOM 6731 O O . ASP B 1 44 ? -14.891 46.188 10.375 1 93.75 44 ASP B O 1
ATOM 6735 N N . ILE B 1 45 ? -15.586 44.469 11.469 1 94.25 45 ILE B N 1
ATOM 6736 C CA . ILE B 1 45 ? -16.703 44.25 10.555 1 94.25 45 ILE B CA 1
ATOM 6737 C C . ILE B 1 45 ? -17.984 44.781 11.18 1 94.25 45 ILE B C 1
ATOM 6739 O O . ILE B 1 45 ? -18.109 44.875 12.406 1 94.25 45 ILE B O 1
ATOM 6743 N N . ASP B 1 46 ? -18.953 45.062 10.219 1 89.44 46 ASP B N 1
ATOM 6744 C CA . ASP B 1 46 ? -20.234 45.594 10.688 1 89.44 46 ASP B CA 1
ATOM 6745 C C . ASP B 1 46 ? -21.344 44.531 10.531 1 89.44 46 ASP B C 1
ATOM 6747 O O . ASP B 1 46 ? -22.375 44.625 11.203 1 89.44 46 ASP B O 1
ATOM 6751 N N . ASP B 1 47 ? -21.141 43.719 9.609 1 92 47 ASP B N 1
ATOM 6752 C CA . ASP B 1 47 ? -22.141 42.656 9.383 1 92 47 ASP B CA 1
ATOM 6753 C C . ASP B 1 47 ? -21.484 41.375 8.922 1 92 47 ASP B C 1
ATOM 6755 O O . ASP B 1 47 ? -20.266 41.312 8.711 1 92 47 ASP B O 1
ATOM 6759 N N . PHE B 1 48 ? -22.281 40.344 8.859 1 92.5 48 PHE B N 1
ATOM 6760 C CA . PHE B 1 48 ? -21.75 39.031 8.547 1 92.5 48 PHE B CA 1
ATOM 6761 C C . PHE B 1 48 ? -21.312 38.938 7.086 1 92.5 48 PHE B C 1
ATOM 6763 O O . PHE B 1 48 ? -20.391 38.219 6.746 1 92.5 48 PHE B O 1
ATOM 6770 N N . PHE B 1 49 ? -21.984 39.656 6.281 1 90.06 49 PHE B N 1
ATOM 6771 C CA . PHE B 1 49 ? -21.578 39.75 4.883 1 90.06 49 PHE B CA 1
ATOM 6772 C C . PHE B 1 49 ? -20.156 40.281 4.758 1 90.06 49 PHE B C 1
ATOM 6774 O O . PHE B 1 49 ? -19.375 39.781 3.943 1 90.06 49 PHE B O 1
ATOM 6781 N N . ASP B 1 50 ? -19.891 41.219 5.559 1 90.94 50 ASP B N 1
ATOM 6782 C CA . ASP B 1 50 ? -18.531 41.75 5.59 1 90.94 50 ASP B CA 1
ATOM 6783 C C . ASP B 1 50 ? -17.531 40.688 6.047 1 90.94 50 ASP B C 1
ATOM 6785 O O . ASP B 1 50 ? -16.391 40.656 5.57 1 90.94 50 ASP B O 1
ATOM 6789 N N . PHE B 1 51 ? -17.891 39.875 6.996 1 93.31 51 PHE B N 1
ATOM 6790 C CA . PHE B 1 51 ? -17.031 38.812 7.453 1 93.31 51 PHE B CA 1
ATOM 6791 C C . PHE B 1 51 ? -16.688 37.875 6.301 1 93.31 51 PHE B C 1
ATOM 6793 O O . PHE B 1 51 ? -15.523 37.5 6.125 1 93.31 51 PHE B O 1
ATOM 6800 N N . GLN B 1 52 ? -17.688 37.469 5.547 1 89.12 52 GLN B N 1
ATOM 6801 C CA . GLN B 1 52 ? -17.5 36.562 4.438 1 89.12 52 GLN B CA 1
ATOM 6802 C C . GLN B 1 52 ? -16.547 37.125 3.389 1 89.12 52 GLN B C 1
ATOM 6804 O O . GLN B 1 52 ? -15.766 36.375 2.791 1 89.12 52 GLN B O 1
ATOM 6809 N N . ASN B 1 53 ? -16.641 38.312 3.26 1 86.06 53 ASN B N 1
ATOM 6810 C CA . ASN B 1 53 ? -15.789 38.969 2.273 1 86.06 53 ASN B CA 1
ATOM 6811 C C . ASN B 1 53 ? -14.344 39.062 2.76 1 86.06 53 ASN B C 1
ATOM 6813 O O . ASN B 1 53 ? -13.406 38.875 1.977 1 86.06 53 ASN B O 1
ATOM 6817 N N . ARG B 1 54 ? -14.234 39.281 4.055 1 89.94 54 ARG B N 1
ATOM 6818 C CA . ARG B 1 54 ? -12.906 39.531 4.605 1 89.94 54 ARG B CA 1
ATOM 6819 C C . ARG B 1 54 ? -12.203 38.219 4.965 1 89.94 54 ARG B C 1
ATOM 6821 O O . ARG B 1 54 ? -10.977 38.188 5.082 1 89.94 54 ARG B O 1
ATOM 6828 N N . ARG B 1 55 ? -12.945 37.25 5.285 1 90.19 55 ARG B N 1
ATOM 6829 C CA . ARG B 1 55 ? -12.352 36 5.727 1 90.19 55 ARG B CA 1
ATOM 6830 C C . ARG B 1 55 ? -11.391 35.438 4.676 1 90.19 55 ARG B C 1
ATOM 6832 O O . ARG B 1 55 ? -10.391 34.812 5.016 1 90.19 55 ARG B O 1
ATOM 6839 N N . GLY B 1 56 ? -11.688 35.656 3.393 1 86.19 56 GLY B N 1
ATOM 6840 C CA . GLY B 1 56 ? -10.812 35.188 2.326 1 86.19 56 GLY B CA 1
ATOM 6841 C C . GLY B 1 56 ? -9.414 35.781 2.412 1 86.19 56 GLY B C 1
ATOM 6842 O O . GLY B 1 56 ? -8.445 35.125 2.01 1 86.19 56 GLY B O 1
ATOM 6843 N N . ASN B 1 57 ? -9.344 36.906 3.029 1 87.12 57 ASN B N 1
ATOM 6844 C CA . ASN B 1 57 ? -8.062 37.594 3.102 1 87.12 57 ASN B CA 1
ATOM 6845 C C . ASN B 1 57 ? -7.395 37.375 4.461 1 87.12 57 ASN B C 1
ATOM 6847 O O . ASN B 1 57 ? -6.168 37.375 4.559 1 87.12 57 ASN B O 1
ATOM 6851 N N . LEU B 1 58 ? -8.188 37.219 5.457 1 91.44 58 LEU B N 1
ATOM 6852 C CA . LEU B 1 58 ? -7.621 37.25 6.801 1 91.44 58 LEU B CA 1
ATOM 6853 C C . LEU B 1 58 ? -7.352 35.844 7.32 1 91.44 58 LEU B C 1
ATOM 6855 O O . LEU B 1 58 ? -6.48 35.656 8.172 1 91.44 58 LEU B O 1
ATOM 6859 N N . ILE B 1 59 ? -8.016 34.875 6.852 1 89.62 59 ILE B N 1
ATOM 6860 C CA . ILE B 1 59 ? -7.789 33.531 7.32 1 89.62 59 ILE B CA 1
ATOM 6861 C C . ILE B 1 59 ? -6.418 33.031 6.855 1 89.62 59 ILE B C 1
ATOM 6863 O O . ILE B 1 59 ? -5.707 32.344 7.605 1 89.62 59 ILE B O 1
ATOM 6867 N N . PRO B 1 60 ? -6.039 33.406 5.668 1 87.12 60 PRO B N 1
ATOM 6868 C CA . PRO B 1 60 ? -4.664 33.062 5.297 1 87.12 60 PRO B CA 1
ATOM 6869 C C . PRO B 1 60 ? -3.629 33.656 6.246 1 87.12 60 PRO B C 1
ATOM 6871 O O . PRO B 1 60 ? -2.59 33.031 6.5 1 87.12 60 PRO B O 1
ATOM 6874 N N . VAL B 1 61 ? -3.932 34.812 6.746 1 91.56 61 VAL B N 1
ATOM 6875 C CA . VAL B 1 61 ? -3.033 35.438 7.707 1 91.56 61 VAL B CA 1
ATOM 6876 C C . VAL B 1 61 ? -2.939 34.562 8.961 1 91.56 61 VAL B C 1
ATOM 6878 O O . VAL B 1 61 ? -1.858 34.406 9.531 1 91.56 61 VAL B O 1
ATOM 6881 N N . LEU B 1 62 ? -4.012 34.031 9.398 1 93.5 62 LEU B N 1
ATOM 6882 C CA . LEU B 1 62 ? -4.016 33.094 10.516 1 93.5 62 LEU B CA 1
ATOM 6883 C C . LEU B 1 62 ? -3.102 31.891 10.227 1 93.5 62 LEU B C 1
ATOM 6885 O O . LEU B 1 62 ? -2.328 31.484 11.094 1 93.5 62 LEU B O 1
ATOM 6889 N N . SER B 1 63 ? -3.207 31.406 9.07 1 88.25 63 SER B N 1
ATOM 6890 C CA . SER B 1 63 ? -2.363 30.281 8.664 1 88.25 63 SER B CA 1
ATOM 6891 C C . SER B 1 63 ? -0.886 30.656 8.711 1 88.25 63 SER B C 1
ATOM 6893 O O . SER B 1 63 ? -0.051 29.859 9.141 1 88.25 63 SER B O 1
ATOM 6895 N N . ASN B 1 64 ? -0.583 31.859 8.242 1 88.5 64 ASN B N 1
ATOM 6896 C CA . ASN B 1 64 ? 0.795 32.344 8.305 1 88.5 64 ASN B CA 1
ATOM 6897 C C . ASN B 1 64 ? 1.298 32.406 9.742 1 88.5 64 ASN B C 1
ATOM 6899 O O . ASN B 1 64 ? 2.441 32.031 10.023 1 88.5 64 ASN B O 1
ATOM 6903 N N . PHE B 1 65 ? 0.435 32.875 10.609 1 92.44 65 PHE B N 1
ATOM 6904 C CA . PHE B 1 65 ? 0.81 32.969 12.023 1 92.44 65 PHE B CA 1
ATOM 6905 C C . PHE B 1 65 ? 1.096 31.578 12.586 1 92.44 65 PHE B C 1
ATOM 6907 O O . PHE B 1 65 ? 2.004 31.406 13.398 1 92.44 65 PHE B O 1
ATOM 6914 N N . LEU B 1 66 ? 0.373 30.641 12.188 1 88.88 66 LEU B N 1
ATOM 6915 C CA . LEU B 1 66 ? 0.602 29.281 12.641 1 88.88 66 LEU B CA 1
ATOM 6916 C C . LEU B 1 66 ? 1.98 28.781 12.219 1 88.88 66 LEU B C 1
ATOM 6918 O O . LEU B 1 66 ? 2.695 28.172 13.008 1 88.88 66 LEU B O 1
ATOM 6922 N N . HIS B 1 67 ? 2.367 29.125 11.055 1 83.75 67 HIS B N 1
ATOM 6923 C CA . HIS B 1 67 ? 3.686 28.734 10.562 1 83.75 67 HIS B CA 1
ATOM 6924 C C . HIS B 1 67 ? 4.789 29.469 11.305 1 83.75 67 HIS B C 1
ATOM 6926 O O . HIS B 1 67 ? 5.848 28.906 11.586 1 83.75 67 HIS B O 1
ATOM 6932 N N . MET B 1 68 ? 4.512 30.703 11.547 1 87.06 68 MET B N 1
ATOM 6933 C CA . MET B 1 68 ? 5.469 31.5 12.305 1 87.06 68 MET B CA 1
ATOM 6934 C C . MET B 1 68 ? 5.688 30.922 13.695 1 87.06 68 MET B C 1
ATOM 6936 O O . MET B 1 68 ? 6.824 30.828 14.164 1 87.06 68 MET B O 1
ATOM 6940 N N . LEU B 1 69 ? 4.633 30.5 14.266 1 86 69 LEU B N 1
ATOM 6941 C CA . LEU B 1 69 ? 4.695 29.969 15.625 1 86 69 LEU B CA 1
ATOM 6942 C C . LEU B 1 69 ? 5.473 28.656 15.672 1 86 69 LEU B C 1
ATOM 6944 O O . LEU B 1 69 ? 5.996 28.266 16.719 1 86 69 LEU B O 1
ATOM 6948 N N . ASP B 1 70 ? 5.602 28.078 14.617 1 76.81 70 ASP B N 1
ATOM 6949 C CA . ASP B 1 70 ? 6.336 26.828 14.523 1 76.81 70 ASP B CA 1
ATOM 6950 C C . ASP B 1 70 ? 7.84 27.062 14.648 1 76.81 70 ASP B C 1
ATOM 6952 O O . ASP B 1 70 ? 8.586 26.156 15.031 1 76.81 70 ASP B O 1
ATOM 6956 N N . VAL B 1 71 ? 8.312 28.281 14.312 1 75.62 71 VAL B N 1
ATOM 6957 C CA . VAL B 1 71 ? 9.75 28.5 14.211 1 75.62 71 VAL B CA 1
ATOM 6958 C C . VAL B 1 71 ? 10.172 29.641 15.141 1 75.62 71 VAL B C 1
ATOM 6960 O O . VAL B 1 71 ? 11.367 29.828 15.383 1 75.62 71 VAL B O 1
ATOM 6963 N N . CYS B 1 72 ? 9.188 30.375 15.594 1 80.44 72 CYS B N 1
ATOM 6964 C CA . CYS B 1 72 ? 9.5 31.594 16.344 1 80.44 72 CYS B CA 1
ATOM 6965 C C . CYS B 1 72 ? 8.859 31.562 17.719 1 80.44 72 CYS B C 1
ATOM 6967 O O . CYS B 1 72 ? 7.691 31.188 17.859 1 80.44 72 CYS B O 1
ATOM 6969 N N . ASP B 1 73 ? 9.625 31.906 18.734 1 75.12 73 ASP B N 1
ATOM 6970 C CA . ASP B 1 73 ? 9.109 31.922 20.094 1 75.12 73 ASP B CA 1
ATOM 6971 C C . ASP B 1 73 ? 8.953 33.375 20.594 1 75.12 73 ASP B C 1
ATOM 6973 O O . ASP B 1 73 ? 8.469 33.594 21.703 1 75.12 73 ASP B O 1
ATOM 6977 N N . THR B 1 74 ? 9.336 34.312 19.719 1 78.5 74 THR B N 1
ATOM 6978 C CA . THR B 1 74 ? 9.289 35.719 20.125 1 78.5 74 THR B CA 1
ATOM 6979 C C . THR B 1 74 ? 7.945 36.344 19.766 1 78.5 74 THR B C 1
ATOM 6981 O O . THR B 1 74 ? 7.367 36.031 18.719 1 78.5 74 THR B O 1
ATOM 6984 N N . ASP B 1 75 ? 7.438 37.125 20.719 1 82.5 75 ASP B N 1
ATOM 6985 C CA . ASP B 1 75 ? 6.203 37.844 20.422 1 82.5 75 ASP B CA 1
ATOM 6986 C C . ASP B 1 75 ? 6.48 39.125 19.609 1 82.5 75 ASP B C 1
ATOM 6988 O O . ASP B 1 75 ? 7.625 39.562 19.531 1 82.5 75 ASP B O 1
ATOM 6992 N N . PHE B 1 76 ? 5.543 39.625 18.938 1 86.94 76 PHE B N 1
ATOM 6993 C CA . PHE B 1 76 ? 5.707 40.812 18.109 1 86.94 76 PHE B CA 1
ATOM 6994 C C . PHE B 1 76 ? 4.789 41.938 18.594 1 86.94 76 PHE B C 1
ATOM 6996 O O . PHE B 1 76 ? 3.869 41.688 19.375 1 86.94 76 PHE B O 1
ATOM 7003 N N . HIS B 1 77 ? 5.18 43.062 18.141 1 88.94 77 HIS B N 1
ATOM 7004 C CA . HIS B 1 77 ? 4.379 44.25 18.469 1 88.94 77 HIS B CA 1
ATOM 7005 C C . HIS B 1 77 ? 3.439 44.594 17.328 1 88.94 77 HIS B C 1
ATOM 7007 O O . HIS B 1 77 ? 3.834 44.562 16.156 1 88.94 77 HIS B O 1
ATOM 7013 N N . SER B 1 78 ? 2.168 44.75 17.625 1 91.81 78 SER B N 1
ATOM 7014 C CA . SER B 1 78 ? 1.184 45.188 16.656 1 91.81 78 SER B CA 1
ATOM 7015 C C . SER B 1 78 ? 0.383 46.375 17.172 1 91.81 78 SER B C 1
ATOM 7017 O O . SER B 1 78 ? 0.059 46.438 18.359 1 91.81 78 SER B O 1
ATOM 7019 N N . GLU B 1 79 ? 0.119 47.312 16.281 1 89.56 79 GLU B N 1
ATOM 7020 C CA . GLU B 1 79 ? -0.661 48.5 16.656 1 89.56 79 GLU B CA 1
ATOM 7021 C C . GLU B 1 79 ? -2.156 48.25 16.469 1 89.56 79 GLU B C 1
ATOM 7023 O O . GLU B 1 79 ? -2.984 48.969 17.016 1 89.56 79 GLU B O 1
ATOM 7028 N N . THR B 1 80 ? -2.473 47.25 15.727 1 93.81 80 THR B N 1
ATOM 7029 C CA . THR B 1 80 ? -3.871 46.969 15.406 1 93.81 80 THR B CA 1
ATOM 7030 C C . THR B 1 80 ? -4.418 45.844 16.266 1 93.81 80 THR B C 1
ATOM 7032 O O . THR B 1 80 ? -3.803 44.781 16.375 1 93.81 80 THR B O 1
ATOM 7035 N N . LEU B 1 81 ? -5.527 46.125 16.828 1 94.44 81 LEU B N 1
ATOM 7036 C CA . LEU B 1 81 ? -6.137 45.156 17.75 1 94.44 81 LEU B CA 1
ATOM 7037 C C . LEU B 1 81 ? -6.539 43.875 17.031 1 94.44 81 LEU B C 1
ATOM 7039 O O . LEU B 1 81 ? -6.355 42.781 17.562 1 94.44 81 LEU B O 1
ATOM 7043 N N . LEU B 1 82 ? -7.117 44 15.859 1 95.88 82 LEU B N 1
ATOM 7044 C CA . LEU B 1 82 ? -7.586 42.844 15.094 1 95.88 82 LEU B CA 1
ATOM 7045 C C . LEU B 1 82 ? -6.445 41.875 14.82 1 95.88 82 LEU B C 1
ATOM 7047 O O . LEU B 1 82 ? -6.609 40.656 14.969 1 95.88 82 LEU B O 1
ATOM 7051 N N . LEU B 1 83 ? -5.344 42.406 14.484 1 95.62 83 LEU B N 1
ATOM 7052 C CA . LEU B 1 83 ? -4.191 41.562 14.172 1 95.62 83 LEU B CA 1
ATOM 7053 C C . LEU B 1 83 ? -3.662 40.875 15.422 1 95.62 83 LEU B C 1
ATOM 7055 O O . LEU B 1 83 ? -3.256 39.719 15.367 1 95.62 83 LEU B O 1
ATOM 7059 N N . GLN B 1 84 ? -3.691 41.562 16.516 1 95.44 84 GLN B N 1
ATOM 7060 C CA . GLN B 1 84 ? -3.279 40.969 17.781 1 95.44 84 GLN B CA 1
ATOM 7061 C C . GLN B 1 84 ? -4.18 39.812 18.172 1 95.44 84 GLN B C 1
ATOM 7063 O O . GLN B 1 84 ? -3.701 38.781 18.656 1 95.44 84 GLN B O 1
ATOM 7068 N N . GLU B 1 85 ? -5.391 40.031 17.891 1 96.75 85 GLU B N 1
ATOM 7069 C CA . GLU B 1 85 ? -6.355 39 18.25 1 96.75 85 GLU B CA 1
ATOM 7070 C C . GLU B 1 85 ? -6.242 37.781 17.328 1 96.75 85 GLU B C 1
ATOM 7072 O O . GLU B 1 85 ? -6.387 36.656 17.766 1 96.75 85 GLU B O 1
ATOM 7077 N N . ILE B 1 86 ? -6.012 38 16.047 1 96.69 86 ILE B N 1
ATOM 7078 C CA . ILE B 1 86 ? -5.812 36.875 15.125 1 96.69 86 ILE B CA 1
ATOM 7079 C C . ILE B 1 86 ? -4.602 36.062 15.562 1 96.69 86 ILE B C 1
ATOM 7081 O O . ILE B 1 86 ? -4.633 34.812 15.516 1 96.69 86 ILE B O 1
ATOM 7085 N N . TYR B 1 87 ? -3.57 36.75 16 1 94.75 87 TYR B N 1
ATOM 7086 C CA . TYR B 1 87 ? -2.377 36.062 16.5 1 94.75 87 TYR B CA 1
ATOM 7087 C C . TYR B 1 87 ? -2.684 35.281 17.766 1 94.75 87 TYR B C 1
ATOM 7089 O O . TYR B 1 87 ? -2.189 34.156 17.953 1 94.75 87 TYR B O 1
ATOM 7097 N N . LEU B 1 88 ? -3.484 35.875 18.594 1 94.94 88 LEU B N 1
ATOM 7098 C CA . LEU B 1 88 ? -3.908 35.219 19.812 1 94.94 88 LEU B CA 1
ATOM 7099 C C . LEU B 1 88 ? -4.676 33.938 19.5 1 94.94 88 LEU B C 1
ATOM 7101 O O . LEU B 1 88 ? -4.484 32.906 20.156 1 94.94 88 LEU B O 1
ATOM 7105 N N . ILE B 1 89 ? -5.52 33.969 18.516 1 96.31 89 ILE B N 1
ATOM 7106 C CA . ILE B 1 89 ? -6.301 32.812 18.109 1 96.31 89 ILE B CA 1
ATOM 7107 C C . ILE B 1 89 ? -5.375 31.734 17.531 1 96.31 89 ILE B C 1
ATOM 7109 O O . ILE B 1 89 ? -5.59 30.547 17.75 1 96.31 89 ILE B O 1
ATOM 7113 N N . ALA B 1 90 ? -4.336 32.156 16.828 1 93.69 90 ALA B N 1
ATOM 7114 C CA . ALA B 1 90 ? -3.334 31.219 16.344 1 93.69 90 ALA B CA 1
ATOM 7115 C C . ALA B 1 90 ? -2.641 30.5 17.5 1 93.69 90 ALA B C 1
ATOM 7117 O O . ALA B 1 90 ? -2.416 29.281 17.438 1 93.69 90 ALA B O 1
ATOM 7118 N N . LYS B 1 91 ? -2.361 31.219 18.5 1 89.25 91 LYS B N 1
ATOM 7119 C CA . LYS B 1 91 ? -1.733 30.656 19.688 1 89.25 91 LYS B CA 1
ATOM 7120 C C . LYS B 1 91 ? -2.662 29.656 20.375 1 89.25 91 LYS B C 1
ATOM 7122 O O . LYS B 1 91 ? -2.209 28.641 20.922 1 89.25 91 LYS B O 1
ATOM 7127 N N . TYR B 1 92 ? -3.922 30.016 20.359 1 92.06 92 TYR B N 1
ATOM 7128 C CA . TYR B 1 92 ? -4.906 29.078 20.891 1 92.06 92 TYR B CA 1
ATOM 7129 C C . TYR B 1 92 ? -4.926 27.781 20.094 1 92.06 92 TYR B C 1
ATOM 7131 O O . TYR B 1 92 ? -4.961 26.688 20.656 1 92.06 92 TYR B O 1
ATOM 7139 N N . TYR B 1 93 ? -4.914 27.891 18.797 1 91.5 93 TYR B N 1
ATOM 7140 C CA . TYR B 1 93 ? -4.977 26.734 17.906 1 91.5 93 TYR B CA 1
ATOM 7141 C C . TYR B 1 93 ? -3.826 25.766 18.188 1 91.5 93 TYR B C 1
ATOM 7143 O O . TYR B 1 93 ? -4.023 24.562 18.25 1 91.5 93 TYR B O 1
ATOM 7151 N N . VAL B 1 94 ? -2.629 26.375 18.438 1 83.81 94 VAL B N 1
ATOM 7152 C CA . VAL B 1 94 ? -1.445 25.547 18.594 1 83.81 94 VAL B CA 1
ATOM 7153 C C . VAL B 1 94 ? -1.363 25.047 20.047 1 83.81 94 VAL B C 1
ATOM 7155 O O . VAL B 1 94 ? -0.586 24.141 20.344 1 83.81 94 VAL B O 1
ATOM 7158 N N . GLY B 1 95 ? -2.223 25.625 20.984 1 80.31 95 GLY B N 1
ATOM 7159 C CA . GLY B 1 95 ? -2.305 25.125 22.359 1 80.31 95 GLY B CA 1
ATOM 7160 C C . GLY B 1 95 ? -1.494 25.953 23.344 1 80.31 95 GLY B C 1
ATOM 7161 O O . GLY B 1 95 ? -1.371 25.578 24.516 1 80.31 95 GLY B O 1
ATOM 7162 N N . VAL B 1 96 ? -0.919 27.078 22.859 1 80.19 96 VAL B N 1
ATOM 7163 C CA . VAL B 1 96 ? -0.116 27.953 23.719 1 80.19 96 VAL B CA 1
ATOM 7164 C C . VAL B 1 96 ? -1.017 28.656 24.734 1 80.19 96 VAL B C 1
ATOM 7166 O O . VAL B 1 96 ? -0.611 28.891 25.875 1 80.19 96 VAL B O 1
ATOM 7169 N N . VAL B 1 97 ? -2.16 29 24.188 1 86.75 97 VAL B N 1
ATOM 7170 C CA . VAL B 1 97 ? -3.127 29.688 25.031 1 86.75 97 VAL B CA 1
ATOM 7171 C C . VAL B 1 97 ? -4.367 28.812 25.219 1 86.75 97 VAL B C 1
ATOM 7173 O O . VAL B 1 97 ? -4.82 28.156 24.281 1 86.75 97 VAL B O 1
ATOM 7176 N N . GLU B 1 98 ? -4.793 28.844 26.453 1 83.5 98 GLU B N 1
ATOM 7177 C CA . GLU B 1 98 ? -5.996 28.078 26.75 1 83.5 98 GLU B CA 1
ATOM 7178 C C . GLU B 1 98 ? -7.242 28.766 26.203 1 83.5 98 GLU B C 1
ATOM 7180 O O . GLU B 1 98 ? -7.246 29.984 26 1 83.5 98 GLU B O 1
ATOM 7185 N N . ARG B 1 99 ? -8.281 28.062 26.031 1 89.38 99 ARG B N 1
ATOM 7186 C CA . ARG B 1 99 ? -9.523 28.516 25.406 1 89.38 99 ARG B CA 1
ATOM 7187 C C . ARG B 1 99 ? -10.125 29.688 26.188 1 89.38 99 ARG B C 1
ATOM 7189 O O . ARG B 1 99 ? -10.469 30.719 25.609 1 89.38 99 ARG B O 1
ATOM 7196 N N . VAL B 1 100 ? -10.195 29.531 27.516 1 87.81 100 VAL B N 1
ATOM 7197 C CA . VAL B 1 100 ? -10.867 30.5 28.359 1 87.81 100 VAL B CA 1
ATOM 7198 C C . VAL B 1 100 ? -10.109 31.828 28.328 1 87.81 100 VAL B C 1
ATOM 7200 O O . VAL B 1 100 ? -10.711 32.906 28.219 1 87.81 100 VAL B O 1
ATOM 7203 N N . ASN B 1 101 ? -8.805 31.766 28.359 1 88.94 101 ASN B N 1
ATOM 7204 C CA . ASN B 1 101 ? -7.977 32.969 28.297 1 88.94 101 ASN B CA 1
ATOM 7205 C C . ASN B 1 101 ? -8.086 33.656 26.953 1 88.94 101 ASN B C 1
ATOM 7207 O O . ASN B 1 101 ? -8.094 34.875 26.875 1 88.94 101 ASN B O 1
ATOM 7211 N N . CYS B 1 102 ? -8.203 32.875 25.984 1 93.38 102 CYS B N 1
ATOM 7212 C CA . CYS B 1 102 ? -8.312 33.438 24.641 1 93.38 102 CYS B CA 1
ATOM 7213 C C . CYS B 1 102 ? -9.648 34.125 24.438 1 93.38 102 CYS B C 1
ATOM 7215 O O . CYS B 1 102 ? -9.703 35.281 23.984 1 93.38 102 CYS B O 1
ATOM 7217 N N . SER B 1 103 ? -10.703 33.5 24.812 1 93.88 103 SER B N 1
ATOM 7218 C CA . SER B 1 103 ? -12.047 34.031 24.625 1 93.88 103 SER B CA 1
ATOM 7219 C C . SER B 1 103 ? -12.242 35.344 25.375 1 93.88 103 SER B C 1
ATOM 7221 O O . SER B 1 103 ? -12.922 36.25 24.891 1 93.88 103 SER B O 1
ATOM 7223 N N . SER B 1 104 ? -11.625 35.469 26.5 1 92.5 104 SER B N 1
ATOM 7224 C CA . SER B 1 104 ? -11.82 36.656 27.328 1 92.5 104 SER B CA 1
ATOM 7225 C C . SER B 1 104 ? -11.086 37.875 26.766 1 92.5 104 SER B C 1
ATOM 7227 O O . SER B 1 104 ? -11.445 39 27.047 1 92.5 104 SER B O 1
ATOM 7229 N N . LYS B 1 105 ? -10.117 37.688 25.969 1 93.94 105 LYS B N 1
ATOM 7230 C CA . LYS B 1 105 ? -9.281 38.781 25.484 1 93.94 105 LYS B CA 1
ATOM 7231 C C . LYS B 1 105 ? -9.758 39.281 24.125 1 93.94 105 LYS B C 1
ATOM 7233 O O . LYS B 1 105 ? -9.336 40.344 23.672 1 93.94 105 LYS B O 1
ATOM 7238 N N . ILE B 1 106 ? -10.633 38.5 23.484 1 96.38 106 ILE B N 1
ATOM 7239 C CA . ILE B 1 106 ? -11.094 38.875 22.156 1 96.38 106 ILE B CA 1
ATOM 7240 C C . ILE B 1 106 ? -12.195 39.938 22.266 1 96.38 106 ILE B C 1
ATOM 7242 O O . ILE B 1 106 ? -13.164 39.75 23 1 96.38 106 ILE B O 1
ATOM 7246 N N . LYS B 1 107 ? -12.016 41.031 21.453 1 94 107 LYS B N 1
ATOM 7247 C CA . LYS B 1 107 ? -12.961 42.156 21.531 1 94 107 LYS B CA 1
ATOM 7248 C C . LYS B 1 107 ? -13.578 42.438 20.172 1 94 107 LYS B C 1
ATOM 7250 O O . LYS B 1 107 ? -14.758 42.781 20.078 1 94 107 LYS B O 1
ATOM 7255 N N . THR B 1 108 ? -12.859 42.344 19.062 1 95.56 108 THR B N 1
ATOM 7256 C CA . THR B 1 108 ? -13.344 42.656 17.719 1 95.56 108 THR B CA 1
ATOM 7257 C C . THR B 1 108 ? -14.391 41.625 17.281 1 95.56 108 THR B C 1
ATOM 7259 O O . THR B 1 108 ? -14.297 40.438 17.609 1 95.56 108 THR B O 1
ATOM 7262 N N . GLU B 1 109 ? -15.336 42.094 16.484 1 95.31 109 GLU B N 1
ATOM 7263 C CA . GLU B 1 109 ? -16.422 41.219 16.047 1 95.31 109 GLU B CA 1
ATOM 7264 C C . GLU B 1 109 ? -15.914 40.188 15.07 1 95.31 109 GLU B C 1
ATOM 7266 O O . GLU B 1 109 ? -16.375 39.031 15.086 1 95.31 109 GLU B O 1
ATOM 7271 N N . PHE B 1 110 ? -15.039 40.562 14.227 1 96.12 110 PHE B N 1
ATOM 7272 C CA . PHE B 1 110 ? -14.453 39.625 13.289 1 96.12 110 PHE B CA 1
ATOM 7273 C C . PHE B 1 110 ? -13.82 38.438 14.031 1 96.12 110 PHE B C 1
ATOM 7275 O O . PHE B 1 110 ? -14.062 37.281 13.695 1 96.12 110 PHE B O 1
ATOM 7282 N N . CYS B 1 111 ? -13.047 38.781 15.031 1 96.5 111 CYS B N 1
ATOM 7283 C CA . CYS B 1 111 ? -12.281 37.75 15.727 1 96.5 111 CYS B CA 1
ATOM 7284 C C . CYS B 1 111 ? -13.18 36.906 16.641 1 96.5 111 CYS B C 1
ATOM 7286 O O . CYS B 1 111 ? -12.859 35.781 16.969 1 96.5 111 CYS B O 1
ATOM 7288 N N . LYS B 1 112 ? -14.273 37.5 17.047 1 95.75 112 LYS B N 1
ATOM 7289 C CA . LYS B 1 112 ? -15.234 36.688 17.797 1 95.75 112 LYS B CA 1
ATOM 7290 C C . LYS B 1 112 ? -15.742 35.531 16.953 1 95.75 112 LYS B C 1
ATOM 7292 O O . LYS B 1 112 ? -15.812 34.375 17.422 1 95.75 112 LYS B O 1
ATOM 7297 N N . ILE B 1 113 ? -16.047 35.812 15.727 1 95.56 113 ILE B N 1
ATOM 7298 C CA . ILE B 1 113 ? -16.547 34.781 14.82 1 95.56 113 ILE B CA 1
ATOM 7299 C C . ILE B 1 113 ? -15.422 33.812 14.461 1 95.56 113 ILE B C 1
ATOM 7301 O O . ILE B 1 113 ? -15.617 32.594 14.461 1 95.56 113 ILE B O 1
ATOM 7305 N N . LEU B 1 114 ? -14.258 34.344 14.195 1 96.12 114 LEU B N 1
ATOM 7306 C CA . LEU B 1 114 ? -13.109 33.5 13.844 1 96.12 114 LEU B CA 1
ATOM 7307 C C . LEU B 1 114 ? -12.758 32.562 14.977 1 96.12 114 LEU B C 1
ATOM 7309 O O . LEU B 1 114 ? -12.438 31.391 14.734 1 96.12 114 LEU B O 1
ATOM 7313 N N . PHE B 1 115 ? -12.82 33.062 16.172 1 96.44 115 PHE B N 1
ATOM 7314 C CA . PHE B 1 115 ? -12.484 32.25 17.344 1 96.44 115 PHE B CA 1
ATOM 7315 C C . PHE B 1 115 ? -13.445 31.078 17.469 1 96.44 115 PHE B C 1
ATOM 7317 O O . PHE B 1 115 ? -13.016 29.938 17.672 1 96.44 115 PHE B O 1
ATOM 7324 N N . VAL B 1 116 ? -14.68 31.391 17.359 1 95.19 116 VAL B N 1
ATOM 7325 C CA . VAL B 1 116 ? -15.656 30.312 17.484 1 95.19 116 VAL B CA 1
ATOM 7326 C C . VAL B 1 116 ? -15.445 29.281 16.375 1 95.19 116 VAL B C 1
ATOM 7328 O O . VAL B 1 116 ? -15.539 28.078 16.609 1 95.19 116 VAL B O 1
ATOM 7331 N N . LEU B 1 117 ? -15.156 29.719 15.242 1 94.69 117 LEU B N 1
ATOM 7332 C CA . LEU B 1 117 ? -14.891 28.828 14.117 1 94.69 117 LEU B CA 1
ATOM 7333 C C . LEU B 1 117 ? -13.695 27.922 14.406 1 94.69 117 LEU B C 1
ATOM 7335 O O . LEU B 1 117 ? -13.734 26.719 14.148 1 94.69 117 LEU B O 1
ATOM 7339 N N . VAL B 1 118 ? -12.633 28.5 14.883 1 94.75 118 VAL B N 1
ATOM 7340 C CA . VAL B 1 118 ? -11.414 27.734 15.188 1 94.75 118 VAL B CA 1
ATOM 7341 C C . VAL B 1 118 ? -11.688 26.766 16.328 1 94.75 118 VAL B C 1
ATOM 7343 O O . VAL B 1 118 ? -11.219 25.625 16.312 1 94.75 118 VAL B O 1
ATOM 7346 N N . TRP B 1 119 ? -12.445 27.328 17.312 1 94.19 119 TRP B N 1
ATOM 7347 C CA . TRP B 1 119 ? -12.82 26.484 18.453 1 94.19 119 TRP B CA 1
ATOM 7348 C C . TRP B 1 119 ? -13.586 25.25 18 1 94.19 119 TRP B C 1
ATOM 7350 O O . TRP B 1 119 ? -13.219 24.125 18.344 1 94.19 119 TRP B O 1
ATOM 7360 N N . LEU B 1 120 ? -14.57 25.453 17.188 1 94.12 120 LEU B N 1
ATOM 7361 C CA . LEU B 1 120 ? -15.391 24.359 16.688 1 94.12 120 LEU B CA 1
ATOM 7362 C C . LEU B 1 120 ? -14.57 23.422 15.805 1 94.12 120 LEU B C 1
ATOM 7364 O O . LEU B 1 120 ? -14.758 22.203 15.836 1 94.12 120 LEU B O 1
ATOM 7368 N N . THR B 1 121 ? -13.703 23.938 15.039 1 92.56 121 THR B N 1
ATOM 7369 C CA . THR B 1 121 ? -12.836 23.141 14.18 1 92.56 121 THR B CA 1
ATOM 7370 C C . THR B 1 121 ? -11.922 22.25 15.008 1 92.56 121 THR B C 1
ATOM 7372 O O . THR B 1 121 ? -11.703 21.078 14.672 1 92.56 121 THR B O 1
ATOM 7375 N N . LYS B 1 122 ? -11.359 22.781 16.062 1 88.94 122 LYS B N 1
ATOM 7376 C CA . LYS B 1 122 ? -10.5 22 16.953 1 88.94 122 LYS B CA 1
ATOM 7377 C C . LYS B 1 122 ? -11.258 20.828 17.562 1 88.94 122 LYS B C 1
ATOM 7379 O O . LYS B 1 122 ? -10.711 19.734 17.719 1 88.94 122 LYS B O 1
ATOM 7384 N N . LEU B 1 123 ? -12.461 21.141 17.984 1 88.62 123 LEU B N 1
ATOM 7385 C CA . LEU B 1 123 ? -13.289 20.094 18.547 1 88.62 123 LEU B CA 1
ATOM 7386 C C . LEU B 1 123 ? -13.555 19 17.5 1 88.62 123 LEU B C 1
ATOM 7388 O O . LEU B 1 123 ? -13.492 17.812 17.828 1 88.62 123 LEU B O 1
ATOM 7392 N N . GLU B 1 124 ? -13.844 19.453 16.297 1 88.25 124 GLU B N 1
ATOM 7393 C CA . GLU B 1 124 ? -14.055 18.516 15.211 1 88.25 124 GLU B CA 1
ATOM 7394 C C . GLU B 1 124 ? -12.812 17.656 14.977 1 88.25 124 GLU B C 1
ATOM 7396 O O . GLU B 1 124 ? -12.906 16.438 14.805 1 88.25 124 GLU B O 1
ATOM 7401 N N . ASN B 1 125 ? -11.703 18.297 14.969 1 82.81 125 ASN B N 1
ATOM 7402 C CA . ASN B 1 125 ? -10.445 17.609 14.734 1 82.81 125 ASN B CA 1
ATOM 7403 C C . ASN B 1 125 ? -10.188 16.547 15.797 1 82.81 125 ASN B C 1
ATOM 7405 O O . ASN B 1 125 ? -9.648 15.477 15.492 1 82.81 125 ASN B O 1
ATOM 7409 N N . SER B 1 126 ? -10.516 16.828 16.922 1 76.75 126 SER B N 1
ATOM 7410 C CA . SER B 1 126 ? -10.281 15.914 18.031 1 76.75 126 SER B CA 1
ATOM 7411 C C . SER B 1 126 ? -11.078 14.625 17.891 1 76.75 126 SER B C 1
ATOM 7413 O O . SER B 1 126 ? -10.586 13.547 18.203 1 76.75 126 SER B O 1
ATOM 7415 N N . ASP B 1 127 ? -12.297 14.789 17.391 1 74.56 127 ASP B N 1
ATOM 7416 C CA . ASP B 1 127 ? -13.203 13.641 17.328 1 74.56 127 ASP B CA 1
ATOM 7417 C C . ASP B 1 127 ? -13.062 12.891 16.016 1 74.56 127 ASP B C 1
ATOM 7419 O O . ASP B 1 127 ? -13.391 11.711 15.922 1 74.56 127 ASP B O 1
ATOM 7423 N N . ASN B 1 128 ? -12.719 13.539 14.953 1 74.94 128 ASN B N 1
ATOM 7424 C CA . ASN B 1 128 ? -12.836 12.977 13.609 1 74.94 128 ASN B CA 1
ATOM 7425 C C . ASN B 1 128 ? -11.461 12.789 12.961 1 74.94 128 ASN B C 1
ATOM 7427 O O . ASN B 1 128 ? -11.367 12.531 11.758 1 74.94 128 ASN B O 1
ATOM 7431 N N . ASN B 1 129 ? -10.32 12.758 13.633 1 68.81 129 ASN B N 1
ATOM 7432 C CA . ASN B 1 129 ? -8.961 12.602 13.133 1 68.81 129 ASN B CA 1
ATOM 7433 C C . ASN B 1 129 ? -8.695 13.508 11.93 1 68.81 129 ASN B C 1
ATOM 7435 O O . ASN B 1 129 ? -8.188 13.047 10.906 1 68.81 129 ASN B O 1
ATOM 7439 N N . SER B 1 130 ? -9.312 14.578 11.867 1 74.88 130 SER B N 1
ATOM 7440 C CA . SER B 1 130 ? -9.078 15.602 10.852 1 74.88 130 SER B CA 1
ATOM 7441 C C . SER B 1 130 ? -8.062 16.641 11.336 1 74.88 130 SER B C 1
ATOM 7443 O O . SER B 1 130 ? -7.734 16.688 12.523 1 74.88 130 SER B O 1
ATOM 7445 N N . LYS B 1 131 ? -7.488 17.406 10.375 1 76.88 131 LYS B N 1
ATOM 7446 C CA . LYS B 1 131 ? -6.5 18.438 10.727 1 76.88 131 LYS B CA 1
ATOM 7447 C C . LYS B 1 131 ? -6.809 19.75 10.023 1 76.88 131 LYS B C 1
ATOM 7449 O O . LYS B 1 131 ? -5.934 20.344 9.398 1 76.88 131 LYS B O 1
ATOM 7454 N N . TYR B 1 132 ? -7.992 20.25 10.227 1 82.56 132 TYR B N 1
ATOM 7455 C CA . TYR B 1 132 ? -8.391 21.516 9.625 1 82.56 132 TYR B CA 1
ATOM 7456 C C . TYR B 1 132 ? -7.922 22.688 10.477 1 82.56 132 TYR B C 1
ATOM 7458 O O . TYR B 1 132 ? -7.914 22.609 11.703 1 82.56 132 TYR B O 1
ATOM 7466 N N . ILE B 1 133 ? -7.508 23.719 9.773 1 85.81 133 ILE B N 1
ATOM 7467 C CA . ILE B 1 133 ? -7.266 24.969 10.5 1 85.81 133 ILE B CA 1
ATOM 7468 C C . ILE B 1 133 ? -8.594 25.656 10.797 1 85.81 133 ILE B C 1
ATOM 7470 O O . ILE B 1 133 ? -8.828 26.094 11.93 1 85.81 133 ILE B O 1
ATOM 7474 N N . VAL B 1 134 ? -9.367 25.703 9.703 1 89.94 134 VAL B N 1
ATOM 7475 C CA . VAL B 1 134 ? -10.719 26.234 9.812 1 89.94 134 VAL B CA 1
ATOM 7476 C C . VAL B 1 134 ? -11.672 25.438 8.922 1 89.94 134 VAL B C 1
ATOM 7478 O O . VAL B 1 134 ? -11.359 25.172 7.762 1 89.94 134 VAL B O 1
ATOM 7481 N N . ASP B 1 135 ? -12.75 25 9.477 1 89.19 135 ASP B N 1
ATOM 7482 C CA . ASP B 1 135 ? -13.797 24.312 8.719 1 89.19 135 ASP B CA 1
ATOM 7483 C C . ASP B 1 135 ? -15.117 25.078 8.789 1 89.19 135 ASP B C 1
ATOM 7485 O O . ASP B 1 135 ? -15.688 25.25 9.867 1 89.19 135 ASP B O 1
ATOM 7489 N N . TYR B 1 136 ? -15.625 25.516 7.684 1 87.5 136 TYR B N 1
ATOM 7490 C CA . TYR B 1 136 ? -16.797 26.391 7.633 1 87.5 136 TYR B CA 1
ATOM 7491 C C . TYR B 1 136 ? -18.078 25.562 7.574 1 87.5 136 TYR B C 1
ATOM 7493 O O . TYR B 1 136 ? -19.172 26.125 7.703 1 87.5 136 TYR B O 1
ATOM 7501 N N . ARG B 1 137 ? -18.125 24.438 7.461 1 86.75 137 ARG B N 1
ATOM 7502 C CA . ARG B 1 137 ? -19.281 23.609 7.16 1 86.75 137 ARG B CA 1
ATOM 7503 C C . ARG B 1 137 ? -20.297 23.656 8.297 1 86.75 137 ARG B C 1
ATOM 7505 O O . ARG B 1 137 ? -21.516 23.625 8.062 1 86.75 137 ARG B O 1
ATOM 7512 N N . ILE B 1 138 ? -19.781 23.703 9.414 1 87.88 138 ILE B N 1
ATOM 7513 C CA . ILE B 1 138 ? -20.672 23.719 10.57 1 87.88 138 ILE B CA 1
ATOM 7514 C C . ILE B 1 138 ? -21.484 25.016 10.57 1 87.88 138 ILE B C 1
ATOM 7516 O O . ILE B 1 138 ? -22.562 25.078 11.188 1 87.88 138 ILE B O 1
ATOM 7520 N N . LEU B 1 139 ? -21.047 26.031 9.852 1 87.62 139 LEU B N 1
ATOM 7521 C CA . LEU B 1 139 ? -21.75 27.312 9.789 1 87.62 139 LEU B CA 1
ATOM 7522 C C . LEU B 1 139 ? -22.875 27.266 8.773 1 87.62 139 LEU B C 1
ATOM 7524 O O . LEU B 1 139 ? -23.938 27.859 8.984 1 87.62 139 LEU B O 1
ATOM 7528 N N . ASP B 1 140 ? -22.562 26.562 7.727 1 84.62 140 ASP B N 1
ATOM 7529 C CA . ASP B 1 140 ? -23.422 26.75 6.559 1 84.62 140 ASP B CA 1
ATOM 7530 C C . ASP B 1 140 ? -24.234 25.5 6.25 1 84.62 140 ASP B C 1
ATOM 7532 O O . ASP B 1 140 ? -25.234 25.562 5.527 1 84.62 140 ASP B O 1
ATOM 7536 N N . GLN B 1 141 ? -23.906 24.438 6.762 1 89.44 141 GLN B N 1
ATOM 7537 C CA . GLN B 1 141 ? -24.594 23.203 6.363 1 89.44 141 GLN B CA 1
ATOM 7538 C C . GLN B 1 141 ? -25.531 22.719 7.457 1 89.44 141 GLN B C 1
ATOM 7540 O O . GLN B 1 141 ? -25.125 22.562 8.609 1 89.44 141 GLN B O 1
ATOM 7545 N N . ARG B 1 142 ? -26.719 22.547 6.996 1 90.19 142 ARG B N 1
ATOM 7546 C CA . ARG B 1 142 ? -27.719 21.953 7.883 1 90.19 142 ARG B CA 1
ATOM 7547 C C . ARG B 1 142 ? -27.469 20.453 8.039 1 90.19 142 ARG B C 1
ATOM 7549 O O . ARG B 1 142 ? -26.859 19.828 7.176 1 90.19 142 ARG B O 1
ATOM 7556 N N . ASN B 1 143 ? -27.891 19.828 9.133 1 91.38 143 ASN B N 1
ATOM 7557 C CA . ASN B 1 143 ? -27.766 18.406 9.43 1 91.38 143 ASN B CA 1
ATOM 7558 C C . ASN B 1 143 ? -26.312 17.969 9.555 1 91.38 143 ASN B C 1
ATOM 7560 O O . ASN B 1 143 ? -26 16.781 9.484 1 91.38 143 ASN B O 1
ATOM 7564 N N . PHE B 1 144 ? -25.391 18.859 9.742 1 90.94 144 PHE B N 1
ATOM 7565 C CA . PHE B 1 144 ? -23.969 18.547 9.75 1 90.94 144 PHE B CA 1
ATOM 7566 C C . PHE B 1 144 ? -23.609 17.625 10.914 1 90.94 144 PHE B C 1
ATOM 7568 O O . PHE B 1 144 ? -22.656 16.859 10.844 1 90.94 144 PHE B O 1
ATOM 7575 N N . HIS B 1 145 ? -24.422 17.672 11.898 1 87.06 145 HIS B N 1
ATOM 7576 C CA . HIS B 1 145 ? -24.219 16.859 13.094 1 87.06 145 HIS B CA 1
ATOM 7577 C C . HIS B 1 145 ? -24.328 15.367 12.758 1 87.06 145 HIS B C 1
ATOM 7579 O O . HIS B 1 145 ? -23.859 14.523 13.523 1 87.06 145 HIS B O 1
ATOM 7585 N N . GLN B 1 146 ? -24.906 15.125 11.594 1 83.44 146 GLN B N 1
ATOM 7586 C CA . GLN B 1 146 ? -25.047 13.734 11.18 1 83.44 146 GLN B CA 1
ATOM 7587 C C . GLN B 1 146 ? -23.797 13.25 10.438 1 83.44 146 GLN B C 1
ATOM 7589 O O . GLN B 1 146 ? -23.594 12.047 10.273 1 83.44 146 GLN B O 1
ATOM 7594 N N . ALA B 1 147 ? -22.969 14.195 10.008 1 82.56 147 ALA B N 1
ATOM 7595 C CA . ALA B 1 147 ? -21.828 13.867 9.156 1 82.56 147 ALA B CA 1
ATOM 7596 C C . ALA B 1 147 ? -20.578 13.609 9.992 1 82.56 147 ALA B C 1
ATOM 7598 O O . ALA B 1 147 ? -19.641 12.938 9.539 1 82.56 147 ALA B O 1
ATOM 7599 N N . ILE B 1 148 ? -20.531 14.188 11.219 1 81.12 148 ILE B N 1
ATOM 7600 C CA . ILE B 1 148 ? -19.312 14.078 12.008 1 81.12 148 ILE B CA 1
ATOM 7601 C C . ILE B 1 148 ? -19.641 13.57 13.414 1 81.12 148 ILE B C 1
ATOM 7603 O O . ILE B 1 148 ? -20.797 13.602 13.828 1 81.12 148 ILE B O 1
ATOM 7607 N N . ASN B 1 149 ? -18.609 13.055 14.086 1 77.69 149 ASN B N 1
ATOM 7608 C CA . ASN B 1 149 ? -18.734 12.758 15.508 1 77.69 149 ASN B CA 1
ATOM 7609 C C . ASN B 1 149 ? -18.75 14.031 16.359 1 77.69 149 ASN B C 1
ATOM 7611 O O . ASN B 1 149 ? -17.844 14.844 16.266 1 77.69 149 ASN B O 1
ATOM 7615 N N . MET B 1 150 ? -19.812 14.234 17.094 1 80.75 150 MET B N 1
ATOM 7616 C CA . MET B 1 150 ? -19.984 15.469 17.859 1 80.75 150 MET B CA 1
ATOM 7617 C C . MET B 1 150 ? -19.719 15.234 19.344 1 80.75 150 MET B C 1
ATOM 7619 O O . MET B 1 150 ? -20.234 15.961 20.188 1 80.75 150 MET B O 1
ATOM 7623 N N . GLY B 1 151 ? -18.969 14.227 19.625 1 73 151 GLY B N 1
ATOM 7624 C CA . GLY B 1 151 ? -18.734 13.891 21.031 1 73 151 GLY B CA 1
ATOM 7625 C C . GLY B 1 151 ? -18.172 15.055 21.828 1 73 151 GLY B C 1
ATOM 7626 O O . GLY B 1 151 ? -18.719 15.43 22.859 1 73 151 GLY B O 1
ATOM 7627 N N . SER B 1 152 ? -17.047 15.688 21.328 1 77.44 152 SER B N 1
ATOM 7628 C CA . SER B 1 152 ? -16.391 16.781 22.031 1 77.44 152 SER B CA 1
ATOM 7629 C C . SER B 1 152 ? -17.25 18.031 22.047 1 77.44 152 SER B C 1
ATOM 7631 O O . SER B 1 152 ? -17.141 18.859 22.953 1 77.44 152 SER B O 1
ATOM 7633 N N . PHE B 1 153 ? -18.156 18.172 21.047 1 84.31 153 PHE B N 1
ATOM 7634 C CA . PHE B 1 153 ? -19.062 19.328 21 1 84.31 153 PHE B CA 1
ATOM 7635 C C . PHE B 1 153 ? -20.031 19.297 22.172 1 84.31 153 PHE B C 1
ATOM 7637 O O . PHE B 1 153 ? -20.375 20.359 22.719 1 84.31 153 PHE B O 1
ATOM 7644 N N . GLU B 1 154 ? -20.406 18.109 22.5 1 75.81 154 GLU B N 1
ATOM 7645 C CA . GLU B 1 154 ? -21.391 17.953 23.562 1 75.81 154 GLU B CA 1
ATOM 7646 C C . GLU B 1 154 ? -20.828 18.422 24.906 1 75.81 154 GLU B C 1
ATOM 7648 O O . GLU B 1 154 ? -21.562 18.969 25.734 1 75.81 154 GLU B O 1
ATOM 7653 N N . TYR B 1 155 ? -19.594 18.203 25.016 1 74.06 155 TYR B N 1
ATOM 7654 C CA . TYR B 1 155 ? -18.922 18.578 26.266 1 74.06 155 TYR B CA 1
ATOM 7655 C C . TYR B 1 155 ? -18.891 20.094 26.422 1 74.06 155 TYR B C 1
ATOM 7657 O O . TYR B 1 155 ? -19 20.609 27.547 1 74.06 155 TYR B O 1
ATOM 7665 N N . ASP B 1 156 ? -18.781 20.875 25.422 1 80.75 156 ASP B N 1
ATOM 7666 C CA . ASP B 1 156 ? -18.609 22.312 25.469 1 80.75 156 ASP B CA 1
ATOM 7667 C C . ASP B 1 156 ? -19.875 23.031 25 1 80.75 156 ASP B C 1
ATOM 7669 O O . ASP B 1 156 ? -19.844 24.234 24.719 1 80.75 156 ASP B O 1
ATOM 7673 N N . LYS B 1 157 ? -20.922 22.328 24.875 1 87.31 157 LYS B N 1
ATOM 7674 C CA . LYS B 1 157 ? -22.141 22.828 24.219 1 87.31 157 LYS B CA 1
ATOM 7675 C C . LYS B 1 157 ? -22.625 24.109 24.875 1 87.31 157 LYS B C 1
ATOM 7677 O O . LYS B 1 157 ? -22.906 25.094 24.203 1 87.31 157 LYS B O 1
ATOM 7682 N N . GLU B 1 158 ? -22.781 24.078 26.203 1 85.56 158 GLU B N 1
ATOM 7683 C CA . GLU B 1 158 ? -23.281 25.25 26.938 1 85.56 158 GLU B CA 1
ATOM 7684 C C . GLU B 1 158 ? -22.359 26.453 26.766 1 85.56 158 GLU B C 1
ATOM 7686 O O . GLU B 1 158 ? -22.828 27.578 26.562 1 85.56 158 GLU B O 1
ATOM 7691 N N . GLU B 1 159 ? -21.109 26.203 26.859 1 89.12 159 GLU B N 1
ATOM 7692 C CA . GLU B 1 159 ? -20.141 27.281 26.703 1 89.12 159 GLU B CA 1
ATOM 7693 C C . GLU B 1 159 ? -20.188 27.859 25.297 1 89.12 159 GLU B C 1
ATOM 7695 O O . GLU B 1 159 ? -20.016 29.078 25.109 1 89.12 159 GLU B O 1
ATOM 7700 N N . ILE B 1 160 ? -20.438 27.047 24.328 1 94.25 160 ILE B N 1
ATOM 7701 C CA . ILE B 1 160 ? -20.531 27.5 22.953 1 94.25 160 ILE B CA 1
ATOM 7702 C C . ILE B 1 160 ? -21.75 28.406 22.781 1 94.25 160 ILE B C 1
ATOM 7704 O O . ILE B 1 160 ? -21.656 29.469 22.156 1 94.25 160 ILE B O 1
ATOM 7708 N N . PHE B 1 161 ? -22.859 28 23.422 1 93.75 161 PHE B N 1
ATOM 7709 C CA . PHE B 1 161 ? -24.078 28.781 23.328 1 93.75 161 PHE B CA 1
ATOM 7710 C C . PHE B 1 161 ? -23.875 30.172 23.938 1 93.75 161 PHE B C 1
ATOM 7712 O O . PHE B 1 161 ? -24.281 31.172 23.359 1 93.75 161 PHE B O 1
ATOM 7719 N N . ILE B 1 162 ? -23.219 30.125 25.062 1 93.06 162 ILE B N 1
ATOM 7720 C CA . ILE B 1 162 ? -22.984 31.375 25.766 1 93.06 162 ILE B CA 1
ATOM 7721 C C . ILE B 1 162 ? -22.125 32.281 24.906 1 93.06 162 ILE B C 1
ATOM 7723 O O . ILE B 1 162 ? -22.422 33.5 24.766 1 93.06 162 ILE B O 1
ATOM 7727 N N . TYR B 1 163 ? -21.172 31.766 24.297 1 94.81 163 TYR B N 1
ATOM 7728 C CA . TYR B 1 163 ? -20.281 32.594 23.484 1 94.81 163 TYR B CA 1
ATOM 7729 C C . TYR B 1 163 ? -20.984 33.094 22.234 1 94.81 163 TYR B C 1
ATOM 7731 O O . TYR B 1 163 ? -20.766 34.219 21.812 1 94.81 163 TYR B O 1
ATOM 7739 N N . LEU B 1 164 ? -21.812 32.25 21.656 1 95 164 LEU B N 1
ATOM 7740 C CA . LEU B 1 164 ? -22.531 32.656 20.453 1 95 164 LEU B CA 1
ATOM 7741 C C . LEU B 1 164 ? -23.438 33.844 20.719 1 95 164 LEU B C 1
ATOM 7743 O O . LEU B 1 164 ? -23.641 34.688 19.844 1 95 164 LEU B O 1
ATOM 7747 N N . GLU B 1 165 ? -23.922 33.844 21.875 1 92.5 165 GLU B N 1
ATOM 7748 C CA . GLU B 1 165 ? -24.812 34.938 22.234 1 92.5 165 GLU B CA 1
ATOM 7749 C C . GLU B 1 165 ? -24.062 36.281 22.344 1 92.5 165 GLU B C 1
ATOM 7751 O O . GLU B 1 165 ? -24.656 37.344 22.219 1 92.5 165 GLU B O 1
ATOM 7756 N N . GLU B 1 166 ? -22.797 36.188 22.547 1 91.56 166 GLU B N 1
ATOM 7757 C CA . GLU B 1 166 ? -21.984 37.375 22.641 1 91.56 166 GLU B CA 1
ATOM 7758 C C . GLU B 1 166 ? -21.781 38.031 21.281 1 91.56 166 GLU B C 1
ATOM 7760 O O . GLU B 1 166 ? -21.438 39.219 21.188 1 91.56 166 GLU B O 1
ATOM 7765 N N . ILE B 1 167 ? -22.016 37.281 20.219 1 93.31 167 ILE B N 1
ATOM 7766 C CA . ILE B 1 167 ? -21.828 37.781 18.875 1 93.31 167 ILE B CA 1
ATOM 7767 C C . ILE B 1 167 ? -23.141 38.406 18.375 1 93.31 167 ILE B C 1
ATOM 7769 O O . ILE B 1 167 ? -24.109 37.688 18.125 1 93.31 167 ILE B O 1
ATOM 7773 N N . THR B 1 168 ? -23.219 39.719 18.141 1 87.94 168 THR B N 1
ATOM 7774 C CA . THR B 1 168 ? -24.469 40.375 17.828 1 87.94 168 THR B CA 1
ATOM 7775 C C . THR B 1 168 ? -24.391 41.094 16.484 1 87.94 168 THR B C 1
ATOM 7777 O O . THR B 1 168 ? -25.141 42.031 16.219 1 87.94 168 THR B O 1
ATOM 7780 N N . ILE B 1 169 ? -23.672 40.656 15.609 1 91.81 169 ILE B N 1
ATOM 7781 C CA . ILE B 1 169 ? -23.547 41.312 14.328 1 91.81 169 ILE B CA 1
ATOM 7782 C C . ILE B 1 169 ? -24.719 40.938 13.422 1 91.81 169 ILE B C 1
ATOM 7784 O O . ILE B 1 169 ? -25.25 39.844 13.531 1 91.81 169 ILE B O 1
ATOM 7788 N N . ARG B 1 170 ? -25.031 41.875 12.516 1 91.12 170 ARG B N 1
ATOM 7789 C CA . ARG B 1 170 ? -26.156 41.656 11.609 1 91.12 170 ARG B CA 1
ATOM 7790 C C . ARG B 1 170 ? -25.844 40.531 10.625 1 91.12 170 ARG B C 1
ATOM 7792 O O . ARG B 1 170 ? -24.75 40.438 10.078 1 91.12 170 ARG B O 1
ATOM 7799 N N . GLY B 1 171 ? -26.828 39.688 10.406 1 89.12 171 GLY B N 1
ATOM 7800 C CA . GLY B 1 171 ? -26.703 38.594 9.43 1 89.12 171 GLY B CA 1
ATOM 7801 C C . GLY B 1 171 ? -26.156 37.312 10.031 1 89.12 171 GLY B C 1
ATOM 7802 O O . GLY B 1 171 ? -26.141 36.281 9.367 1 89.12 171 GLY B O 1
ATOM 7803 N N . PHE B 1 172 ? -25.688 37.406 11.281 1 92.56 172 PHE B N 1
ATOM 7804 C CA . PHE B 1 172 ? -25.094 36.25 11.922 1 92.56 172 PHE B CA 1
ATOM 7805 C C . PHE B 1 172 ? -26.156 35.406 12.602 1 92.56 172 PHE B C 1
ATOM 7807 O O . PHE B 1 172 ? -25.891 34.281 13.047 1 92.56 172 PHE B O 1
ATOM 7814 N N . GLU B 1 173 ? -27.328 35.906 12.539 1 90.06 173 GLU B N 1
ATOM 7815 C CA . GLU B 1 173 ? -28.422 35.219 13.242 1 90.06 173 GLU B CA 1
ATOM 7816 C C . GLU B 1 173 ? -28.703 33.844 12.617 1 90.06 173 GLU B C 1
ATOM 7818 O O . GLU B 1 173 ? -28.906 32.875 13.328 1 90.06 173 GLU B O 1
ATOM 7823 N N . GLU B 1 174 ? -28.688 33.812 11.352 1 87.94 174 GLU B N 1
ATOM 7824 C CA . GLU B 1 174 ? -28.969 32.562 10.672 1 87.94 174 GLU B CA 1
ATOM 7825 C C . GLU B 1 174 ? -27.859 31.547 10.938 1 87.94 174 GLU B C 1
ATOM 7827 O O . GLU B 1 174 ? -28.141 30.359 11.102 1 87.94 174 GLU B O 1
ATOM 7832 N N . VAL B 1 175 ? -26.641 31.984 10.938 1 90.88 175 VAL B N 1
ATOM 7833 C CA . VAL B 1 175 ? -25.484 31.141 11.188 1 90.88 175 VAL B CA 1
ATOM 7834 C C . VAL B 1 175 ? -25.547 30.594 12.617 1 90.88 175 VAL B C 1
ATOM 7836 O O . VAL B 1 175 ? -25.297 29.406 12.852 1 90.88 175 VAL B O 1
ATOM 7839 N N . LYS B 1 176 ? -25.875 31.562 13.445 1 93.38 176 LYS B N 1
ATOM 7840 C CA . LYS B 1 176 ? -26.031 31.188 14.844 1 93.38 176 LYS B CA 1
ATOM 7841 C C . LYS B 1 176 ? -27.062 30.078 15.016 1 93.38 176 LYS B C 1
ATOM 7843 O O . LYS B 1 176 ? -26.812 29.109 15.727 1 93.38 176 LYS B O 1
ATOM 7848 N N . GLN B 1 177 ? -28.094 30.219 14.344 1 91.12 177 GLN B N 1
ATOM 7849 C CA . GLN B 1 177 ? -29.156 29.219 14.43 1 91.12 177 GLN B CA 1
ATOM 7850 C C . GLN B 1 177 ? -28.703 27.891 13.844 1 91.12 177 GLN B C 1
ATOM 7852 O O . GLN B 1 177 ? -29.016 26.828 14.383 1 91.12 177 GLN B O 1
ATOM 7857 N N . ASN B 1 178 ? -28.062 27.953 12.805 1 91.69 178 ASN B N 1
ATOM 7858 C CA . ASN B 1 178 ? -27.562 26.734 12.18 1 91.69 178 ASN B CA 1
ATOM 7859 C C . ASN B 1 178 ? -26.625 25.969 13.109 1 91.69 178 ASN B C 1
ATOM 7861 O O . ASN B 1 178 ? -26.688 24.75 13.195 1 91.69 178 ASN B O 1
ATOM 7865 N N . ILE B 1 179 ? -25.688 26.672 13.805 1 93.88 179 ILE B N 1
ATOM 7866 C CA . ILE B 1 179 ? -24.766 26.062 14.742 1 93.88 179 ILE B CA 1
ATOM 7867 C C . ILE B 1 179 ? -25.531 25.422 15.891 1 93.88 179 ILE B C 1
ATOM 7869 O O . ILE B 1 179 ? -25.266 24.266 16.266 1 93.88 179 ILE B O 1
ATOM 7873 N N . LYS B 1 180 ? -26.484 26.234 16.328 1 93.44 180 LYS B N 1
ATOM 7874 C CA . LYS B 1 180 ? -27.297 25.734 17.453 1 93.44 180 LYS B CA 1
ATOM 7875 C C . LYS B 1 180 ? -28.094 24.5 17.047 1 93.44 180 LYS B C 1
ATOM 7877 O O . LYS B 1 180 ? -28.203 23.547 17.828 1 93.44 180 LYS B O 1
ATOM 7882 N N . ASP B 1 181 ? -28.625 24.547 15.875 1 92.75 181 ASP B N 1
ATOM 7883 C CA . ASP B 1 181 ? -29.406 23.406 15.391 1 92.75 181 ASP B CA 1
ATOM 7884 C C . ASP B 1 181 ? -28.531 22.172 15.258 1 92.75 181 ASP B C 1
ATOM 7886 O O . ASP B 1 181 ? -28.953 21.062 15.578 1 92.75 181 ASP B O 1
ATOM 7890 N N . ASN B 1 182 ? -27.391 22.297 14.75 1 92.31 182 ASN B N 1
ATOM 7891 C CA . ASN B 1 182 ? -26.484 21.172 14.641 1 92.31 182 ASN B CA 1
ATOM 7892 C C . ASN B 1 182 ? -26.078 20.641 16.016 1 92.31 182 ASN B C 1
ATOM 7894 O O . ASN B 1 182 ? -26.031 19.422 16.219 1 92.31 182 ASN B O 1
ATOM 7898 N N . LEU B 1 183 ? -25.797 21.562 16.922 1 90.38 183 LEU B N 1
ATOM 7899 C CA . LEU B 1 183 ? -25.406 21.141 18.266 1 90.38 183 LEU B CA 1
ATOM 7900 C C . LEU B 1 183 ? -26.562 20.438 18.969 1 90.38 183 LEU B C 1
ATOM 7902 O O . LEU B 1 183 ? -26.344 19.531 19.766 1 90.38 183 LEU B O 1
ATOM 7906 N N . ASN B 1 184 ? -27.75 20.906 18.594 1 89.44 184 ASN B N 1
ATOM 7907 C CA . ASN B 1 184 ? -28.953 20.312 19.188 1 89.44 184 ASN B CA 1
ATOM 7908 C C . ASN B 1 184 ? -29.453 19.125 18.359 1 89.44 184 ASN B C 1
ATOM 7910 O O . ASN B 1 184 ? -30.5 18.547 18.672 1 89.44 184 ASN B O 1
ATOM 7914 N N . LYS B 1 185 ? -28.812 18.828 17.266 1 86.69 185 LYS B N 1
ATOM 7915 C CA . LYS B 1 185 ? -29.109 17.672 16.422 1 86.69 185 LYS B CA 1
ATOM 7916 C C . LYS B 1 185 ? -30.5 17.766 15.82 1 86.69 185 LYS B C 1
ATOM 7918 O O . LYS B 1 185 ? -31.266 16.812 15.859 1 86.69 185 LYS B O 1
ATOM 7923 N N . VAL B 1 186 ? -30.797 19.047 15.414 1 88.12 186 VAL B N 1
ATOM 7924 C CA . VAL B 1 186 ? -32.062 19.266 14.711 1 88.12 186 VAL B CA 1
ATOM 7925 C C . VAL B 1 186 ? -31.953 18.734 13.281 1 88.12 186 VAL B C 1
ATOM 7927 O O . VAL B 1 186 ? -30.984 19.016 12.578 1 88.12 186 VAL B O 1
ATOM 7930 N N . ASN B 1 187 ? -33.031 18.047 12.836 1 89.25 187 ASN B N 1
ATOM 7931 C CA . ASN B 1 187 ? -33.031 17.453 11.508 1 89.25 187 ASN B CA 1
ATOM 7932 C C . ASN B 1 187 ? -33.875 18.266 10.516 1 89.25 187 ASN B C 1
ATOM 7934 O O . ASN B 1 187 ? -34.969 18.703 10.844 1 89.25 187 ASN B O 1
ATOM 7938 N N . TYR B 1 188 ? -33.312 18.562 9.445 1 91.19 188 TYR B N 1
ATOM 7939 C CA . TYR B 1 188 ? -34.031 19.234 8.344 1 91.19 188 TYR B CA 1
ATOM 7940 C C . TYR B 1 188 ? -34.281 18.25 7.203 1 91.19 188 TYR B C 1
ATOM 7942 O O . TYR B 1 188 ? -33.469 17.359 6.938 1 91.19 188 TYR B O 1
ATOM 7950 N N . ASP B 1 189 ? -35.406 18.516 6.473 1 90.88 189 ASP B N 1
ATOM 7951 C CA . ASP B 1 189 ? -35.75 17.703 5.297 1 90.88 189 ASP B CA 1
ATOM 7952 C C . ASP B 1 189 ? -35.125 18.297 4.035 1 90.88 189 ASP B C 1
ATOM 7954 O O . ASP B 1 189 ? -34.438 19.328 4.098 1 90.88 189 ASP B O 1
ATOM 7958 N N . VAL B 1 190 ? -35.438 17.609 2.945 1 92.75 190 VAL B N 1
ATOM 7959 C CA . VAL B 1 190 ? -34.875 18.031 1.659 1 92.75 190 VAL B CA 1
ATOM 7960 C C . VAL B 1 190 ? -35.344 19.438 1.33 1 92.75 190 VAL B C 1
ATOM 7962 O O . VAL B 1 190 ? -36.5 19.797 1.548 1 92.75 190 VAL B O 1
ATOM 7965 N N . THR B 1 191 ? -34.406 20.219 0.854 1 90.5 191 THR B N 1
ATOM 7966 C CA . THR B 1 191 ? -34.688 21.609 0.509 1 90.5 191 THR B CA 1
ATOM 7967 C C . THR B 1 191 ? -35.75 21.688 -0.578 1 90.5 191 THR B C 1
ATOM 7969 O O . THR B 1 191 ? -35.75 20.891 -1.507 1 90.5 191 THR B O 1
ATOM 7972 N N . GLU B 1 192 ? -36.5 22.75 -0.504 1 85.44 192 GLU B N 1
ATOM 7973 C CA . GLU B 1 192 ? -37.594 22.938 -1.46 1 85.44 192 GLU B CA 1
ATOM 7974 C C . GLU B 1 192 ? -37.031 23.109 -2.879 1 85.44 192 GLU B C 1
ATOM 7976 O O . GLU B 1 192 ? -36.094 23.859 -3.104 1 85.44 192 GLU B O 1
ATOM 7981 N N . HIS B 1 193 ? -37.469 22.375 -3.926 1 87.81 193 HIS B N 1
ATOM 7982 C CA . HIS B 1 193 ? -37.188 22.484 -5.352 1 87.81 193 HIS B CA 1
ATOM 7983 C C . HIS B 1 193 ? -35.812 21.906 -5.68 1 87.81 193 HIS B C 1
ATOM 7985 O O . HIS B 1 193 ? -35.219 22.25 -6.699 1 87.81 193 HIS B O 1
ATOM 7991 N N . PHE B 1 194 ? -35.25 21.188 -4.719 1 92.75 194 PHE B N 1
ATOM 7992 C CA . PHE B 1 194 ? -33.938 20.578 -4.941 1 92.75 194 PHE B CA 1
ATOM 7993 C C . PHE B 1 194 ? -33.938 19.734 -6.215 1 92.75 194 PHE B C 1
ATOM 7995 O O . PHE B 1 194 ? -33.062 19.922 -7.082 1 92.75 194 PHE B O 1
ATOM 8002 N N . PHE B 1 195 ? -34.938 18.922 -6.484 1 92.75 195 PHE B N 1
ATOM 8003 C CA . PHE B 1 195 ? -34.938 17.984 -7.602 1 92.75 195 PHE B CA 1
ATOM 8004 C C . PHE B 1 195 ? -35.375 18.688 -8.891 1 92.75 195 PHE B C 1
ATOM 8006 O O . PHE B 1 195 ? -35 18.25 -9.984 1 92.75 195 PHE B O 1
ATOM 8013 N N . GLU B 1 196 ? -36.094 19.703 -8.766 1 90.19 196 GLU B N 1
ATOM 8014 C CA . GLU B 1 196 ? -36.438 20.469 -9.953 1 90.19 196 GLU B CA 1
ATOM 8015 C C . GLU B 1 196 ? -35.188 21.109 -10.57 1 90.19 196 GLU B C 1
ATOM 8017 O O . GLU B 1 196 ? -35.062 21.156 -11.797 1 90.19 196 GLU B O 1
ATOM 8022 N N . LYS B 1 197 ? -34.344 21.438 -9.75 1 90.5 197 LYS B N 1
ATOM 8023 C CA . LYS B 1 197 ? -33.156 22.141 -10.211 1 90.5 197 LYS B CA 1
ATOM 8024 C C . LYS B 1 197 ? -32.094 21.172 -10.727 1 90.5 197 LYS B C 1
ATOM 8026 O O . LYS B 1 197 ? -31.406 21.453 -11.703 1 90.5 197 LYS B O 1
ATOM 8031 N N . TYR B 1 198 ? -31.969 20.031 -10.086 1 90.81 198 TYR B N 1
ATOM 8032 C CA . TYR B 1 198 ? -30.781 19.219 -10.336 1 90.81 198 TYR B CA 1
ATOM 8033 C C . TYR B 1 198 ? -31.156 17.891 -10.969 1 90.81 198 TYR B C 1
ATOM 8035 O O . TYR B 1 198 ? -30.281 17.078 -11.289 1 90.81 198 TYR B O 1
ATOM 8043 N N . SER B 1 199 ? -32.312 17.578 -11.32 1 91.69 199 SER B N 1
ATOM 8044 C CA . SER B 1 199 ? -32.781 16.281 -11.766 1 91.69 199 SER B CA 1
ATOM 8045 C C . SER B 1 199 ? -32.094 15.852 -13.055 1 91.69 199 SER B C 1
ATOM 8047 O O . SER B 1 199 ? -31.672 14.703 -13.203 1 91.69 199 SER B O 1
ATOM 8049 N N . ASP B 1 200 ? -31.875 16.75 -13.961 1 88.19 200 ASP B N 1
ATOM 8050 C CA . ASP B 1 200 ? -31.281 16.438 -15.258 1 88.19 200 ASP B CA 1
ATOM 8051 C C . ASP B 1 200 ? -29.797 16.094 -15.102 1 88.19 200 ASP B C 1
ATOM 8053 O O . ASP B 1 200 ? -29.25 15.32 -15.898 1 88.19 200 ASP B O 1
ATOM 8057 N N . ASN B 1 201 ? -29.25 16.703 -14.172 1 89.56 201 ASN B N 1
ATOM 8058 C CA . ASN B 1 201 ? -27.844 16.406 -13.906 1 89.56 201 ASN B CA 1
ATOM 8059 C C . ASN B 1 201 ? -27.656 15.078 -13.195 1 89.56 201 ASN B C 1
ATOM 8061 O O . ASN B 1 201 ? -26.656 14.391 -13.391 1 89.56 201 ASN B O 1
ATOM 8065 N N . LEU B 1 202 ? -28.609 14.727 -12.422 1 92.69 202 LEU B N 1
ATOM 8066 C CA . LEU B 1 202 ? -28.531 13.547 -11.57 1 92.69 202 LEU B CA 1
ATOM 8067 C C . LEU B 1 202 ? -28.797 12.281 -12.367 1 92.69 202 LEU B C 1
ATOM 8069 O O . LEU B 1 202 ? -28.219 11.227 -12.086 1 92.69 202 LEU B O 1
ATOM 8073 N N . VAL B 1 203 ? -29.672 12.375 -13.312 1 93.44 203 VAL B N 1
ATOM 8074 C CA . VAL B 1 203 ? -29.984 11.195 -14.109 1 93.44 203 VAL B CA 1
ATOM 8075 C C . VAL B 1 203 ? -29.562 11.43 -15.562 1 93.44 203 VAL B C 1
ATOM 8077 O O . VAL B 1 203 ? -30.297 12.062 -16.328 1 93.44 203 VAL B O 1
ATOM 8080 N N . SER B 1 204 ? -28.516 10.977 -15.875 1 91.06 204 SER B N 1
ATOM 8081 C CA . SER B 1 204 ? -27.984 11.039 -17.234 1 91.06 204 SER B CA 1
ATOM 8082 C C . SER B 1 204 ? -27.047 9.875 -17.516 1 91.06 204 SER B C 1
ATOM 8084 O O . SER B 1 204 ? -26.578 9.219 -16.578 1 91.06 204 SER B O 1
ATOM 8086 N N . VAL B 1 205 ? -26.781 9.609 -18.75 1 89.69 205 VAL B N 1
ATOM 8087 C CA . VAL B 1 205 ? -25.938 8.484 -19.156 1 89.69 205 VAL B CA 1
ATOM 8088 C C . VAL B 1 205 ? -24.5 8.734 -18.703 1 89.69 205 VAL B C 1
ATOM 8090 O O . VAL B 1 205 ? -23.75 7.785 -18.484 1 89.69 205 VAL B O 1
ATOM 8093 N N . ASN B 1 206 ? -24.109 10.047 -18.531 1 88 206 ASN B N 1
ATOM 8094 C CA . ASN B 1 206 ? -22.781 10.453 -18.094 1 88 206 ASN B CA 1
ATOM 8095 C C . ASN B 1 206 ? -22.844 11.258 -16.797 1 88 206 ASN B C 1
ATOM 8097 O O . ASN B 1 206 ? -22.234 12.32 -16.688 1 88 206 ASN B O 1
ATOM 8101 N N . CYS B 1 207 ? -23.547 10.727 -15.898 1 91.69 207 CYS B N 1
ATOM 8102 C CA . CYS B 1 207 ? -23.797 11.375 -14.625 1 91.69 207 CYS B CA 1
ATOM 8103 C C . CYS B 1 207 ? -22.5 11.602 -13.859 1 91.69 207 CYS B C 1
ATOM 8105 O O . CYS B 1 207 ? -22.344 12.617 -13.172 1 91.69 207 CYS B O 1
ATOM 8107 N N . PHE B 1 208 ? -21.594 10.703 -13.883 1 90.19 208 PHE B N 1
ATOM 8108 C CA . PHE B 1 208 ? -20.328 10.789 -13.164 1 90.19 208 PHE B CA 1
ATOM 8109 C C . PHE B 1 208 ? -19.203 11.234 -14.094 1 90.19 208 PHE B C 1
ATOM 8111 O O . PHE B 1 208 ? -18.375 10.422 -14.531 1 90.19 208 PHE B O 1
ATOM 8118 N N . SER B 1 209 ? -19.219 12.531 -14.508 1 82.56 209 SER B N 1
ATOM 8119 C CA . SER B 1 209 ? -18.266 13.109 -15.461 1 82.56 209 SER B CA 1
ATOM 8120 C C . SER B 1 209 ? -17.734 14.453 -14.969 1 82.56 209 SER B C 1
ATOM 8122 O O . SER B 1 209 ? -17.719 15.438 -15.711 1 82.56 209 SER B O 1
ATOM 8124 N N . TYR B 1 210 ? -17.391 14.586 -13.648 1 79.38 210 TYR B N 1
ATOM 8125 C CA . TYR B 1 210 ? -16.828 15.781 -13.031 1 79.38 210 TYR B CA 1
ATOM 8126 C C . TYR B 1 210 ? -17.75 16.984 -13.234 1 79.38 210 TYR B C 1
ATOM 8128 O O . TYR B 1 210 ? -17.312 18.047 -13.68 1 79.38 210 TYR B O 1
ATOM 8136 N N . GLN B 1 211 ? -19.031 16.781 -12.961 1 80.44 211 GLN B N 1
ATOM 8137 C CA . GLN B 1 211 ? -19.984 17.875 -13.117 1 80.44 211 GLN B CA 1
ATOM 8138 C C . GLN B 1 211 ? -19.75 18.969 -12.078 1 80.44 211 GLN B C 1
ATOM 8140 O O . GLN B 1 211 ? -19.562 18.688 -10.898 1 80.44 211 GLN B O 1
ATOM 8145 N N . SER B 1 212 ? -19.594 20.188 -12.484 1 76.5 212 SER B N 1
ATOM 8146 C CA . SER B 1 212 ? -19.516 21.328 -11.578 1 76.5 212 SER B CA 1
ATOM 8147 C C . SER B 1 212 ? -20.844 22.094 -11.555 1 76.5 212 SER B C 1
ATOM 8149 O O . SER B 1 212 ? -21.25 22.672 -12.57 1 76.5 212 SER B O 1
ATOM 8151 N N . LEU B 1 213 ? -21.516 22.062 -10.445 1 80.38 213 LEU B N 1
ATOM 8152 C CA . LEU B 1 213 ? -22.859 22.625 -10.359 1 80.38 213 LEU B CA 1
ATOM 8153 C C . LEU B 1 213 ? -22.891 23.812 -9.406 1 80.38 213 LEU B C 1
ATOM 8155 O O . LEU B 1 213 ? -22.156 23.844 -8.414 1 80.38 213 LEU B O 1
ATOM 8159 N N . ASP B 1 214 ? -23.656 24.781 -9.734 1 79 214 ASP B N 1
ATOM 8160 C CA . ASP B 1 214 ? -23.938 25.875 -8.812 1 79 214 ASP B CA 1
ATOM 8161 C C . ASP B 1 214 ? -24.812 25.406 -7.652 1 79 214 ASP B C 1
ATOM 8163 O O . ASP B 1 214 ? -25.828 24.75 -7.871 1 79 214 ASP B O 1
ATOM 8167 N N . ARG B 1 215 ? -24.422 25.781 -6.426 1 83.75 215 ARG B N 1
ATOM 8168 C CA . ARG B 1 215 ? -25.125 25.266 -5.258 1 83.75 215 ARG B CA 1
ATOM 8169 C C . ARG B 1 215 ? -25.922 26.375 -4.57 1 83.75 215 ARG B C 1
ATOM 8171 O O . ARG B 1 215 ? -25.453 27.5 -4.477 1 83.75 215 ARG B O 1
ATOM 8178 N N . ASP B 1 216 ? -27.109 26.016 -4.207 1 78 216 ASP B N 1
ATOM 8179 C CA . ASP B 1 216 ? -27.938 26.953 -3.447 1 78 216 ASP B CA 1
ATOM 8180 C C . ASP B 1 216 ? -27.406 27.141 -2.031 1 78 216 ASP B C 1
ATOM 8182 O O . ASP B 1 216 ? -26.672 26.281 -1.521 1 78 216 ASP B O 1
ATOM 8186 N N . ALA B 1 217 ? -28.016 28.266 -1.518 1 73 217 ALA B N 1
ATOM 8187 C CA . ALA B 1 217 ? -27.672 28.547 -0.127 1 73 217 ALA B CA 1
ATOM 8188 C C . ALA B 1 217 ? -28.469 27.656 0.827 1 73 217 ALA B C 1
ATOM 8190 O O . ALA B 1 217 ? -29.531 27.156 0.468 1 73 217 ALA B O 1
ATOM 8191 N N . LYS B 1 218 ? -28.031 27.031 1.865 1 78.88 218 LYS B N 1
ATOM 8192 C CA . LYS B 1 218 ? -28.719 26.359 2.963 1 78.88 218 LYS B CA 1
ATOM 8193 C C . LYS B 1 218 ? -28.922 24.875 2.68 1 78.88 218 LYS B C 1
ATOM 8195 O O . LYS B 1 218 ? -29.938 24.297 3.062 1 78.88 218 LYS B O 1
ATOM 8200 N N . LEU B 1 219 ? -28.203 24.406 1.8 1 88.94 219 LEU B N 1
ATOM 8201 C CA . LEU B 1 219 ? -28.297 22.984 1.53 1 88.94 219 LEU B CA 1
ATOM 8202 C C . LEU B 1 219 ? -27.859 22.172 2.744 1 88.94 219 LEU B C 1
ATOM 8204 O O . LEU B 1 219 ? -27.062 22.641 3.555 1 88.94 219 LEU B O 1
ATOM 8208 N N . THR B 1 220 ? -28.469 21.078 2.93 1 92.75 220 THR B N 1
ATOM 8209 C CA . THR B 1 220 ? -28.047 20.156 3.984 1 92.75 220 THR B CA 1
ATOM 8210 C C . THR B 1 220 ? -26.75 19.453 3.607 1 92.75 220 THR B C 1
ATOM 8212 O O . THR B 1 220 ? -26.312 19.531 2.457 1 92.75 220 THR B O 1
ATOM 8215 N N . TRP B 1 221 ? -26.156 18.906 4.566 1 92.19 221 TRP B N 1
ATOM 8216 C CA . TRP B 1 221 ? -24.906 18.188 4.293 1 92.19 221 TRP B CA 1
ATOM 8217 C C . TRP B 1 221 ? -25.141 17.062 3.301 1 92.19 221 TRP B C 1
ATOM 8219 O O . TRP B 1 221 ? -24.297 16.766 2.463 1 92.19 221 TRP B O 1
ATOM 8229 N N . GLN B 1 222 ? -26.297 16.422 3.34 1 92.94 222 GLN B N 1
ATOM 8230 C CA . GLN B 1 222 ? -26.641 15.336 2.43 1 92.94 222 GLN B CA 1
ATOM 8231 C C . GLN B 1 222 ? -26.75 15.828 0.992 1 92.94 222 GLN B C 1
ATOM 8233 O O . GLN B 1 222 ? -26.234 15.195 0.069 1 92.94 222 GLN B O 1
ATOM 8238 N N . GLU B 1 223 ? -27.438 16.969 0.852 1 93.81 223 GLU B N 1
ATOM 8239 C CA . GLU B 1 223 ? -27.625 17.562 -0.473 1 93.81 223 GLU B CA 1
ATOM 8240 C C . GLU B 1 223 ? -26.281 17.969 -1.089 1 93.81 223 GLU B C 1
ATOM 8242 O O . GLU B 1 223 ? -26.047 17.734 -2.277 1 93.81 223 GLU B O 1
ATOM 8247 N N . HIS B 1 224 ? -25.469 18.5 -0.224 1 91.12 224 HIS B N 1
ATOM 8248 C CA . HIS B 1 224 ? -24.125 18.859 -0.696 1 91.12 224 HIS B CA 1
ATOM 8249 C C . HIS B 1 224 ? -23.359 17.609 -1.126 1 91.12 224 HIS B C 1
ATOM 8251 O O . HIS B 1 224 ? -22.688 17.625 -2.16 1 91.12 224 HIS B O 1
ATOM 8257 N N . THR B 1 225 ? -23.422 16.609 -0.341 1 91.44 225 THR B N 1
ATOM 8258 C CA . THR B 1 225 ? -22.688 15.367 -0.616 1 91.44 225 THR B CA 1
ATOM 8259 C C . THR B 1 225 ? -23.188 14.727 -1.91 1 91.44 225 THR B C 1
ATOM 8261 O O . THR B 1 225 ? -22.391 14.203 -2.689 1 91.44 225 THR B O 1
ATOM 8264 N N . LEU B 1 226 ? -24.469 14.734 -2.131 1 93.81 226 LEU B N 1
ATOM 8265 C CA . LEU B 1 226 ? -25.031 14.195 -3.365 1 93.81 226 LEU B CA 1
ATOM 8266 C C . LEU B 1 226 ? -24.453 14.922 -4.582 1 93.81 226 LEU B C 1
ATOM 8268 O O . LEU B 1 226 ? -24.109 14.281 -5.578 1 93.81 226 LEU B O 1
ATOM 8272 N N . LEU B 1 227 ? -24.391 16.156 -4.48 1 92.19 227 LEU B N 1
ATOM 8273 C CA . LEU B 1 227 ? -23.844 16.953 -5.586 1 92.19 227 LEU B CA 1
ATOM 8274 C C . LEU B 1 227 ? -22.359 16.688 -5.746 1 92.19 227 LEU B C 1
ATOM 8276 O O . LEU B 1 227 ? -21.828 16.734 -6.863 1 92.19 227 LEU B O 1
ATOM 8280 N N . ASP B 1 228 ? -21.672 16.453 -4.609 1 89.88 228 ASP B N 1
ATOM 8281 C CA . ASP B 1 228 ? -20.25 16.109 -4.656 1 89.88 228 ASP B CA 1
ATOM 8282 C C . ASP B 1 228 ? -20.047 14.797 -5.422 1 89.88 228 ASP B C 1
ATOM 8284 O O . ASP B 1 228 ? -19.031 14.633 -6.109 1 89.88 228 ASP B O 1
ATOM 8288 N N . MET B 1 229 ? -20.953 13.875 -5.301 1 92.5 229 MET B N 1
ATOM 8289 C CA . MET B 1 229 ? -20.844 12.57 -5.945 1 92.5 229 MET B CA 1
ATOM 8290 C C . MET B 1 229 ? -20.828 12.711 -7.465 1 92.5 229 MET B C 1
ATOM 8292 O O . MET B 1 229 ? -20.375 11.812 -8.172 1 92.5 229 MET B O 1
ATOM 8296 N N . LEU B 1 230 ? -21.312 13.805 -7.934 1 91 230 LEU B N 1
ATOM 8297 C CA . LEU B 1 230 ? -21.344 14.039 -9.375 1 91 230 LEU B CA 1
ATOM 8298 C C . LEU B 1 230 ? -20 14.578 -9.867 1 91 230 LEU B C 1
ATOM 8300 O O . LEU B 1 230 ? -19.75 14.625 -11.07 1 91 230 LEU B O 1
ATOM 8304 N N . GLN B 1 231 ? -19.172 14.93 -8.922 1 87 231 GLN B N 1
ATOM 8305 C CA . GLN B 1 231 ? -17.906 15.547 -9.297 1 87 231 GLN B CA 1
ATOM 8306 C C . GLN B 1 231 ? -16.781 14.516 -9.391 1 87 231 GLN B C 1
ATOM 8308 O O . GLN B 1 231 ? -15.641 14.789 -9.023 1 87 231 GLN B O 1
ATOM 8313 N N . ILE B 1 232 ? -17.109 13.281 -9.734 1 87.56 232 ILE B N 1
ATOM 8314 C CA . ILE B 1 232 ? -16.141 12.211 -9.898 1 87.56 232 ILE B CA 1
ATOM 8315 C C . ILE B 1 232 ? -16.297 11.562 -11.266 1 87.56 232 ILE B C 1
ATOM 8317 O O . ILE B 1 232 ? -17.25 11.883 -12 1 87.56 232 ILE B O 1
ATOM 8321 N N . SER B 1 233 ? -15.398 10.836 -11.586 1 84.56 233 SER B N 1
ATOM 8322 C CA . SER B 1 233 ? -15.5 9.953 -12.742 1 84.56 233 SER B CA 1
ATOM 8323 C C . SER B 1 233 ? -15.242 8.5 -12.359 1 84.56 233 SER B C 1
ATOM 8325 O O . SER B 1 233 ? -14.617 8.234 -11.336 1 84.56 233 SER B O 1
ATOM 8327 N N . ILE B 1 234 ? -15.867 7.59 -13.039 1 86.69 234 ILE B N 1
ATOM 8328 C CA . ILE B 1 234 ? -15.672 6.168 -12.789 1 86.69 234 ILE B CA 1
ATOM 8329 C C . ILE B 1 234 ? -14.969 5.523 -13.984 1 86.69 234 ILE B C 1
ATOM 8331 O O . ILE B 1 234 ? -15.438 5.629 -15.117 1 86.69 234 ILE B O 1
ATOM 8335 N N . ASN B 1 235 ? -13.828 5.004 -13.711 1 78.5 235 ASN B N 1
ATOM 8336 C CA . ASN B 1 235 ? -13.07 4.309 -14.75 1 78.5 235 ASN B CA 1
ATOM 8337 C C . ASN B 1 235 ? -12.648 2.916 -14.289 1 78.5 235 ASN B C 1
ATOM 8339 O O . ASN B 1 235 ? -11.984 2.77 -13.258 1 78.5 235 ASN B O 1
ATOM 8343 N N . ASN B 1 236 ? -13.016 1.933 -15.062 1 74.69 236 ASN B N 1
ATOM 8344 C CA . ASN B 1 236 ? -12.695 0.539 -14.773 1 74.69 236 ASN B CA 1
ATOM 8345 C C . ASN B 1 236 ? -13.109 0.151 -13.359 1 74.69 236 ASN B C 1
ATOM 8347 O O . ASN B 1 236 ? -12.328 -0.464 -12.633 1 74.69 236 ASN B O 1
ATOM 8351 N N . GLY B 1 237 ? -14.25 0.746 -12.977 1 79.81 237 GLY B N 1
ATOM 8352 C CA . GLY B 1 237 ? -14.836 0.381 -11.695 1 79.81 237 GLY B CA 1
ATOM 8353 C C . GLY B 1 237 ? -14.227 1.131 -10.523 1 79.81 237 GLY B C 1
ATOM 8354 O O . GLY B 1 237 ? -14.492 0.798 -9.367 1 79.81 237 GLY B O 1
ATOM 8355 N N . GLN B 1 238 ? -13.383 2.088 -10.789 1 82.88 238 GLN B N 1
ATOM 8356 C CA . GLN B 1 238 ? -12.758 2.873 -9.727 1 82.88 238 GLN B CA 1
ATOM 8357 C C . GLN B 1 238 ? -13.117 4.352 -9.852 1 82.88 238 GLN B C 1
ATOM 8359 O O . GLN B 1 238 ? -13.328 4.852 -10.961 1 82.88 238 GLN B O 1
ATOM 8364 N N . ILE B 1 239 ? -13.211 4.992 -8.648 1 87.19 239 ILE B N 1
ATOM 8365 C CA . ILE B 1 239 ? -13.57 6.406 -8.617 1 87.19 239 ILE B CA 1
ATOM 8366 C C . ILE B 1 239 ? -12.32 7.262 -8.836 1 87.19 239 ILE B C 1
ATOM 8368 O O . ILE B 1 239 ? -11.25 6.957 -8.305 1 87.19 239 ILE B O 1
ATOM 8372 N N . SER B 1 240 ? -12.375 8.172 -9.68 1 79.06 240 SER B N 1
ATOM 8373 C CA . SER B 1 240 ? -11.391 9.227 -9.867 1 79.06 240 SER B CA 1
ATOM 8374 C C . SER B 1 240 ? -11.945 10.586 -9.453 1 79.06 240 SER B C 1
ATOM 8376 O O . SER B 1 240 ? -12.859 11.109 -10.102 1 79.06 240 SER B O 1
ATOM 8378 N N . PRO B 1 241 ? -11.367 11.078 -8.266 1 78.31 241 PRO B N 1
ATOM 8379 C CA . PRO B 1 241 ? -11.883 12.383 -7.84 1 78.31 241 PRO B CA 1
ATOM 8380 C C . PRO B 1 241 ? -11.422 13.523 -8.734 1 78.31 241 PRO B C 1
ATOM 8382 O O . PRO B 1 241 ? -10.547 13.344 -9.578 1 78.31 241 PRO B O 1
ATOM 8385 N N . MET B 1 242 ? -12.117 14.656 -8.617 1 67.69 242 MET B N 1
ATOM 8386 C CA . MET B 1 242 ? -11.797 15.844 -9.414 1 67.69 242 MET B CA 1
ATOM 8387 C C . MET B 1 242 ? -10.391 16.344 -9.102 1 67.69 242 MET B C 1
ATOM 8389 O O . MET B 1 242 ? -9.648 16.719 -10.008 1 67.69 242 MET B O 1
ATOM 8393 N N . PHE B 1 243 ? -10.148 16.344 -7.645 1 57.75 243 PHE B N 1
ATOM 8394 C CA . PHE B 1 243 ? -8.836 16.797 -7.184 1 57.75 243 PHE B CA 1
ATOM 8395 C C . PHE B 1 243 ? -8.297 15.852 -6.109 1 57.75 243 PHE B C 1
ATOM 8397 O O . PHE B 1 243 ? -9.055 15.359 -5.273 1 57.75 243 PHE B O 1
ATOM 8404 N N . SER B 1 244 ? -6.988 15.234 -6.195 1 53.97 244 SER B N 1
ATOM 8405 C CA . SER B 1 244 ? -6.391 14.43 -5.133 1 53.97 244 SER B CA 1
ATOM 8406 C C . SER B 1 244 ? -5.023 14.969 -4.73 1 53.97 244 SER B C 1
ATOM 8408 O O . SER B 1 244 ? -4.207 15.312 -5.59 1 53.97 244 SER B O 1
ATOM 8410 N N . ILE B 1 245 ? -4.934 15.516 -3.455 1 46.59 245 ILE B N 1
ATOM 8411 C CA . ILE B 1 245 ? -3.672 15.992 -2.9 1 46.59 245 ILE B CA 1
ATOM 8412 C C . ILE B 1 245 ? -3.24 15.086 -1.751 1 46.59 245 ILE B C 1
ATOM 8414 O O . ILE B 1 245 ? -3.926 14.992 -0.73 1 46.59 245 ILE B O 1
ATOM 8418 N N . GLY B 1 246 ? -2.082 14.414 -1.902 1 45.09 246 GLY B N 1
ATOM 8419 C CA . GLY B 1 246 ? -1.691 13.484 -0.856 1 45.09 246 GLY B CA 1
ATOM 8420 C C . GLY B 1 246 ? -2.74 12.422 -0.579 1 45.09 246 GLY B C 1
ATOM 8421 O O . GLY B 1 246 ? -3.148 11.695 -1.486 1 45.09 246 GLY B O 1
ATOM 8422 N N . SER B 1 247 ? -3.09 12.367 0.574 1 53.59 247 SER B N 1
ATOM 8423 C CA . SER B 1 247 ? -4.113 11.422 1.011 1 53.59 247 SER B CA 1
ATOM 8424 C C . SER B 1 247 ? -5.5 12.055 0.982 1 53.59 247 SER B C 1
ATOM 8426 O O . SER B 1 247 ? -6.492 11.406 1.316 1 53.59 247 SER B O 1
ATOM 8428 N N . SER B 1 248 ? -5.527 13.312 0.418 1 56.84 248 SER B N 1
ATOM 8429 C CA . SER B 1 248 ? -6.812 14.008 0.406 1 56.84 248 SER B CA 1
ATOM 8430 C C . SER B 1 248 ? -7.371 14.109 -1.009 1 56.84 248 SER B C 1
ATOM 8432 O O . SER B 1 248 ? -6.613 14.188 -1.978 1 56.84 248 SER B O 1
ATOM 8434 N N . SER B 1 249 ? -8.539 13.797 -1.247 1 67.56 249 SER B N 1
ATOM 8435 C CA . SER B 1 249 ? -9.234 13.93 -2.523 1 67.56 249 SER B CA 1
ATOM 8436 C C . SER B 1 249 ? -10.438 14.859 -2.402 1 67.56 249 SER B C 1
ATOM 8438 O O . SER B 1 249 ? -11.016 15 -1.32 1 67.56 249 SER B O 1
ATOM 8440 N N . VAL B 1 250 ? -10.641 15.719 -3.309 1 65.62 250 VAL B N 1
ATOM 8441 C CA . VAL B 1 250 ? -11.836 16.547 -3.416 1 65.62 250 VAL B CA 1
ATOM 8442 C C . VAL B 1 250 ? -12.688 16.078 -4.59 1 65.62 250 VAL B C 1
ATOM 8444 O O . VAL B 1 250 ? -12.281 16.188 -5.75 1 65.62 250 VAL B O 1
ATOM 8447 N N . PRO B 1 251 ? -13.906 15.617 -4.496 1 80.44 251 PRO B N 1
ATOM 8448 C CA . PRO B 1 251 ? -14.5 15.312 -3.189 1 80.44 251 PRO B CA 1
ATOM 8449 C C . PRO B 1 251 ? -13.812 14.141 -2.492 1 80.44 251 PRO B C 1
ATOM 8451 O O . PRO B 1 251 ? -13.141 13.336 -3.143 1 80.44 251 PRO B O 1
ATOM 8454 N N . ASP B 1 252 ? -13.898 14.117 -1.275 1 77.12 252 ASP B N 1
ATOM 8455 C CA . ASP B 1 252 ? -13.289 13.031 -0.509 1 77.12 252 ASP B CA 1
ATOM 8456 C C . ASP B 1 252 ? -14.188 11.789 -0.512 1 77.12 252 ASP B C 1
ATOM 8458 O O . ASP B 1 252 ? -14.906 11.539 0.455 1 77.12 252 ASP B O 1
ATOM 8462 N N . TYR B 1 253 ? -14.102 11.102 -1.547 1 84.19 253 TYR B N 1
ATOM 8463 C CA . TYR B 1 253 ? -15 9.961 -1.721 1 84.19 253 TYR B CA 1
ATOM 8464 C C . TYR B 1 253 ? -14.648 8.844 -0.747 1 84.19 253 TYR B C 1
ATOM 8466 O O . TYR B 1 253 ? -15.445 7.93 -0.534 1 84.19 253 TYR B O 1
ATOM 8474 N N . LEU B 1 254 ? -13.422 8.906 -0.115 1 75.19 254 LEU B N 1
ATOM 8475 C CA . LEU B 1 254 ? -13.008 7.898 0.859 1 75.19 254 LEU B CA 1
ATOM 8476 C C . LEU B 1 254 ? -13.891 7.953 2.102 1 75.19 254 LEU B C 1
ATOM 8478 O O . LEU B 1 254 ? -13.969 6.98 2.855 1 75.19 254 LEU B O 1
ATOM 8482 N N . LYS B 1 255 ? -14.531 9.055 2.273 1 77.19 255 LYS B N 1
ATOM 8483 C CA . LYS B 1 255 ? -15.398 9.219 3.434 1 77.19 255 LYS B CA 1
ATOM 8484 C C . LYS B 1 255 ? -16.797 8.68 3.156 1 77.19 255 LYS B C 1
ATOM 8486 O O . LYS B 1 255 ? -17.656 8.656 4.047 1 77.19 255 LYS B O 1
ATOM 8491 N N . TRP B 1 256 ? -17.109 8.281 1.857 1 85.88 256 TRP B N 1
ATOM 8492 C CA . TRP B 1 256 ? -18.422 7.785 1.501 1 85.88 256 TRP B CA 1
ATOM 8493 C C . TRP B 1 256 ? -18.609 6.344 1.965 1 85.88 256 TRP B C 1
ATOM 8495 O O . TRP B 1 256 ? -18.781 5.438 1.146 1 85.88 256 TRP B O 1
ATOM 8505 N N . SER B 1 257 ? -18.656 6.219 3.266 1 79.31 257 SER B N 1
ATOM 8506 C CA . SER B 1 257 ? -18.875 4.914 3.881 1 79.31 257 SER B CA 1
ATOM 8507 C C . SER B 1 257 ? -20.281 4.391 3.6 1 79.31 257 SER B C 1
ATOM 8509 O O . SER B 1 257 ? -21.188 5.164 3.293 1 79.31 257 SER B O 1
ATOM 8511 N N . PRO B 1 258 ? -20.453 3.102 3.586 1 77 258 PRO B N 1
ATOM 8512 C CA . PRO B 1 258 ? -21.797 2.557 3.371 1 77 258 PRO B CA 1
ATOM 8513 C C . PRO B 1 258 ? -22.844 3.189 4.289 1 77 258 PRO B C 1
ATOM 8515 O O . PRO B 1 258 ? -23.969 3.443 3.859 1 77 258 PRO B O 1
ATOM 8518 N N . GLN B 1 259 ? -22.375 3.574 5.438 1 72.25 259 GLN B N 1
ATOM 8519 C CA . GLN B 1 259 ? -23.297 4.176 6.395 1 72.25 259 GLN B CA 1
ATOM 8520 C C . GLN B 1 259 ? -23.703 5.582 5.957 1 72.25 259 GLN B C 1
ATOM 8522 O O . GLN B 1 259 ? -24.875 5.945 6.023 1 72.25 259 GLN B O 1
ATOM 8527 N N . LEU B 1 260 ? -22.703 6.195 5.652 1 79.88 260 LEU B N 1
ATOM 8528 C CA . LEU B 1 260 ? -22.984 7.559 5.211 1 79.88 260 LEU B CA 1
ATOM 8529 C C . LEU B 1 260 ? -23.891 7.566 3.994 1 79.88 260 LEU B C 1
ATOM 8531 O O . LEU B 1 260 ? -24.859 8.336 3.941 1 79.88 260 LEU B O 1
ATOM 8535 N N . VAL B 1 261 ? -23.625 6.68 3.07 1 87.69 261 VAL B N 1
ATOM 8536 C CA . VAL B 1 261 ? -24.391 6.629 1.824 1 87.69 261 VAL B CA 1
ATOM 8537 C C . VAL B 1 261 ? -25.812 6.188 2.107 1 87.69 261 VAL B C 1
ATOM 8539 O O . VAL B 1 261 ? -26.766 6.719 1.522 1 87.69 261 VAL B O 1
ATOM 8542 N N . LYS B 1 262 ? -25.938 5.258 2.951 1 82.38 262 LYS B N 1
ATOM 8543 C CA . LYS B 1 262 ? -27.281 4.82 3.336 1 82.38 262 LYS B CA 1
ATOM 8544 C C . LYS B 1 262 ? -28.062 5.953 3.996 1 82.38 262 LYS B C 1
ATOM 8546 O O . LYS B 1 262 ? -29.25 6.133 3.73 1 82.38 262 LYS B O 1
ATOM 8551 N N . GLY B 1 263 ? -27.406 6.605 4.926 1 82.38 263 GLY B N 1
ATOM 8552 C CA . GLY B 1 263 ? -28.047 7.754 5.547 1 82.38 263 GLY B CA 1
ATOM 8553 C C . GLY B 1 263 ? -28.516 8.797 4.547 1 82.38 263 GLY B C 1
ATOM 8554 O O . GLY B 1 263 ? -29.609 9.344 4.68 1 82.38 263 GLY B O 1
ATOM 8555 N N . ILE B 1 264 ? -27.75 9.008 3.564 1 91.38 264 ILE B N 1
ATOM 8556 C CA . ILE B 1 264 ? -28.109 9.969 2.527 1 91.38 264 ILE B CA 1
ATOM 8557 C C . ILE B 1 264 ? -29.297 9.445 1.727 1 91.38 264 ILE B C 1
ATOM 8559 O O . ILE B 1 264 ? -30.203 10.203 1.393 1 91.38 264 ILE B O 1
ATOM 8563 N N . LYS B 1 265 ? -29.281 8.219 1.434 1 92.5 265 LYS B N 1
ATOM 8564 C CA . LYS B 1 265 ? -30.375 7.617 0.682 1 92.5 265 LYS B CA 1
ATOM 8565 C C . LYS B 1 265 ? -31.703 7.762 1.429 1 92.5 265 LYS B C 1
ATOM 8567 O O . LYS B 1 265 ? -32.719 8.133 0.838 1 92.5 265 LYS B O 1
ATOM 8572 N N . GLU B 1 266 ? -31.656 7.445 2.719 1 87.94 266 GLU B N 1
ATOM 8573 C CA . GLU B 1 266 ? -32.844 7.551 3.543 1 87.94 266 GLU B CA 1
ATOM 8574 C C . GLU B 1 266 ? -33.344 8.992 3.639 1 87.94 266 GLU B C 1
ATOM 8576 O O . GLU B 1 266 ? -34.531 9.25 3.664 1 87.94 266 GLU B O 1
ATOM 8581 N N . TYR B 1 267 ? -32.469 9.859 3.771 1 92.31 267 TYR B N 1
ATOM 8582 C CA . TYR B 1 267 ? -32.781 11.281 3.836 1 92.31 267 TYR B CA 1
ATOM 8583 C C . TYR B 1 267 ? -33.562 11.727 2.604 1 92.31 267 TYR B C 1
ATOM 8585 O O . TYR B 1 267 ? -34.594 12.398 2.723 1 92.31 267 TYR B O 1
ATOM 8593 N N . PHE B 1 268 ? -33.094 11.344 1.434 1 93.38 268 PHE B N 1
ATOM 8594 C CA . PHE B 1 268 ? -33.781 11.781 0.215 1 93.38 268 PHE B CA 1
ATOM 8595 C C . PHE B 1 268 ? -35 10.938 -0.049 1 93.38 268 PHE B C 1
ATOM 8597 O O . PHE B 1 268 ? -36.094 11.469 -0.303 1 93.38 268 PHE B O 1
ATOM 8604 N N . ASN B 1 269 ? -34.781 9.578 0.148 1 91.38 269 ASN B N 1
ATOM 8605 C CA . ASN B 1 269 ? -35.844 8.633 -0.155 1 91.38 269 ASN B CA 1
ATOM 8606 C C . ASN B 1 269 ? -36.562 8.977 -1.461 1 91.38 269 ASN B C 1
ATOM 8608 O O . ASN B 1 269 ? -37.781 9.125 -1.488 1 91.38 269 ASN B O 1
ATOM 8612 N N . HIS B 1 270 ? -35.875 9.258 -2.496 1 93.06 270 HIS B N 1
ATOM 8613 C CA . HIS B 1 270 ? -36.312 9.688 -3.814 1 93.06 270 HIS B CA 1
ATOM 8614 C C . HIS B 1 270 ? -35.594 8.922 -4.922 1 93.06 270 HIS B C 1
ATOM 8616 O O . HIS B 1 270 ? -34.375 8.75 -4.871 1 93.06 270 HIS B O 1
ATOM 8622 N N . ARG B 1 271 ? -36.281 8.562 -5.938 1 92.19 271 ARG B N 1
ATOM 8623 C CA . ARG B 1 271 ? -35.781 7.699 -7.004 1 92.19 271 ARG B CA 1
ATOM 8624 C C . ARG B 1 271 ? -34.625 8.352 -7.738 1 92.19 271 ARG B C 1
ATOM 8626 O O . ARG B 1 271 ? -33.656 7.68 -8.117 1 92.19 271 ARG B O 1
ATOM 8633 N N . ILE B 1 272 ? -34.719 9.57 -7.949 1 93.69 272 ILE B N 1
ATOM 8634 C CA . ILE B 1 272 ? -33.719 10.305 -8.695 1 93.69 272 ILE B CA 1
ATOM 8635 C C . ILE B 1 272 ? -32.406 10.312 -7.906 1 93.69 272 ILE B C 1
ATOM 8637 O O . ILE B 1 272 ? -31.328 10.062 -8.469 1 93.69 272 ILE B O 1
ATOM 8641 N N . ALA B 1 273 ? -32.5 10.633 -6.637 1 95.31 273 ALA B N 1
ATOM 8642 C CA . ALA B 1 273 ? -31.312 10.633 -5.781 1 95.31 273 ALA B CA 1
ATOM 8643 C C . ALA B 1 273 ? -30.734 9.219 -5.637 1 95.31 273 ALA B C 1
ATOM 8645 O O . ALA B 1 273 ? -29.516 9.039 -5.594 1 95.31 273 ALA B O 1
ATOM 8646 N N . ASP B 1 274 ? -31.641 8.312 -5.68 1 95.19 274 ASP B N 1
ATOM 8647 C CA . ASP B 1 274 ? -31.234 6.922 -5.5 1 95.19 274 ASP B CA 1
ATOM 8648 C C . ASP B 1 274 ? -30.359 6.453 -6.664 1 95.19 274 ASP B C 1
ATOM 8650 O O . ASP B 1 274 ? -29.453 5.641 -6.477 1 95.19 274 ASP B O 1
ATOM 8654 N N . PHE B 1 275 ? -30.656 6.953 -7.836 1 96.12 275 PHE B N 1
ATOM 8655 C CA . PHE B 1 275 ? -29.875 6.594 -9.016 1 96.12 275 PHE B CA 1
ATOM 8656 C C . PHE B 1 275 ? -28.391 6.871 -8.781 1 96.12 275 PHE B C 1
ATOM 8658 O O . PHE B 1 275 ? -27.547 6.012 -9.047 1 96.12 275 PHE B O 1
ATOM 8665 N N . VAL B 1 276 ? -28.094 8.047 -8.195 1 95.5 276 VAL B N 1
ATOM 8666 C CA . VAL B 1 276 ? -26.719 8.477 -7.973 1 95.5 276 VAL B CA 1
ATOM 8667 C C . VAL B 1 276 ? -26.156 7.77 -6.746 1 95.5 276 VAL B C 1
ATOM 8669 O O . VAL B 1 276 ? -25.047 7.203 -6.797 1 95.5 276 VAL B O 1
ATOM 8672 N N . ILE B 1 277 ? -26.891 7.734 -5.734 1 95.62 277 ILE B N 1
ATOM 8673 C CA . ILE B 1 277 ? -26.438 7.234 -4.441 1 95.62 277 ILE B CA 1
ATOM 8674 C C . ILE B 1 277 ? -26.141 5.738 -4.539 1 95.62 277 ILE B C 1
ATOM 8676 O O . ILE B 1 277 ? -25.094 5.277 -4.066 1 95.62 277 ILE B O 1
ATOM 8680 N N . GLU B 1 278 ? -27 5.039 -5.188 1 94.56 278 GLU B N 1
ATOM 8681 C CA . GLU B 1 278 ? -26.812 3.594 -5.293 1 94.56 278 GLU B CA 1
ATOM 8682 C C . GLU B 1 278 ? -25.672 3.25 -6.238 1 94.56 278 GLU B C 1
ATOM 8684 O O . GLU B 1 278 ? -24.953 2.271 -6.023 1 94.56 278 GLU B O 1
ATOM 8689 N N . SER B 1 279 ? -25.547 4.016 -7.258 1 94.25 279 SER B N 1
ATOM 8690 C CA . SER B 1 279 ? -24.438 3.809 -8.18 1 94.25 279 SER B CA 1
ATOM 8691 C C . SER B 1 279 ? -23.094 3.986 -7.469 1 94.25 279 SER B C 1
ATOM 8693 O O . SER B 1 279 ? -22.203 3.158 -7.617 1 94.25 279 SER B O 1
ATOM 8695 N N . ILE B 1 280 ? -23 5.066 -6.688 1 93.06 280 ILE B N 1
ATOM 8696 C CA . ILE B 1 280 ? -21.766 5.363 -5.969 1 93.06 280 ILE B CA 1
ATOM 8697 C C . ILE B 1 280 ? -21.547 4.312 -4.887 1 93.06 280 ILE B C 1
ATOM 8699 O O . ILE B 1 280 ? -20.422 3.854 -4.684 1 93.06 280 ILE B O 1
ATOM 8703 N N . ASN B 1 281 ? -22.594 4 -4.234 1 91.38 281 ASN B N 1
ATOM 8704 C CA . ASN B 1 281 ? -22.484 2.969 -3.207 1 91.38 281 ASN B CA 1
ATOM 8705 C C . ASN B 1 281 ? -21.969 1.653 -3.783 1 91.38 281 ASN B C 1
ATOM 8707 O O . ASN B 1 281 ? -21.234 0.923 -3.115 1 91.38 281 ASN B O 1
ATOM 8711 N N . PHE B 1 282 ? -22.344 1.395 -4.984 1 91 282 PHE B N 1
ATOM 8712 C CA . PHE B 1 282 ? -21.906 0.174 -5.656 1 91 282 PHE B CA 1
ATOM 8713 C C . PHE B 1 282 ? -20.422 0.239 -6 1 91 282 PHE B C 1
ATOM 8715 O O . PHE B 1 282 ? -19.688 -0.731 -5.797 1 91 282 PHE B O 1
ATOM 8722 N N . VAL B 1 283 ? -20.047 1.307 -6.5 1 90.25 283 VAL B N 1
ATOM 8723 C CA . VAL B 1 283 ? -18.656 1.457 -6.957 1 90.25 283 VAL B CA 1
ATOM 8724 C C . VAL B 1 283 ? -17.719 1.474 -5.758 1 90.25 283 VAL B C 1
ATOM 8726 O O . VAL B 1 283 ? -16.656 0.839 -5.781 1 90.25 283 VAL B O 1
ATOM 8729 N N . VAL B 1 284 ? -18.109 2.238 -4.699 1 87.69 284 VAL B N 1
ATOM 8730 C CA . VAL B 1 284 ? -17.219 2.459 -3.561 1 87.69 284 VAL B CA 1
ATOM 8731 C C . VAL B 1 284 ? -17.328 1.291 -2.584 1 87.69 284 VAL B C 1
ATOM 8733 O O . VAL B 1 284 ? -16.312 0.801 -2.074 1 87.69 284 VAL B O 1
ATOM 8736 N N . ASN B 1 285 ? -18.594 0.814 -2.348 1 82.38 285 ASN B N 1
ATOM 8737 C CA . ASN B 1 285 ? -18.828 -0.146 -1.274 1 82.38 285 ASN B CA 1
ATOM 8738 C C . ASN B 1 285 ? -19.281 -1.495 -1.818 1 82.38 285 ASN B C 1
ATOM 8740 O O . ASN B 1 285 ? -19.547 -2.42 -1.05 1 82.38 285 ASN B O 1
ATOM 8744 N N . LYS B 1 286 ? -19.5 -1.649 -3.148 1 80.88 286 LYS B N 1
ATOM 8745 C CA . LYS B 1 286 ? -19.891 -2.865 -3.852 1 80.88 286 LYS B CA 1
ATOM 8746 C C . LYS B 1 286 ? -21.266 -3.35 -3.381 1 80.88 286 LYS B C 1
ATOM 8748 O O . LYS B 1 286 ? -21.531 -4.555 -3.365 1 80.88 286 LYS B O 1
ATOM 8753 N N . ASN B 1 287 ? -22.078 -2.338 -2.863 1 83.06 287 ASN B N 1
ATOM 8754 C CA . ASN B 1 287 ? -23.469 -2.639 -2.582 1 83.06 287 ASN B CA 1
ATOM 8755 C C . ASN B 1 287 ? -24.328 -2.564 -3.846 1 83.06 287 ASN B C 1
ATOM 8757 O O . ASN B 1 287 ? -24.422 -1.507 -4.469 1 83.06 287 ASN B O 1
ATOM 8761 N N . PRO B 1 288 ? -24.906 -3.748 -4.25 1 86.19 288 PRO B N 1
ATOM 8762 C CA . PRO B 1 288 ? -25.656 -3.723 -5.5 1 86.19 288 PRO B CA 1
ATOM 8763 C C . PRO B 1 288 ? -26.812 -2.721 -5.473 1 86.19 288 PRO B C 1
ATOM 8765 O O . PRO B 1 288 ? -27.516 -2.605 -4.465 1 86.19 288 PRO B O 1
ATOM 8768 N N . PRO B 1 289 ? -27.016 -2.061 -6.5 1 93.06 289 PRO B N 1
ATOM 8769 C CA . PRO B 1 289 ? -28.125 -1.106 -6.594 1 93.06 289 PRO B CA 1
ATOM 8770 C C . PRO B 1 289 ? -29.484 -1.792 -6.672 1 93.06 289 PRO B C 1
ATOM 8772 O O . PRO B 1 289 ? -29.562 -3.01 -6.855 1 93.06 289 PRO B O 1
ATOM 8775 N N . SER B 1 290 ? -30.547 -0.973 -6.461 1 91.12 290 SER B N 1
ATOM 8776 C CA . SER B 1 290 ? -31.922 -1.467 -6.609 1 91.12 290 SER B CA 1
ATOM 8777 C C . SER B 1 290 ? -32.25 -1.786 -8.07 1 91.12 290 SER B C 1
ATOM 8779 O O . SER B 1 290 ? -31.516 -1.366 -8.969 1 91.12 290 SER B O 1
ATOM 8781 N N . LEU B 1 291 ? -33.312 -2.559 -8.328 1 93.31 291 LEU B N 1
ATOM 8782 C CA . LEU B 1 291 ? -33.75 -2.918 -9.672 1 93.31 291 LEU B CA 1
ATOM 8783 C C . LEU B 1 291 ? -34.062 -1.674 -10.492 1 93.31 291 LEU B C 1
ATOM 8785 O O . LEU B 1 291 ? -33.75 -1.614 -11.688 1 93.31 291 LEU B O 1
ATOM 8789 N N . GLU B 1 292 ? -34.594 -0.787 -9.859 1 93.56 292 GLU B N 1
ATOM 8790 C CA . GLU B 1 292 ? -34.969 0.448 -10.539 1 93.56 292 GLU B CA 1
ATOM 8791 C C . GLU B 1 292 ? -33.75 1.189 -11.055 1 93.56 292 GLU B C 1
ATOM 8793 O O . GLU B 1 292 ? -33.75 1.692 -12.18 1 93.56 292 GLU B O 1
ATOM 8798 N N . THR B 1 293 ? -32.75 1.285 -10.266 1 95.44 293 THR B N 1
ATOM 8799 C CA . THR B 1 293 ? -31.516 1.948 -10.656 1 95.44 293 THR B CA 1
ATOM 8800 C C . THR B 1 293 ? -30.844 1.202 -11.805 1 95.44 293 THR B C 1
ATOM 8802 O O . THR B 1 293 ? -30.375 1.821 -12.766 1 95.44 293 THR B O 1
ATOM 8805 N N . ILE B 1 294 ? -30.844 -0.123 -11.758 1 95.62 294 ILE B N 1
ATOM 8806 C CA . ILE B 1 294 ? -30.25 -0.946 -12.805 1 95.62 294 ILE B CA 1
ATOM 8807 C C . ILE B 1 294 ? -31 -0.738 -14.117 1 95.62 294 ILE B C 1
ATOM 8809 O O . ILE B 1 294 ? -30.391 -0.542 -15.164 1 95.62 294 ILE B O 1
ATOM 8813 N N . GLU B 1 295 ? -32.344 -0.711 -14.016 1 95.75 295 GLU B N 1
ATOM 8814 C CA . GLU B 1 295 ? -33.188 -0.494 -15.188 1 95.75 295 GLU B CA 1
ATOM 8815 C C . GLU B 1 295 ? -32.906 0.857 -15.836 1 95.75 295 GLU B C 1
ATOM 8817 O O . GLU B 1 295 ? -32.844 0.964 -17.062 1 95.75 295 GLU B O 1
ATOM 8822 N N . THR B 1 296 ? -32.75 1.749 -14.969 1 95.5 296 THR B N 1
ATOM 8823 C CA . THR B 1 296 ? -32.5 3.092 -15.484 1 95.5 296 THR B CA 1
ATOM 8824 C C . THR B 1 296 ? -31.172 3.156 -16.219 1 95.5 296 THR B C 1
ATOM 8826 O O . THR B 1 296 ? -31.078 3.752 -17.297 1 95.5 296 THR B O 1
ATOM 8829 N N . HIS B 1 297 ? -30.109 2.629 -15.68 1 95.88 297 HIS B N 1
ATOM 8830 C CA . HIS B 1 297 ? -28.828 2.576 -16.359 1 95.88 297 HIS B CA 1
ATOM 8831 C C . HIS B 1 297 ? -28.938 1.852 -17.703 1 95.88 297 HIS B C 1
ATOM 8833 O O . HIS B 1 297 ? -28.359 2.291 -18.703 1 95.88 297 HIS B O 1
ATOM 8839 N N . CYS B 1 298 ? -29.641 0.718 -17.734 1 95.12 298 CYS B N 1
ATOM 8840 C CA . CYS B 1 298 ? -29.812 -0.052 -18.953 1 95.12 298 CYS B CA 1
ATOM 8841 C C . CYS B 1 298 ? -30.531 0.771 -20.016 1 95.12 298 CYS B C 1
ATOM 8843 O O . CYS B 1 298 ? -30.141 0.77 -21.188 1 95.12 298 CYS B O 1
ATOM 8845 N N . LYS B 1 299 ? -31.562 1.429 -19.578 1 94.56 299 LYS B N 1
ATOM 8846 C CA . LYS B 1 299 ? -32.312 2.268 -20.484 1 94.56 299 LYS B CA 1
ATOM 8847 C C . LYS B 1 299 ? -31.453 3.375 -21.078 1 94.56 299 LYS B C 1
ATOM 8849 O O . LYS B 1 299 ? -31.484 3.607 -22.281 1 94.56 299 LYS B O 1
ATOM 8854 N N . LEU B 1 300 ? -30.766 4.031 -20.219 1 93.69 300 LEU B N 1
ATOM 8855 C CA . LEU B 1 300 ? -29.906 5.137 -20.656 1 93.69 300 LEU B CA 1
ATOM 8856 C C . LEU B 1 300 ? -28.844 4.656 -21.625 1 93.69 300 LEU B C 1
ATOM 8858 O O . LEU B 1 300 ? -28.625 5.281 -22.672 1 93.69 300 LEU B O 1
ATOM 8862 N N . LEU B 1 301 ? -28.188 3.561 -21.344 1 92.81 301 LEU B N 1
ATOM 8863 C CA . LEU B 1 301 ? -27.109 3.051 -22.203 1 92.81 301 LEU B CA 1
ATOM 8864 C C . LEU B 1 301 ? -27.672 2.533 -23.516 1 92.81 301 LEU B C 1
ATOM 8866 O O . LEU B 1 301 ? -27.078 2.736 -24.578 1 92.81 301 LEU B O 1
ATOM 8870 N N . ALA B 1 302 ? -28.828 1.834 -23.453 1 91.44 302 ALA B N 1
ATOM 8871 C CA . ALA B 1 302 ? -29.469 1.349 -24.672 1 91.44 302 ALA B CA 1
ATOM 8872 C C . ALA B 1 302 ? -29.766 2.498 -25.625 1 91.44 302 ALA B C 1
ATOM 8874 O O . ALA B 1 302 ? -29.516 2.396 -26.828 1 91.44 302 ALA B O 1
ATOM 8875 N N . GLU B 1 303 ? -30.25 3.52 -25.047 1 89.56 303 GLU B N 1
ATOM 8876 C CA . GLU B 1 303 ? -30.562 4.695 -25.844 1 89.56 303 GLU B CA 1
ATOM 8877 C C . GLU B 1 303 ? -29.297 5.316 -26.422 1 89.56 303 GLU B C 1
ATOM 8879 O O . GLU B 1 303 ? -29.281 5.762 -27.578 1 89.56 303 GLU B O 1
ATOM 8884 N N . ALA B 1 304 ? -28.328 5.332 -25.703 1 88.81 304 ALA B N 1
ATOM 8885 C CA . ALA B 1 304 ? -27.062 5.898 -26.156 1 88.81 304 ALA B CA 1
ATOM 8886 C C . ALA B 1 304 ? -26.453 5.062 -27.281 1 88.81 304 ALA B C 1
ATOM 8888 O O . ALA B 1 304 ? -25.906 5.605 -28.234 1 88.81 304 ALA B O 1
ATOM 8889 N N . ILE B 1 305 ? -26.5 3.742 -27.156 1 87.12 305 ILE B N 1
ATOM 8890 C CA . ILE B 1 305 ? -25.969 2.84 -28.172 1 87.12 305 ILE B CA 1
ATOM 8891 C C . ILE B 1 305 ? -26.75 2.992 -29.469 1 87.12 305 ILE B C 1
ATOM 8893 O O . ILE B 1 305 ? -26.172 2.992 -30.562 1 87.12 305 ILE B O 1
ATOM 8897 N N . LYS B 1 306 ? -27.969 3.172 -29.312 1 82.94 306 LYS B N 1
ATOM 8898 C CA . LYS B 1 306 ? -28.812 3.346 -30.484 1 82.94 306 LYS B CA 1
ATOM 8899 C C . LYS B 1 306 ? -28.5 4.652 -31.203 1 82.94 306 LYS B C 1
ATOM 8901 O O . LYS B 1 306 ? -28.5 4.703 -32.438 1 82.94 306 LYS B O 1
ATOM 8906 N N . ASN B 1 307 ? -28.234 5.598 -30.406 1 77.88 307 ASN B N 1
ATOM 8907 C CA . ASN B 1 307 ? -28.078 6.934 -30.969 1 77.88 307 ASN B CA 1
ATOM 8908 C C . ASN B 1 307 ? -26.641 7.211 -31.391 1 77.88 307 ASN B C 1
ATOM 8910 O O . ASN B 1 307 ? -26.375 8.188 -32.094 1 77.88 307 ASN B O 1
ATOM 8914 N N . SER B 1 308 ? -25.719 6.566 -30.812 1 70.56 308 SER B N 1
ATOM 8915 C CA . SER B 1 308 ? -24.328 6.957 -31.062 1 70.56 308 SER B CA 1
ATOM 8916 C C . SER B 1 308 ? -23.609 5.93 -31.938 1 70.56 308 SER B C 1
ATOM 8918 O O . SER B 1 308 ? -23.719 4.723 -31.703 1 70.56 308 SER B O 1
ATOM 8920 N N . ASP B 1 309 ? -23.094 6.398 -33 1 62.28 309 ASP B N 1
ATOM 8921 C CA . ASP B 1 309 ? -22.25 5.578 -33.875 1 62.28 309 ASP B CA 1
ATOM 8922 C C . ASP B 1 309 ? -20.797 5.555 -33.375 1 62.28 309 ASP B C 1
ATOM 8924 O O . ASP B 1 309 ? -19.953 4.867 -33.938 1 62.28 309 ASP B O 1
ATOM 8928 N N . ASN B 1 310 ? -20.547 6.363 -32.375 1 66.06 310 ASN B N 1
ATOM 8929 C CA . ASN B 1 310 ? -19.156 6.43 -31.938 1 66.06 310 ASN B CA 1
ATOM 8930 C C . ASN B 1 310 ? -18.875 5.469 -30.797 1 66.06 310 ASN B C 1
ATOM 8932 O O . ASN B 1 310 ? -19.188 5.77 -29.641 1 66.06 310 ASN B O 1
ATOM 8936 N N . TYR B 1 311 ? -18.344 4.383 -31.141 1 67.75 311 TYR B N 1
ATOM 8937 C CA . TYR B 1 311 ? -18.109 3.297 -30.188 1 67.75 311 TYR B CA 1
ATOM 8938 C C . TYR B 1 311 ? -17.156 3.729 -29.094 1 67.75 311 TYR B C 1
ATOM 8940 O O . TYR B 1 311 ? -17.266 3.27 -27.953 1 67.75 311 TYR B O 1
ATOM 8948 N N . HIS B 1 312 ? -16.234 4.676 -29.375 1 65.38 312 HIS B N 1
ATOM 8949 C CA . HIS B 1 312 ? -15.266 5.117 -28.359 1 65.38 312 HIS B CA 1
ATOM 8950 C C . HIS B 1 312 ? -15.953 5.918 -27.266 1 65.38 312 HIS B C 1
ATOM 8952 O O . HIS B 1 312 ? -15.578 5.82 -26.094 1 65.38 312 HIS B O 1
ATOM 8958 N N . LYS B 1 313 ? -17 6.547 -27.688 1 73.06 313 LYS B N 1
ATOM 8959 C CA . LYS B 1 313 ? -17.719 7.375 -26.734 1 73.06 313 LYS B CA 1
ATOM 8960 C C . LYS B 1 313 ? -18.578 6.516 -25.797 1 73.06 313 LYS B C 1
ATOM 8962 O O . LYS B 1 313 ? -18.781 6.871 -24.641 1 73.06 313 LYS B O 1
ATOM 8967 N N . ILE B 1 314 ? -18.969 5.398 -26.312 1 79.88 314 ILE B N 1
ATOM 8968 C CA . ILE B 1 314 ? -19.875 4.547 -25.547 1 79.88 314 ILE B CA 1
ATOM 8969 C C . ILE B 1 314 ? -19.172 4.016 -24.297 1 79.88 314 ILE B C 1
ATOM 8971 O O . ILE B 1 314 ? -19.766 3.961 -23.219 1 79.88 314 ILE B O 1
ATOM 8975 N N . ARG B 1 315 ? -17.906 3.766 -24.406 1 77.81 315 ARG B N 1
ATOM 8976 C CA . ARG B 1 315 ? -17.125 3.195 -23.312 1 77.81 315 ARG B CA 1
ATOM 8977 C C . ARG B 1 315 ? -16.906 4.219 -22.203 1 77.81 315 ARG B C 1
ATOM 8979 O O . ARG B 1 315 ? -16.719 3.855 -21.047 1 77.81 315 ARG B O 1
ATOM 8986 N N . MET B 1 316 ? -17.078 5.496 -22.578 1 77.75 316 MET B N 1
ATOM 8987 C CA . MET B 1 316 ? -16.75 6.559 -21.641 1 77.75 316 MET B CA 1
ATOM 8988 C C . MET B 1 316 ? -17.953 6.949 -20.797 1 77.75 316 MET B C 1
ATOM 8990 O O . MET B 1 316 ? -17.828 7.734 -19.859 1 77.75 316 MET B O 1
ATOM 8994 N N . PHE B 1 317 ? -19.109 6.312 -21.203 1 86 317 PHE B N 1
ATOM 8995 C CA . PHE B 1 317 ? -20.312 6.664 -20.453 1 86 317 PHE B CA 1
ATOM 8996 C C . PHE B 1 317 ? -20.297 6.035 -19.062 1 86 317 PHE B C 1
ATOM 8998 O O . PHE B 1 317 ? -19.875 4.891 -18.906 1 86 317 PHE B O 1
ATOM 9005 N N . SER B 1 318 ? -20.734 6.852 -18 1 89.94 318 SER B N 1
ATOM 9006 C CA . SER B 1 318 ? -20.797 6.359 -16.625 1 89.94 318 SER B CA 1
ATOM 9007 C C . SER B 1 318 ? -21.688 5.121 -16.516 1 89.94 318 SER B C 1
ATOM 9009 O O . SER B 1 318 ? -21.359 4.18 -15.789 1 89.94 318 SER B O 1
ATOM 9011 N N . SER B 1 319 ? -22.781 5.113 -17.281 1 92.81 319 SER B N 1
ATOM 9012 C CA . SER B 1 319 ? -23.703 3.98 -17.219 1 92.81 319 SER B CA 1
ATOM 9013 C C . SER B 1 319 ? -23.047 2.715 -17.766 1 92.81 319 SER B C 1
ATOM 9015 O O . SER B 1 319 ? -23.344 1.608 -17.312 1 92.81 319 SER B O 1
ATOM 9017 N N . PHE B 1 320 ? -22.234 2.912 -18.766 1 91.19 320 PHE B N 1
ATOM 9018 C CA . PHE B 1 320 ? -21.484 1.78 -19.297 1 91.19 320 PHE B CA 1
ATOM 9019 C C . PHE B 1 320 ? -20.609 1.164 -18.203 1 91.19 320 PHE B C 1
ATOM 9021 O O . PHE B 1 320 ? -20.625 -0.051 -18 1 91.19 320 PHE B O 1
ATOM 9028 N N . GLU B 1 321 ? -19.859 2.031 -17.484 1 90.81 321 GLU B N 1
ATOM 9029 C CA . GLU B 1 321 ? -18.953 1.586 -16.438 1 90.81 321 GLU B CA 1
ATOM 9030 C C . GLU B 1 321 ? -19.703 0.871 -15.312 1 90.81 321 GLU B C 1
ATOM 9032 O O . GLU B 1 321 ? -19.219 -0.133 -14.781 1 90.81 321 GLU B O 1
ATOM 9037 N N . ILE B 1 322 ? -20.828 1.403 -14.984 1 93.75 322 ILE B N 1
ATOM 9038 C CA . ILE B 1 322 ? -21.609 0.829 -13.891 1 93.75 322 ILE B CA 1
ATOM 9039 C C . ILE B 1 322 ? -22.141 -0.538 -14.297 1 93.75 322 ILE B C 1
ATOM 9041 O O . ILE B 1 322 ? -22.062 -1.502 -13.539 1 93.75 322 ILE B O 1
ATOM 9045 N N . ILE B 1 323 ? -22.672 -0.627 -15.508 1 93.62 323 ILE B N 1
ATOM 9046 C CA . ILE B 1 323 ? -23.234 -1.894 -15.977 1 93.62 323 ILE B CA 1
ATOM 9047 C C . ILE B 1 323 ? -22.109 -2.918 -16.141 1 93.62 323 ILE B C 1
ATOM 9049 O O . ILE B 1 323 ? -22.281 -4.094 -15.805 1 93.62 323 ILE B O 1
ATOM 9053 N N . ALA B 1 324 ? -21.016 -2.43 -16.656 1 89.44 324 ALA B N 1
ATOM 9054 C CA . ALA B 1 324 ? -19.859 -3.299 -16.781 1 89.44 324 ALA B CA 1
ATOM 9055 C C . ALA B 1 324 ? -19.453 -3.885 -15.43 1 89.44 324 ALA B C 1
ATOM 9057 O O . ALA B 1 324 ? -19.172 -5.082 -15.32 1 89.44 324 ALA B O 1
ATOM 9058 N N . LEU B 1 325 ? -19.438 -3.035 -14.453 1 89.19 325 LEU B N 1
ATOM 9059 C CA . LEU B 1 325 ? -19.109 -3.479 -13.109 1 89.19 325 LEU B CA 1
ATOM 9060 C C . LEU B 1 325 ? -20.156 -4.445 -12.57 1 89.19 325 LEU B C 1
ATOM 9062 O O . LEU B 1 325 ? -19.812 -5.391 -11.852 1 89.19 325 LEU B O 1
ATOM 9066 N N . LEU B 1 326 ? -21.438 -4.199 -12.883 1 90.44 326 LEU B N 1
ATOM 9067 C CA . LEU B 1 326 ? -22.516 -5.082 -12.461 1 90.44 326 LEU B CA 1
ATOM 9068 C C . LEU B 1 326 ? -22.328 -6.484 -13.023 1 90.44 326 LEU B C 1
ATOM 9070 O O . LEU B 1 326 ? -22.562 -7.477 -12.32 1 90.44 326 LEU B O 1
ATOM 9074 N N . PHE B 1 327 ? -21.891 -6.562 -14.188 1 86.38 327 PHE B N 1
ATOM 9075 C CA . PHE B 1 327 ? -21.625 -7.852 -14.805 1 86.38 327 PHE B CA 1
ATOM 9076 C C . PHE B 1 327 ? -20.406 -8.516 -14.18 1 86.38 327 PHE B C 1
ATOM 9078 O O . PHE B 1 327 ? -20.438 -9.711 -13.867 1 86.38 327 PHE B O 1
ATOM 9085 N N . LYS B 1 328 ? -19.391 -7.691 -14.031 1 78.38 328 LYS B N 1
ATOM 9086 C CA . LYS B 1 328 ? -18.141 -8.195 -13.484 1 78.38 328 LYS B CA 1
ATOM 9087 C C . LYS B 1 328 ? -18.344 -8.797 -12.102 1 78.38 328 LYS B C 1
ATOM 9089 O O . LYS B 1 328 ? -17.766 -9.836 -11.773 1 78.38 328 LYS B O 1
ATOM 9094 N N . GLU B 1 329 ? -19.188 -8.117 -11.32 1 75.94 329 GLU B N 1
ATOM 9095 C CA . GLU B 1 329 ? -19.438 -8.547 -9.953 1 75.94 329 GLU B CA 1
ATOM 9096 C C . GLU B 1 329 ? -20.547 -9.602 -9.898 1 75.94 329 GLU B C 1
ATOM 9098 O O . GLU B 1 329 ? -20.938 -10.047 -8.82 1 75.94 329 GLU B O 1
ATOM 9103 N N . GLY B 1 330 ? -21.172 -9.938 -11.07 1 74.38 330 GLY B N 1
ATOM 9104 C CA . GLY B 1 330 ? -22.172 -10.992 -11.172 1 74.38 330 GLY B CA 1
ATOM 9105 C C . GLY B 1 330 ? -23.547 -10.555 -10.703 1 74.38 330 GLY B C 1
ATOM 9106 O O . GLY B 1 330 ? -24.406 -11.398 -10.438 1 74.38 330 GLY B O 1
ATOM 9107 N N . VAL B 1 331 ? -23.766 -9.258 -10.523 1 82 331 VAL B N 1
ATOM 9108 C CA . VAL B 1 331 ? -25.031 -8.734 -10.031 1 82 331 VA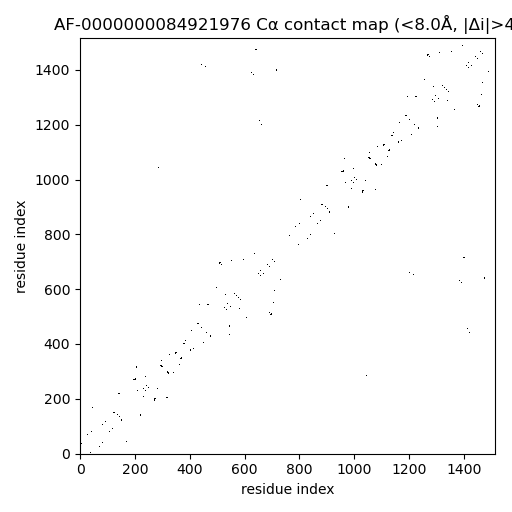L B CA 1
ATOM 9109 C C . VAL B 1 331 ? -26.109 -8.914 -11.109 1 82 331 VAL B C 1
ATOM 9111 O O . VAL B 1 331 ? -27.25 -9.258 -10.797 1 82 331 VAL B O 1
ATOM 9114 N N . MET B 1 332 ? -25.797 -8.711 -12.328 1 85.75 332 MET B N 1
ATOM 9115 C CA . MET B 1 332 ? -26.75 -8.758 -13.43 1 85.75 332 MET B CA 1
ATOM 9116 C C . MET B 1 332 ? -27.328 -10.164 -13.594 1 85.75 332 MET B C 1
ATOM 9118 O O . MET B 1 332 ? -28.438 -10.328 -14.086 1 85.75 332 MET B O 1
ATOM 9122 N N . ASN B 1 333 ? -26.625 -11.094 -13.195 1 73.06 333 ASN B N 1
ATOM 9123 C CA . ASN B 1 333 ? -27.078 -12.477 -13.312 1 73.06 333 ASN B CA 1
ATOM 9124 C C . ASN B 1 333 ? -28.25 -12.758 -12.383 1 73.06 333 ASN B C 1
ATOM 9126 O O . ASN B 1 333 ? -29.094 -13.609 -12.68 1 73.06 333 ASN B O 1
ATOM 9130 N N . LYS B 1 334 ? -28.328 -11.93 -11.383 1 68.81 334 LYS B N 1
ATOM 9131 C CA . LYS B 1 334 ? -29.312 -12.195 -10.344 1 68.81 334 LYS B CA 1
ATOM 9132 C C . LYS B 1 334 ? -30.516 -11.266 -10.469 1 68.81 334 LYS B C 1
ATOM 9134 O O . LYS B 1 334 ? -31.516 -11.43 -9.766 1 68.81 334 LYS B O 1
ATOM 9139 N N . VAL B 1 335 ? -30.375 -10.422 -11.336 1 81.5 335 VAL B N 1
ATOM 9140 C CA . VAL B 1 335 ? -31.406 -9.398 -11.445 1 81.5 335 VAL B CA 1
ATOM 9141 C C . VAL B 1 335 ? -32.562 -9.914 -12.312 1 81.5 335 VAL B C 1
ATOM 9143 O O . VAL B 1 335 ? -32.344 -10.625 -13.297 1 81.5 335 VAL B O 1
ATOM 9146 N N . GLU B 1 336 ? -33.781 -9.672 -11.797 1 81.69 336 GLU B N 1
ATOM 9147 C CA . GLU B 1 336 ? -34.969 -9.969 -12.617 1 81.69 336 GLU B CA 1
ATOM 9148 C C . GLU B 1 336 ? -34.875 -9.266 -13.969 1 81.69 336 GLU B C 1
ATOM 9150 O O . GLU B 1 336 ? -34.5 -8.094 -14.047 1 81.69 336 GLU B O 1
ATOM 9155 N N . LYS B 1 337 ? -35.156 -10.078 -14.953 1 86.31 337 LYS B N 1
ATOM 9156 C CA . LYS B 1 337 ? -35.062 -9.5 -16.297 1 86.31 337 LYS B CA 1
ATOM 9157 C C . LYS B 1 337 ? -36.375 -8.781 -16.656 1 86.31 337 LYS B C 1
ATOM 9159 O O . LYS B 1 337 ? -37.219 -9.32 -17.375 1 86.31 337 LYS B O 1
ATOM 9164 N N . THR B 1 338 ? -36.469 -7.57 -16.281 1 91 338 THR B N 1
ATOM 9165 C CA . THR B 1 338 ? -37.594 -6.73 -16.625 1 91 338 THR B CA 1
ATOM 9166 C C . THR B 1 338 ? -37.594 -6.398 -18.109 1 91 338 THR B C 1
ATOM 9168 O O . THR B 1 338 ? -36.688 -6.758 -18.844 1 91 338 THR B O 1
ATOM 9171 N N . GLU B 1 339 ? -38.656 -5.742 -18.5 1 88.88 339 GLU B N 1
ATOM 9172 C CA . GLU B 1 339 ? -38.781 -5.395 -19.906 1 88.88 339 GLU B CA 1
ATOM 9173 C C . GLU B 1 339 ? -37.625 -4.492 -20.359 1 88.88 339 GLU B C 1
ATOM 9175 O O . GLU B 1 339 ? -37.094 -4.656 -21.453 1 88.88 339 GLU B O 1
ATOM 9180 N N . ASP B 1 340 ? -37.312 -3.615 -19.578 1 90.62 340 ASP B N 1
ATOM 9181 C CA . ASP B 1 340 ? -36.219 -2.693 -19.906 1 90.62 340 ASP B CA 1
ATOM 9182 C C . ASP B 1 340 ? -34.906 -3.426 -20 1 90.62 340 ASP B C 1
ATOM 9184 O O . ASP B 1 340 ? -34.094 -3.139 -20.891 1 90.62 340 ASP B O 1
ATOM 9188 N N . ILE B 1 341 ? -34.656 -4.309 -19.156 1 93.19 341 ILE B N 1
ATOM 9189 C CA . ILE B 1 341 ? -33.406 -5.078 -19.156 1 93.19 341 ILE B CA 1
ATOM 9190 C C . ILE B 1 341 ? -33.375 -6.004 -20.359 1 93.19 341 ILE B C 1
ATOM 9192 O O . ILE B 1 341 ? -32.344 -6.164 -21 1 93.19 341 ILE B O 1
ATOM 9196 N N . LYS B 1 342 ? -34.5 -6.555 -20.703 1 92.75 342 LYS B N 1
ATOM 9197 C CA . LYS B 1 342 ? -34.562 -7.383 -21.906 1 92.75 342 LYS B CA 1
ATOM 9198 C C . LYS B 1 342 ? -34.25 -6.562 -23.156 1 92.75 342 LYS B C 1
ATOM 9200 O O . LYS B 1 342 ? -33.562 -7.031 -24.062 1 92.75 342 LYS B O 1
ATOM 9205 N N . LYS B 1 343 ? -34.844 -5.414 -23.125 1 91.88 343 LYS B N 1
ATOM 9206 C CA . LYS B 1 343 ? -34.562 -4.527 -24.25 1 91.88 343 LYS B CA 1
ATOM 9207 C C . LYS B 1 343 ? -33.062 -4.219 -24.359 1 91.88 343 LYS B C 1
ATOM 9209 O O . LYS B 1 343 ? -32.531 -4.145 -25.453 1 91.88 343 LYS B O 1
ATOM 9214 N N . PHE B 1 344 ? -32.406 -4.016 -23.312 1 93.06 344 PHE B N 1
ATOM 9215 C CA . PHE B 1 344 ? -30.969 -3.764 -23.266 1 93.06 344 PHE B CA 1
ATOM 9216 C C . PHE B 1 344 ? -30.203 -4.938 -23.859 1 93.06 344 PHE B C 1
ATOM 9218 O O . PHE B 1 344 ? -29.328 -4.746 -24.719 1 93.06 344 PHE B O 1
ATOM 9225 N N . TYR B 1 345 ? -30.672 -6.137 -23.453 1 91.44 345 TYR B N 1
ATOM 9226 C CA . TYR B 1 345 ? -30 -7.324 -23.969 1 91.44 345 TYR B CA 1
ATOM 9227 C C . TYR B 1 345 ? -30.219 -7.457 -25.469 1 91.44 345 TYR B C 1
ATOM 9229 O O . TYR B 1 345 ? -29.312 -7.82 -26.219 1 91.44 345 TYR B O 1
ATOM 9237 N N . LYS B 1 346 ? -31.391 -7.16 -25.844 1 91.31 346 LYS B N 1
ATOM 9238 C CA . LYS B 1 346 ? -31.688 -7.238 -27.281 1 91.31 346 LYS B CA 1
ATOM 9239 C C . LYS B 1 346 ? -30.812 -6.285 -28.078 1 91.31 346 LYS B C 1
ATOM 9241 O O . LYS B 1 346 ? -30.344 -6.629 -29.172 1 91.31 346 LYS B O 1
ATOM 9246 N N . ILE B 1 347 ? -30.641 -5.184 -27.547 1 90.62 347 ILE B N 1
ATOM 9247 C CA . ILE B 1 347 ? -29.844 -4.188 -28.25 1 90.62 347 ILE B CA 1
ATOM 9248 C C . ILE B 1 347 ? -28.375 -4.641 -28.297 1 90.62 347 ILE B C 1
ATOM 9250 O O . ILE B 1 347 ? -27.719 -4.539 -29.328 1 90.62 347 ILE B O 1
ATOM 9254 N N . ILE B 1 348 ? -27.859 -5.156 -27.234 1 90 348 ILE B N 1
ATOM 9255 C CA . ILE B 1 348 ? -26.484 -5.645 -27.172 1 90 348 ILE B CA 1
ATOM 9256 C C . ILE B 1 348 ? -26.297 -6.793 -28.156 1 90 348 ILE B C 1
ATOM 9258 O O . ILE B 1 348 ? -25.281 -6.859 -28.859 1 90 348 ILE B O 1
ATOM 9262 N N . HIS B 1 349 ? -27.328 -7.617 -28.281 1 90.94 349 HIS B N 1
ATOM 9263 C CA . HIS B 1 349 ? -27.219 -8.797 -29.125 1 90.94 349 HIS B CA 1
ATOM 9264 C C . HIS B 1 349 ? -27.469 -8.453 -30.594 1 90.94 349 HIS B C 1
ATOM 9266 O O . HIS B 1 349 ? -27.281 -9.297 -31.469 1 90.94 349 HIS B O 1
ATOM 9272 N N . SER B 1 350 ? -27.859 -7.293 -30.766 1 88.44 350 SER B N 1
ATOM 9273 C CA . SER B 1 350 ? -28.078 -6.863 -32.125 1 88.44 350 SER B CA 1
ATOM 9274 C C . SER B 1 350 ? -26.828 -6.207 -32.719 1 88.44 350 SER B C 1
ATOM 9276 O O . SER B 1 350 ? -26.75 -5.957 -33.938 1 88.44 350 SER B O 1
ATOM 9278 N N . VAL B 1 351 ? -25.922 -5.98 -31.938 1 87.69 351 VAL B N 1
ATOM 9279 C CA . VAL B 1 351 ? -24.703 -5.324 -32.375 1 87.69 351 VAL B CA 1
ATOM 9280 C C . VAL B 1 351 ? -23.938 -6.25 -33.344 1 87.69 351 VAL B C 1
ATOM 9282 O O . VAL B 1 351 ? -23.719 -7.418 -33 1 87.69 351 VAL B O 1
ATOM 9285 N N . THR B 1 352 ? -23.469 -5.797 -34.406 1 86.12 352 THR B N 1
ATOM 9286 C CA . THR B 1 352 ? -22.766 -6.609 -35.406 1 86.12 352 THR B CA 1
ATOM 9287 C C . THR B 1 352 ? -21.375 -6.035 -35.656 1 86.12 352 THR B C 1
ATOM 9289 O O . THR B 1 352 ? -20.5 -6.723 -36.219 1 86.12 352 THR B O 1
ATOM 9292 N N . SER B 1 353 ? -21.203 -4.762 -35.312 1 85.12 353 SER B N 1
ATOM 9293 C CA . SER B 1 353 ? -19.906 -4.133 -35.531 1 85.12 353 SER B CA 1
ATOM 9294 C C . SER B 1 353 ? -18.828 -4.816 -34.719 1 85.12 353 SER B C 1
ATOM 9296 O O . SER B 1 353 ? -18.906 -4.855 -33.5 1 85.12 353 SER B O 1
ATOM 9298 N N . ILE B 1 354 ? -17.75 -5.285 -35.344 1 85.69 354 ILE B N 1
ATOM 9299 C CA . ILE B 1 354 ? -16.703 -6.043 -34.688 1 85.69 354 ILE B CA 1
ATOM 9300 C C . ILE B 1 354 ? -15.984 -5.148 -33.688 1 85.69 354 ILE B C 1
ATOM 9302 O O . ILE B 1 354 ? -15.609 -5.602 -32.594 1 85.69 354 ILE B O 1
ATOM 9306 N N . ASN B 1 355 ? -15.805 -3.887 -34.062 1 79.19 355 ASN B N 1
ATOM 9307 C CA . ASN B 1 355 ? -15.125 -2.963 -33.156 1 79.19 355 ASN B CA 1
ATOM 9308 C C . ASN B 1 355 ? -15.883 -2.801 -31.828 1 79.19 355 ASN B C 1
ATOM 9310 O O . ASN B 1 355 ? -15.281 -2.783 -30.766 1 79.19 355 ASN B O 1
ATOM 9314 N N . LEU B 1 356 ? -17.109 -2.727 -32 1 82.12 356 LEU B N 1
ATOM 9315 C CA . LEU B 1 356 ? -17.922 -2.574 -30.797 1 82.12 356 LEU B CA 1
ATOM 9316 C C . LEU B 1 356 ? -17.984 -3.883 -30.016 1 82.12 356 LEU B C 1
ATOM 9318 O O . LEU B 1 356 ? -17.984 -3.873 -28.781 1 82.12 356 LEU B O 1
ATOM 9322 N N . LEU B 1 357 ? -17.984 -4.957 -30.766 1 86.62 357 LEU B N 1
ATOM 9323 C CA . LEU B 1 357 ? -18.031 -6.262 -30.109 1 86.62 357 LEU B CA 1
ATOM 9324 C C . LEU B 1 357 ? -16.766 -6.508 -29.297 1 86.62 357 LEU B C 1
ATOM 9326 O O . LEU B 1 357 ? -16.844 -7.09 -28.203 1 86.62 357 LEU B O 1
ATOM 9330 N N . LEU B 1 358 ? -15.711 -6.094 -29.797 1 82.12 358 LEU B N 1
ATOM 9331 C CA . LEU B 1 358 ? -14.438 -6.273 -29.109 1 82.12 358 LEU B CA 1
ATOM 9332 C C . LEU B 1 358 ? -14.414 -5.508 -27.797 1 82.12 358 LEU B C 1
ATOM 9334 O O . LEU B 1 358 ? -13.781 -5.941 -26.828 1 82.12 358 LEU B O 1
ATOM 9338 N N . VAL B 1 359 ? -15.133 -4.422 -27.797 1 78.06 359 VAL B N 1
ATOM 9339 C CA . VAL B 1 359 ? -15.219 -3.625 -26.578 1 78.06 359 VAL B CA 1
ATOM 9340 C C . VAL B 1 359 ? -16.203 -4.273 -25.609 1 78.06 359 VAL B C 1
ATOM 9342 O O . VAL B 1 359 ? -15.922 -4.398 -24.422 1 78.06 359 VAL B O 1
ATOM 9345 N N . LEU B 1 360 ? -17.312 -4.742 -26.078 1 84.5 360 LEU B N 1
ATOM 9346 C CA . LEU B 1 360 ? -18.406 -5.254 -25.266 1 84.5 360 LEU B CA 1
ATOM 9347 C C . LEU B 1 360 ? -18.047 -6.602 -24.656 1 84.5 360 LEU B C 1
ATOM 9349 O O . LEU B 1 360 ? -18.5 -6.93 -23.562 1 84.5 360 LEU B O 1
ATOM 9353 N N . ARG B 1 361 ? -17.234 -7.324 -25.328 1 80.06 361 ARG B N 1
ATOM 9354 C CA . ARG B 1 361 ? -16.938 -8.695 -24.922 1 80.06 361 ARG B CA 1
ATOM 9355 C C . ARG B 1 361 ? -16.281 -8.727 -23.547 1 80.06 361 ARG B C 1
ATOM 9357 O O . ARG B 1 361 ? -16.391 -9.719 -22.828 1 80.06 361 ARG B O 1
ATOM 9364 N N . GLN B 1 362 ? -15.578 -7.699 -23.25 1 73.56 362 GLN B N 1
ATOM 9365 C CA . GLN B 1 362 ? -14.844 -7.656 -21.984 1 73.56 362 GLN B CA 1
ATOM 9366 C C . GLN B 1 362 ? -15.781 -7.406 -20.812 1 73.56 362 GLN B C 1
ATOM 9368 O O . GLN B 1 362 ? -15.438 -7.711 -19.656 1 73.56 362 GLN B O 1
ATOM 9373 N N . PHE B 1 363 ? -16.984 -6.918 -21.156 1 79.25 363 PHE B N 1
ATOM 9374 C CA . PHE B 1 363 ? -17.797 -6.395 -20.062 1 79.25 363 PHE B CA 1
ATOM 9375 C C . PHE B 1 363 ? -19.188 -7.008 -20.062 1 79.25 363 PHE B C 1
ATOM 9377 O O . PHE B 1 363 ? -19.859 -7.047 -19.031 1 79.25 363 PHE B O 1
ATOM 9384 N N . PHE B 1 364 ? -19.656 -7.418 -21.297 1 84.56 364 PHE B N 1
ATOM 9385 C CA . PHE B 1 364 ? -21.047 -7.848 -21.422 1 84.56 364 PHE B CA 1
ATOM 9386 C C . PHE B 1 364 ? -21.125 -9.25 -22 1 84.56 364 PHE B C 1
ATOM 9388 O O . PHE B 1 364 ? -20.234 -9.68 -22.75 1 84.56 364 PHE B O 1
ATOM 9395 N N . PRO B 1 365 ? -22.094 -9.961 -21.547 1 82.06 365 PRO B N 1
ATOM 9396 C CA . PRO B 1 365 ? -22.312 -11.25 -22.203 1 82.06 365 PRO B CA 1
ATOM 9397 C C . PRO B 1 365 ? -22.766 -11.094 -23.656 1 82.06 365 PRO B C 1
ATOM 9399 O O . PRO B 1 365 ? -23.656 -10.289 -23.953 1 82.06 365 PRO B O 1
ATOM 9402 N N . LEU B 1 366 ? -22.219 -11.766 -24.531 1 85.5 366 LEU B N 1
ATOM 9403 C CA . LEU B 1 366 ? -22.516 -11.727 -25.953 1 85.5 366 LEU B CA 1
ATOM 9404 C C . LEU B 1 366 ? -23.188 -13.023 -26.406 1 85.5 366 LEU B C 1
ATOM 9406 O O . LEU B 1 366 ? -23.141 -14.031 -25.688 1 85.5 366 LEU B O 1
ATOM 9410 N N . SER B 1 367 ? -23.906 -12.938 -27.422 1 84.81 367 SER B N 1
ATOM 9411 C CA . SER B 1 367 ? -24.547 -14.125 -27.969 1 84.81 367 SER B CA 1
ATOM 9412 C C . SER B 1 367 ? -23.516 -15.086 -28.562 1 84.81 367 SER B C 1
ATOM 9414 O O . SER B 1 367 ? -22.359 -14.703 -28.781 1 84.81 367 SER B O 1
ATOM 9416 N N . ARG B 1 368 ? -23.906 -16.312 -28.797 1 78.44 368 ARG B N 1
ATOM 9417 C CA . ARG B 1 368 ? -23.031 -17.328 -29.375 1 78.44 368 ARG B CA 1
ATOM 9418 C C . ARG B 1 368 ? -22.531 -16.891 -30.75 1 78.44 368 ARG B C 1
ATOM 9420 O O . ARG B 1 368 ? -21.359 -17.094 -31.078 1 78.44 368 ARG B O 1
ATOM 9427 N N . SER B 1 369 ? -23.453 -16.359 -31.438 1 85.25 369 SER B N 1
ATOM 9428 C CA . SER B 1 369 ? -23.094 -15.922 -32.781 1 85.25 369 SER B CA 1
ATOM 9429 C C . SER B 1 369 ? -22.078 -14.789 -32.719 1 85.25 369 SER B C 1
ATOM 9431 O O . SER B 1 369 ? -21.141 -14.742 -33.531 1 85.25 369 SER B O 1
ATOM 9433 N N . GLN B 1 370 ? -22.312 -13.898 -31.859 1 87.94 370 GLN B N 1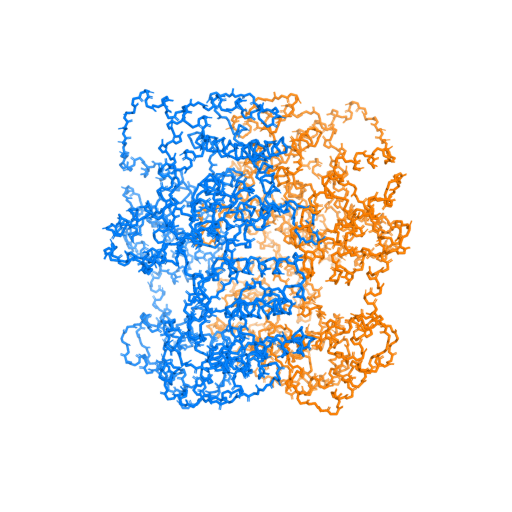
ATOM 9434 C CA . GLN B 1 370 ? -21.375 -12.789 -31.688 1 87.94 370 GLN B CA 1
ATOM 9435 C C . GLN B 1 370 ? -20 -13.281 -31.25 1 87.94 370 GLN B C 1
ATOM 9437 O O . GLN B 1 370 ? -18.984 -12.836 -31.766 1 87.94 370 GLN B O 1
ATOM 9442 N N . LEU B 1 371 ? -19.969 -14.242 -30.375 1 81.25 371 LEU B N 1
ATOM 9443 C CA . LEU B 1 371 ? -18.719 -14.812 -29.891 1 81.25 371 LEU B CA 1
ATOM 9444 C C . LEU B 1 371 ? -17.969 -15.531 -31 1 81.25 371 LEU B C 1
ATOM 9446 O O . LEU B 1 371 ? -16.734 -15.445 -31.078 1 81.25 371 LEU B O 1
ATOM 9450 N N . ARG B 1 372 ? -18.672 -16.219 -31.75 1 81.94 372 ARG B N 1
ATOM 9451 C CA . ARG B 1 372 ? -18.062 -16.891 -32.875 1 81.94 372 ARG B CA 1
ATOM 9452 C C . ARG B 1 372 ? -17.469 -15.883 -33.875 1 81.94 372 ARG B C 1
ATOM 9454 O O . ARG B 1 372 ? -16.375 -16.109 -34.406 1 81.94 372 ARG B O 1
ATOM 9461 N N . SER B 1 373 ? -18.219 -14.867 -33.969 1 86.75 373 SER B N 1
ATOM 9462 C CA . SER B 1 373 ? -17.719 -13.828 -34.875 1 86.75 373 SER B CA 1
ATOM 9463 C C . SER B 1 373 ? -16.422 -13.234 -34.344 1 86.75 373 SER B C 1
ATOM 9465 O O . SER B 1 373 ? -15.484 -12.977 -35.125 1 86.75 373 SER B O 1
ATOM 9467 N N . ILE B 1 374 ? -16.375 -13.023 -33.125 1 85.25 374 ILE B N 1
ATOM 9468 C CA . ILE B 1 374 ? -15.188 -12.469 -32.469 1 85.25 374 ILE B CA 1
ATOM 9469 C C . ILE B 1 374 ? -14.039 -13.469 -32.594 1 85.25 374 ILE B C 1
ATOM 9471 O O . ILE B 1 374 ? -12.914 -13.102 -32.938 1 85.25 374 ILE B O 1
ATOM 9475 N N . LYS B 1 375 ? -14.328 -14.742 -32.281 1 80.88 375 LYS B N 1
ATOM 9476 C CA . LYS B 1 375 ? -13.312 -15.789 -32.375 1 80.88 375 LYS B CA 1
ATOM 9477 C C . LYS B 1 375 ? -12.719 -15.883 -33.75 1 80.88 375 LYS B C 1
ATOM 9479 O O . LYS B 1 375 ? -11.492 -15.93 -33.938 1 80.88 375 LYS B O 1
ATOM 9484 N N . ASN B 1 376 ? -13.656 -15.93 -34.656 1 85.69 376 ASN B N 1
ATOM 9485 C CA . ASN B 1 376 ? -13.211 -16.016 -36.031 1 85.69 376 ASN B CA 1
ATOM 9486 C C . ASN B 1 376 ? -12.352 -14.812 -36.438 1 85.69 376 ASN B C 1
ATOM 9488 O O . ASN B 1 376 ? -11.336 -14.961 -37.125 1 85.69 376 ASN B O 1
ATOM 9492 N N . TYR B 1 377 ? -12.828 -13.805 -35.969 1 88.19 377 TYR B N 1
ATOM 9493 C CA . TYR B 1 377 ? -12.094 -12.578 -36.25 1 88.19 377 TYR B CA 1
ATOM 9494 C C . TYR B 1 377 ? -10.695 -12.625 -35.656 1 88.19 377 TYR B C 1
ATOM 9496 O O . TYR B 1 377 ? -9.703 -12.336 -36.344 1 88.19 377 TYR B O 1
ATOM 9504 N N . ILE B 1 378 ? -10.562 -13 -34.438 1 86.81 378 ILE B N 1
ATOM 9505 C CA . ILE B 1 378 ? -9.289 -13.023 -33.75 1 86.81 378 ILE B CA 1
ATOM 9506 C C . ILE B 1 378 ? -8.383 -14.086 -34.344 1 86.81 378 ILE B C 1
ATOM 9508 O O . ILE B 1 378 ? -7.184 -13.852 -34.562 1 86.81 378 ILE B O 1
ATOM 9512 N N . GLU B 1 379 ? -8.945 -15.227 -34.594 1 87.69 379 GLU B N 1
ATOM 9513 C CA . GLU B 1 379 ? -8.172 -16.297 -35.219 1 87.69 379 GLU B CA 1
ATOM 9514 C C . GLU B 1 379 ? -7.617 -15.875 -36.562 1 87.69 379 GLU B C 1
ATOM 9516 O O . GLU B 1 379 ? -6.465 -16.172 -36.906 1 87.69 379 GLU B O 1
ATOM 9521 N N . ASN B 1 380 ? -8.453 -15.242 -37.219 1 90.06 380 ASN B N 1
ATOM 9522 C CA . ASN B 1 380 ? -7.992 -14.75 -38.5 1 90.06 380 ASN B CA 1
ATOM 9523 C C . ASN B 1 380 ? -6.887 -13.711 -38.344 1 90.06 380 ASN B C 1
ATOM 9525 O O . ASN B 1 380 ? -5.965 -13.648 -39.156 1 90.06 380 ASN B O 1
ATOM 9529 N N . GLN B 1 381 ? -7.02 -12.953 -37.344 1 90.88 381 GLN B N 1
ATOM 9530 C CA . GLN B 1 381 ? -6.023 -11.914 -37.125 1 90.88 381 GLN B CA 1
ATOM 9531 C C . GLN B 1 381 ? -4.668 -12.523 -36.781 1 90.88 381 GLN B C 1
ATOM 9533 O O . GLN B 1 381 ? -3.643 -12.133 -37.344 1 90.88 381 GLN B O 1
ATOM 9538 N N . TYR B 1 382 ? -4.676 -13.5 -35.812 1 92.38 382 TYR B N 1
ATOM 9539 C CA . TYR B 1 382 ? -3.352 -13.977 -35.438 1 92.38 382 TYR B CA 1
ATOM 9540 C C . TYR B 1 382 ? -2.783 -14.922 -36.469 1 92.38 382 TYR B C 1
ATOM 9542 O O . TYR B 1 382 ? -1.563 -15.047 -36.625 1 92.38 382 TYR B O 1
ATOM 9550 N N . LYS B 1 383 ? -3.615 -15.602 -37.25 1 92.69 383 LYS B N 1
ATOM 9551 C CA . LYS B 1 383 ? -3.133 -16.438 -38.344 1 92.69 383 LYS B CA 1
ATOM 9552 C C . LYS B 1 383 ? -2.607 -15.586 -39.5 1 92.69 383 LYS B C 1
ATOM 9554 O O . LYS B 1 383 ? -1.868 -16.078 -40.344 1 92.69 383 LYS B O 1
ATOM 9559 N N . GLY B 1 384 ? -3.016 -14.43 -39.469 1 92.69 384 GLY B N 1
ATOM 9560 C CA . GLY B 1 384 ? -2.586 -13.5 -40.5 1 92.69 384 GLY B CA 1
ATOM 9561 C C . GLY B 1 384 ? -1.093 -13.227 -40.469 1 92.69 384 GLY B C 1
ATOM 9562 O O . GLY B 1 384 ? -0.558 -12.578 -41.375 1 92.69 384 GLY B O 1
ATOM 9563 N N . ILE B 1 385 ? -0.378 -13.781 -39.5 1 95.19 385 ILE B N 1
ATOM 9564 C CA . ILE B 1 385 ? 1.062 -13.586 -39.375 1 95.19 385 ILE B CA 1
ATOM 9565 C C . ILE B 1 385 ? 1.758 -14.094 -40.656 1 95.19 385 ILE B C 1
ATOM 9567 O O . ILE B 1 385 ? 2.773 -13.539 -41.062 1 95.19 385 ILE B O 1
ATOM 9571 N N . SER B 1 386 ? 1.194 -15.109 -41.281 1 92.38 386 SER B N 1
ATOM 9572 C CA . SER B 1 386 ? 1.791 -15.719 -42.438 1 92.38 386 SER B CA 1
ATOM 9573 C C . SER B 1 386 ? 1.81 -14.75 -43.625 1 92.38 386 SER B C 1
ATOM 9575 O O . SER B 1 386 ? 2.654 -14.859 -44.531 1 92.38 386 SER B O 1
ATOM 9577 N N . LEU B 1 387 ? 1.028 -13.758 -43.594 1 93.38 387 LEU B N 1
ATOM 9578 C CA . LEU B 1 387 ? 0.875 -12.844 -44.719 1 93.38 387 LEU B CA 1
ATOM 9579 C C . LEU B 1 387 ? 1.703 -11.578 -44.5 1 93.38 387 LEU B C 1
ATOM 9581 O O . LEU B 1 387 ? 1.867 -10.773 -45.406 1 93.38 387 LEU B O 1
ATOM 9585 N N . ILE B 1 388 ? 2.223 -11.414 -43.344 1 94.75 388 ILE B N 1
ATOM 9586 C CA . ILE B 1 388 ? 2.951 -10.188 -43.031 1 94.75 388 ILE B CA 1
ATOM 9587 C C . ILE B 1 388 ? 4.324 -10.211 -43.688 1 94.75 388 ILE B C 1
ATOM 9589 O O . ILE B 1 388 ? 5.07 -11.188 -43.562 1 94.75 388 ILE B O 1
ATOM 9593 N N . LYS B 1 389 ? 4.602 -9.047 -44.406 1 92.62 389 LYS B N 1
ATOM 9594 C CA . LYS B 1 389 ? 5.859 -9.023 -45.156 1 92.62 389 LYS B CA 1
ATOM 9595 C C . LYS B 1 389 ? 6.66 -7.762 -44.844 1 92.62 389 LYS B C 1
ATOM 9597 O O . LYS B 1 389 ? 7.75 -7.562 -45.375 1 92.62 389 LYS B O 1
ATOM 9602 N N . ASP B 1 390 ? 6.141 -6.949 -44 1 91.94 390 ASP B N 1
ATOM 9603 C CA . ASP B 1 390 ? 6.848 -5.715 -43.688 1 91.94 390 ASP B CA 1
ATOM 9604 C C . ASP B 1 390 ? 6.777 -5.414 -42.188 1 91.94 390 ASP B C 1
ATOM 9606 O O . ASP B 1 390 ? 5.969 -6.008 -41.469 1 91.94 390 ASP B O 1
ATOM 9610 N N . ILE B 1 391 ? 7.602 -4.512 -41.75 1 93.12 391 ILE B N 1
ATOM 9611 C CA . ILE B 1 391 ? 7.754 -4.195 -40.344 1 93.12 391 ILE B CA 1
ATOM 9612 C C . ILE B 1 391 ? 6.504 -3.488 -39.812 1 93.12 391 ILE B C 1
ATOM 9614 O O . ILE B 1 391 ? 6.066 -3.725 -38.688 1 93.12 391 ILE B O 1
ATOM 9618 N N . GLU B 1 392 ? 5.914 -2.635 -40.625 1 91.12 392 GLU B N 1
ATOM 9619 C CA . GLU B 1 392 ? 4.734 -1.877 -40.219 1 91.12 392 GLU B CA 1
ATOM 9620 C C . GLU B 1 392 ? 3.561 -2.805 -39.906 1 91.12 392 GLU B C 1
ATOM 9622 O O . GLU B 1 392 ? 2.863 -2.623 -38.906 1 91.12 392 GLU B O 1
ATOM 9627 N N . SER B 1 393 ? 3.473 -3.736 -40.781 1 93.44 393 SER B N 1
ATOM 9628 C CA . SER B 1 393 ? 2.402 -4.707 -40.594 1 93.44 393 SER B CA 1
ATOM 9629 C C . SER B 1 393 ? 2.652 -5.555 -39.344 1 93.44 393 SER B C 1
ATOM 9631 O O . SER B 1 393 ? 1.711 -5.926 -38.656 1 93.44 393 SER B O 1
ATOM 9633 N N . LEU B 1 394 ? 3.898 -5.82 -39.125 1 95.19 394 LEU B N 1
ATOM 9634 C CA . LEU B 1 394 ? 4.23 -6.605 -37.969 1 95.19 394 LEU B CA 1
ATOM 9635 C C . LEU B 1 394 ? 3.969 -5.809 -36.688 1 95.19 394 LEU B C 1
ATOM 9637 O O . LEU B 1 394 ? 3.49 -6.359 -35.688 1 95.19 394 LEU B O 1
ATOM 9641 N N . ILE B 1 395 ? 4.301 -4.535 -36.781 1 93.94 395 ILE B N 1
ATOM 9642 C CA . ILE B 1 395 ? 4.062 -3.66 -35.625 1 93.94 395 ILE B CA 1
ATOM 9643 C C . ILE B 1 395 ? 2.57 -3.633 -35.312 1 93.94 395 ILE B C 1
ATOM 9645 O O . ILE B 1 395 ? 2.18 -3.742 -34.156 1 93.94 395 ILE B O 1
ATOM 9649 N N . GLN B 1 396 ? 1.768 -3.578 -36.25 1 92 396 GLN B N 1
ATOM 9650 C CA . GLN B 1 396 ? 0.322 -3.576 -36.031 1 92 396 GLN B CA 1
ATOM 9651 C C . GLN B 1 396 ? -0.156 -4.902 -35.469 1 92 396 GLN B C 1
ATOM 9653 O O . GLN B 1 396 ? -1.037 -4.93 -34.594 1 92 396 GLN B O 1
ATOM 9658 N N . TYR B 1 397 ? 0.498 -5.895 -36.031 1 94.69 397 TYR B N 1
ATOM 9659 C CA . TYR B 1 397 ? 0.197 -7.234 -35.531 1 94.69 397 TYR B CA 1
ATOM 9660 C C . TYR B 1 397 ? 0.493 -7.348 -34.031 1 94.69 397 TYR B C 1
ATOM 9662 O O . TYR B 1 397 ? -0.3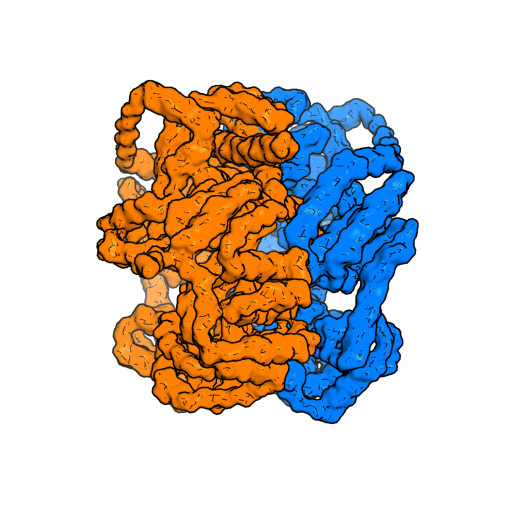24 -7.871 -33.281 1 94.69 397 TYR B O 1
ATOM 9670 N N . LEU B 1 398 ? 1.585 -6.812 -33.594 1 94.69 398 LEU B N 1
ATOM 9671 C CA . LEU B 1 398 ? 2.047 -6.918 -32.219 1 94.69 398 LEU B CA 1
ATOM 9672 C C . LEU B 1 398 ? 1.263 -5.98 -31.312 1 94.69 398 LEU B C 1
ATOM 9674 O O . LEU B 1 398 ? 1.193 -6.203 -30.109 1 94.69 398 LEU B O 1
ATOM 9678 N N . GLN B 1 399 ? 0.694 -4.988 -31.859 1 91.75 399 GLN B N 1
ATOM 9679 C CA . GLN B 1 399 ? -0.061 -4.012 -31.078 1 91.75 399 GLN B CA 1
ATOM 9680 C C . GLN B 1 399 ? -1.424 -4.57 -30.672 1 91.75 399 GLN B C 1
ATOM 9682 O O . GLN B 1 399 ? -2.057 -4.059 -29.75 1 91.75 399 GLN B O 1
ATOM 9687 N N . ASN B 1 400 ? -1.775 -5.625 -31.266 1 88.5 400 ASN B N 1
ATOM 9688 C CA . ASN B 1 400 ? -3.094 -6.203 -31.031 1 88.5 400 ASN B CA 1
ATOM 9689 C C . ASN B 1 400 ? -3.1 -7.082 -29.781 1 88.5 400 ASN B C 1
ATOM 9691 O O . ASN B 1 400 ? -2.557 -8.188 -29.797 1 88.5 400 ASN B O 1
ATOM 9695 N N . SER B 1 401 ? -3.736 -6.676 -28.812 1 86.25 401 SER B N 1
ATOM 9696 C CA . SER B 1 401 ? -3.742 -7.371 -27.531 1 86.25 401 SER B CA 1
ATOM 9697 C C . SER B 1 401 ? -4.484 -8.703 -27.625 1 86.25 401 SER B C 1
ATOM 9699 O O . SER B 1 401 ? -4.199 -9.633 -26.859 1 86.25 401 SER B O 1
ATOM 9701 N N . ASP B 1 402 ? -5.434 -8.766 -28.531 1 86.25 402 ASP B N 1
ATOM 9702 C CA . ASP B 1 402 ? -6.168 -10.016 -28.703 1 86.25 402 ASP B CA 1
ATOM 9703 C C . ASP B 1 402 ? -5.277 -11.117 -29.281 1 86.25 402 ASP B C 1
ATOM 9705 O O . ASP B 1 402 ? -5.406 -12.289 -28.922 1 86.25 402 ASP B O 1
ATOM 9709 N N . ILE B 1 403 ? -4.484 -10.648 -30.156 1 92.12 403 ILE B N 1
ATOM 9710 C CA . ILE B 1 403 ? -3.533 -11.617 -30.688 1 92.12 403 ILE B CA 1
ATOM 9711 C C . ILE B 1 403 ? -2.646 -12.141 -29.547 1 92.12 403 ILE B C 1
ATOM 9713 O O . ILE B 1 403 ? -2.445 -13.352 -29.422 1 92.12 403 ILE B O 1
ATOM 9717 N N . ALA B 1 404 ? -2.152 -11.281 -28.734 1 91.88 404 ALA B N 1
ATOM 9718 C CA . ALA B 1 404 ? -1.294 -11.656 -27.609 1 91.88 404 ALA B CA 1
ATOM 9719 C C . ALA B 1 404 ? -2.006 -12.633 -26.688 1 91.88 404 ALA B C 1
ATOM 9721 O O . ALA B 1 404 ? -1.392 -13.578 -26.172 1 91.88 404 ALA B O 1
ATOM 9722 N N . ARG B 1 405 ? -3.211 -12.484 -26.516 1 85.06 405 ARG B N 1
ATOM 9723 C CA . ARG B 1 405 ? -3.996 -13.266 -25.562 1 85.06 405 ARG B CA 1
ATOM 9724 C C . ARG B 1 405 ? -4.27 -14.664 -26.109 1 85.06 405 ARG B C 1
ATOM 9726 O O . ARG B 1 405 ? -4.324 -15.625 -25.344 1 85.06 405 ARG B O 1
ATOM 9733 N N . TYR B 1 406 ? -4.414 -14.82 -27.516 1 84.31 406 TYR B N 1
ATOM 9734 C CA . TYR B 1 406 ? -5 -16.062 -28 1 84.31 406 TYR B CA 1
ATOM 9735 C C . TYR B 1 406 ? -4.055 -16.766 -28.969 1 84.31 406 TYR B C 1
ATOM 9737 O O . TYR B 1 406 ? -4.332 -17.875 -29.406 1 84.31 406 TYR B O 1
ATOM 9745 N N . ILE B 1 407 ? -3.002 -16.156 -29.266 1 90.12 407 ILE B N 1
ATOM 9746 C CA . ILE B 1 407 ? -2.08 -16.734 -30.234 1 90.12 407 ILE B CA 1
ATOM 9747 C C . ILE B 1 407 ? -1.657 -18.125 -29.781 1 90.12 407 ILE B C 1
ATOM 9749 O O . ILE B 1 407 ? -1.487 -18.375 -28.594 1 90.12 407 ILE B O 1
ATOM 9753 N N . ASN B 1 408 ? -1.6 -19.062 -30.719 1 86.44 408 ASN B N 1
ATOM 9754 C CA . ASN B 1 408 ? -1.147 -20.406 -30.406 1 86.44 408 ASN B CA 1
ATOM 9755 C C . ASN B 1 408 ? 0.355 -20.562 -30.625 1 86.44 408 ASN B C 1
ATOM 9757 O O . ASN B 1 408 ? 1.015 -19.641 -31.094 1 86.44 408 ASN B O 1
ATOM 9761 N N . GLN B 1 409 ? 0.912 -21.656 -30.328 1 86.56 409 GLN B N 1
ATOM 9762 C CA . GLN B 1 409 ? 2.355 -21.875 -30.328 1 86.56 409 GLN B CA 1
ATOM 9763 C C . GLN B 1 409 ? 2.928 -21.781 -31.75 1 86.56 409 GLN B C 1
ATOM 9765 O O . GLN B 1 409 ? 3.986 -21.188 -31.953 1 86.56 409 GLN B O 1
ATOM 9770 N N . GLU B 1 410 ? 2.166 -22.359 -32.656 1 87 410 GLU B N 1
ATOM 9771 C CA . GLU B 1 410 ? 2.637 -22.375 -34.031 1 87 410 GLU B CA 1
ATOM 9772 C C . GLU B 1 410 ? 2.779 -20.953 -34.562 1 87 410 GLU B C 1
ATOM 9774 O O . GLU B 1 410 ? 3.816 -20.609 -35.156 1 87 410 GLU B O 1
ATOM 9779 N N . CYS B 1 411 ? 1.797 -20.188 -34.438 1 92.94 411 CYS B N 1
ATOM 9780 C CA . CYS B 1 411 ? 1.802 -18.812 -34.906 1 92.94 411 CYS B CA 1
ATOM 9781 C C . CYS B 1 411 ? 2.787 -17.953 -34.125 1 92.94 411 CYS B C 1
ATOM 9783 O O . CYS B 1 411 ? 3.398 -17.047 -34.688 1 92.94 411 CYS B O 1
ATOM 9785 N N . TYR B 1 412 ? 2.92 -18.25 -32.875 1 94.69 412 TYR B N 1
ATOM 9786 C CA . TYR B 1 412 ? 3.896 -17.562 -32.031 1 94.69 412 TYR B CA 1
ATOM 9787 C C . TYR B 1 412 ? 5.312 -17.781 -32.562 1 94.69 412 TYR B C 1
ATOM 9789 O O . TYR B 1 412 ? 6.102 -16.844 -32.656 1 94.69 412 TYR B O 1
ATOM 9797 N N . ASP B 1 413 ? 5.625 -19 -32.906 1 93.31 413 ASP B N 1
ATOM 9798 C CA . ASP B 1 413 ? 6.949 -19.328 -33.438 1 93.31 413 ASP B CA 1
ATOM 9799 C C . ASP B 1 413 ? 7.18 -18.672 -34.812 1 93.31 413 ASP B C 1
ATOM 9801 O O . ASP B 1 413 ? 8.289 -18.219 -35.094 1 93.31 413 ASP B O 1
ATOM 9805 N N . GLU B 1 414 ? 6.141 -18.641 -35.531 1 94.69 414 GLU B N 1
ATOM 9806 C CA . GLU B 1 414 ? 6.242 -17.953 -36.812 1 94.69 414 GLU B CA 1
ATOM 9807 C C . GLU B 1 414 ? 6.473 -16.469 -36.656 1 94.69 414 GLU B C 1
ATOM 9809 O O . GLU B 1 414 ? 7.254 -15.859 -37.375 1 94.69 414 GLU B O 1
ATOM 9814 N N . MET B 1 415 ? 5.805 -15.93 -35.75 1 95.94 415 MET B N 1
ATOM 9815 C CA . MET B 1 415 ? 5.961 -14.508 -35.438 1 95.94 415 MET B CA 1
ATOM 9816 C C . MET B 1 415 ? 7.395 -14.195 -35.031 1 95.94 415 MET B C 1
ATOM 9818 O O . MET B 1 415 ? 7.977 -13.211 -35.5 1 95.94 415 MET B O 1
ATOM 9822 N N . LYS B 1 416 ? 8.008 -15.039 -34.219 1 94.19 416 LYS B N 1
ATOM 9823 C CA . LYS B 1 416 ? 9.398 -14.883 -33.781 1 94.19 416 LYS B CA 1
ATOM 9824 C C . LYS B 1 416 ? 10.344 -14.898 -34.969 1 94.19 416 LYS B C 1
ATOM 9826 O O . LYS B 1 416 ? 11.242 -14.055 -35.062 1 94.19 416 LYS B O 1
ATOM 9831 N N . ARG B 1 417 ? 10.055 -15.852 -35.75 1 93.44 417 ARG B N 1
ATOM 9832 C CA . ARG B 1 417 ? 10.891 -15.977 -36.938 1 93.44 417 ARG B CA 1
ATOM 9833 C C . ARG B 1 417 ? 10.781 -14.742 -37.844 1 93.44 417 ARG B C 1
ATOM 9835 O O . ARG B 1 417 ? 11.789 -14.195 -38.281 1 93.44 417 ARG B O 1
ATOM 9842 N N . LYS B 1 418 ? 9.617 -14.312 -38.062 1 94.25 418 LYS B N 1
ATOM 9843 C CA . LYS B 1 418 ? 9.375 -13.148 -38.906 1 94.25 418 LYS B CA 1
ATOM 9844 C C . LYS B 1 418 ? 9.977 -11.891 -38.312 1 94.25 418 LYS B C 1
ATOM 9846 O O . LYS B 1 418 ? 10.43 -11 -39.031 1 94.25 418 LYS B O 1
ATOM 9851 N N . PHE B 1 419 ? 9.953 -11.836 -37.031 1 95.81 419 PHE B N 1
ATOM 9852 C CA . PHE B 1 419 ? 10.523 -10.703 -36.312 1 95.81 419 PHE B CA 1
ATOM 9853 C C . PHE B 1 419 ? 11.992 -10.516 -36.688 1 95.81 419 PHE B C 1
ATOM 9855 O O . PHE B 1 419 ? 12.406 -9.422 -37.062 1 95.81 419 PHE B O 1
ATOM 9862 N N . PHE B 1 420 ? 12.719 -11.547 -36.625 1 93.88 420 PHE B N 1
ATOM 9863 C CA . PHE B 1 420 ? 14.156 -11.469 -36.844 1 93.88 420 PHE B CA 1
ATOM 9864 C C . PHE B 1 420 ? 14.445 -11.367 -38.344 1 93.88 420 PHE B C 1
ATOM 9866 O O . PHE B 1 420 ? 15.391 -10.695 -38.75 1 93.88 420 PHE B O 1
ATOM 9873 N N . GLU B 1 421 ? 13.516 -11.969 -39.125 1 93.38 421 GLU B N 1
ATOM 9874 C CA . GLU B 1 421 ? 13.688 -11.922 -40.594 1 93.38 421 GLU B CA 1
ATOM 9875 C C . GLU B 1 421 ? 13.438 -10.523 -41.125 1 93.38 421 GLU B C 1
ATOM 9877 O O . GLU B 1 421 ? 14.195 -10.031 -41.969 1 93.38 421 GLU B O 1
ATOM 9882 N N . LEU B 1 422 ? 12.461 -9.914 -40.656 1 93 422 LEU B N 1
ATOM 9883 C CA . LEU B 1 422 ? 12.039 -8.633 -41.219 1 93 422 LEU B CA 1
ATOM 9884 C C . LEU B 1 422 ? 12.953 -7.508 -40.75 1 93 422 LEU B C 1
ATOM 9886 O O . LEU B 1 422 ? 13.078 -6.477 -41.406 1 93 422 LEU B O 1
ATOM 9890 N N . MET B 1 423 ? 13.555 -7.684 -39.594 1 91.44 423 MET B N 1
ATOM 9891 C CA . MET B 1 423 ? 14.406 -6.641 -39.062 1 91.44 423 MET B CA 1
ATOM 9892 C C . MET B 1 423 ? 15.773 -6.633 -39.75 1 91.44 423 MET B C 1
ATOM 9894 O O . MET B 1 423 ? 16.484 -5.633 -39.688 1 91.44 423 MET B O 1
ATOM 9898 N N . LYS B 1 424 ? 16.047 -7.727 -40.344 1 87.31 424 LYS B N 1
ATOM 9899 C CA . LYS B 1 424 ? 17.375 -7.855 -40.969 1 87.31 424 LYS B CA 1
ATOM 9900 C C . LYS B 1 424 ? 17.594 -6.781 -42.031 1 87.31 424 LYS B C 1
ATOM 9902 O O . LYS B 1 424 ? 16.766 -6.621 -42.938 1 87.31 424 LYS B O 1
ATOM 9907 N N . GLY B 1 425 ? 18.641 -6.062 -41.938 1 79.62 425 GLY B N 1
ATOM 9908 C CA . GLY B 1 425 ? 19.062 -5.086 -42.906 1 79.62 425 GLY B CA 1
ATOM 9909 C C . GLY B 1 425 ? 18.391 -3.734 -42.75 1 79.62 425 GLY B C 1
ATOM 9910 O O . GLY B 1 425 ? 18.641 -2.807 -43.5 1 79.62 425 GLY B O 1
ATOM 9911 N N . ILE B 1 426 ? 17.5 -3.607 -41.812 1 85.31 426 ILE B N 1
ATOM 9912 C CA . ILE B 1 426 ? 16.812 -2.342 -41.594 1 85.31 426 ILE B CA 1
ATOM 9913 C C . ILE B 1 426 ? 17.438 -1.612 -40.406 1 85.31 426 ILE B C 1
ATOM 9915 O O . ILE B 1 426 ? 17.578 -2.189 -39.344 1 85.31 426 ILE B O 1
ATOM 9919 N N . GLN B 1 427 ? 17.812 -0.406 -40.594 1 78.44 427 GLN B N 1
ATOM 9920 C CA . GLN B 1 427 ? 18.484 0.317 -39.531 1 78.44 427 GLN B CA 1
ATOM 9921 C C . GLN B 1 427 ? 17.703 1.569 -39.125 1 78.44 427 GLN B C 1
ATOM 9923 O O . GLN B 1 427 ? 18.172 2.375 -38.312 1 78.44 427 GLN B O 1
ATOM 9928 N N . ASP B 1 428 ? 16.453 1.643 -39.562 1 80.62 428 ASP B N 1
ATOM 9929 C CA . ASP B 1 428 ? 15.703 2.867 -39.281 1 80.62 428 ASP B CA 1
ATOM 9930 C C . ASP B 1 428 ? 14.945 2.76 -37.969 1 80.62 428 ASP B C 1
ATOM 9932 O O . ASP B 1 428 ? 15.086 1.77 -37.25 1 80.62 428 ASP B O 1
ATOM 9936 N N . SER B 1 429 ? 14.258 3.859 -37.562 1 82.81 429 SER B N 1
ATOM 9937 C CA . SER B 1 429 ? 13.57 3.996 -36.281 1 82.81 429 SER B CA 1
ATOM 9938 C C . SER B 1 429 ? 12.469 2.953 -36.125 1 82.81 429 SER B C 1
ATOM 9940 O O . SER B 1 429 ? 12 2.691 -35 1 82.81 429 SER B O 1
ATOM 9942 N N . SER B 1 430 ? 12.125 2.385 -37.219 1 87.19 430 SER B N 1
ATOM 9943 C CA . SER B 1 430 ? 11.062 1.384 -37.188 1 87.19 430 SER B CA 1
ATOM 9944 C C . SER B 1 430 ? 11.492 0.161 -36.375 1 87.19 430 SER B C 1
ATOM 9946 O O . SER B 1 430 ? 10.648 -0.523 -35.781 1 87.19 430 SER B O 1
ATOM 9948 N N . VAL B 1 431 ? 12.812 0.017 -36.312 1 90.44 431 VAL B N 1
ATOM 9949 C CA . VAL B 1 431 ? 13.336 -1.126 -35.562 1 90.44 431 VAL B CA 1
ATOM 9950 C C . VAL B 1 431 ? 13.109 -0.912 -34.062 1 90.44 431 VAL B C 1
ATOM 9952 O O . VAL B 1 431 ? 12.703 -1.834 -33.344 1 90.44 431 VAL B O 1
ATOM 9955 N N . SER B 1 432 ? 13.383 0.356 -33.656 1 89.56 432 SER B N 1
ATOM 9956 C CA . SER B 1 432 ? 13.18 0.656 -32.25 1 89.56 432 SER B CA 1
ATOM 9957 C C . SER B 1 432 ? 11.711 0.516 -31.859 1 89.56 432 SER B C 1
ATOM 9959 O O . SER B 1 432 ? 11.391 0.019 -30.781 1 89.56 432 SER B O 1
ATOM 9961 N N . ILE B 1 433 ? 10.867 0.909 -32.75 1 89.56 433 ILE B N 1
ATOM 9962 C CA . ILE B 1 433 ? 9.43 0.805 -32.5 1 89.56 433 ILE B CA 1
ATOM 9963 C C . ILE B 1 433 ? 9.016 -0.665 -32.469 1 89.56 433 ILE B C 1
ATOM 9965 O O . ILE B 1 433 ? 8.18 -1.062 -31.656 1 89.56 433 ILE B O 1
ATOM 9969 N N . LEU B 1 434 ? 9.609 -1.377 -33.344 1 93.19 434 LEU B N 1
ATOM 9970 C CA . LEU B 1 434 ? 9.32 -2.807 -33.406 1 93.19 434 LEU B CA 1
ATOM 9971 C C . LEU B 1 434 ? 9.711 -3.494 -32.094 1 93.19 434 LEU B C 1
ATOM 9973 O O . LEU B 1 434 ? 8.953 -4.312 -31.578 1 93.19 434 LEU B O 1
ATOM 9977 N N . PHE B 1 435 ? 10.883 -3.174 -31.594 1 92.38 435 PHE B N 1
ATOM 9978 C CA . PHE B 1 435 ? 11.344 -3.771 -30.344 1 92.38 435 PHE B CA 1
ATOM 9979 C C . PHE B 1 435 ? 10.438 -3.367 -29.188 1 92.38 435 PHE B C 1
ATOM 9981 O O . PHE B 1 435 ? 10.109 -4.195 -28.328 1 92.38 435 PHE B O 1
ATOM 9988 N N . TYR B 1 436 ? 10.125 -2.133 -29.219 1 91.31 436 TYR B N 1
ATOM 9989 C CA . TYR B 1 436 ? 9.203 -1.68 -28.188 1 91.31 436 TYR B CA 1
ATOM 9990 C C . TYR B 1 436 ? 7.906 -2.482 -28.219 1 91.31 436 TYR B C 1
ATOM 9992 O O . TYR B 1 436 ? 7.441 -2.979 -27.188 1 91.31 436 TYR B O 1
ATOM 10000 N N . GLN B 1 437 ? 7.344 -2.602 -29.328 1 92.19 437 GLN B N 1
ATOM 10001 C CA . GLN B 1 437 ? 6.07 -3.297 -29.469 1 92.19 437 GLN B CA 1
ATOM 10002 C C . GLN B 1 437 ? 6.215 -4.781 -29.141 1 92.19 437 GLN B C 1
ATOM 10004 O O . GLN B 1 437 ? 5.293 -5.398 -28.609 1 92.19 437 GLN B O 1
ATOM 10009 N N . ALA B 1 438 ? 7.324 -5.316 -29.5 1 93.75 438 ALA B N 1
ATOM 10010 C CA . ALA B 1 438 ? 7.574 -6.723 -29.203 1 93.75 438 ALA B CA 1
ATOM 10011 C C . ALA B 1 438 ? 7.586 -6.977 -27.703 1 93.75 438 ALA B C 1
ATOM 10013 O O . ALA B 1 438 ? 7.02 -7.965 -27.219 1 93.75 438 ALA B O 1
ATOM 10014 N N . VAL B 1 439 ? 8.227 -6.098 -27.062 1 92.31 439 VAL B N 1
ATOM 10015 C CA . VAL B 1 439 ? 8.281 -6.254 -25.609 1 92.31 439 VAL B CA 1
ATOM 10016 C C . VAL B 1 439 ? 6.879 -6.129 -25.031 1 92.31 439 VAL B C 1
ATOM 10018 O O . VAL B 1 439 ? 6.492 -6.914 -24.156 1 92.31 439 VAL B O 1
ATOM 10021 N N . MET B 1 440 ? 6.168 -5.129 -25.484 1 91.94 440 MET B N 1
ATOM 10022 C CA . MET B 1 440 ? 4.797 -4.957 -25.016 1 91.94 440 MET B CA 1
ATOM 10023 C C . MET B 1 440 ? 3.963 -6.199 -25.297 1 91.94 440 MET B C 1
ATOM 10025 O O . MET B 1 440 ? 3.174 -6.633 -24.453 1 91.94 440 MET B O 1
ATOM 10029 N N . PHE B 1 441 ? 4.156 -6.742 -26.438 1 93.94 441 PHE B N 1
ATOM 10030 C CA . PHE B 1 441 ? 3.441 -7.941 -26.859 1 93.94 441 PHE B CA 1
ATOM 10031 C C . PHE B 1 441 ? 3.771 -9.117 -25.938 1 93.94 441 PHE B C 1
ATOM 10033 O O . PHE B 1 441 ? 2.873 -9.828 -25.5 1 93.94 441 PHE B O 1
ATOM 10040 N N . LEU B 1 442 ? 4.98 -9.289 -25.688 1 93.69 442 LEU B N 1
ATOM 10041 C CA . LEU B 1 442 ? 5.418 -10.406 -24.859 1 93.69 442 LEU B CA 1
ATOM 10042 C C . LEU B 1 442 ? 4.91 -10.258 -23.422 1 93.69 442 LEU B C 1
ATOM 10044 O O . LEU B 1 442 ? 4.578 -11.25 -22.766 1 93.69 442 LEU B O 1
ATOM 10048 N N . LEU B 1 443 ? 4.953 -9.094 -22.969 1 90.44 443 LEU B N 1
ATOM 10049 C CA . LEU B 1 443 ? 4.406 -8.852 -21.625 1 90.44 443 LEU B CA 1
ATOM 10050 C C . LEU B 1 443 ? 2.928 -9.211 -21.578 1 90.44 443 LEU B C 1
ATOM 10052 O O . LEU B 1 443 ? 2.475 -9.844 -20.625 1 90.44 443 LEU B O 1
ATOM 10056 N N . ASP B 1 444 ? 2.184 -8.883 -22.562 1 90.31 444 ASP B N 1
ATOM 10057 C CA . ASP B 1 444 ? 0.764 -9.211 -22.641 1 90.31 444 ASP B CA 1
ATOM 10058 C C . ASP B 1 444 ? 0.552 -10.719 -22.734 1 90.31 444 ASP B C 1
ATOM 10060 O O . ASP B 1 444 ? -0.354 -11.258 -22.094 1 90.31 444 ASP B O 1
ATOM 10064 N N . VAL B 1 445 ? 1.338 -11.297 -23.531 1 90.88 445 VAL B N 1
ATOM 10065 C CA . VAL B 1 445 ? 1.255 -12.742 -23.688 1 90.88 445 VAL B CA 1
ATOM 10066 C C . VAL B 1 445 ? 1.493 -13.422 -22.344 1 90.88 445 VAL B C 1
ATOM 10068 O O . VAL B 1 445 ? 0.744 -14.32 -21.953 1 90.88 445 VAL B O 1
ATOM 10071 N N . ASN B 1 446 ? 2.502 -12.969 -21.734 1 87.19 446 ASN B N 1
ATOM 10072 C CA . ASN B 1 446 ? 2.861 -13.57 -20.453 1 87.19 446 ASN B CA 1
ATOM 10073 C C . ASN B 1 446 ? 1.755 -13.391 -19.422 1 87.19 446 ASN B C 1
ATOM 10075 O O . ASN B 1 446 ? 1.545 -14.266 -18.578 1 87.19 446 ASN B O 1
ATOM 10079 N N . GLN B 1 447 ? 1.096 -12.406 -19.484 1 81.12 447 GLN B N 1
ATOM 10080 C CA . GLN B 1 447 ? 0.086 -12.078 -18.484 1 81.12 447 GLN B CA 1
ATOM 10081 C C . GLN B 1 447 ? -1.248 -12.75 -18.812 1 81.12 447 GLN B C 1
ATOM 10083 O O . GLN B 1 447 ? -1.981 -13.156 -17.906 1 81.12 447 GLN B O 1
ATOM 10088 N N . THR B 1 448 ? -1.579 -12.898 -20.109 1 79.5 448 THR B N 1
ATOM 10089 C CA . THR B 1 448 ? -2.967 -13.195 -20.438 1 79.5 448 THR B CA 1
ATOM 10090 C C . THR B 1 448 ? -3.072 -14.539 -21.156 1 79.5 448 THR B C 1
ATOM 10092 O O . THR B 1 448 ? -4.117 -15.195 -21.109 1 79.5 448 THR B O 1
ATOM 10095 N N . ASN B 1 449 ? -2.016 -14.938 -21.844 1 83.5 449 ASN B N 1
ATOM 10096 C CA . ASN B 1 449 ? -2.109 -16.109 -22.719 1 83.5 449 ASN B CA 1
ATOM 10097 C C . ASN B 1 449 ? -2.004 -17.406 -21.922 1 83.5 449 ASN B C 1
ATOM 10099 O O . ASN B 1 449 ? -1.095 -17.562 -21.109 1 83.5 449 ASN B O 1
ATOM 10103 N N . GLN B 1 450 ? -2.9 -18.312 -22.141 1 74.62 450 GLN B N 1
ATOM 10104 C CA . GLN B 1 450 ? -2.889 -19.578 -21.422 1 74.62 450 GLN B CA 1
ATOM 10105 C C . GLN B 1 450 ? -2.498 -20.734 -22.344 1 74.62 450 GLN B C 1
ATOM 10107 O O . GLN B 1 450 ? -2.385 -21.875 -21.906 1 74.62 450 GLN B O 1
ATOM 10112 N N . ASN B 1 451 ? -2.25 -20.312 -23.609 1 75.56 451 ASN B N 1
ATOM 10113 C CA . ASN B 1 451 ? -1.986 -21.359 -24.609 1 75.56 451 ASN B CA 1
ATOM 10114 C C . ASN B 1 451 ? -0.49 -21.547 -24.828 1 75.56 451 ASN B C 1
ATOM 10116 O O . ASN B 1 451 ? -0.074 -22.531 -25.453 1 75.56 451 ASN B O 1
ATOM 10120 N N . LEU B 1 452 ? 0.246 -20.609 -24.359 1 84.81 452 LEU B N 1
ATOM 10121 C CA . LEU B 1 452 ? 1.684 -20.656 -24.609 1 84.81 452 LEU B CA 1
ATOM 10122 C C . LEU B 1 452 ? 2.436 -21.094 -23.359 1 84.81 452 LEU B C 1
ATOM 10124 O O . LEU B 1 452 ? 1.951 -20.891 -22.234 1 84.81 452 LEU B O 1
ATOM 10128 N N . ASP B 1 453 ? 3.535 -21.766 -23.609 1 80.12 453 ASP B N 1
ATOM 10129 C CA . ASP B 1 453 ? 4.461 -22.078 -22.516 1 80.12 453 ASP B CA 1
ATOM 10130 C C . ASP B 1 453 ? 5.066 -20.812 -21.938 1 80.12 453 ASP B C 1
ATOM 10132 O O . ASP B 1 453 ? 5.898 -20.156 -22.578 1 80.12 453 ASP B O 1
ATOM 10136 N N . LYS B 1 454 ? 4.672 -20.5 -20.828 1 78.06 454 LYS B N 1
ATOM 10137 C CA . LYS B 1 454 ? 5.102 -19.266 -20.188 1 78.06 454 LYS B CA 1
ATOM 10138 C C . LYS B 1 454 ? 6.617 -19.219 -20.031 1 78.06 454 LYS B C 1
ATOM 10140 O O . LYS B 1 454 ? 7.219 -18.141 -20.031 1 78.06 454 LYS B O 1
ATOM 10145 N N . ARG B 1 455 ? 7.328 -20.328 -19.984 1 80.5 455 ARG B N 1
ATOM 10146 C CA . ARG B 1 455 ? 8.781 -20.391 -19.844 1 80.5 455 ARG B CA 1
ATOM 10147 C C . ARG B 1 455 ? 9.477 -19.891 -21.109 1 80.5 455 ARG B C 1
ATOM 10149 O O . ARG B 1 455 ? 10.477 -19.172 -21.031 1 80.5 455 ARG B O 1
ATOM 10156 N N . VAL B 1 456 ? 8.859 -20.281 -22.062 1 84.88 456 VAL B N 1
ATOM 10157 C CA . VAL B 1 456 ? 9.414 -19.875 -23.359 1 84.88 456 VAL B CA 1
ATOM 10158 C C . VAL B 1 456 ? 9.242 -18.375 -23.547 1 84.88 456 VAL B C 1
ATOM 10160 O O . VAL B 1 456 ? 10.148 -17.688 -24.016 1 84.88 456 VAL B O 1
ATOM 10163 N N . VAL B 1 457 ? 8.078 -17.922 -23.172 1 89.44 457 VAL B N 1
ATOM 10164 C CA . VAL B 1 457 ? 7.785 -16.5 -23.328 1 89.44 457 VAL B CA 1
ATOM 10165 C C . VAL B 1 457 ? 8.766 -15.68 -22.484 1 89.44 457 VAL B C 1
ATOM 10167 O O . VAL B 1 457 ? 9.305 -14.672 -22.953 1 89.44 457 VAL B O 1
ATOM 10170 N N . LYS B 1 458 ? 9.047 -16.094 -21.266 1 87 458 LYS B N 1
ATOM 10171 C CA . LYS B 1 458 ? 9.977 -15.383 -20.391 1 87 458 LYS B CA 1
ATOM 10172 C C . LYS B 1 458 ? 11.391 -15.406 -20.953 1 87 458 LYS B C 1
ATOM 10174 O O . LYS B 1 458 ? 12.102 -14.398 -20.906 1 87 458 LYS B O 1
ATOM 10179 N N . ARG B 1 459 ? 11.805 -16.5 -21.438 1 86.19 459 ARG B N 1
ATOM 10180 C CA . ARG B 1 459 ? 13.117 -16.625 -22.062 1 86.19 459 ARG B CA 1
ATOM 10181 C C . ARG B 1 459 ? 13.234 -15.703 -23.281 1 86.19 459 ARG B C 1
ATOM 10183 O O . ARG B 1 459 ? 14.297 -15.133 -23.531 1 86.19 459 ARG B O 1
ATOM 10190 N N . ASP B 1 460 ? 12.133 -15.633 -23.969 1 91.5 460 ASP B N 1
ATOM 10191 C CA . ASP B 1 460 ? 12.141 -14.773 -25.141 1 91.5 460 ASP B CA 1
ATOM 10192 C C . ASP B 1 460 ? 12.266 -13.305 -24.75 1 91.5 460 ASP B C 1
ATOM 10194 O O . ASP B 1 460 ? 12.914 -12.523 -25.453 1 91.5 460 ASP B O 1
ATOM 10198 N N . VAL B 1 461 ? 11.625 -12.938 -23.641 1 91.19 461 VAL B N 1
ATOM 10199 C CA . VAL B 1 461 ? 11.758 -11.562 -23.156 1 91.19 461 VAL B CA 1
ATOM 10200 C C . VAL B 1 461 ? 13.219 -11.273 -22.828 1 91.19 461 VAL B C 1
ATOM 10202 O O . VAL B 1 461 ? 13.75 -10.227 -23.219 1 91.19 461 VAL B O 1
ATOM 10205 N N . ILE B 1 462 ? 13.875 -12.188 -22.125 1 88.88 462 ILE B N 1
ATOM 10206 C CA . ILE B 1 462 ? 15.273 -12.039 -21.734 1 88.88 462 ILE B CA 1
ATOM 10207 C C . ILE B 1 462 ? 16.156 -11.977 -22.969 1 88.88 462 ILE B C 1
ATOM 10209 O O . ILE B 1 462 ? 17.031 -11.109 -23.078 1 88.88 462 ILE B O 1
ATOM 10213 N N . TYR B 1 463 ? 15.844 -12.859 -23.859 1 90.75 463 TYR B N 1
ATOM 10214 C CA . TYR B 1 463 ? 16.641 -12.922 -25.094 1 90.75 463 TYR B CA 1
ATOM 10215 C C . TYR B 1 463 ? 16.484 -11.641 -25.906 1 90.75 463 TYR B C 1
ATOM 10217 O O . TYR B 1 463 ? 17.469 -11.117 -26.438 1 90.75 463 TYR B O 1
ATOM 10225 N N . LEU B 1 464 ? 15.273 -11.234 -26.031 1 92.75 464 LEU B N 1
ATOM 10226 C CA . LEU B 1 464 ? 15.016 -10.008 -26.781 1 92.75 464 LEU B CA 1
ATOM 10227 C C . LEU B 1 464 ? 15.766 -8.828 -26.172 1 92.75 464 LEU B C 1
ATOM 10229 O O . LEU B 1 464 ? 16.297 -7.98 -26.891 1 92.75 464 LEU B O 1
ATOM 10233 N N . GLN B 1 465 ? 15.742 -8.703 -24.906 1 90.94 465 GLN B N 1
ATOM 10234 C CA . GLN B 1 465 ? 16.453 -7.633 -24.219 1 90.94 465 GLN B CA 1
ATOM 10235 C C . GLN B 1 465 ? 17.953 -7.715 -24.469 1 90.94 465 GLN B C 1
ATOM 10237 O O . GLN B 1 465 ? 18.609 -6.695 -24.703 1 90.94 465 GLN B O 1
ATOM 10242 N N . GLU B 1 466 ? 18.516 -8.891 -24.344 1 89.44 466 GLU B N 1
ATOM 10243 C CA . GLU B 1 466 ? 19.953 -9.078 -24.578 1 89.44 466 GLU B CA 1
ATOM 10244 C C . GLU B 1 466 ? 20.312 -8.758 -26.031 1 89.44 466 GLU B C 1
ATOM 10246 O O . GLU B 1 466 ? 21.328 -8.109 -26.281 1 89.44 466 GLU B O 1
ATOM 10251 N N . TYR B 1 467 ? 19.453 -9.234 -26.938 1 92.19 467 TYR B N 1
ATOM 10252 C CA . TYR B 1 467 ? 19.688 -8.953 -28.344 1 92.19 467 TYR B CA 1
ATOM 10253 C C . TYR B 1 467 ? 19.641 -7.457 -28.625 1 92.19 467 TYR B C 1
ATOM 10255 O O . TYR B 1 467 ? 20.453 -6.938 -29.391 1 92.19 467 TYR B O 1
ATOM 10263 N N . TRP B 1 468 ? 18.672 -6.773 -28.031 1 92.31 468 TRP B N 1
ATOM 10264 C CA . TRP B 1 468 ? 18.578 -5.324 -28.156 1 92.31 468 TRP B CA 1
ATOM 10265 C C . TRP B 1 468 ? 19.828 -4.641 -27.625 1 92.31 468 TRP B C 1
ATOM 10267 O O . TRP B 1 468 ? 20.438 -3.812 -28.312 1 92.31 468 TRP B O 1
ATOM 10277 N N . GLN B 1 469 ? 20.25 -4.973 -26.438 1 88.25 469 GLN B N 1
ATOM 10278 C CA . GLN B 1 469 ? 21.359 -4.32 -25.75 1 88.25 469 GLN B CA 1
ATOM 10279 C C . GLN B 1 469 ? 22.672 -4.551 -26.469 1 88.25 469 GLN B C 1
ATOM 10281 O O . GLN B 1 469 ? 23.484 -3.631 -26.609 1 88.25 469 GLN B O 1
ATOM 10286 N N . GLU B 1 470 ? 22.891 -5.75 -26.969 1 88.88 470 GLU B N 1
ATOM 10287 C CA . GLU B 1 470 ? 24.203 -6.121 -27.484 1 88.88 470 GLU B CA 1
ATOM 10288 C C . GLU B 1 470 ? 24.297 -5.875 -28.984 1 88.88 470 GLU B C 1
ATOM 10290 O O . GLU B 1 470 ? 25.359 -5.52 -29.5 1 88.88 470 GLU B O 1
ATOM 10295 N N . ASN B 1 471 ? 23.141 -6.043 -29.703 1 88.62 471 ASN B N 1
ATOM 10296 C CA . ASN B 1 471 ? 23.234 -6.066 -31.156 1 88.62 471 ASN B CA 1
ATOM 10297 C C . ASN B 1 471 ? 22.578 -4.84 -31.781 1 88.62 471 ASN B C 1
ATOM 10299 O O . ASN B 1 471 ? 23.047 -4.324 -32.781 1 88.62 471 ASN B O 1
ATOM 10303 N N . ILE B 1 472 ? 21.547 -4.418 -31.234 1 91.44 472 ILE B N 1
ATOM 10304 C CA . ILE B 1 472 ? 20.734 -3.445 -31.969 1 91.44 472 ILE B CA 1
ATOM 10305 C C . ILE B 1 472 ? 20.984 -2.047 -31.406 1 91.44 472 ILE B C 1
ATOM 10307 O O . ILE B 1 472 ? 21.156 -1.09 -32.156 1 91.44 472 ILE B O 1
ATOM 10311 N N . TYR B 1 473 ? 21.031 -1.964 -30.109 1 89.06 473 TYR B N 1
ATOM 10312 C CA . TYR B 1 473 ? 21.172 -0.667 -29.453 1 89.06 473 TYR B CA 1
ATOM 10313 C C . TYR B 1 473 ? 22.422 0.054 -29.922 1 89.06 473 TYR B C 1
ATOM 10315 O O . TYR B 1 473 ? 22.359 1.222 -30.312 1 89.06 473 TYR B O 1
ATOM 10323 N N . PRO B 1 474 ? 23.547 -0.652 -29.891 1 86.38 474 PRO B N 1
ATOM 10324 C CA . PRO B 1 474 ? 24.75 0.048 -30.359 1 86.38 474 PRO B CA 1
ATOM 10325 C C . PRO B 1 474 ? 24.625 0.534 -31.812 1 86.38 474 PRO B C 1
ATOM 10327 O O . PRO B 1 474 ? 25.109 1.618 -32.156 1 86.38 474 PRO B O 1
ATOM 10330 N N . GLU B 1 475 ? 23.906 -0.204 -32.625 1 85.38 475 GLU B N 1
ATOM 10331 C CA . GLU B 1 475 ? 23.719 0.163 -34.031 1 85.38 475 GLU B CA 1
ATOM 10332 C C . GLU B 1 475 ? 22.781 1.355 -34.156 1 8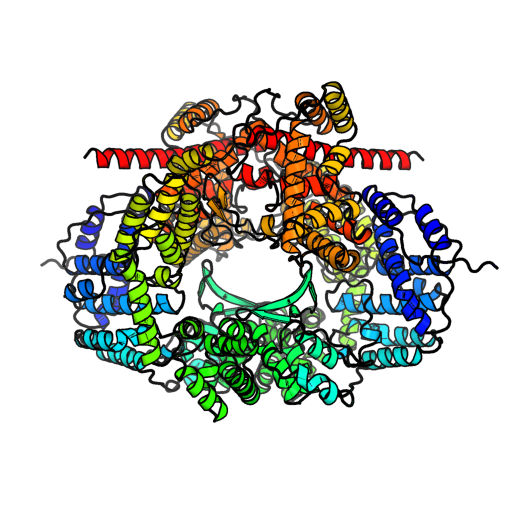5.38 475 GLU B C 1
ATOM 10334 O O . GLU B 1 475 ? 23.016 2.262 -34.969 1 85.38 475 GLU B O 1
ATOM 10339 N N . GLN B 1 476 ? 21.75 1.29 -33.438 1 85.62 476 GLN B N 1
ATOM 10340 C CA . GLN B 1 476 ? 20.766 2.373 -33.5 1 85.62 476 GLN B CA 1
ATOM 10341 C C . GLN B 1 476 ? 21.359 3.666 -32.938 1 85.62 476 GLN B C 1
ATOM 10343 O O . GLN B 1 476 ? 21.047 4.754 -33.406 1 85.62 476 GLN B O 1
ATOM 10348 N N . GLU B 1 477 ? 22.141 3.508 -31.891 1 81.69 477 GLU B N 1
ATOM 10349 C CA . GLU B 1 477 ? 22.781 4.668 -31.281 1 81.69 477 GLU B CA 1
ATOM 10350 C C . GLU B 1 477 ? 23.734 5.344 -32.25 1 81.69 477 GLU B C 1
ATOM 10352 O O . GLU B 1 477 ? 23.812 6.574 -32.312 1 81.69 477 GLU B O 1
ATOM 10357 N N . LYS B 1 478 ? 24.391 4.535 -32.938 1 77.31 478 LYS B N 1
ATOM 10358 C CA . LYS B 1 478 ? 25.344 5.059 -33.938 1 77.31 478 LYS B CA 1
ATOM 10359 C C . LYS B 1 478 ? 24.625 5.797 -35.062 1 77.31 478 LYS B C 1
ATOM 10361 O O . LYS B 1 478 ? 25.188 6.727 -35.656 1 77.31 478 LYS B O 1
ATOM 10366 N N . ASN B 1 479 ? 23.406 5.293 -35.312 1 73.75 479 ASN B N 1
ATOM 10367 C CA . ASN B 1 479 ? 22.656 5.855 -36.438 1 73.75 479 ASN B CA 1
ATOM 10368 C C . ASN B 1 479 ? 21.984 7.168 -36.062 1 73.75 479 ASN B C 1
ATOM 10370 O O . ASN B 1 479 ? 21.469 7.887 -36.906 1 73.75 479 ASN B O 1
ATOM 10374 N N . LEU B 1 480 ? 22 7.375 -34.75 1 76 480 LEU B N 1
ATOM 10375 C CA . LEU B 1 480 ? 21.375 8.625 -34.312 1 76 480 LEU B CA 1
ATOM 10376 C C . LEU B 1 480 ? 22.25 9.82 -34.688 1 76 480 LEU B C 1
ATOM 10378 O O . LEU B 1 480 ? 23.484 9.719 -34.688 1 76 480 LEU B O 1
ATOM 10382 N N . GLN B 1 481 ? 21.578 10.719 -35.25 1 62.06 481 GLN B N 1
ATOM 10383 C CA . GLN B 1 481 ? 22.297 11.945 -35.562 1 62.06 481 GLN B CA 1
ATOM 10384 C C . GLN B 1 481 ? 22.781 12.641 -34.281 1 62.06 481 GLN B C 1
ATOM 10386 O O . GLN B 1 481 ? 21.984 12.914 -33.375 1 62.06 481 GLN B O 1
ATOM 10391 N N . GLU B 1 482 ? 24.031 12.445 -34 1 61.62 482 GLU B N 1
ATOM 10392 C CA . GLU B 1 482 ? 24.609 13.148 -32.844 1 61.62 482 GLU B CA 1
ATOM 10393 C C . GLU B 1 482 ? 24.656 14.656 -33.094 1 61.62 482 GLU B C 1
ATOM 10395 O O . GLU B 1 482 ? 25.219 15.102 -34.094 1 61.62 482 GLU B O 1
ATOM 10400 N N . PHE B 1 483 ? 23.703 15.258 -32.5 1 56.78 483 PHE B N 1
ATOM 10401 C CA . PHE B 1 483 ? 23.812 16.719 -32.531 1 56.78 483 PHE B CA 1
ATOM 10402 C C . PHE B 1 483 ? 24.75 17.203 -31.453 1 56.78 483 PHE B C 1
ATOM 10404 O O . PHE B 1 483 ? 24.531 16.953 -30.266 1 56.78 483 PHE B O 1
ATOM 10411 N N . LYS B 1 484 ? 26 17.375 -31.75 1 59.25 484 LYS B N 1
ATOM 10412 C CA . LYS B 1 484 ? 26.969 17.906 -30.781 1 59.25 484 LYS B CA 1
ATOM 10413 C C . LYS B 1 484 ? 26.906 19.422 -30.719 1 59.25 484 LYS B C 1
ATOM 10415 O O . LYS B 1 484 ? 26.891 20.094 -31.75 1 59.25 484 LYS B O 1
ATOM 10420 N N . TYR B 1 485 ? 26.281 19.828 -29.734 1 60.5 485 TYR B N 1
ATOM 10421 C CA . TYR B 1 485 ? 26.375 21.25 -29.469 1 60.5 485 TYR B CA 1
ATOM 10422 C C . TYR B 1 485 ? 27.594 21.578 -28.609 1 60.5 485 TYR B C 1
ATOM 10424 O O . TYR B 1 485 ? 27.859 20.906 -27.609 1 60.5 485 TYR B O 1
ATOM 10432 N N . SER B 1 486 ? 28.609 22.125 -29.203 1 66.62 486 SER B N 1
ATOM 10433 C CA . SER B 1 486 ? 29.797 22.547 -28.438 1 66.62 486 SER B CA 1
ATOM 10434 C C . SER B 1 486 ? 29.75 24.031 -28.156 1 66.62 486 SER B C 1
ATOM 10436 O O . SER B 1 486 ? 29.391 24.828 -29.016 1 66.62 486 SER B O 1
ATOM 10438 N N . ALA B 1 487 ? 29.5 24.344 -27.031 1 68.19 487 ALA B N 1
ATOM 10439 C CA . ALA B 1 487 ? 29.625 25.75 -26.625 1 68.19 487 ALA B CA 1
ATOM 10440 C C . ALA B 1 487 ? 30.922 25.984 -25.875 1 68.19 487 ALA B C 1
ATOM 10442 O O . ALA B 1 487 ? 31.406 25.109 -25.156 1 68.19 487 ALA B O 1
ATOM 10443 N N . GLU B 1 488 ? 31.719 26.969 -26.312 1 75.5 488 GLU B N 1
ATOM 10444 C CA . GLU B 1 488 ? 32.938 27.344 -25.594 1 75.5 488 GLU B CA 1
ATOM 10445 C C . GLU B 1 488 ? 32.656 28.438 -24.562 1 75.5 488 GLU B C 1
ATOM 10447 O O . GLU B 1 488 ? 32.062 29.469 -24.875 1 75.5 488 GLU B O 1
ATOM 10452 N N . ILE B 1 489 ? 32.781 28.094 -23.406 1 79.31 489 ILE B N 1
ATOM 10453 C CA . ILE B 1 489 ? 32.625 29.047 -22.328 1 79.31 489 ILE B CA 1
ATOM 10454 C C . ILE B 1 489 ? 33.969 29.531 -21.844 1 79.31 489 ILE B C 1
ATOM 10456 O O . ILE B 1 489 ? 34.875 28.719 -21.609 1 79.31 489 ILE B O 1
ATOM 10460 N N . PRO B 1 490 ? 34.25 30.859 -21.891 1 80.88 490 PRO B N 1
ATOM 10461 C CA . PRO B 1 490 ? 35.531 31.391 -21.438 1 80.88 490 PRO B CA 1
ATOM 10462 C C . PRO B 1 490 ? 35.938 30.891 -20.047 1 80.88 490 PRO B C 1
ATOM 10464 O O . PRO B 1 490 ? 35.062 30.703 -19.188 1 80.88 490 PRO B O 1
ATOM 10467 N N . THR B 1 491 ? 37.156 30.656 -19.891 1 86.75 491 THR B N 1
ATOM 10468 C CA . THR B 1 491 ? 37.688 30.141 -18.656 1 86.75 491 THR B CA 1
ATOM 10469 C C . THR B 1 491 ? 37.375 31.062 -17.484 1 86.75 491 THR B C 1
ATOM 10471 O O . THR B 1 491 ? 37.156 30.609 -16.359 1 86.75 491 THR B O 1
ATOM 10474 N N . THR B 1 492 ? 37.344 32.375 -17.781 1 86.88 492 THR B N 1
ATOM 10475 C CA . THR B 1 492 ? 37.062 33.344 -16.734 1 86.88 492 THR B CA 1
ATOM 10476 C C . THR B 1 492 ? 35.625 33.156 -16.203 1 86.88 492 THR B C 1
ATOM 10478 O O . THR B 1 492 ? 35.375 33.312 -15.008 1 86.88 492 THR B O 1
ATOM 10481 N N . GLU B 1 493 ? 34.812 32.844 -17.078 1 86.5 493 GLU B N 1
ATOM 10482 C CA . GLU B 1 493 ? 33.406 32.625 -16.688 1 86.5 493 GLU B CA 1
ATOM 10483 C C . GLU B 1 493 ? 33.25 31.344 -15.891 1 86.5 493 GLU B C 1
ATOM 10485 O O . GLU B 1 493 ? 32.469 31.281 -14.945 1 86.5 493 GLU B O 1
ATOM 10490 N N . VAL B 1 494 ? 34.031 30.391 -16.312 1 90.19 494 VAL B N 1
ATOM 10491 C CA . VAL B 1 494 ? 33.969 29.109 -15.617 1 90.19 494 VAL B CA 1
ATOM 10492 C C . VAL B 1 494 ? 34.531 29.25 -14.203 1 90.19 494 VAL B C 1
ATOM 10494 O O . VAL B 1 494 ? 33.969 28.719 -13.242 1 90.19 494 VAL B O 1
ATOM 10497 N N . GLU B 1 495 ? 35.594 30 -14.102 1 91.69 495 GLU B N 1
ATOM 10498 C CA . GLU B 1 495 ? 36.188 30.234 -12.797 1 91.69 495 GLU B CA 1
ATOM 10499 C C . GLU B 1 495 ? 35.25 31.047 -11.898 1 91.69 495 GLU B C 1
ATOM 10501 O O . GLU B 1 495 ? 35.125 30.766 -10.703 1 91.69 495 GLU B O 1
ATOM 10506 N N . GLY B 1 496 ? 34.688 32.031 -12.492 1 91.56 496 GLY B N 1
ATOM 10507 C CA . GLY B 1 496 ? 33.719 32.812 -11.742 1 91.56 496 GLY B CA 1
ATOM 10508 C C . GLY B 1 496 ? 32.531 31.984 -11.266 1 91.56 496 GLY B C 1
ATOM 10509 O O . GLY B 1 496 ? 32.062 32.156 -10.133 1 91.56 496 GLY B O 1
ATOM 10510 N N . PHE B 1 497 ? 32.156 31.141 -12.141 1 92.75 497 PHE B N 1
ATOM 10511 C CA . PHE B 1 497 ? 31.047 30.234 -11.812 1 92.75 497 PHE B CA 1
ATOM 10512 C C . PHE B 1 497 ? 31.453 29.297 -10.68 1 92.75 497 PHE B C 1
ATOM 10514 O O . PHE B 1 497 ? 30.688 29.125 -9.719 1 92.75 497 PHE B O 1
ATOM 10521 N N . ASN B 1 498 ? 32.594 28.719 -10.766 1 95.19 498 ASN B N 1
ATOM 10522 C CA . ASN B 1 498 ? 33.094 27.828 -9.734 1 95.19 498 ASN B CA 1
ATOM 10523 C C . ASN B 1 498 ? 33.219 28.516 -8.383 1 95.19 498 ASN B C 1
ATOM 10525 O O . ASN B 1 498 ? 32.844 27.953 -7.348 1 95.19 498 ASN B O 1
ATOM 10529 N N . ASP B 1 499 ? 33.656 29.781 -8.438 1 94.38 499 ASP B N 1
ATOM 10530 C CA . ASP B 1 499 ? 33.781 30.547 -7.207 1 94.38 499 ASP B CA 1
ATOM 10531 C C . ASP B 1 499 ? 32.406 30.781 -6.582 1 94.38 499 ASP B C 1
ATOM 10533 O O . ASP B 1 499 ? 32.25 30.688 -5.363 1 94.38 499 ASP B O 1
ATOM 10537 N N . THR B 1 500 ? 31.516 31.062 -7.402 1 94.12 500 THR B N 1
ATOM 10538 C CA . THR B 1 500 ? 30.156 31.328 -6.941 1 94.12 500 THR B CA 1
ATOM 10539 C C . THR B 1 500 ? 29.547 30.094 -6.285 1 94.12 500 THR B C 1
ATOM 10541 O O . THR B 1 500 ? 28.938 30.172 -5.215 1 94.12 500 THR B O 1
ATOM 10544 N N . VAL B 1 501 ? 29.766 28.938 -6.863 1 95.06 501 VAL B N 1
ATOM 10545 C CA . VAL B 1 501 ? 29.203 27.688 -6.367 1 95.06 501 VAL B CA 1
ATOM 10546 C C . VAL B 1 501 ? 29.891 27.281 -5.066 1 95.06 501 VAL B C 1
ATOM 10548 O O . VAL B 1 501 ? 29.234 26.828 -4.121 1 95.06 501 VAL B O 1
ATOM 10551 N N . MET B 1 502 ? 31.203 27.484 -5.016 1 96.25 502 MET B N 1
ATOM 10552 C CA . MET B 1 502 ? 31.969 27.125 -3.83 1 96.25 502 MET B CA 1
ATOM 10553 C C . MET B 1 502 ? 31.578 28 -2.639 1 96.25 502 MET B C 1
ATOM 10555 O O . MET B 1 502 ? 31.594 27.531 -1.497 1 96.25 502 MET B O 1
ATOM 10559 N N . ASN B 1 503 ? 31.219 29.219 -2.934 1 94.31 503 ASN B N 1
ATOM 10560 C CA . ASN B 1 503 ? 30.844 30.141 -1.867 1 94.31 503 ASN B CA 1
ATOM 10561 C C . ASN B 1 503 ? 29.406 29.938 -1.427 1 94.31 503 ASN B C 1
ATOM 10563 O O . ASN B 1 503 ? 29.094 30.031 -0.239 1 94.31 503 ASN B O 1
ATOM 10567 N N . ASN B 1 504 ? 28.531 29.75 -2.445 1 94.56 504 ASN B N 1
ATOM 10568 C CA . ASN B 1 504 ? 27.109 29.531 -2.182 1 94.56 504 ASN B CA 1
ATOM 10569 C C . ASN B 1 504 ? 26.5 28.516 -3.145 1 94.56 504 ASN B C 1
ATOM 10571 O O . ASN B 1 504 ? 25.953 28.891 -4.184 1 94.56 504 ASN B O 1
ATOM 10575 N N . PRO B 1 505 ? 26.531 27.281 -2.686 1 94.94 505 PRO B N 1
ATOM 10576 C CA . PRO B 1 505 ? 26.047 26.219 -3.57 1 94.94 505 PRO B CA 1
ATOM 10577 C C . PRO B 1 505 ? 24.562 26.359 -3.9 1 94.94 505 PRO B C 1
ATOM 10579 O O . PRO B 1 505 ? 24.078 25.75 -4.855 1 94.94 505 PRO B O 1
ATOM 10582 N N . ILE B 1 506 ? 23.766 27.109 -3.193 1 92.5 506 ILE B N 1
ATOM 10583 C CA . ILE B 1 506 ? 22.328 27.281 -3.404 1 92.5 506 ILE B CA 1
ATOM 10584 C C . ILE B 1 506 ? 22.094 27.969 -4.75 1 92.5 506 ILE B C 1
ATOM 10586 O O . ILE B 1 506 ? 21.062 27.75 -5.395 1 92.5 506 ILE B O 1
ATOM 10590 N N . LEU B 1 507 ? 23.062 28.766 -5.191 1 92.31 507 LEU B N 1
ATOM 10591 C CA . LEU B 1 507 ? 22.938 29.484 -6.461 1 92.31 507 LEU B CA 1
ATOM 10592 C C . LEU B 1 507 ? 22.906 28.5 -7.629 1 92.31 507 LEU B C 1
ATOM 10594 O O . LEU B 1 507 ? 22.25 28.75 -8.633 1 92.31 507 LEU B O 1
ATOM 10598 N N . LEU B 1 508 ? 23.672 27.391 -7.48 1 94.88 508 LEU B N 1
ATOM 10599 C CA . LEU B 1 508 ? 23.609 26.344 -8.5 1 94.88 508 LEU B CA 1
ATOM 10600 C C . LEU B 1 508 ? 22.219 25.719 -8.562 1 94.88 508 LEU B C 1
ATOM 10602 O O . LEU B 1 508 ? 21.719 25.438 -9.648 1 94.88 508 LEU B O 1
ATOM 10606 N N . ALA B 1 509 ? 21.641 25.484 -7.387 1 95.25 509 ALA B N 1
ATOM 10607 C CA . ALA B 1 509 ? 20.281 24.953 -7.328 1 95.25 509 ALA B CA 1
ATOM 10608 C C . ALA B 1 509 ? 19.281 25.891 -8.016 1 95.25 509 ALA B C 1
ATOM 10610 O O . ALA B 1 509 ? 18.375 25.453 -8.711 1 95.25 509 ALA B O 1
ATOM 10611 N N . ASN B 1 510 ? 19.547 27.188 -7.914 1 92.19 510 ASN B N 1
ATOM 10612 C CA . ASN B 1 510 ? 18.688 28.203 -8.516 1 92.19 510 ASN B CA 1
ATOM 10613 C C . ASN B 1 510 ? 18.719 28.125 -10.039 1 92.19 510 ASN B C 1
ATOM 10615 O O . ASN B 1 510 ? 17.719 28.453 -10.695 1 92.19 510 ASN B O 1
ATOM 10619 N N . ILE B 1 511 ? 19.844 27.703 -10.477 1 92.56 511 ILE B N 1
ATOM 10620 C CA . ILE B 1 511 ? 20.031 27.672 -11.93 1 92.56 511 ILE B CA 1
ATOM 10621 C C . ILE B 1 511 ? 19.453 26.359 -12.484 1 92.56 511 ILE B C 1
ATOM 10623 O O . ILE B 1 511 ? 18.859 26.359 -13.562 1 92.56 511 ILE B O 1
ATOM 10627 N N . CYS B 1 512 ? 19.594 25.297 -11.75 1 94.75 512 CYS B N 1
ATOM 10628 C CA . CYS B 1 512 ? 19.234 23.984 -12.234 1 94.75 512 CYS B CA 1
ATOM 10629 C C . CYS B 1 512 ? 17.734 23.75 -12.133 1 94.75 512 CYS B C 1
ATOM 10631 O O . CYS B 1 512 ? 17.141 23.094 -12.984 1 94.75 512 CYS B O 1
ATOM 10633 N N . ILE B 1 513 ? 17.125 24.344 -11.047 1 94.06 513 ILE B N 1
ATOM 10634 C CA . ILE B 1 513 ? 15.734 24.031 -10.734 1 94.06 513 ILE B CA 1
ATOM 10635 C C . ILE B 1 513 ? 14.852 25.234 -11.07 1 94.06 513 ILE B C 1
ATOM 10637 O O . ILE B 1 513 ? 15.164 26.359 -10.695 1 94.06 513 ILE B O 1
ATOM 10641 N N . ILE B 1 514 ? 13.852 24.984 -11.789 1 90.94 514 ILE B N 1
ATOM 10642 C CA . ILE B 1 514 ? 12.867 26.016 -12.055 1 90.94 514 ILE B CA 1
ATOM 10643 C C . ILE B 1 514 ? 11.828 26.031 -10.938 1 90.94 514 ILE B C 1
ATOM 10645 O O . ILE B 1 514 ? 11.031 25.109 -10.805 1 90.94 514 ILE B O 1
ATOM 10649 N N . PHE B 1 515 ? 11.883 27.031 -10.148 1 86 515 PHE B N 1
ATOM 10650 C CA . PHE B 1 515 ? 11.008 27.016 -8.984 1 86 515 PHE B CA 1
ATOM 10651 C C . PHE B 1 515 ? 10.125 28.266 -8.953 1 86 515 PHE B C 1
ATOM 10653 O O . PHE B 1 515 ? 9.109 28.281 -8.25 1 86 515 PHE B O 1
ATOM 10660 N N . LYS B 1 516 ? 10.477 29.266 -9.68 1 82.88 516 LYS B N 1
ATOM 10661 C CA . LYS B 1 516 ? 9.664 30.484 -9.75 1 82.88 516 LYS B CA 1
ATOM 10662 C C . LYS B 1 516 ? 8.602 30.375 -10.844 1 82.88 516 LYS B C 1
ATOM 10664 O O . LYS B 1 516 ? 8.875 29.859 -11.93 1 82.88 516 LYS B O 1
ATOM 10669 N N . VAL B 1 517 ? 7.5 30.875 -10.594 1 83.12 517 VAL B N 1
ATOM 10670 C CA . VAL B 1 517 ? 6.398 30.859 -11.555 1 83.12 517 VAL B CA 1
ATOM 10671 C C . VAL B 1 517 ? 6.797 31.609 -12.82 1 83.12 517 VAL B C 1
ATOM 10673 O O . VAL B 1 517 ? 6.523 31.156 -13.93 1 83.12 517 VAL B O 1
ATOM 10676 N N . LYS B 1 518 ? 7.512 32.688 -12.617 1 83.25 518 LYS B N 1
ATOM 10677 C CA . LYS B 1 518 ? 7.926 33.531 -13.742 1 83.25 518 LYS B CA 1
ATOM 10678 C C . LYS B 1 518 ? 8.828 32.75 -14.695 1 83.25 518 LYS B C 1
ATOM 10680 O O . LYS B 1 518 ? 8.836 33.031 -15.898 1 83.25 518 LYS B O 1
ATOM 10685 N N . ASP B 1 519 ? 9.555 31.891 -14.133 1 88.62 519 ASP B N 1
ATOM 10686 C CA . ASP B 1 519 ? 10.477 31.109 -14.953 1 88.62 519 ASP B CA 1
ATOM 10687 C C . ASP B 1 519 ? 9.789 29.875 -15.523 1 88.62 519 ASP B C 1
ATOM 10689 O O . ASP B 1 519 ? 10.242 29.297 -16.516 1 88.62 519 ASP B O 1
ATOM 10693 N N . MET B 1 520 ? 8.742 29.375 -14.883 1 89.5 520 MET B N 1
ATOM 10694 C CA . MET B 1 520 ? 7.984 28.219 -15.359 1 89.5 520 MET B CA 1
ATOM 10695 C C . MET B 1 520 ? 7.172 28.578 -16.594 1 89.5 520 MET B C 1
ATOM 10697 O O . MET B 1 520 ? 7.02 27.75 -17.5 1 89.5 520 MET B O 1
ATOM 10701 N N . ILE B 1 521 ? 6.715 29.781 -16.641 1 89.25 521 ILE B N 1
ATOM 10702 C CA . ILE B 1 521 ? 5.812 30.219 -17.688 1 89.25 521 ILE B CA 1
ATOM 10703 C C . ILE B 1 521 ? 6.508 30.109 -19.047 1 89.25 521 ILE B C 1
ATOM 10705 O O . ILE B 1 521 ? 5.961 29.531 -19.984 1 89.25 521 ILE B O 1
ATOM 10709 N N . PRO B 1 522 ? 7.699 30.641 -19.141 1 89 522 PRO B N 1
ATOM 10710 C CA . PRO B 1 522 ? 8.375 30.5 -20.438 1 89 522 PRO B CA 1
ATOM 10711 C C . PRO B 1 522 ? 8.531 29.031 -20.859 1 89 522 PRO B C 1
ATOM 10713 O O . PRO B 1 522 ? 8.414 28.719 -22.047 1 89 522 PRO B O 1
ATOM 10716 N N . VAL B 1 523 ? 8.898 28.188 -20 1 90.88 523 VAL B N 1
ATOM 10717 C CA . VAL B 1 523 ? 9.031 26.766 -20.312 1 90.88 523 VAL B CA 1
ATOM 10718 C C . VAL B 1 523 ? 7.695 26.203 -20.781 1 90.88 523 VAL B C 1
ATOM 10720 O O . VAL B 1 523 ? 7.637 25.453 -21.75 1 90.88 523 VAL B O 1
ATOM 10723 N N . MET B 1 524 ? 6.691 26.578 -20.109 1 89.19 524 MET B N 1
ATOM 10724 C CA . MET B 1 524 ? 5.352 26.125 -20.453 1 89.19 524 MET B CA 1
ATOM 10725 C C . MET B 1 524 ? 4.906 26.688 -21.797 1 89.19 524 MET B C 1
ATOM 10727 O O . MET B 1 524 ? 4.258 26 -22.578 1 89.19 524 MET B O 1
ATOM 10731 N N . GLU B 1 525 ? 5.238 27.938 -22.016 1 86.62 525 GLU B N 1
ATOM 10732 C CA . GLU B 1 525 ? 4.93 28.562 -23.297 1 86.62 525 GLU B CA 1
ATOM 10733 C C . GLU B 1 525 ? 5.617 27.844 -24.453 1 86.62 525 GLU B C 1
ATOM 10735 O O . GLU B 1 525 ? 4.996 27.578 -25.484 1 86.62 525 GLU B O 1
ATOM 10740 N N . GLU B 1 526 ? 6.844 27.594 -24.234 1 86.19 526 GLU B N 1
ATOM 10741 C CA . GLU B 1 526 ? 7.594 26.875 -25.25 1 86.19 526 GLU B CA 1
ATOM 10742 C C . GLU B 1 526 ? 6.996 25.5 -25.5 1 86.19 526 GLU B C 1
ATOM 10744 O O . GLU B 1 526 ? 6.926 25.047 -26.656 1 86.19 526 GLU B O 1
ATOM 10749 N N . THR B 1 527 ? 6.617 24.844 -24.5 1 86.06 527 THR B N 1
ATOM 10750 C CA . THR B 1 527 ? 6.008 23.531 -24.594 1 86.06 527 THR B CA 1
ATOM 10751 C C . THR B 1 527 ? 4.68 23.594 -25.344 1 86.06 527 THR B C 1
ATOM 10753 O O . THR B 1 527 ? 4.379 22.734 -26.156 1 86.06 527 THR B O 1
ATOM 10756 N N . SER B 1 528 ? 3.922 24.625 -25.016 1 81 528 SER B N 1
ATOM 10757 C CA . SER B 1 528 ? 2.617 24.797 -25.641 1 81 528 SER B CA 1
ATOM 10758 C C . SER B 1 528 ? 2.756 25.109 -27.125 1 81 528 SER B C 1
ATOM 10760 O O . SER B 1 528 ? 1.883 24.766 -27.922 1 81 528 SER B O 1
ATOM 10762 N N . LYS B 1 529 ? 3.824 25.781 -27.469 1 76.75 529 LYS B N 1
ATOM 10763 C CA . LYS B 1 529 ? 4.078 26.141 -28.859 1 76.75 529 LYS B CA 1
ATOM 10764 C C . LYS B 1 529 ? 4.52 24.922 -29.672 1 76.75 529 LYS B C 1
ATOM 10766 O O . LYS B 1 529 ? 4.324 24.875 -30.891 1 76.75 529 LYS B O 1
ATOM 10771 N N . ASN B 1 530 ? 5.195 24.062 -28.984 1 75.25 530 ASN B N 1
ATOM 10772 C CA . ASN B 1 530 ? 5.703 22.875 -29.656 1 75.25 530 ASN B CA 1
ATOM 10773 C C . ASN B 1 530 ? 5.102 21.609 -29.078 1 75.25 530 ASN B C 1
ATOM 10775 O O . ASN B 1 530 ? 5.836 20.703 -28.641 1 75.25 530 ASN B O 1
ATOM 10779 N N . PRO B 1 531 ? 3.781 21.609 -29.172 1 67.19 531 PRO B N 1
ATOM 10780 C CA . PRO B 1 531 ? 3.113 20.484 -28.5 1 67.19 531 PRO B CA 1
ATOM 10781 C C . PRO B 1 531 ? 3.529 19.125 -29.078 1 67.19 531 PRO B C 1
ATOM 10783 O O . PRO B 1 531 ? 3.498 18.125 -28.359 1 67.19 531 PRO B O 1
ATOM 10786 N N . LEU B 1 532 ? 3.912 19.172 -30.312 1 62.72 532 LEU B N 1
ATOM 10787 C CA . LEU B 1 532 ? 4.242 17.922 -30.984 1 62.72 532 LEU B CA 1
ATOM 10788 C C . LEU B 1 532 ? 5.445 17.25 -30.344 1 62.72 532 LEU B C 1
ATOM 10790 O O . LEU B 1 532 ? 5.555 16.016 -30.344 1 62.72 532 LEU B O 1
ATOM 10794 N N . ASN B 1 533 ? 6.293 18.062 -29.797 1 65.25 533 ASN B N 1
ATOM 10795 C CA . ASN B 1 533 ? 7.473 17.516 -29.125 1 65.25 533 ASN B CA 1
ATOM 10796 C C . ASN B 1 533 ? 7.094 16.672 -27.922 1 65.25 533 ASN B C 1
ATOM 10798 O O . ASN B 1 533 ? 7.84 15.766 -27.531 1 65.25 533 ASN B O 1
ATOM 10802 N N . PHE B 1 534 ? 5.906 16.953 -27.516 1 63.78 534 PHE B N 1
ATOM 10803 C CA . PHE B 1 534 ? 5.527 16.281 -26.281 1 63.78 534 PHE B CA 1
ATOM 10804 C C . PHE B 1 534 ? 4.34 15.352 -26.516 1 63.78 534 PHE B C 1
ATOM 10806 O O . PHE B 1 534 ? 4.059 14.477 -25.688 1 63.78 534 PHE B O 1
ATOM 10813 N N . MET B 1 535 ? 3.594 15.664 -27.625 1 59.03 535 MET B N 1
ATOM 10814 C CA . MET B 1 535 ? 2.406 14.867 -27.922 1 59.03 535 MET B CA 1
ATOM 10815 C C . MET B 1 535 ? 2.766 13.656 -28.781 1 59.03 535 MET B C 1
ATOM 10817 O O . MET B 1 535 ? 2.07 12.641 -28.75 1 59.03 535 MET B O 1
ATOM 10821 N N . CYS B 1 536 ? 3.814 13.914 -29.562 1 57.34 536 CYS B N 1
ATOM 10822 C CA . CYS B 1 536 ? 4.203 12.789 -30.406 1 57.34 536 CYS B CA 1
ATOM 10823 C C . CYS B 1 536 ? 4.891 11.703 -29.594 1 57.34 536 CYS B C 1
ATOM 10825 O O . CYS B 1 536 ? 5.648 12 -28.672 1 57.34 536 CYS B O 1
ATOM 10827 N N . ASP B 1 537 ? 4.488 10.539 -29.828 1 62.09 537 ASP B N 1
ATOM 10828 C CA . ASP B 1 537 ? 5.133 9.398 -29.188 1 62.09 537 ASP B CA 1
ATOM 10829 C C . ASP B 1 537 ? 6.633 9.383 -29.484 1 62.09 537 ASP B C 1
ATOM 10831 O O . ASP B 1 537 ? 7.043 9.523 -30.641 1 62.09 537 ASP B O 1
ATOM 10835 N N . LYS B 1 538 ? 7.371 9.719 -28.516 1 72 538 LYS B N 1
ATOM 10836 C CA . LYS B 1 538 ? 8.828 9.633 -28.625 1 72 538 LYS B CA 1
ATOM 10837 C C . LYS B 1 538 ? 9.344 8.297 -28.109 1 72 538 LYS B C 1
ATOM 10839 O O . LYS B 1 538 ? 8.82 7.758 -27.141 1 72 538 LYS B O 1
ATOM 10844 N N . ILE B 1 539 ? 10.188 7.672 -28.969 1 78.44 539 ILE B N 1
ATOM 10845 C CA . ILE B 1 539 ? 10.875 6.473 -28.516 1 78.44 539 ILE B CA 1
ATOM 10846 C C . ILE B 1 539 ? 12.273 6.836 -28.031 1 78.44 539 ILE B C 1
ATOM 10848 O O . ILE B 1 539 ? 13.047 7.473 -28.75 1 78.44 539 ILE B O 1
ATOM 10852 N N . ILE B 1 540 ? 12.555 6.715 -26.844 1 78.25 540 ILE B N 1
ATOM 10853 C CA . ILE B 1 540 ? 13.875 6.941 -26.266 1 78.25 540 ILE B CA 1
ATOM 10854 C C . ILE B 1 540 ? 14.68 5.648 -26.297 1 78.25 540 ILE B C 1
ATOM 10856 O O . ILE B 1 540 ? 14.203 4.598 -25.859 1 78.25 540 ILE B O 1
ATOM 10860 N N . LEU B 1 541 ? 15.836 5.773 -26.859 1 82.19 541 LEU B N 1
ATOM 10861 C CA . LEU B 1 541 ? 16.703 4.605 -26.922 1 82.19 541 LEU B CA 1
ATOM 10862 C C . LEU B 1 541 ? 17.406 4.379 -25.594 1 82.19 541 LEU B C 1
ATOM 10864 O O . LEU B 1 541 ? 18.078 5.277 -25.078 1 82.19 541 LEU B O 1
ATOM 10868 N N . SER B 1 542 ? 17.078 3.35 -24.938 1 81.88 542 SER B N 1
ATOM 10869 C CA . SER B 1 542 ? 17.75 2.898 -23.734 1 81.88 542 SER B CA 1
ATOM 10870 C C . SER B 1 542 ? 18.453 1.562 -23.953 1 81.88 542 SER B C 1
ATOM 10872 O O . SER B 1 542 ? 18 0.749 -24.766 1 81.88 542 SER B O 1
ATOM 10874 N N . PRO B 1 543 ? 19.547 1.401 -23.234 1 78.81 543 PRO B N 1
ATOM 10875 C CA . PRO B 1 543 ? 20.266 0.137 -23.406 1 78.81 543 PRO B CA 1
ATOM 10876 C C . PRO B 1 543 ? 19.438 -1.076 -23 1 78.81 543 PRO B C 1
ATOM 10878 O O . PRO B 1 543 ? 19.703 -2.193 -23.453 1 78.81 543 PRO B O 1
ATOM 10881 N N . ILE B 1 544 ? 18.516 -0.924 -22.203 1 81.12 544 ILE B N 1
ATOM 10882 C CA . ILE B 1 544 ? 17.688 -2.047 -21.75 1 81.12 544 ILE B CA 1
ATOM 10883 C C . ILE B 1 544 ? 16.625 -2.35 -22.797 1 81.12 544 ILE B C 1
ATOM 10885 O O . ILE B 1 544 ? 16.578 -3.449 -23.344 1 81.12 544 ILE B O 1
ATOM 10889 N N . PHE B 1 545 ? 15.656 -1.325 -23.016 1 84.81 545 PHE B N 1
ATOM 10890 C CA . PHE B 1 545 ? 14.609 -1.366 -24.031 1 84.81 545 PHE B CA 1
ATOM 10891 C C . PHE B 1 545 ? 14.305 0.033 -24.562 1 84.81 545 PHE B C 1
ATOM 10893 O O . PHE B 1 545 ? 14.547 1.024 -23.859 1 84.81 545 PHE B O 1
ATOM 10900 N N . PRO B 1 546 ? 13.945 0.026 -25.828 1 86 546 PRO B N 1
ATOM 10901 C CA . PRO B 1 546 ? 13.391 1.324 -26.219 1 86 546 PRO B CA 1
ATOM 10902 C C . PRO B 1 546 ? 12.203 1.738 -25.344 1 86 546 PRO B C 1
ATOM 10904 O O . PRO B 1 546 ? 11.383 0.895 -24.969 1 86 546 PRO B O 1
ATOM 10907 N N . ILE B 1 547 ? 12.172 2.891 -24.906 1 83.62 547 ILE B N 1
ATOM 10908 C CA . ILE B 1 547 ? 11.125 3.389 -24.016 1 83.62 547 ILE B CA 1
ATOM 10909 C C . ILE B 1 547 ? 10.234 4.379 -24.766 1 83.62 547 ILE B C 1
ATOM 10911 O O . ILE B 1 547 ? 10.734 5.297 -25.422 1 83.62 547 ILE B O 1
ATOM 10915 N N . LYS B 1 548 ? 8.945 3.998 -24.781 1 75.06 548 LYS B N 1
ATOM 10916 C CA . LYS B 1 548 ? 8.008 4.934 -25.391 1 75.06 548 LYS B CA 1
ATOM 10917 C C . LYS B 1 548 ? 7.449 5.906 -24.359 1 75.06 548 LYS B C 1
ATOM 10919 O O . LYS B 1 548 ? 6.879 5.492 -23.359 1 75.06 548 LYS B O 1
ATOM 10924 N N . ASN B 1 549 ? 7.418 7.078 -24.688 1 64.25 549 ASN B N 1
ATOM 10925 C CA . ASN B 1 549 ? 6.855 8.188 -23.938 1 64.25 549 ASN B CA 1
ATOM 10926 C C . ASN B 1 549 ? 7.086 8.016 -22.438 1 64.25 549 ASN B C 1
ATOM 10928 O O . ASN B 1 549 ? 6.719 6.988 -21.859 1 64.25 549 ASN B O 1
ATOM 10932 N N . ILE B 1 550 ? 8.156 8.43 -21.844 1 61.78 550 ILE B N 1
ATOM 10933 C CA . ILE B 1 550 ? 8.289 8.328 -20.391 1 61.78 550 ILE B CA 1
ATOM 10934 C C . ILE B 1 550 ? 7.238 9.211 -19.719 1 61.78 550 ILE B C 1
ATOM 10936 O O . ILE B 1 550 ? 7.309 10.438 -19.797 1 61.78 550 ILE B O 1
ATOM 10940 N N . GLU B 1 551 ? 6.086 8.555 -19.422 1 67.88 551 GLU B N 1
ATOM 10941 C CA . GLU B 1 551 ? 5.078 9.32 -18.703 1 67.88 551 GLU B CA 1
ATOM 10942 C C . GLU B 1 551 ? 5.5 9.562 -17.25 1 67.88 551 GLU B C 1
ATOM 10944 O O . GLU B 1 551 ? 6.262 8.781 -16.688 1 67.88 551 GLU B O 1
ATOM 10949 N N . ILE B 1 552 ? 5.301 10.836 -16.812 1 78.5 552 ILE B N 1
ATOM 10950 C CA . ILE B 1 552 ? 5.582 11.211 -15.43 1 78.5 552 ILE B CA 1
ATOM 10951 C C . ILE B 1 552 ? 4.758 10.352 -14.477 1 78.5 552 ILE B C 1
ATOM 10953 O O . ILE B 1 552 ? 3.578 10.086 -14.727 1 78.5 552 ILE B O 1
ATOM 10957 N N . ASN B 1 553 ? 5.457 9.703 -13.617 1 78.12 553 ASN B N 1
ATOM 10958 C CA . ASN B 1 553 ? 4.789 8.953 -12.555 1 78.12 553 ASN B CA 1
ATOM 10959 C C . ASN B 1 553 ? 4.426 9.844 -11.375 1 78.12 553 ASN B C 1
ATOM 10961 O O . ASN B 1 553 ? 5.309 10.422 -10.734 1 78.12 553 ASN B O 1
ATOM 10965 N N . PHE B 1 554 ? 3.174 9.953 -11.156 1 78.94 554 PHE B N 1
ATOM 10966 C CA . PHE B 1 554 ? 2.742 10.805 -10.055 1 78.94 554 PHE B CA 1
ATOM 10967 C C . PHE B 1 554 ? 2.473 9.977 -8.805 1 78.94 554 PHE B C 1
ATOM 10969 O O . PHE B 1 554 ? 2.328 10.531 -7.711 1 78.94 554 PHE B O 1
ATOM 10976 N N . GLU B 1 555 ? 2.576 8.633 -9.094 1 68.94 555 GLU B N 1
ATOM 10977 C CA . GLU B 1 555 ? 2.262 7.766 -7.965 1 68.94 555 GLU B CA 1
ATOM 10978 C C . GLU B 1 555 ? 3.365 7.805 -6.914 1 68.94 555 GLU B C 1
ATOM 10980 O O . GLU B 1 555 ? 4.543 7.625 -7.234 1 68.94 555 GLU B O 1
ATOM 10985 N N . LYS B 1 556 ? 3.236 8.211 -5.75 1 67.94 556 LYS B N 1
ATOM 10986 C CA . LYS B 1 556 ? 4.109 8.242 -4.578 1 67.94 556 LYS B CA 1
ATOM 10987 C C . LYS B 1 556 ? 5.051 9.445 -4.625 1 67.94 556 LYS B C 1
ATOM 10989 O O . LYS B 1 556 ? 6.02 9.508 -3.869 1 67.94 556 LYS B O 1
ATOM 10994 N N . HIS B 1 557 ? 4.871 10.352 -5.723 1 80.75 557 HIS B N 1
ATOM 10995 C CA . HIS B 1 557 ? 5.699 11.547 -5.805 1 80.75 557 HIS B CA 1
ATOM 10996 C C . HIS B 1 557 ? 4.895 12.797 -5.453 1 80.75 557 HIS B C 1
ATOM 10998 O O . HIS B 1 557 ? 4.469 13.531 -6.344 1 80.75 557 HIS B O 1
ATOM 11004 N N . GLU B 1 558 ? 4.855 13.039 -4.238 1 79.12 558 GLU B N 1
ATOM 11005 C CA . GLU B 1 558 ? 4 14.094 -3.695 1 79.12 558 GLU B CA 1
ATOM 11006 C C . GLU B 1 558 ? 4.461 15.477 -4.164 1 79.12 558 GLU B C 1
ATOM 11008 O O . GLU B 1 558 ? 3.637 16.344 -4.434 1 79.12 558 GLU B O 1
ATOM 11013 N N . ILE B 1 559 ? 5.746 15.656 -4.336 1 87.12 559 ILE B N 1
ATOM 11014 C CA . ILE B 1 559 ? 6.273 16.953 -4.754 1 87.12 559 ILE B CA 1
ATOM 11015 C C . ILE B 1 559 ? 5.867 17.234 -6.199 1 87.12 559 ILE B C 1
ATOM 11017 O O . ILE B 1 559 ? 5.586 18.375 -6.566 1 87.12 559 ILE B O 1
ATOM 11021 N N . ASP B 1 560 ? 5.832 16.188 -6.996 1 89.69 560 ASP B N 1
ATOM 11022 C CA . ASP B 1 560 ? 5.398 16.359 -8.383 1 89.69 560 ASP B CA 1
ATOM 11023 C C . ASP B 1 560 ? 3.902 16.656 -8.453 1 89.69 560 ASP B C 1
ATOM 11025 O O . ASP B 1 560 ? 3.447 17.359 -9.359 1 89.69 560 ASP B O 1
ATOM 11029 N N . ASN B 1 561 ? 3.188 16.125 -7.504 1 84.25 561 ASN B N 1
ATOM 11030 C CA . ASN B 1 561 ? 1.773 16.469 -7.426 1 84.25 561 ASN B CA 1
ATOM 11031 C C . ASN B 1 561 ? 1.578 17.953 -7.102 1 84.25 561 ASN B C 1
ATOM 11033 O O . ASN B 1 561 ? 0.663 18.594 -7.621 1 84.25 561 ASN B O 1
ATOM 11037 N N . ILE B 1 562 ? 2.418 18.422 -6.23 1 84.88 562 ILE B N 1
ATOM 11038 C CA . ILE B 1 562 ? 2.381 19.844 -5.91 1 84.88 562 ILE B CA 1
ATOM 11039 C C . ILE B 1 562 ? 2.768 20.672 -7.137 1 84.88 562 ILE B C 1
ATOM 11041 O O . ILE B 1 562 ? 2.139 21.688 -7.438 1 84.88 562 ILE B O 1
ATOM 11045 N N . LEU B 1 563 ? 3.779 20.188 -7.82 1 89.06 563 LEU B N 1
ATOM 11046 C CA . LEU B 1 563 ? 4.203 20.859 -9.039 1 89.06 563 LEU B CA 1
ATOM 11047 C C . LEU B 1 563 ? 3.08 20.875 -10.07 1 89.06 563 LEU B C 1
ATOM 11049 O O . LEU B 1 563 ? 2.861 21.891 -10.742 1 89.06 563 LEU B O 1
ATOM 11053 N N . LYS B 1 564 ? 2.432 19.766 -10.219 1 88.12 564 LYS B N 1
ATOM 11054 C CA . LYS B 1 564 ? 1.291 19.688 -11.125 1 88.12 564 LYS B CA 1
ATOM 11055 C C . LYS B 1 564 ? 0.215 20.703 -10.758 1 88.12 564 LYS B C 1
ATOM 11057 O O . LYS B 1 564 ? -0.324 21.391 -11.633 1 88.12 564 LYS B O 1
ATOM 11062 N N . SER B 1 565 ? -0.031 20.781 -9.461 1 80.75 565 SER B N 1
ATOM 11063 C CA . SER B 1 565 ? -1.014 21.75 -8.984 1 80.75 565 SER B CA 1
ATOM 11064 C C . SER B 1 565 ? -0.59 23.172 -9.32 1 80.75 565 SER B C 1
ATOM 11066 O O . SER B 1 565 ? -1.427 24.016 -9.664 1 80.75 565 SER B O 1
ATOM 11068 N N . GLN B 1 566 ? 0.616 23.438 -9.156 1 83.69 566 GLN B N 1
ATOM 11069 C CA . GLN B 1 566 ? 1.14 24.75 -9.492 1 83.69 566 GLN B CA 1
ATOM 11070 C C . GLN B 1 566 ? 0.991 25.047 -10.984 1 83.69 566 GLN B C 1
ATOM 11072 O O . GLN B 1 566 ? 0.623 26.156 -11.375 1 83.69 566 GLN B O 1
ATOM 11077 N N . VAL B 1 567 ? 1.255 24.047 -11.773 1 87.31 567 VAL B N 1
ATOM 11078 C CA . VAL B 1 567 ? 1.12 24.172 -13.219 1 87.31 567 VAL B CA 1
ATOM 11079 C C . VAL B 1 567 ? -0.338 24.453 -13.578 1 87.31 567 VAL B C 1
ATOM 11081 O O . VAL B 1 567 ? -0.625 25.297 -14.422 1 87.31 567 VAL B O 1
ATOM 11084 N N . GLU B 1 568 ? -1.196 23.781 -12.961 1 82.25 568 GLU B N 1
ATOM 11085 C CA . GLU B 1 568 ? -2.621 23.984 -13.211 1 82.25 568 GLU B CA 1
ATOM 11086 C C . GLU B 1 568 ? -3.062 25.391 -12.82 1 82.25 568 GLU B C 1
ATOM 11088 O O . GLU B 1 568 ? -3.879 26 -13.516 1 82.25 568 GLU B O 1
ATOM 11093 N N . LYS B 1 569 ? -2.539 25.859 -11.742 1 78.94 569 LYS B N 1
ATOM 11094 C CA . LYS B 1 569 ? -2.822 27.234 -11.328 1 78.94 569 LYS B CA 1
ATOM 11095 C C . LYS B 1 569 ? -2.332 28.234 -12.375 1 78.94 569 LYS B C 1
ATOM 11097 O O . LYS B 1 569 ? -3.02 29.203 -12.672 1 78.94 569 LYS B O 1
ATOM 11102 N N . ILE B 1 570 ? -1.161 28 -12.852 1 82.25 570 ILE B N 1
ATOM 11103 C CA . ILE B 1 570 ? -0.59 28.875 -13.867 1 82.25 570 ILE B CA 1
ATOM 11104 C C . ILE B 1 570 ? -1.454 28.844 -15.125 1 82.25 570 ILE B C 1
ATOM 11106 O O . ILE B 1 570 ? -1.697 29.875 -15.75 1 82.25 570 ILE B O 1
ATOM 11110 N N . LEU B 1 571 ? -1.955 27.703 -15.484 1 81.19 571 LEU B N 1
ATOM 11111 C CA . LEU B 1 571 ? -2.797 27.562 -16.672 1 81.19 571 LEU B CA 1
ATOM 11112 C C . LEU B 1 571 ? -4.109 28.312 -16.5 1 81.19 571 LEU B C 1
ATOM 11114 O O . LEU B 1 571 ? -4.621 28.906 -17.453 1 81.19 571 LEU B O 1
ATOM 11118 N N . LYS B 1 572 ? -4.613 28.281 -15.328 1 73.81 572 LYS B N 1
ATOM 11119 C CA . LYS B 1 572 ? -5.863 29 -15.055 1 73.81 572 LYS B CA 1
ATOM 11120 C C . LYS B 1 572 ? -5.664 30.5 -15.109 1 73.81 572 LYS B C 1
ATOM 11122 O O . LYS B 1 572 ? -6.488 31.219 -15.68 1 73.81 572 LYS B O 1
ATOM 11127 N N . GLU B 1 573 ? -4.582 30.953 -14.523 1 72.69 573 GLU B N 1
ATOM 11128 C CA . GLU B 1 573 ? -4.348 32.406 -14.391 1 72.69 573 GLU B CA 1
ATOM 11129 C C . GLU B 1 573 ? -3.773 32.969 -15.68 1 72.69 573 GLU B C 1
ATOM 11131 O O . GLU B 1 573 ? -4.098 34.094 -16.047 1 72.69 573 GLU B O 1
ATOM 11136 N N . TYR B 1 574 ? -2.879 32.188 -16.359 1 72.56 574 TYR B N 1
ATOM 11137 C CA . TYR B 1 574 ? -2.168 32.688 -17.531 1 72.56 574 TYR B CA 1
ATOM 11138 C C . TYR B 1 574 ? -2.561 31.922 -18.797 1 72.56 574 TYR B C 1
ATOM 11140 O O . TYR B 1 574 ? -1.771 31.812 -19.734 1 72.56 574 TYR B O 1
ATOM 11148 N N . GLY B 1 575 ? -3.721 31.312 -18.766 1 70.5 575 GLY B N 1
ATOM 11149 C CA . GLY B 1 575 ? -4.188 30.453 -19.844 1 70.5 575 GLY B CA 1
ATOM 11150 C C . GLY B 1 575 ? -4.051 31.109 -21.203 1 70.5 575 GLY B C 1
ATOM 11151 O O . GLY B 1 575 ? -3.814 30.422 -22.203 1 70.5 575 GLY B O 1
ATOM 11152 N N . TYR B 1 576 ? -4.156 32.438 -21.234 1 63.66 576 TYR B N 1
ATOM 11153 C CA . TYR B 1 576 ? -4.141 33.156 -22.5 1 63.66 576 TYR B CA 1
ATOM 11154 C C . TYR B 1 576 ? -2.768 33.094 -23.156 1 63.66 576 TYR B C 1
ATOM 11156 O O . TYR B 1 576 ? -2.637 33.312 -24.359 1 63.66 576 TYR B O 1
ATOM 11164 N N . LYS B 1 577 ? -1.726 32.75 -22.453 1 70 577 LYS B N 1
ATOM 11165 C CA . LYS B 1 577 ? -0.359 32.75 -22.969 1 70 577 LYS B CA 1
ATOM 11166 C C . LYS B 1 577 ? -0.049 31.406 -23.656 1 70 577 LYS B C 1
ATOM 11168 O O . LYS B 1 577 ? 0.943 31.297 -24.375 1 70 577 LYS B O 1
ATOM 11173 N N . PHE B 1 578 ? -0.893 30.453 -23.406 1 76.38 578 PHE B N 1
ATOM 11174 C CA . PHE B 1 578 ? -0.583 29.109 -23.891 1 76.38 578 PHE B CA 1
ATOM 11175 C C . PHE B 1 578 ? -1.431 28.75 -25.094 1 76.38 578 PHE B C 1
ATOM 11177 O O . PHE B 1 578 ? -2.662 28.75 -25.031 1 76.38 578 PHE B O 1
ATOM 11184 N N . LEU B 1 579 ? -0.82 28.609 -26.234 1 63.22 579 LEU B N 1
ATOM 11185 C CA . LEU B 1 579 ? -1.441 28.484 -27.562 1 63.22 579 LEU B CA 1
ATOM 11186 C C . LEU B 1 579 ? -2.293 27.219 -27.641 1 63.22 579 LEU B C 1
ATOM 11188 O O . LEU B 1 579 ? -3.418 27.25 -28.141 1 63.22 579 LEU B O 1
ATOM 11192 N N . ASN B 1 580 ? -1.681 26.047 -27.234 1 65 580 ASN B N 1
ATOM 11193 C CA . ASN B 1 580 ? -2.365 24.766 -27.328 1 65 580 ASN B CA 1
ATOM 11194 C C . ASN B 1 580 ? -2.779 24.25 -25.953 1 65 580 ASN B C 1
ATOM 11196 O O . ASN B 1 580 ? -2.102 24.5 -24.969 1 65 580 ASN B O 1
ATOM 11200 N N . ASP B 1 581 ? -3.975 23.766 -25.984 1 64.44 581 ASP B N 1
ATOM 11201 C CA . ASP B 1 581 ? -4.457 23.141 -24.766 1 64.44 581 ASP B CA 1
ATOM 11202 C C . ASP B 1 581 ? -3.797 21.781 -24.547 1 64.44 581 ASP B C 1
ATOM 11204 O O . ASP B 1 581 ? -4.074 20.828 -25.266 1 64.44 581 ASP B O 1
ATOM 11208 N N . ILE B 1 582 ? -2.783 21.812 -23.75 1 76.19 582 ILE B N 1
ATOM 11209 C CA . ILE B 1 582 ? -2.01 20.625 -23.438 1 76.19 582 ILE B CA 1
ATOM 11210 C C . ILE B 1 582 ? -2.271 20.203 -22 1 76.19 582 ILE B C 1
ATOM 11212 O O . ILE B 1 582 ? -2.545 21.031 -21.141 1 76.19 582 ILE B O 1
ATOM 11216 N N . ASP B 1 583 ? -2.252 18.922 -21.781 1 77.81 583 ASP B N 1
ATOM 11217 C CA . ASP B 1 583 ? -2.465 18.375 -20.438 1 77.81 583 ASP B CA 1
ATOM 11218 C C . ASP B 1 583 ? -1.382 18.828 -19.469 1 77.81 583 ASP B C 1
ATOM 11220 O O . ASP B 1 583 ? -0.217 18.969 -19.859 1 77.81 583 ASP B O 1
ATOM 11224 N N . SER B 1 584 ? -1.7 19.109 -18.266 1 84.12 584 SER B N 1
ATOM 11225 C CA . SER B 1 584 ? -0.789 19.609 -17.234 1 84.12 584 SER B CA 1
ATOM 11226 C C . SER B 1 584 ? 0.386 18.656 -17.031 1 84.12 584 SER B C 1
ATOM 11228 O O . SER B 1 584 ? 1.496 19.078 -16.719 1 84.12 584 SER B O 1
ATOM 11230 N N . LYS B 1 585 ? 0.166 17.328 -17.281 1 82.94 585 LYS B N 1
ATOM 11231 C CA . LYS B 1 585 ? 1.206 16.328 -17.109 1 82.94 585 LYS B CA 1
ATOM 11232 C C . LYS B 1 585 ? 2.373 16.562 -18.062 1 82.94 585 LYS B C 1
ATOM 11234 O O . LYS B 1 585 ? 3.527 16.297 -17.719 1 82.94 585 LYS B O 1
ATOM 11239 N N . ILE B 1 586 ? 2.039 17.078 -19.188 1 83.5 586 ILE B N 1
ATOM 11240 C CA . ILE B 1 586 ? 3.053 17.312 -20.203 1 83.5 586 ILE B CA 1
ATOM 11241 C C . ILE B 1 586 ? 3.932 18.5 -19.797 1 83.5 586 ILE B C 1
ATOM 11243 O O . ILE B 1 586 ? 5.145 18.484 -20.016 1 83.5 586 ILE B O 1
ATOM 11247 N N . TYR B 1 587 ? 3.289 19.422 -19.172 1 87.56 587 TYR B N 1
ATOM 11248 C CA . TYR B 1 587 ? 4.055 20.578 -18.703 1 87.56 587 TYR B CA 1
ATOM 11249 C C . TYR B 1 587 ? 5.016 20.156 -17.578 1 87.56 587 TYR B C 1
ATOM 11251 O O . TYR B 1 587 ? 6.16 20.609 -17.547 1 87.56 587 TYR B O 1
ATOM 11259 N N . VAL B 1 588 ? 4.543 19.312 -16.672 1 89.69 588 VAL B N 1
ATOM 11260 C CA . VAL B 1 588 ? 5.398 18.844 -15.594 1 89.69 588 VAL B CA 1
ATOM 11261 C C . VAL B 1 588 ? 6.594 18.094 -16.172 1 89.69 588 VAL B C 1
ATOM 11263 O O . VAL B 1 588 ? 7.723 18.266 -15.711 1 89.69 588 VAL B O 1
ATOM 11266 N N . SER B 1 589 ? 6.348 17.297 -17.172 1 88.19 589 SER B N 1
ATOM 11267 C CA . SER B 1 589 ? 7.41 16.547 -17.844 1 88.19 589 SER B CA 1
ATOM 11268 C C . SER B 1 589 ? 8.43 17.484 -18.484 1 88.19 589 SER B C 1
ATOM 11270 O O . SER B 1 589 ? 9.633 17.234 -18.422 1 88.19 589 SER B O 1
ATOM 11272 N N . ALA B 1 590 ? 7.863 18.484 -19.094 1 88.06 590 ALA B N 1
ATOM 11273 C CA . ALA B 1 590 ? 8.734 19.469 -19.734 1 88.06 590 ALA B CA 1
ATOM 11274 C C . ALA B 1 590 ? 9.609 20.188 -18.703 1 88.06 590 ALA B C 1
ATOM 11276 O O . ALA B 1 590 ? 10.773 20.484 -18.984 1 88.06 590 ALA B O 1
ATOM 11277 N N . ILE B 1 591 ? 9.062 20.453 -17.625 1 92 591 ILE B N 1
ATOM 11278 C CA . ILE B 1 591 ? 9.805 21.125 -16.562 1 92 591 ILE B CA 1
ATOM 11279 C C . ILE B 1 591 ? 10.922 20.219 -16.062 1 92 591 ILE B C 1
ATOM 11281 O O . ILE B 1 591 ? 12.055 20.672 -15.852 1 92 591 ILE B O 1
ATOM 11285 N N . HIS B 1 592 ? 10.664 18.984 -15.875 1 91.88 592 HIS B N 1
ATOM 11286 C CA . HIS B 1 592 ? 11.688 18.031 -15.453 1 91.88 592 HIS B CA 1
ATOM 11287 C C . HIS B 1 592 ? 12.797 17.922 -16.5 1 91.88 592 HIS B C 1
ATOM 11289 O O . HIS B 1 592 ? 13.969 17.781 -16.141 1 91.88 592 HIS B O 1
ATOM 11295 N N . GLU B 1 593 ? 12.398 17.938 -17.75 1 88.44 593 GLU B N 1
ATOM 11296 C CA . GLU B 1 593 ? 13.398 17.891 -18.812 1 88.44 593 GLU B CA 1
ATOM 11297 C C . GLU B 1 593 ? 14.328 19.109 -18.734 1 88.44 593 GLU B C 1
ATOM 11299 O O . GLU B 1 593 ? 15.539 18.984 -18.938 1 88.44 593 GLU B O 1
ATOM 11304 N N . LYS B 1 594 ? 13.688 20.156 -18.422 1 92 594 LYS B N 1
ATOM 11305 C CA . LYS B 1 594 ? 14.484 21.359 -18.297 1 92 594 LYS B CA 1
ATOM 11306 C C . LYS B 1 594 ? 15.422 21.281 -17.094 1 92 594 LYS B C 1
ATOM 11308 O O . LYS B 1 594 ? 16.547 21.766 -17.141 1 92 594 LYS B O 1
ATOM 11313 N N . TYR B 1 595 ? 14.938 20.703 -15.914 1 94.44 595 TYR B N 1
ATOM 11314 C CA . TYR B 1 595 ? 15.812 20.453 -14.773 1 94.44 595 TYR B CA 1
ATOM 11315 C C . TYR B 1 595 ? 17.062 19.688 -15.195 1 94.44 595 TYR B C 1
ATOM 11317 O O . TYR B 1 595 ? 18.172 20.094 -14.859 1 94.44 595 TYR B O 1
ATOM 11325 N N . ARG B 1 596 ? 16.859 18.672 -15.969 1 92.62 596 ARG B N 1
ATOM 11326 C CA . ARG B 1 596 ? 17.938 17.766 -16.359 1 92.62 596 ARG B CA 1
ATOM 11327 C C . ARG B 1 596 ? 18.891 18.453 -17.328 1 92.62 596 ARG B C 1
ATOM 11329 O O . ARG B 1 596 ? 20.109 18.297 -17.234 1 92.62 596 ARG B O 1
ATOM 11336 N N . GLU B 1 597 ? 18.312 19.172 -18.25 1 90.75 597 GLU B N 1
ATOM 11337 C CA . GLU B 1 597 ? 19.125 19.906 -19.203 1 90.75 597 GLU B CA 1
ATOM 11338 C C . GLU B 1 597 ? 20.031 20.922 -18.516 1 90.75 597 GLU B C 1
ATOM 11340 O O . GLU B 1 597 ? 21.219 20.984 -18.781 1 90.75 597 GLU B O 1
ATOM 11345 N N . ASN B 1 598 ? 19.375 21.688 -17.656 1 93.69 598 ASN B N 1
ATOM 11346 C CA . ASN B 1 598 ? 20.141 22.672 -16.891 1 93.69 598 ASN B CA 1
ATOM 11347 C C . ASN B 1 598 ? 21.25 22 -16.078 1 93.69 598 ASN B C 1
ATOM 11349 O O . ASN B 1 598 ? 22.391 22.469 -16.078 1 93.69 598 ASN B O 1
ATOM 11353 N N . ALA B 1 599 ? 20.922 20.953 -15.391 1 94.94 599 ALA B N 1
ATOM 11354 C CA . ALA B 1 599 ? 21.891 20.25 -14.562 1 94.94 599 ALA B CA 1
ATOM 11355 C C . ALA B 1 599 ? 23.047 19.703 -15.398 1 94.94 599 ALA B C 1
ATOM 11357 O O . ALA B 1 599 ? 24.203 19.812 -15 1 94.94 599 ALA B O 1
ATOM 11358 N N . ASN B 1 600 ? 22.766 19.141 -16.562 1 91.38 600 ASN B N 1
ATOM 11359 C CA . ASN B 1 600 ? 23.797 18.594 -17.438 1 91.38 600 ASN B CA 1
ATOM 11360 C C . ASN B 1 600 ? 24.781 19.656 -17.891 1 91.38 600 ASN B C 1
ATOM 11362 O O . ASN B 1 600 ? 25.984 19.406 -17.984 1 91.38 600 ASN B O 1
ATOM 11366 N N . ILE B 1 601 ? 24.266 20.797 -18.062 1 89.31 601 ILE B N 1
ATOM 11367 C CA . ILE B 1 601 ? 25.094 21.891 -18.547 1 89.31 601 ILE B CA 1
ATOM 11368 C C . ILE B 1 601 ? 25.953 22.438 -17.391 1 89.31 601 ILE B C 1
ATOM 11370 O O . ILE B 1 601 ? 27.172 22.5 -17.5 1 89.31 601 ILE B O 1
ATOM 11374 N N . PHE B 1 602 ? 25.328 22.75 -16.312 1 92.44 602 PHE B N 1
ATOM 11375 C CA . PHE B 1 602 ? 25.984 23.547 -15.289 1 92.44 602 PHE B CA 1
ATOM 11376 C C . PHE B 1 602 ? 26.812 22.641 -14.375 1 92.44 602 PHE B C 1
ATOM 11378 O O . PHE B 1 602 ? 27.844 23.078 -13.844 1 92.44 602 PHE B O 1
ATOM 11385 N N . ILE B 1 603 ? 26.422 21.406 -14.148 1 93.75 603 ILE B N 1
ATOM 11386 C CA . ILE B 1 603 ? 27.219 20.484 -13.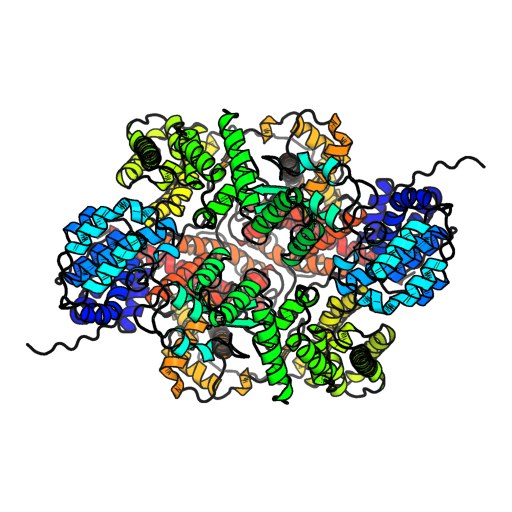336 1 93.75 603 ILE B CA 1
ATOM 11387 C C . ILE B 1 603 ? 28.5 20.125 -14.078 1 93.75 603 ILE B C 1
ATOM 11389 O O . ILE B 1 603 ? 29.562 19.969 -13.461 1 93.75 603 ILE B O 1
ATOM 11393 N N . THR B 1 604 ? 28.375 19.969 -15.398 1 88.38 604 THR B N 1
ATOM 11394 C CA . THR B 1 604 ? 29.547 19.688 -16.203 1 88.38 604 THR B CA 1
ATOM 11395 C C . THR B 1 604 ? 30.531 20.859 -16.172 1 88.38 604 THR B C 1
ATOM 11397 O O . THR B 1 604 ? 31.75 20.672 -16.203 1 88.38 604 THR B O 1
ATOM 11400 N N . MET B 1 605 ? 29.984 22.062 -16.047 1 90.06 605 MET B N 1
ATOM 11401 C CA . MET B 1 605 ? 30.797 23.266 -16 1 90.06 605 MET B CA 1
ATOM 11402 C C . MET B 1 605 ? 31.578 23.344 -14.695 1 90.06 605 MET B C 1
ATOM 11404 O O . MET B 1 605 ? 32.656 23.953 -14.641 1 90.06 605 MET B O 1
ATOM 11408 N N . PHE B 1 606 ? 31.078 22.766 -13.641 1 93.94 606 PHE B N 1
ATOM 11409 C CA . PHE B 1 606 ? 31.766 22.766 -12.352 1 93.94 606 PHE B CA 1
ATOM 11410 C C . PHE B 1 606 ? 32.969 21.828 -12.375 1 93.94 606 PHE B C 1
ATOM 11412 O O . PHE B 1 606 ? 32.812 20.641 -12.625 1 93.94 606 PHE B O 1
ATOM 11419 N N . ASN B 1 607 ? 34.188 22.328 -12.102 1 91.88 607 ASN B N 1
ATOM 11420 C CA . ASN B 1 607 ? 35.375 21.5 -12.219 1 91.88 607 ASN B CA 1
ATOM 11421 C C . ASN B 1 607 ? 36.25 21.578 -10.977 1 91.88 607 ASN B C 1
ATOM 11423 O O . ASN B 1 607 ? 37.469 21.344 -11.039 1 91.88 607 ASN B O 1
ATOM 11427 N N . ARG B 1 608 ? 35.781 21.953 -9.844 1 94.94 608 ARG B N 1
ATOM 11428 C CA . ARG B 1 608 ? 36.5 22.016 -8.594 1 94.94 608 ARG B CA 1
ATOM 11429 C C . ARG B 1 608 ? 36.062 20.938 -7.625 1 94.94 608 ARG B C 1
ATOM 11431 O O . ARG B 1 608 ? 35.844 21.188 -6.438 1 94.94 608 ARG B O 1
ATOM 11438 N N . GLU B 1 609 ? 35.781 19.766 -8.164 1 94.62 609 GLU B N 1
ATOM 11439 C CA . GLU B 1 609 ? 35.25 18.672 -7.363 1 94.62 609 GLU B CA 1
ATOM 11440 C C . GLU B 1 609 ? 36.25 18.219 -6.309 1 94.62 609 GLU B C 1
ATOM 11442 O O . GLU B 1 609 ? 35.875 17.859 -5.191 1 94.62 609 GLU B O 1
ATOM 11447 N N . GLU B 1 610 ? 37.594 18.312 -6.59 1 94.88 610 GLU B N 1
ATOM 11448 C CA . GLU B 1 610 ? 38.625 17.906 -5.629 1 94.88 610 GLU B CA 1
ATOM 11449 C C . GLU B 1 610 ? 38.625 18.828 -4.41 1 94.88 610 GLU B C 1
ATOM 11451 O O . GLU B 1 610 ? 38.688 18.359 -3.271 1 94.88 610 GLU B O 1
ATOM 11456 N N . GLU B 1 611 ? 38.562 20.078 -4.688 1 95.56 611 GLU B N 1
ATOM 11457 C CA . GLU B 1 611 ? 38.531 21.062 -3.609 1 95.56 611 GLU B CA 1
ATOM 11458 C C . GLU B 1 611 ? 37.25 20.906 -2.76 1 95.56 611 GLU B C 1
ATOM 11460 O O . GLU B 1 611 ? 37.312 20.969 -1.529 1 95.56 611 GLU B O 1
ATOM 11465 N N . LEU B 1 612 ? 36.188 20.734 -3.422 1 96.75 612 LEU B N 1
ATOM 11466 C CA . LEU B 1 612 ? 34.906 20.562 -2.717 1 96.75 612 LEU B CA 1
ATOM 11467 C C . LEU B 1 612 ? 34.906 19.297 -1.885 1 96.75 612 LEU B C 1
ATOM 11469 O O . LEU B 1 612 ? 34.375 19.266 -0.772 1 96.75 612 LEU B O 1
ATOM 11473 N N . TYR B 1 613 ? 35.469 18.219 -2.486 1 96.25 613 TYR B N 1
ATOM 11474 C CA . TYR B 1 613 ? 35.594 16.938 -1.798 1 96.25 613 TYR B CA 1
ATOM 11475 C C . TYR B 1 613 ? 36.375 17.078 -0.493 1 96.25 613 TYR B C 1
ATOM 11477 O O . TYR B 1 613 ? 35.938 16.578 0.547 1 96.25 613 TYR B O 1
ATOM 11485 N N . SER B 1 614 ? 37.375 17.828 -0.48 1 95.12 614 SER B N 1
ATOM 11486 C CA . SER B 1 614 ? 38.188 18.078 0.704 1 95.12 614 SER B CA 1
ATOM 11487 C C . SER B 1 614 ? 37.438 18.953 1.71 1 95.12 614 SER B C 1
ATOM 11489 O O . SER B 1 614 ? 37.531 18.719 2.918 1 95.12 614 SER B O 1
ATOM 11491 N N . LEU B 1 615 ? 36.844 19.938 1.217 1 95.56 615 LEU B N 1
ATOM 11492 C CA . LEU B 1 615 ? 36.031 20.812 2.07 1 95.56 615 LEU B CA 1
ATOM 11493 C C . LEU B 1 615 ? 34.969 20.031 2.828 1 95.56 615 LEU B C 1
ATOM 11495 O O . LEU B 1 615 ? 34.781 20.25 4.023 1 95.56 615 LEU B O 1
ATOM 11499 N N . LEU B 1 616 ? 34.312 19.141 2.164 1 95.38 616 LEU B N 1
ATOM 11500 C CA . LEU B 1 616 ? 33.219 18.344 2.768 1 95.38 616 LEU B CA 1
ATOM 11501 C C . LEU B 1 616 ? 33.781 17.391 3.824 1 95.38 616 LEU B C 1
ATOM 11503 O O . LEU B 1 616 ? 33.125 17.141 4.836 1 95.38 616 LEU B O 1
ATOM 11507 N N . GLU B 1 617 ? 34.938 16.828 3.518 1 94.06 617 GLU B N 1
ATOM 11508 C CA . GLU B 1 617 ? 35.594 15.977 4.508 1 94.06 617 GLU B CA 1
ATOM 11509 C C . GLU B 1 617 ? 35.812 16.719 5.816 1 94.06 617 GLU B C 1
ATOM 11511 O O . GLU B 1 617 ? 35.594 16.172 6.898 1 94.06 617 GLU B O 1
ATOM 11516 N N . GLU B 1 618 ? 36.156 17.922 5.699 1 93.12 618 GLU B N 1
ATOM 11517 C CA . GLU B 1 618 ? 36.375 18.766 6.867 1 93.12 618 GLU B CA 1
ATOM 11518 C C . GLU B 1 618 ? 35.094 19.125 7.566 1 93.12 618 GLU B C 1
ATOM 11520 O O . GLU B 1 618 ? 34.969 19.047 8.789 1 93.12 618 GLU B O 1
ATOM 11525 N N . LEU B 1 619 ? 34.125 19.5 6.809 1 93.38 619 LEU B N 1
ATOM 11526 C CA . LEU B 1 619 ? 32.844 19.969 7.359 1 93.38 619 LEU B CA 1
ATOM 11527 C C . LEU B 1 619 ? 32.094 18.812 8.039 1 93.38 619 LEU B C 1
ATOM 11529 O O . LEU B 1 619 ? 31.422 19.031 9.055 1 93.38 619 LEU B O 1
ATOM 11533 N N . LEU B 1 620 ? 32.219 17.609 7.48 1 92.75 620 LEU B N 1
ATOM 11534 C CA . LEU B 1 620 ? 31.516 16.438 8.008 1 92.75 620 LEU B CA 1
ATOM 11535 C C . LEU B 1 620 ? 32.281 15.812 9.164 1 92.75 620 LEU B C 1
ATOM 11537 O O . LEU B 1 620 ? 31.75 15.016 9.922 1 92.75 620 LEU B O 1
ATOM 11541 N N . ASP B 1 621 ? 33.531 16.172 9.281 1 89.25 621 ASP B N 1
ATOM 11542 C CA . ASP B 1 621 ? 34.406 15.602 10.297 1 89.25 621 ASP B CA 1
ATOM 11543 C C . ASP B 1 621 ? 34.469 14.086 10.195 1 89.25 621 ASP B C 1
ATOM 11545 O O . ASP B 1 621 ? 34.219 13.375 11.18 1 89.25 621 ASP B O 1
ATOM 11549 N N . ARG B 1 622 ? 34.594 13.602 8.992 1 87.25 622 ARG B N 1
ATOM 11550 C CA . ARG B 1 622 ? 34.688 12.18 8.703 1 87.25 622 ARG B CA 1
ATOM 11551 C C . ARG B 1 622 ? 35.781 11.891 7.676 1 87.25 622 ARG B C 1
ATOM 11553 O O . ARG B 1 622 ? 36 12.688 6.758 1 87.25 622 ARG B O 1
ATOM 11560 N N . SER B 1 623 ? 36.375 10.758 7.855 1 88 623 SER B N 1
ATOM 11561 C CA . SER B 1 623 ? 37.406 10.367 6.898 1 88 623 SER B CA 1
ATOM 11562 C C . SER B 1 623 ? 36.781 9.672 5.688 1 88 623 SER B C 1
ATOM 11564 O O . SER B 1 623 ? 36.094 8.656 5.828 1 88 623 SER B O 1
ATOM 11566 N N . LEU B 1 624 ? 37.062 10.297 4.48 1 91.5 624 LEU B N 1
ATOM 11567 C CA . LEU B 1 624 ? 36.594 9.711 3.221 1 91.5 624 LEU B CA 1
ATOM 11568 C C . LEU B 1 624 ? 37.75 9.031 2.5 1 91.5 624 LEU B C 1
ATOM 11570 O O . LEU B 1 624 ? 38.938 9.242 2.848 1 91.5 624 LEU B O 1
ATOM 11574 N N . ILE B 1 625 ? 37.438 8.195 1.522 1 92.88 625 ILE B N 1
ATOM 11575 C CA . ILE B 1 625 ? 38.469 7.602 0.706 1 92.88 625 ILE B CA 1
ATOM 11576 C C . ILE B 1 625 ? 39.219 8.695 -0.069 1 92.88 625 ILE B C 1
ATOM 11578 O O . ILE B 1 625 ? 38.625 9.711 -0.433 1 92.88 625 ILE B O 1
ATOM 11582 N N . PRO B 1 626 ? 40.469 8.453 -0.304 1 90.88 626 PRO B N 1
ATOM 11583 C CA . PRO B 1 626 ? 41.219 9.492 -1.011 1 90.88 626 PRO B CA 1
ATOM 11584 C C . PRO B 1 626 ? 40.656 9.805 -2.389 1 90.88 626 PRO B C 1
ATOM 11586 O O . PRO B 1 626 ? 40.25 8.891 -3.111 1 90.88 626 PRO B O 1
ATOM 11589 N N . TYR B 1 627 ? 40.625 11.094 -2.695 1 92.94 627 TYR B N 1
ATOM 11590 C CA . TYR B 1 627 ? 40.094 11.539 -3.98 1 92.94 627 TYR B CA 1
ATOM 11591 C C . TYR B 1 627 ? 41 11.094 -5.125 1 92.94 627 TYR B C 1
ATOM 11593 O O . TYR B 1 627 ? 42.219 11.109 -5 1 92.94 627 TYR B O 1
ATOM 11601 N N . GLU B 1 628 ? 40.406 10.578 -6.16 1 90.19 628 GLU B N 1
ATOM 11602 C CA . GLU B 1 628 ? 41.094 10.258 -7.406 1 90.19 628 GLU B CA 1
ATOM 11603 C C . GLU B 1 628 ? 40.438 10.953 -8.594 1 90.19 628 GLU B C 1
ATOM 11605 O O . GLU B 1 628 ? 39.219 11.109 -8.633 1 90.19 628 GLU B O 1
ATOM 11610 N N . LYS B 1 629 ? 41.25 11.312 -9.539 1 87.06 629 LYS B N 1
ATOM 11611 C CA . LYS B 1 629 ? 40.719 11.977 -10.727 1 87.06 629 LYS B CA 1
ATOM 11612 C C . LYS B 1 629 ? 39.719 11.086 -11.453 1 87.06 629 LYS B C 1
ATOM 11614 O O . LYS B 1 629 ? 38.656 11.562 -11.922 1 87.06 629 LYS B O 1
ATOM 11619 N N . ASN B 1 630 ? 40.156 9.844 -11.461 1 89.31 630 ASN B N 1
ATOM 11620 C CA . ASN B 1 630 ? 39.219 8.883 -11.984 1 89.31 630 ASN B CA 1
ATOM 11621 C C . ASN B 1 630 ? 38.312 8.328 -10.883 1 89.31 630 ASN B C 1
ATOM 11623 O O . ASN B 1 630 ? 38.656 7.355 -10.219 1 89.31 630 ASN B O 1
ATOM 11627 N N . VAL B 1 631 ? 37.125 8.938 -10.859 1 92.5 631 VAL B N 1
ATOM 11628 C CA . VAL B 1 631 ? 36.219 8.617 -9.773 1 92.5 631 VAL B CA 1
ATOM 11629 C C . VAL B 1 631 ? 35.75 7.172 -9.898 1 92.5 631 VAL B C 1
ATOM 11631 O O . VAL B 1 631 ? 35.469 6.691 -11.008 1 92.5 631 VAL B O 1
ATOM 11634 N N . SER B 1 632 ? 35.812 6.488 -8.797 1 92.94 632 SER B N 1
ATOM 11635 C CA . SER B 1 632 ? 35.344 5.109 -8.75 1 92.94 632 SER B CA 1
ATOM 11636 C C . SER B 1 632 ? 34 5.016 -8.086 1 92.94 632 SER B C 1
ATOM 11638 O O . SER B 1 632 ? 33.469 6.004 -7.559 1 92.94 632 SER B O 1
ATOM 11640 N N . LEU B 1 633 ? 33.406 3.883 -8.188 1 94.69 633 LEU B N 1
ATOM 11641 C CA . LEU B 1 633 ? 32.094 3.623 -7.637 1 94.69 633 LEU B CA 1
ATOM 11642 C C . LEU B 1 633 ? 32.062 3.867 -6.129 1 94.69 633 LEU B C 1
ATOM 11644 O O . LEU B 1 633 ? 31.078 4.375 -5.59 1 94.69 633 LEU B O 1
ATOM 11648 N N . GLY B 1 634 ? 33.188 3.611 -5.418 1 94.06 634 GLY B N 1
ATOM 11649 C CA . GLY B 1 634 ? 33.281 3.811 -3.984 1 94.06 634 GLY B CA 1
ATOM 11650 C C . GLY B 1 634 ? 33.219 5.27 -3.578 1 94.06 634 GLY B C 1
ATOM 11651 O O . GLY B 1 634 ? 32.719 5.594 -2.498 1 94.06 634 GLY B O 1
ATOM 11652 N N . HIS B 1 635 ? 33.719 6.18 -4.512 1 95.12 635 HIS B N 1
ATOM 11653 C CA . HIS B 1 635 ? 33.688 7.613 -4.246 1 95.12 635 HIS B CA 1
ATOM 11654 C C . HIS B 1 635 ? 32.219 8.109 -4.203 1 95.12 635 HIS B C 1
ATOM 11656 O O . HIS B 1 635 ? 31.891 8.969 -3.381 1 95.12 635 HIS B O 1
ATOM 11662 N N . LEU B 1 636 ? 31.406 7.551 -5.062 1 96.25 636 LEU B N 1
ATOM 11663 C CA . LEU B 1 636 ? 30 7.977 -5.152 1 96.25 636 LEU B CA 1
ATOM 11664 C C . LEU B 1 636 ? 29.172 7.355 -4.039 1 96.25 636 LEU B C 1
ATOM 11666 O O . LEU B 1 636 ? 28.469 8.062 -3.314 1 96.25 636 LEU B O 1
ATOM 11670 N N . THR B 1 637 ? 29.281 6.066 -3.785 1 96.5 637 THR B N 1
ATOM 11671 C CA . THR B 1 637 ? 28.359 5.324 -2.934 1 96.5 637 THR B CA 1
ATOM 11672 C C . THR B 1 637 ? 28.578 5.668 -1.464 1 96.5 637 THR B C 1
ATOM 11674 O O . THR B 1 637 ? 27.641 5.633 -0.664 1 96.5 637 THR B O 1
ATOM 11677 N N . GLN B 1 638 ? 29.781 6.078 -1.091 1 96.06 638 GLN B N 1
ATOM 11678 C CA . GLN B 1 638 ? 30.047 6.422 0.303 1 96.06 638 GLN B CA 1
ATOM 11679 C C . GLN B 1 638 ? 29.328 7.711 0.693 1 96.06 638 GLN B C 1
ATOM 11681 O O . GLN B 1 638 ? 29.094 7.965 1.878 1 96.06 638 GLN B O 1
ATOM 11686 N N . LEU B 1 639 ? 28.969 8.508 -0.333 1 96.69 639 LEU B N 1
ATOM 11687 C CA . LEU B 1 639 ? 28.359 9.805 -0.071 1 96.69 639 LEU B CA 1
ATOM 11688 C C . LEU B 1 639 ? 26.875 9.648 0.26 1 96.69 639 LEU B C 1
ATOM 11690 O O . LEU B 1 639 ? 26.266 10.547 0.851 1 96.69 639 LEU B O 1
ATOM 11694 N N . PHE B 1 640 ? 26.266 8.523 -0.147 1 96.44 640 PHE B N 1
ATOM 11695 C CA . PHE B 1 640 ? 24.828 8.336 0.013 1 96.44 640 PHE B CA 1
ATOM 11696 C C . PHE B 1 640 ? 24.453 8.312 1.488 1 96.44 640 PHE B C 1
ATOM 11698 O O . PHE B 1 640 ? 23.594 9.078 1.929 1 96.44 640 PHE B O 1
ATOM 11705 N N . PRO B 1 641 ? 25.078 7.434 2.367 1 95.38 641 PRO B N 1
ATOM 11706 C CA . PRO B 1 641 ? 24.719 7.445 3.789 1 95.38 641 PRO B CA 1
ATOM 11707 C C . PRO B 1 641 ? 25 8.789 4.453 1 95.38 641 PRO B C 1
ATOM 11709 O O . PRO B 1 641 ? 24.266 9.211 5.348 1 95.38 641 PRO B O 1
ATOM 11712 N N . LEU B 1 642 ? 26.062 9.461 4.043 1 95.38 642 LEU B N 1
ATOM 11713 C CA . LEU B 1 642 ? 26.422 10.75 4.629 1 95.38 642 LEU B CA 1
ATOM 11714 C C . LEU B 1 642 ? 25.375 11.805 4.301 1 95.38 642 LEU B C 1
ATOM 11716 O O . LEU B 1 642 ? 25 12.609 5.164 1 95.38 642 LEU B O 1
ATOM 11720 N N . LEU B 1 643 ? 24.953 11.805 3.047 1 96.62 643 LEU B N 1
ATOM 11721 C CA . LEU B 1 643 ? 23.891 12.727 2.643 1 96.62 643 LEU B CA 1
ATOM 11722 C C . LEU B 1 643 ? 22.625 12.5 3.467 1 96.62 643 LEU B C 1
ATOM 11724 O O . LEU B 1 643 ? 22 13.461 3.93 1 96.62 643 LEU B O 1
ATOM 11728 N N . GLU B 1 644 ? 22.281 11.258 3.691 1 94.88 644 GLU B N 1
ATOM 11729 C CA . GLU B 1 644 ? 21.047 10.938 4.391 1 94.88 644 GLU B CA 1
ATOM 11730 C C . GLU B 1 644 ? 21.125 11.312 5.867 1 94.88 644 GLU B C 1
ATOM 11732 O O . GLU B 1 644 ? 20.141 11.758 6.461 1 94.88 644 GLU B O 1
ATOM 11737 N N . ILE B 1 645 ? 22.312 11.188 6.496 1 93.25 645 ILE B N 1
ATOM 11738 C CA . ILE B 1 645 ? 22.531 11.602 7.875 1 93.25 645 ILE B CA 1
ATOM 11739 C C . ILE B 1 645 ? 22.312 13.109 8 1 93.25 645 ILE B C 1
ATOM 11741 O O . ILE B 1 645 ? 21.625 13.57 8.922 1 93.25 645 ILE B O 1
ATOM 11745 N N . GLU B 1 646 ? 22.828 13.883 7.051 1 94.94 646 GLU B N 1
ATOM 11746 C CA . GLU B 1 646 ? 22.75 15.336 7.113 1 94.94 646 GLU B CA 1
ATOM 11747 C C . GLU B 1 646 ? 21.328 15.812 6.836 1 94.94 646 GLU B C 1
ATOM 11749 O O . GLU B 1 646 ? 20.875 16.812 7.398 1 94.94 646 GLU B O 1
ATOM 11754 N N . ILE B 1 647 ? 20.625 15.117 5.93 1 95.31 647 ILE B N 1
ATOM 11755 C CA . ILE B 1 647 ? 19.219 15.453 5.684 1 95.31 647 ILE B CA 1
ATOM 11756 C C . ILE B 1 647 ? 18.422 15.297 6.973 1 95.31 647 ILE B C 1
ATOM 11758 O O . ILE B 1 647 ? 17.594 16.141 7.301 1 95.31 647 ILE B O 1
ATOM 11762 N N . ARG B 1 648 ? 18.672 14.258 7.711 1 92.56 648 ARG B N 1
ATOM 11763 C CA . ARG B 1 648 ? 17.984 14.023 8.977 1 92.56 648 ARG B CA 1
ATOM 11764 C C . ARG B 1 648 ? 18.344 15.094 10 1 92.56 648 ARG B C 1
ATOM 11766 O O . ARG B 1 648 ? 17.484 15.531 10.773 1 92.56 648 ARG B O 1
ATOM 11773 N N . HIS B 1 649 ? 19.594 15.469 10 1 91.81 649 HIS B N 1
ATOM 11774 C CA . HIS B 1 649 ? 20.031 16.547 10.883 1 91.81 649 HIS B CA 1
ATOM 11775 C C . HIS B 1 649 ? 19.297 17.844 10.57 1 91.81 649 HIS B C 1
ATOM 11777 O O . HIS B 1 649 ? 18.812 18.516 11.484 1 91.81 649 HIS B O 1
ATOM 11783 N N . LEU B 1 650 ? 19.203 18.109 9.32 1 92 650 LEU B N 1
ATOM 11784 C CA . LEU B 1 650 ? 18.453 19.297 8.898 1 92 650 LEU B CA 1
ATOM 11785 C C . LEU B 1 650 ? 17 19.203 9.32 1 92 650 LEU B C 1
ATOM 11787 O O . LEU B 1 650 ? 16.422 20.172 9.828 1 92 650 LEU B O 1
ATOM 11791 N N . GLY B 1 651 ? 16.406 18.062 9.094 1 89.75 651 GLY B N 1
ATOM 11792 C CA . GLY B 1 651 ? 15.023 17.859 9.484 1 89.75 651 GLY B CA 1
ATOM 11793 C C . GLY B 1 651 ? 14.781 18.094 10.961 1 89.75 651 GLY B C 1
ATOM 11794 O O . GLY B 1 651 ? 13.789 18.719 11.336 1 89.75 651 GLY B O 1
ATOM 11795 N N . LYS B 1 652 ? 15.75 17.641 11.758 1 87.38 652 LYS B N 1
ATOM 11796 C CA . LYS B 1 652 ? 15.656 17.812 13.211 1 87.38 652 LYS B CA 1
ATOM 11797 C C . LYS B 1 652 ? 15.609 19.281 13.586 1 87.38 652 LYS B C 1
ATOM 11799 O O . LYS B 1 652 ? 14.914 19.672 14.523 1 87.38 652 LYS B O 1
ATOM 11804 N N . MET B 1 653 ? 16.312 20.031 12.859 1 83.56 653 MET B N 1
ATOM 11805 C CA . MET B 1 653 ? 16.391 21.469 13.141 1 83.56 653 MET B CA 1
ATOM 11806 C C . MET B 1 653 ? 15.047 22.141 12.891 1 83.56 653 MET B C 1
ATOM 11808 O O . MET B 1 653 ? 14.766 23.203 13.453 1 83.56 653 MET B O 1
ATOM 11812 N N . PHE B 1 654 ? 14.203 21.531 12.094 1 80.88 654 PHE B N 1
ATOM 11813 C CA . PHE B 1 654 ? 12.898 22.094 11.789 1 80.88 654 PHE B CA 1
ATOM 11814 C C . PHE B 1 654 ? 11.797 21.375 12.547 1 80.88 654 PHE B C 1
ATOM 11816 O O . PHE B 1 654 ? 10.625 21.453 12.188 1 80.88 654 PHE B O 1
ATOM 11823 N N . GLY B 1 655 ? 12.227 20.578 13.523 1 79.19 655 GLY B N 1
ATOM 11824 C CA . GLY B 1 655 ? 11.258 19.922 14.398 1 79.19 655 GLY B CA 1
ATOM 11825 C C . GLY B 1 655 ? 10.688 18.641 13.797 1 79.19 655 GLY B C 1
ATOM 11826 O O . GLY B 1 655 ? 9.656 18.141 14.25 1 79.19 655 GLY B O 1
ATOM 11827 N N . ILE B 1 656 ? 11.305 18.172 12.758 1 85.06 656 ILE B N 1
ATOM 11828 C CA . ILE B 1 656 ? 10.875 16.891 12.188 1 85.06 656 ILE B CA 1
ATOM 11829 C C . ILE B 1 656 ? 11.547 15.742 12.938 1 85.06 656 ILE B C 1
ATOM 11831 O O . ILE B 1 656 ? 12.781 15.664 12.984 1 85.06 656 ILE B O 1
ATOM 11835 N N . VAL B 1 657 ? 10.719 14.945 13.578 1 84.88 657 VAL B N 1
ATOM 11836 C CA . VAL B 1 657 ? 11.266 13.781 14.273 1 84.88 657 VAL B CA 1
ATOM 11837 C C . VAL B 1 657 ? 11.906 12.828 13.266 1 84.88 657 VAL B C 1
ATOM 11839 O O . VAL B 1 657 ? 11.258 12.414 12.305 1 84.88 657 VAL B O 1
ATOM 11842 N N . PRO B 1 658 ? 13.133 12.547 13.406 1 85.31 658 PRO B N 1
ATOM 11843 C CA . PRO B 1 658 ? 13.844 11.75 12.406 1 85.31 658 PRO B CA 1
ATOM 11844 C C . PRO B 1 658 ? 13.477 10.273 12.461 1 85.31 658 PRO B C 1
ATOM 11846 O O . PRO B 1 658 ? 13.977 9.477 11.664 1 85.31 658 PRO B O 1
ATOM 11849 N N . PHE B 1 659 ? 12.641 9.93 13.383 1 84.5 659 PHE B N 1
ATOM 11850 C CA . PHE B 1 659 ? 12.273 8.531 13.562 1 84.5 659 PHE B CA 1
ATOM 11851 C C . PHE B 1 659 ? 10.812 8.305 13.195 1 84.5 659 PHE B C 1
ATOM 11853 O O . PHE B 1 659 ? 10.023 9.242 13.148 1 84.5 659 PHE B O 1
ATOM 11860 N N . LYS B 1 660 ? 10.602 7.078 12.883 1 81.06 660 LYS B N 1
ATOM 11861 C CA . LYS B 1 660 ? 9.219 6.723 12.586 1 81.06 660 LYS B CA 1
ATOM 11862 C C . LYS B 1 660 ? 8.328 6.91 13.812 1 81.06 660 LYS B C 1
ATOM 11864 O O . LYS B 1 660 ? 8.727 6.566 14.93 1 81.06 660 LYS B O 1
ATOM 11869 N N . GLU B 1 661 ? 7.227 7.516 13.656 1 79.62 661 GLU B N 1
ATOM 11870 C CA . GLU B 1 661 ? 6.336 7.855 14.758 1 79.62 661 GLU B CA 1
ATOM 11871 C C . GLU B 1 661 ? 5.27 6.781 14.961 1 79.62 661 GLU B C 1
ATOM 11873 O O . GLU B 1 661 ? 4.074 7.07 14.914 1 79.62 661 GLU B O 1
ATOM 11878 N N . ASN B 1 662 ? 5.707 5.562 15.031 1 79.88 662 ASN B N 1
ATOM 11879 C CA . ASN B 1 662 ? 4.84 4.434 15.352 1 79.88 662 ASN B CA 1
ATOM 11880 C C . ASN B 1 662 ? 5.469 3.521 16.406 1 79.88 662 ASN B C 1
ATOM 11882 O O . ASN B 1 662 ? 6.691 3.414 16.484 1 79.88 662 ASN B O 1
ATOM 11886 N N . ARG B 1 663 ? 4.672 2.863 17.156 1 75.31 663 ARG B N 1
ATOM 11887 C CA . ARG B 1 663 ? 5.09 2.094 18.328 1 75.31 663 ARG B CA 1
ATOM 11888 C C . ARG B 1 663 ? 5.973 0.918 17.922 1 75.31 663 ARG B C 1
ATOM 11890 O O . ARG B 1 663 ? 6.859 0.511 18.672 1 75.31 663 ARG B O 1
ATOM 11897 N N . GLU B 1 664 ? 5.73 0.473 16.766 1 71.69 664 GLU B N 1
ATOM 11898 C CA . GLU B 1 664 ? 6.414 -0.753 16.359 1 71.69 664 GLU B CA 1
ATOM 11899 C C . GLU B 1 664 ? 7.777 -0.451 15.75 1 71.69 664 GLU B C 1
ATOM 11901 O O . GLU B 1 664 ? 8.68 -1.287 15.789 1 71.69 664 GLU B O 1
ATOM 11906 N N . GLU B 1 665 ? 7.926 0.794 15.234 1 76.44 665 GLU B N 1
ATOM 11907 C CA . GLU B 1 665 ? 9.156 1.084 14.508 1 76.44 665 GLU B CA 1
ATOM 11908 C C . GLU B 1 665 ? 9.766 2.408 14.961 1 76.44 665 GLU B C 1
ATOM 11910 O O . GLU B 1 665 ? 10.469 3.07 14.188 1 76.44 665 GLU B O 1
ATOM 11915 N N . TYR B 1 666 ? 9.562 2.836 16.188 1 80.56 666 TYR B N 1
ATOM 11916 C CA . TYR B 1 666 ? 10 4.133 16.688 1 80.56 666 TYR B CA 1
ATOM 11917 C C . TYR B 1 666 ? 11.523 4.219 16.703 1 80.56 666 TYR B C 1
ATOM 11919 O O . TYR B 1 666 ? 12.086 5.316 16.766 1 80.56 666 TYR B O 1
ATOM 11927 N N . PHE B 1 667 ? 12.242 3.09 16.594 1 78.12 667 PHE B N 1
ATOM 11928 C CA . PHE B 1 667 ? 13.695 3.053 16.672 1 78.12 667 PHE B CA 1
ATOM 11929 C C . PHE B 1 667 ? 14.32 3.117 15.289 1 78.12 667 PHE B C 1
ATOM 11931 O O . PHE B 1 667 ? 15.547 3.178 15.156 1 78.12 667 PHE B O 1
ATOM 11938 N N . LYS B 1 668 ? 13.469 3.15 14.234 1 78.69 668 LYS B N 1
ATOM 11939 C CA . LYS B 1 668 ? 13.953 3.238 12.859 1 78.69 668 LYS B CA 1
ATOM 11940 C C . LYS B 1 668 ? 13.891 4.672 12.344 1 78.69 668 LYS B C 1
ATOM 11942 O O . LYS B 1 668 ? 12.945 5.406 12.648 1 78.69 668 LYS B O 1
ATOM 11947 N N . PHE B 1 669 ? 14.805 4.988 11.5 1 83.69 669 PHE B N 1
ATOM 11948 C CA . PHE B 1 669 ? 14.836 6.32 10.906 1 83.69 669 PHE B CA 1
ATOM 11949 C C . PHE B 1 669 ? 13.789 6.449 9.812 1 83.69 669 PHE B C 1
ATOM 11951 O O . PHE B 1 669 ? 13.484 5.477 9.117 1 83.69 669 PHE B O 1
ATOM 11958 N N . LYS B 1 670 ? 13.305 7.648 9.68 1 86.44 670 LYS B N 1
ATOM 11959 C CA . LYS B 1 670 ? 12.492 7.984 8.508 1 86.44 670 LYS B CA 1
ATOM 11960 C C . LYS B 1 670 ? 13.344 8.016 7.242 1 86.44 670 LYS B C 1
ATOM 11962 O O . LYS B 1 670 ? 14.547 8.266 7.301 1 86.44 670 LYS B O 1
ATOM 11967 N N . ASP B 1 671 ? 12.734 7.781 6.113 1 86.94 671 ASP B N 1
ATOM 11968 C CA . ASP B 1 671 ? 13.406 7.941 4.828 1 86.94 671 ASP B CA 1
ATOM 11969 C C . ASP B 1 671 ? 13.75 9.406 4.57 1 86.94 671 ASP B C 1
ATOM 11971 O O . ASP B 1 671 ? 12.93 10.297 4.805 1 86.94 671 ASP B O 1
ATOM 11975 N N . PRO B 1 672 ? 14.883 9.648 4.121 1 91.31 672 PRO B N 1
ATOM 11976 C CA . PRO B 1 672 ? 15.281 11.031 3.865 1 91.31 672 PRO B CA 1
ATOM 11977 C C . PRO B 1 672 ? 14.367 11.734 2.863 1 91.31 672 PRO B C 1
ATOM 11979 O O . PRO B 1 672 ? 14.141 12.938 2.977 1 91.31 672 PRO B O 1
ATOM 11982 N N . SER B 1 673 ? 13.906 10.977 1.862 1 91 673 SER B N 1
ATOM 11983 C CA . SER B 1 673 ? 13 11.578 0.89 1 91 673 SER B CA 1
ATOM 11984 C C . SER B 1 673 ? 11.727 12.086 1.561 1 91 673 SER B C 1
ATOM 11986 O O . SER B 1 673 ? 11.188 13.125 1.182 1 91 673 SER B O 1
ATOM 11988 N N . SER B 1 674 ? 11.32 11.422 2.629 1 89.44 674 SER B N 1
ATOM 11989 C CA . SER B 1 674 ? 10.133 11.836 3.371 1 89.44 674 SER B CA 1
ATOM 11990 C C . SER B 1 674 ? 10.398 13.117 4.16 1 89.44 674 SER B C 1
ATOM 11992 O O . SER B 1 674 ? 9.523 13.977 4.266 1 89.44 674 SER B O 1
ATOM 11994 N N . ILE B 1 675 ? 11.523 13.219 4.719 1 92.06 675 ILE B N 1
ATOM 11995 C CA . ILE B 1 675 ? 11.906 14.406 5.48 1 92.06 675 ILE B CA 1
ATOM 11996 C C . ILE B 1 675 ? 11.977 15.617 4.555 1 92.06 675 ILE B C 1
ATOM 11998 O O . ILE B 1 675 ? 11.438 16.672 4.871 1 92.06 675 ILE B O 1
ATOM 12002 N N . LEU B 1 676 ? 12.578 15.391 3.361 1 93.12 676 LEU B N 1
ATOM 12003 C CA . LEU B 1 676 ? 12.68 16.469 2.383 1 93.12 676 LEU B CA 1
ATOM 12004 C C . LEU B 1 676 ? 11.297 16.906 1.905 1 93.12 676 LEU B C 1
ATOM 12006 O O . LEU B 1 676 ? 11.031 18.094 1.775 1 93.12 676 LEU B O 1
ATOM 12010 N N . ARG B 1 677 ? 10.492 15.938 1.668 1 90.62 677 ARG B N 1
ATOM 12011 C CA . ARG B 1 677 ? 9.133 16.219 1.227 1 90.62 677 ARG B CA 1
ATOM 12012 C C . ARG B 1 677 ? 8.391 17.062 2.258 1 90.62 677 ARG B C 1
ATOM 12014 O O . ARG B 1 677 ? 7.707 18.031 1.903 1 90.62 677 ARG B O 1
ATOM 12021 N N . GLU B 1 678 ? 8.492 16.656 3.521 1 86.44 678 GLU B N 1
ATOM 12022 C CA . GLU B 1 678 ? 7.824 17.391 4.59 1 86.44 678 GLU B CA 1
ATOM 12023 C C . GLU B 1 678 ? 8.336 18.828 4.668 1 86.44 678 GLU B C 1
ATOM 12025 O O . GLU B 1 678 ? 7.551 19.766 4.891 1 86.44 678 GLU B O 1
ATOM 12030 N N . LEU B 1 679 ? 9.57 19.047 4.473 1 87.69 679 LEU B N 1
ATOM 12031 C CA . LEU B 1 679 ? 10.18 20.375 4.516 1 87.69 679 LEU B CA 1
ATOM 12032 C C . LEU B 1 679 ? 9.719 21.219 3.336 1 87.69 679 LEU B C 1
ATOM 12034 O O . LEU B 1 679 ? 9.328 22.375 3.51 1 87.69 679 LEU B O 1
ATOM 12038 N N . ILE B 1 680 ? 9.734 20.609 2.135 1 88.25 680 ILE B N 1
ATOM 12039 C CA . ILE B 1 680 ? 9.352 21.312 0.919 1 88.25 680 ILE B CA 1
ATOM 12040 C C . ILE B 1 680 ? 7.867 21.672 0.975 1 88.25 680 ILE B C 1
ATOM 12042 O O . ILE B 1 680 ? 7.477 22.781 0.599 1 88.25 680 ILE B O 1
ATOM 12046 N N . ASP B 1 681 ? 7.109 20.75 1.463 1 80.69 681 ASP B N 1
ATOM 12047 C CA . ASP B 1 681 ? 5.672 20.969 1.582 1 80.69 681 ASP B CA 1
ATOM 12048 C C . ASP B 1 681 ? 5.371 22.125 2.541 1 80.69 681 ASP B C 1
ATOM 12050 O O . ASP B 1 681 ? 4.48 22.938 2.285 1 80.69 681 ASP B O 1
ATOM 12054 N N . LYS B 1 682 ? 6.066 22.125 3.637 1 75.69 682 LYS B N 1
ATOM 12055 C CA . LYS B 1 682 ? 5.91 23.203 4.605 1 75.69 682 LYS B CA 1
ATOM 12056 C C . LYS B 1 682 ? 6.195 24.562 3.961 1 75.69 682 LYS B C 1
ATOM 12058 O O . LYS B 1 682 ? 5.473 25.531 4.203 1 75.69 682 LYS B O 1
ATOM 12063 N N . ILE B 1 683 ? 7.176 24.594 3.135 1 75.88 683 ILE B N 1
ATOM 12064 C CA . ILE B 1 683 ? 7.57 25.828 2.471 1 75.88 683 ILE B CA 1
ATOM 12065 C C . ILE B 1 683 ? 6.535 26.203 1.416 1 75.88 683 ILE B C 1
ATOM 12067 O O . ILE B 1 683 ? 6.156 27.375 1.291 1 75.88 683 ILE B O 1
ATOM 12071 N N . TYR B 1 684 ? 6.074 25.203 0.742 1 78.5 684 TYR B N 1
ATOM 12072 C CA . TYR B 1 684 ? 5.105 25.453 -0.319 1 78.5 684 TYR B CA 1
ATOM 12073 C C . TYR B 1 684 ? 3.783 25.953 0.254 1 78.5 684 TYR B C 1
ATOM 12075 O O . TYR B 1 684 ? 3.148 26.844 -0.319 1 78.5 684 TYR B O 1
ATOM 12083 N N . GLN B 1 685 ? 3.391 25.359 1.309 1 68.5 685 GLN B N 1
ATOM 12084 C CA . GLN B 1 685 ? 2.135 25.766 1.931 1 68.5 685 GLN B CA 1
ATOM 12085 C C . GLN B 1 685 ? 2.182 27.219 2.367 1 68.5 685 GLN B C 1
ATOM 12087 O O . GLN B 1 685 ? 1.165 27.922 2.33 1 68.5 685 GLN B O 1
ATOM 12092 N N . GLU B 1 686 ? 3.385 27.625 2.582 1 61.09 686 GLU B N 1
ATOM 12093 C CA . GLU B 1 686 ? 3.564 29 3.037 1 61.09 686 GLU B CA 1
ATOM 12094 C C . GLU B 1 686 ? 3.637 29.953 1.856 1 61.09 686 GLU B C 1
ATOM 12096 O O . GLU B 1 686 ? 3.129 31.078 1.932 1 61.09 686 GLU B O 1
ATOM 12101 N N . LEU B 1 687 ? 4.254 29.469 0.732 1 66.19 687 LEU B N 1
ATOM 12102 C CA . LEU B 1 687 ? 4.602 30.391 -0.349 1 66.19 687 LEU B CA 1
ATOM 12103 C C . LEU B 1 687 ? 3.695 30.172 -1.556 1 66.19 687 LEU B C 1
ATOM 12105 O O . LEU B 1 687 ? 3.633 31.016 -2.451 1 66.19 687 LEU B O 1
ATOM 12109 N N . ASP B 1 688 ? 2.947 29.078 -1.453 1 67.44 688 ASP B N 1
ATOM 12110 C CA . ASP B 1 688 ? 2.238 28.656 -2.652 1 67.44 688 ASP B CA 1
ATOM 12111 C C . ASP B 1 688 ? 3.17 28.625 -3.861 1 67.44 688 ASP B C 1
ATOM 12113 O O . ASP B 1 688 ? 2.766 28.969 -4.973 1 67.44 688 ASP B O 1
ATOM 12117 N N . SER B 1 689 ? 4.426 28.531 -3.525 1 75.38 689 SER B N 1
ATOM 12118 C CA . SER B 1 689 ? 5.492 28.406 -4.516 1 75.38 689 SER B CA 1
ATOM 12119 C C . SER B 1 689 ? 6.707 27.703 -3.939 1 75.38 689 SER B C 1
ATOM 12121 O O . SER B 1 689 ? 6.805 27.5 -2.725 1 75.38 689 SER B O 1
ATOM 12123 N N . PHE B 1 690 ? 7.562 27.312 -4.742 1 79.38 690 PHE B N 1
ATOM 12124 C CA . PHE B 1 690 ? 8.758 26.609 -4.297 1 79.38 690 PHE B CA 1
ATOM 12125 C C . PHE B 1 690 ? 9.914 27.594 -4.102 1 79.38 690 PHE B C 1
ATOM 12127 O O . PHE B 1 690 ? 11.07 27.172 -3.998 1 79.38 690 PHE B O 1
ATOM 12134 N N . GLU B 1 691 ? 9.398 28.812 -3.953 1 77.69 691 GLU B N 1
ATOM 12135 C CA . GLU B 1 691 ? 10.445 29.812 -3.838 1 77.69 691 GLU B CA 1
ATOM 12136 C C . GLU B 1 691 ? 11.164 29.719 -2.496 1 77.69 691 GLU B C 1
ATOM 12138 O O . GLU B 1 691 ? 10.594 29.234 -1.515 1 77.69 691 GLU B O 1
ATOM 12143 N N . SER B 1 692 ? 12.453 29.656 -2.379 1 75.69 692 SER B N 1
ATOM 12144 C CA . SER B 1 692 ? 13.305 29.719 -1.193 1 75.69 692 SER B CA 1
ATOM 12145 C C . SER B 1 692 ? 13.93 28.375 -0.876 1 75.69 692 SER B C 1
ATOM 12147 O O . SER B 1 692 ? 14.773 28.266 0.016 1 75.69 692 SER B O 1
ATOM 12149 N N . ALA B 1 693 ? 13.375 27.406 -1.511 1 81.88 693 ALA B N 1
ATOM 12150 C CA . ALA B 1 693 ? 13.977 26.109 -1.18 1 81.88 693 ALA B CA 1
ATOM 12151 C C . ALA B 1 693 ? 14.477 25.406 -2.434 1 81.88 693 ALA B C 1
ATOM 12153 O O . ALA B 1 693 ? 14.18 24.234 -2.65 1 81.88 693 ALA B O 1
ATOM 12154 N N . PRO B 1 694 ? 15.203 26.109 -3.244 1 90.44 694 PRO B N 1
ATOM 12155 C CA . PRO B 1 694 ? 15.656 25.453 -4.473 1 90.44 694 PRO B CA 1
ATOM 12156 C C . PRO B 1 694 ? 16.625 24.312 -4.207 1 90.44 694 PRO B C 1
ATOM 12158 O O . PRO B 1 694 ? 16.625 23.312 -4.941 1 90.44 694 PRO B O 1
ATOM 12161 N N . GLU B 1 695 ? 17.438 24.484 -3.139 1 93.62 695 GLU B N 1
ATOM 12162 C CA . GLU B 1 695 ? 18.422 23.453 -2.84 1 93.62 695 GLU B CA 1
ATOM 12163 C C . GLU B 1 695 ? 17.734 22.156 -2.385 1 93.62 695 GLU B C 1
ATOM 12165 O O . GLU B 1 695 ? 18.203 21.062 -2.699 1 93.62 695 GLU B O 1
ATOM 12170 N N . LEU B 1 696 ? 16.641 22.266 -1.65 1 94 696 LEU B N 1
ATOM 12171 C CA . LEU B 1 696 ? 15.906 21.078 -1.215 1 94 696 LEU B CA 1
ATOM 12172 C C . LEU B 1 696 ? 15.25 20.375 -2.4 1 94 696 LEU B C 1
ATOM 12174 O O . LEU B 1 696 ? 15.227 19.141 -2.463 1 94 696 LEU B O 1
ATOM 12178 N N . LEU B 1 697 ? 14.766 21.172 -3.35 1 94.88 697 LEU B N 1
ATOM 12179 C CA . LEU B 1 697 ? 14.188 20.609 -4.566 1 94.88 697 LEU B CA 1
ATOM 12180 C C . LEU B 1 697 ? 15.258 19.906 -5.402 1 94.88 697 LEU B C 1
ATOM 12182 O O . LEU B 1 697 ? 15.016 18.828 -5.961 1 94.88 697 LEU B O 1
ATOM 12186 N N . PHE B 1 698 ? 16.422 20.578 -5.465 1 97.12 698 PHE B N 1
ATOM 12187 C CA . PHE B 1 698 ? 17.562 20 -6.172 1 97.12 698 PHE B CA 1
ATOM 12188 C C . PHE B 1 698 ? 17.891 18.609 -5.625 1 97.12 698 PHE B C 1
ATOM 12190 O O . PHE B 1 698 ? 17.984 17.656 -6.387 1 97.12 698 PHE B O 1
ATOM 12197 N N . VAL B 1 699 ? 17.984 18.5 -4.324 1 97.25 699 VAL B N 1
ATOM 12198 C CA . VAL B 1 699 ? 18.359 17.25 -3.678 1 97.25 699 VAL B CA 1
ATOM 12199 C C . VAL B 1 699 ? 17.25 16.219 -3.869 1 97.25 699 VAL B C 1
ATOM 12201 O O . VAL B 1 699 ? 17.516 15.07 -4.211 1 97.25 699 VAL B O 1
ATOM 12204 N N . TYR B 1 700 ? 16.031 16.609 -3.705 1 95.88 700 TYR B N 1
ATOM 12205 C CA . TYR B 1 700 ? 14.898 15.688 -3.818 1 95.88 700 TYR B CA 1
ATOM 12206 C C . TYR B 1 700 ? 14.797 15.125 -5.23 1 95.88 700 TYR B C 1
ATOM 12208 O O . TYR B 1 700 ? 14.68 13.906 -5.414 1 95.88 700 TYR B O 1
ATOM 12216 N N . HIS B 1 701 ? 14.828 15.938 -6.262 1 95.12 701 HIS B N 1
ATOM 12217 C CA . HIS B 1 701 ? 14.594 15.531 -7.641 1 95.12 701 HIS B CA 1
ATOM 12218 C C . HIS B 1 701 ? 15.766 14.727 -8.188 1 95.12 701 HIS B C 1
ATOM 12220 O O . HIS B 1 701 ? 15.57 13.719 -8.875 1 95.12 701 HIS B O 1
ATOM 12226 N N . PHE B 1 702 ? 16.938 15.156 -7.863 1 97.12 702 PHE B N 1
ATOM 12227 C CA . PHE B 1 702 ? 18.094 14.539 -8.516 1 97.12 702 PHE B CA 1
ATOM 12228 C C . PHE B 1 702 ? 18.531 13.289 -7.773 1 97.12 702 PHE B C 1
ATOM 12230 O O . PHE B 1 702 ? 19.062 12.352 -8.383 1 97.12 702 PHE B O 1
ATOM 12237 N N . MET B 1 703 ? 18.25 13.211 -6.457 1 96.88 703 MET B N 1
ATOM 12238 C CA . MET B 1 703 ? 18.766 12.07 -5.695 1 96.88 703 MET B CA 1
ATOM 12239 C C . MET B 1 703 ? 17.672 11.031 -5.484 1 96.88 703 MET B C 1
ATOM 12241 O O . MET B 1 703 ? 17.953 9.836 -5.402 1 96.88 703 MET B O 1
ATOM 12245 N N . TYR B 1 704 ? 16.422 11.477 -5.43 1 94.38 704 TYR B N 1
ATOM 12246 C CA . TYR B 1 704 ? 15.438 10.531 -4.902 1 94.38 704 TYR B CA 1
ATOM 12247 C C . TYR B 1 704 ? 14.219 10.438 -5.82 1 94.38 704 TYR B C 1
ATOM 12249 O O . TYR B 1 704 ? 13.414 9.516 -5.699 1 94.38 704 TYR B O 1
ATOM 12257 N N . ASN B 1 705 ? 13.984 11.328 -6.773 1 93.12 705 ASN B N 1
ATOM 12258 C CA . ASN B 1 705 ? 12.789 11.352 -7.613 1 93.12 705 ASN B CA 1
ATOM 12259 C C . ASN B 1 705 ? 13.016 10.594 -8.922 1 93.12 705 ASN B C 1
ATOM 12261 O O . ASN B 1 705 ? 13.875 10.969 -9.719 1 93.12 705 ASN B O 1
ATOM 12265 N N . SER B 1 706 ? 12.211 9.664 -9.219 1 87.94 706 SER B N 1
ATOM 12266 C CA . SER B 1 706 ? 12.367 8.812 -10.398 1 87.94 706 SER B CA 1
ATOM 12267 C C . SER B 1 706 ? 12.016 9.555 -11.672 1 87.94 706 SER B C 1
ATOM 12269 O O . SER B 1 706 ? 12.391 9.141 -12.773 1 87.94 706 SER B O 1
ATOM 12271 N N . ASN B 1 707 ? 11.258 10.664 -11.539 1 88.94 707 ASN B N 1
ATOM 12272 C CA . ASN B 1 707 ? 10.875 11.453 -12.711 1 88.94 707 ASN B CA 1
ATOM 12273 C C . ASN B 1 707 ? 12.031 12.328 -13.188 1 88.94 707 ASN B C 1
ATOM 12275 O O . ASN B 1 707 ? 11.969 12.906 -14.273 1 88.94 707 ASN B O 1
ATOM 12279 N N . SER B 1 708 ? 13.047 12.352 -12.344 1 92.25 708 SER B N 1
ATOM 12280 C CA . SER B 1 708 ? 14.242 13.102 -12.711 1 92.25 708 SER B CA 1
ATOM 12281 C C . SER B 1 708 ? 15.469 12.195 -12.789 1 92.25 708 SER B C 1
ATOM 12283 O O . SER B 1 708 ? 15.469 11.211 -13.539 1 92.25 708 SER B O 1
ATOM 12285 N N . PHE B 1 709 ? 16.547 12.484 -12.047 1 92.44 709 PHE B N 1
ATOM 12286 C CA . PHE B 1 709 ? 17.75 11.664 -12.18 1 92.44 709 PHE B CA 1
ATOM 12287 C C . PHE B 1 709 ? 17.672 10.453 -11.266 1 92.44 709 PHE B C 1
ATOM 12289 O O . PHE B 1 709 ? 18.078 9.352 -11.648 1 92.44 709 PHE B O 1
ATOM 12296 N N . ASN B 1 710 ? 17.188 10.602 -10.016 1 93.19 710 ASN B N 1
ATOM 12297 C CA . ASN B 1 710 ? 17.078 9.516 -9.047 1 93.19 710 ASN B CA 1
ATOM 12298 C C . ASN B 1 710 ? 18.406 8.789 -8.867 1 93.19 710 ASN B C 1
ATOM 12300 O O . ASN B 1 710 ? 18.453 7.559 -8.945 1 93.19 710 ASN B O 1
ATOM 12304 N N . ILE B 1 711 ? 19.438 9.477 -8.656 1 95.5 711 ILE B N 1
ATOM 12305 C CA . ILE B 1 711 ? 20.797 8.977 -8.727 1 95.5 711 ILE B CA 1
ATOM 12306 C C . ILE B 1 711 ? 21.016 7.922 -7.637 1 95.5 711 ILE B C 1
ATOM 12308 O O . ILE B 1 711 ? 21.562 6.848 -7.906 1 95.5 711 ILE B O 1
ATOM 12312 N N . ARG B 1 712 ? 20.625 8.227 -6.418 1 95.31 712 ARG B N 1
ATOM 12313 C CA . ARG B 1 712 ? 20.859 7.328 -5.289 1 95.31 712 ARG B CA 1
ATOM 12314 C C . ARG B 1 712 ? 20.234 5.957 -5.539 1 95.31 712 ARG B C 1
ATOM 12316 O O . ARG B 1 712 ? 20.906 4.934 -5.395 1 95.31 712 ARG B O 1
ATOM 12323 N N . ASN B 1 713 ? 19.062 5.883 -5.996 1 89.81 713 ASN B N 1
ATOM 12324 C CA . ASN B 1 713 ? 18.375 4.609 -6.207 1 89.81 713 ASN B CA 1
ATOM 12325 C C . ASN B 1 713 ? 18.922 3.887 -7.438 1 89.81 713 ASN B C 1
ATOM 12327 O O . ASN B 1 713 ? 19.141 2.676 -7.402 1 89.81 713 ASN B O 1
ATOM 12331 N N . GLU B 1 714 ? 19.125 4.637 -8.547 1 90.75 714 GLU B N 1
ATOM 12332 C CA . GLU B 1 714 ? 19.609 4.023 -9.773 1 90.75 714 GLU B CA 1
ATOM 12333 C C . GLU B 1 714 ? 21 3.428 -9.586 1 90.75 714 GLU B C 1
ATOM 12335 O O . GLU B 1 714 ? 21.297 2.35 -10.102 1 90.75 714 GLU B O 1
ATOM 12340 N N . CYS B 1 715 ? 21.719 4.059 -8.789 1 93.56 715 CYS B N 1
ATOM 12341 C CA . CYS B 1 715 ? 23.078 3.58 -8.555 1 93.56 715 CYS B CA 1
ATOM 12342 C C . CYS B 1 715 ? 23.078 2.379 -7.617 1 93.56 715 CYS B C 1
ATOM 12344 O O . CYS B 1 715 ? 23.672 1.344 -7.93 1 93.56 715 CYS B O 1
ATOM 12346 N N . VAL B 1 716 ? 22.453 2.475 -6.5 1 91.31 716 VAL B N 1
ATOM 12347 C CA . VAL B 1 716 ? 22.453 1.428 -5.484 1 91.31 716 VAL B CA 1
ATOM 12348 C C . VAL B 1 716 ? 21.891 0.139 -6.066 1 91.31 716 VAL B C 1
ATOM 12350 O O . VAL B 1 716 ? 22.344 -0.958 -5.738 1 91.31 716 VAL B O 1
ATOM 12353 N N . HIS B 1 717 ? 21 0.309 -6.992 1 86.94 717 HIS B N 1
ATOM 12354 C CA . HIS B 1 717 ? 20.391 -0.865 -7.598 1 86.94 717 HIS B CA 1
ATOM 12355 C C . HIS B 1 717 ? 21.188 -1.352 -8.805 1 86.94 717 HIS B C 1
ATOM 12357 O O . HIS B 1 717 ? 20.781 -2.303 -9.477 1 86.94 717 HIS B O 1
ATOM 12363 N N . GLY B 1 718 ? 22.328 -0.618 -9.117 1 84.62 718 GLY B N 1
ATOM 12364 C CA . GLY B 1 718 ? 23.234 -1.045 -10.18 1 84.62 718 GLY B CA 1
ATOM 12365 C C . GLY B 1 718 ? 22.656 -0.796 -11.57 1 84.62 718 GLY B C 1
ATOM 12366 O O . GLY B 1 718 ? 22.984 -1.521 -12.516 1 84.62 718 GLY B O 1
ATOM 12367 N N . ARG B 1 719 ? 21.812 0.192 -11.641 1 82.38 719 ARG B N 1
ATOM 12368 C CA . ARG B 1 719 ? 21.156 0.459 -12.906 1 82.38 719 ARG B CA 1
ATOM 12369 C C . ARG B 1 719 ? 21.922 1.498 -13.719 1 82.38 719 ARG B C 1
ATOM 12371 O O . ARG B 1 719 ? 22.031 1.378 -14.945 1 82.38 719 ARG B O 1
ATOM 12378 N N . ASP B 1 720 ? 22.234 2.43 -13.039 1 86.88 720 ASP B N 1
ATOM 12379 C CA . ASP B 1 720 ? 22.906 3.555 -13.688 1 86.88 720 ASP B CA 1
ATOM 12380 C C . ASP B 1 720 ? 23.953 4.184 -12.758 1 86.88 720 ASP B C 1
ATOM 12382 O O . ASP B 1 720 ? 24.016 3.848 -11.578 1 86.88 720 ASP B O 1
ATOM 12386 N N . TYR B 1 721 ? 24.891 4.918 -13.375 1 93.69 721 TYR B N 1
ATOM 12387 C CA . TYR B 1 721 ? 25.922 5.656 -12.648 1 93.69 721 TYR B CA 1
ATOM 12388 C C . TYR B 1 721 ? 26.938 4.711 -12.039 1 93.69 721 TYR B C 1
ATOM 12390 O O . TYR B 1 721 ? 27.375 4.91 -10.898 1 93.69 721 TYR B O 1
ATOM 12398 N N . ILE B 1 722 ? 27.203 3.73 -12.711 1 90.69 722 ILE B N 1
ATOM 12399 C CA . ILE B 1 722 ? 28.094 2.707 -12.195 1 90.69 722 ILE B CA 1
ATOM 12400 C C . ILE B 1 722 ? 29.484 2.893 -12.789 1 90.69 722 ILE B C 1
ATOM 12402 O O . ILE B 1 722 ? 30.5 2.553 -12.156 1 90.69 722 ILE B O 1
ATOM 12406 N N . GLU B 1 723 ? 29.531 3.367 -14.008 1 89 723 GLU B N 1
ATOM 12407 C CA . GLU B 1 723 ? 30.828 3.523 -14.68 1 89 723 GLU B CA 1
ATOM 12408 C C . GLU B 1 723 ? 30.766 4.648 -15.711 1 89 723 GLU B C 1
ATOM 12410 O O . GLU B 1 723 ? 29.688 5.137 -16.047 1 89 723 GLU B O 1
ATOM 12415 N N . GLY B 1 724 ? 31.891 5.141 -16.016 1 88 724 GLY B N 1
ATOM 12416 C CA . GLY B 1 724 ? 32.031 6.078 -17.109 1 88 724 GLY B CA 1
ATOM 12417 C C . GLY B 1 724 ? 31.547 7.477 -16.766 1 88 724 GLY B C 1
ATOM 12418 O O . GLY B 1 724 ? 31.719 7.93 -15.633 1 88 724 GLY B O 1
ATOM 12419 N N . TYR B 1 725 ? 31.031 8.156 -17.703 1 88.19 725 TYR B N 1
ATOM 12420 C CA . TYR B 1 725 ? 30.609 9.547 -17.578 1 88.19 725 TYR B CA 1
ATOM 12421 C C . TYR B 1 725 ? 29.453 9.68 -16.609 1 88.19 725 TYR B C 1
ATOM 12423 O O . TYR B 1 725 ? 29.375 10.633 -15.836 1 88.19 725 TYR B O 1
ATOM 12431 N N . ARG B 1 726 ? 28.578 8.719 -16.594 1 90.88 726 ARG B N 1
ATOM 12432 C CA . ARG B 1 726 ? 27.406 8.75 -15.734 1 90.88 726 ARG B CA 1
ATOM 12433 C C . ARG B 1 726 ? 27.797 8.656 -14.266 1 90.88 726 ARG B C 1
ATOM 12435 O O . ARG B 1 726 ? 27.172 9.281 -13.406 1 90.88 726 ARG B O 1
ATOM 12442 N N . LEU B 1 727 ? 28.859 7.887 -14.031 1 94.88 727 LEU B N 1
ATOM 12443 C CA . LEU B 1 727 ? 29.391 7.777 -12.672 1 94.88 727 LEU B CA 1
ATOM 12444 C C . LEU B 1 727 ? 29.969 9.109 -12.203 1 94.88 727 LEU B C 1
ATOM 12446 O O . LEU B 1 727 ? 29.656 9.57 -11.102 1 94.88 727 LEU B O 1
ATOM 12450 N N . SER B 1 728 ? 30.734 9.719 -13.094 1 94.81 728 SER B N 1
ATOM 12451 C CA . SER B 1 728 ? 31.328 11 -12.75 1 94.81 728 SER B CA 1
ATOM 12452 C C . SER B 1 728 ? 30.266 12.07 -12.539 1 94.81 728 SER B C 1
ATOM 12454 O O . SER B 1 728 ? 30.375 12.883 -11.617 1 94.81 728 SER B O 1
ATOM 12456 N N . PHE B 1 729 ? 29.281 12.039 -13.375 1 95.62 729 PHE B N 1
ATOM 12457 C CA . PHE B 1 729 ? 28.172 12.984 -13.25 1 95.62 729 PHE B CA 1
ATOM 12458 C C . PHE B 1 729 ? 27.422 12.773 -11.938 1 95.62 729 PHE B C 1
ATOM 12460 O O . PHE B 1 729 ? 27.156 13.727 -11.203 1 95.62 729 PHE B O 1
ATOM 12467 N N . GLY B 1 730 ? 27.078 11.5 -11.664 1 96.88 730 GLY B N 1
ATOM 12468 C CA . GLY B 1 730 ? 26.391 11.18 -10.414 1 96.88 730 GLY B CA 1
ATOM 12469 C C . GLY B 1 730 ? 27.188 11.57 -9.188 1 96.88 730 GLY B C 1
ATOM 12470 O O . GLY B 1 730 ? 26.625 12.031 -8.188 1 96.88 730 GLY B O 1
ATOM 12471 N N . PHE B 1 731 ? 28.516 11.422 -9.266 1 96.94 731 PHE B N 1
ATOM 12472 C CA . PHE B 1 731 ? 29.422 11.789 -8.18 1 96.94 731 PHE B CA 1
ATOM 12473 C C . PHE B 1 731 ? 29.375 13.289 -7.922 1 96.94 731 PHE B C 1
ATOM 12475 O O . PHE B 1 731 ? 29.203 13.727 -6.781 1 96.94 731 PHE B O 1
ATOM 12482 N N . LYS B 1 732 ? 29.406 14.031 -8.984 1 97.12 732 LYS B N 1
ATOM 12483 C CA . LYS B 1 732 ? 29.422 15.484 -8.867 1 97.12 732 LYS B CA 1
ATOM 12484 C C . LYS B 1 732 ? 28.094 16 -8.305 1 97.12 732 LYS B C 1
ATOM 12486 O O . LYS B 1 732 ? 28.078 16.859 -7.418 1 97.12 732 LYS B O 1
ATOM 12491 N N . VAL B 1 733 ? 26.984 15.484 -8.812 1 97.81 733 VAL B N 1
ATOM 12492 C CA . VAL B 1 733 ? 25.656 15.906 -8.359 1 97.81 733 VAL B CA 1
ATOM 12493 C C . VAL B 1 733 ? 25.5 15.602 -6.871 1 97.81 733 VAL B C 1
ATOM 12495 O O . VAL B 1 733 ? 25 16.438 -6.113 1 97.81 733 VAL B O 1
ATOM 12498 N N . THR B 1 734 ? 25.938 14.398 -6.422 1 97.81 734 THR B N 1
ATOM 12499 C CA . THR B 1 734 ? 25.797 13.977 -5.031 1 97.81 734 THR B CA 1
ATOM 12500 C C . THR B 1 734 ? 26.672 14.836 -4.117 1 97.81 734 THR B C 1
ATOM 12502 O O . THR B 1 734 ? 26.266 15.195 -3.016 1 97.81 734 THR B O 1
ATOM 12505 N N . LEU B 1 735 ? 27.859 15.094 -4.641 1 97.5 735 LEU B N 1
ATOM 12506 C CA . LEU B 1 735 ? 28.781 15.953 -3.906 1 97.5 735 LEU B CA 1
ATOM 12507 C C . LEU B 1 735 ? 28.156 17.328 -3.672 1 97.5 735 LEU B C 1
ATOM 12509 O O . LEU B 1 735 ? 28.203 17.844 -2.557 1 97.5 735 LEU B O 1
ATOM 12513 N N . LEU B 1 736 ? 27.609 17.859 -4.688 1 97.88 736 LEU B N 1
ATOM 12514 C CA . LEU B 1 736 ? 27 19.188 -4.613 1 97.88 736 LEU B CA 1
ATOM 12515 C C . LEU B 1 736 ? 25.734 19.156 -3.758 1 97.88 736 LEU B C 1
ATOM 12517 O O . LEU B 1 736 ? 25.469 20.109 -3.01 1 97.88 736 LEU B O 1
ATOM 12521 N N . ALA B 1 737 ? 24.906 18.094 -3.861 1 97.94 737 ALA B N 1
ATOM 12522 C CA . ALA B 1 737 ? 23.719 17.938 -3.027 1 97.94 737 ALA B CA 1
ATOM 12523 C C . ALA B 1 737 ? 24.094 17.922 -1.546 1 97.94 737 ALA B C 1
ATOM 12525 O O . ALA B 1 737 ? 23.453 18.594 -0.735 1 97.94 737 ALA B O 1
ATOM 12526 N N . LEU B 1 738 ? 25.141 17.141 -1.228 1 97.88 738 LEU B N 1
ATOM 12527 C CA . LEU B 1 738 ? 25.625 17.047 0.147 1 97.88 738 LEU B CA 1
ATOM 12528 C C . LEU B 1 738 ? 26.109 18.422 0.636 1 97.88 738 LEU B C 1
ATOM 12530 O O . LEU B 1 738 ? 25.797 18.812 1.761 1 97.88 738 LEU B O 1
ATOM 12534 N N . TYR B 1 739 ? 26.797 19.109 -0.217 1 97.94 739 TYR B N 1
ATOM 12535 C CA . TYR B 1 739 ? 27.312 20.422 0.129 1 97.94 739 TYR B CA 1
ATOM 12536 C C . TYR B 1 739 ? 26.172 21.406 0.38 1 97.94 739 TYR B C 1
ATOM 12538 O O . TYR B 1 739 ? 26.234 22.219 1.312 1 97.94 739 TYR B O 1
ATOM 12546 N N . MET B 1 740 ? 25.141 21.375 -0.373 1 97.12 740 MET B N 1
ATOM 12547 C CA . MET B 1 740 ? 24 22.266 -0.221 1 97.12 740 MET B CA 1
ATOM 12548 C C . MET B 1 740 ? 23.344 22.078 1.142 1 97.12 740 MET B C 1
ATOM 12550 O O . MET B 1 740 ? 23 23.047 1.813 1 97.12 740 MET B O 1
ATOM 12554 N N . ILE B 1 741 ? 23.156 20.828 1.588 1 96.06 741 ILE B N 1
ATOM 12555 C CA . ILE B 1 741 ? 22.516 20.516 2.859 1 96.06 741 ILE B CA 1
ATOM 12556 C C . ILE B 1 741 ? 23.406 20.984 4.012 1 96.06 741 ILE B C 1
ATOM 12558 O O . ILE B 1 741 ? 22.938 21.625 4.949 1 96.06 741 ILE B O 1
ATOM 12562 N N . VAL B 1 742 ? 24.703 20.688 3.895 1 96.38 742 VAL B N 1
ATOM 12563 C CA . VAL B 1 742 ? 25.641 21.062 4.941 1 96.38 742 VAL B CA 1
ATOM 12564 C C . VAL B 1 742 ? 25.734 22.594 5.035 1 96.38 742 VAL B C 1
ATOM 12566 O O . VAL B 1 742 ? 25.812 23.141 6.133 1 96.38 742 VAL B O 1
ATOM 12569 N N . TYR B 1 743 ? 25.719 23.203 3.891 1 94.31 743 TYR B N 1
ATOM 12570 C CA . TYR B 1 743 ? 25.766 24.656 3.84 1 94.31 743 TYR B CA 1
ATOM 12571 C C . TYR B 1 743 ? 24.562 25.266 4.555 1 94.31 743 TYR B C 1
ATOM 12573 O O . TYR B 1 743 ? 24.703 26.188 5.344 1 94.31 743 TYR B O 1
ATOM 12581 N N . ARG B 1 744 ? 23.406 24.766 4.301 1 91.25 744 ARG B N 1
ATOM 12582 C CA . ARG B 1 744 ? 22.188 25.234 4.945 1 91.25 744 ARG B CA 1
ATOM 12583 C C . ARG B 1 744 ? 22.25 25.031 6.457 1 91.25 744 ARG B C 1
ATOM 12585 O O . ARG B 1 744 ? 21.859 25.922 7.223 1 91.25 744 ARG B O 1
ATOM 12592 N N . ILE B 1 745 ? 22.703 23.922 6.898 1 92.31 745 ILE B N 1
ATOM 12593 C CA . ILE B 1 745 ? 22.828 23.609 8.32 1 92.31 745 ILE B CA 1
ATOM 12594 C C . ILE B 1 745 ? 23.766 24.609 8.984 1 92.31 745 ILE B C 1
ATOM 12596 O O . ILE B 1 745 ? 23.469 25.141 10.055 1 92.31 745 ILE B O 1
ATOM 12600 N N . THR B 1 746 ? 24.828 24.859 8.281 1 91.06 746 THR B N 1
ATOM 12601 C CA . THR B 1 746 ? 25.828 25.797 8.812 1 91.06 746 THR B CA 1
ATOM 12602 C C . THR B 1 746 ? 25.25 27.203 8.906 1 91.06 746 THR B C 1
ATOM 12604 O O . THR B 1 746 ? 25.531 27.938 9.859 1 91.06 746 THR B O 1
ATOM 12607 N N . LEU B 1 747 ? 24.453 27.594 7.949 1 86.38 747 LEU B N 1
ATOM 12608 C CA . LEU B 1 747 ? 23.797 28.891 7.961 1 86.38 747 LEU B CA 1
ATOM 12609 C C . LEU B 1 747 ? 22.859 29.016 9.148 1 86.38 747 LEU B C 1
ATOM 12611 O O . LEU B 1 747 ? 22.828 30.062 9.812 1 86.38 747 LEU B O 1
ATOM 12615 N N . ILE B 1 748 ? 22.141 28 9.43 1 84.5 748 ILE B N 1
ATOM 12616 C CA . ILE B 1 748 ? 21.188 28 10.523 1 84.5 748 ILE B CA 1
ATOM 12617 C C . ILE B 1 748 ? 21.906 28.062 11.859 1 84.5 748 ILE B C 1
ATOM 12619 O O . ILE B 1 748 ? 21.531 28.828 12.75 1 84.5 748 ILE B O 1
ATOM 12623 N N . GLN B 1 749 ? 22.938 27.312 11.969 1 86.19 749 GLN B N 1
ATOM 12624 C CA . GLN B 1 749 ? 23.719 27.266 13.203 1 86.19 749 GLN B CA 1
ATOM 12625 C C . GLN B 1 749 ? 24.375 28.609 13.484 1 86.19 749 GLN B C 1
ATOM 12627 O O . GLN B 1 749 ? 24.438 29.047 14.641 1 86.19 749 GLN B O 1
ATOM 12632 N N . SER B 1 750 ? 24.844 29.172 12.453 1 82.25 750 SER B N 1
ATOM 12633 C CA . SER B 1 750 ? 25.453 30.484 12.609 1 82.25 750 SER B CA 1
ATOM 12634 C C . SER B 1 750 ? 24.422 31.531 13.016 1 82.25 750 SER B C 1
ATOM 12636 O O . SER B 1 750 ? 24.719 32.438 13.797 1 82.25 750 SER B O 1
ATOM 12638 N N . ALA B 1 751 ? 23.266 31.406 12.523 1 75.12 751 ALA B N 1
ATOM 12639 C CA . ALA B 1 751 ? 22.188 32.344 12.859 1 75.12 751 ALA B CA 1
ATOM 12640 C C . ALA B 1 751 ? 21.75 32.156 14.305 1 75.12 751 ALA B C 1
ATOM 12642 O O . ALA B 1 751 ? 21.484 33.156 15.008 1 75.12 751 ALA B O 1
ATOM 12643 N N . ILE B 1 752 ? 21.641 31 14.766 1 74.81 752 ILE B N 1
ATOM 12644 C CA . ILE B 1 752 ? 21.234 30.688 16.125 1 74.81 752 ILE B CA 1
ATOM 12645 C C . ILE B 1 752 ? 22.297 31.203 17.109 1 74.81 752 ILE B C 1
ATOM 12647 O O . ILE B 1 752 ? 21.953 31.781 18.141 1 74.81 752 ILE B O 1
ATOM 12651 N N . SER B 1 753 ? 23.516 30.969 16.797 1 72.06 753 SER B N 1
ATOM 12652 C CA . SER B 1 753 ? 24.609 31.406 17.672 1 72.06 753 SER B CA 1
ATOM 12653 C C . SER B 1 753 ? 24.656 32.938 17.781 1 72.06 753 SER B C 1
ATOM 12655 O O . SER B 1 753 ? 24.906 33.469 18.859 1 72.06 753 SER B O 1
ATOM 12657 N N . LYS B 1 754 ? 24.453 33.625 16.781 1 71 754 LYS B N 1
ATOM 12658 C CA . LYS B 1 754 ? 24.453 35.094 16.797 1 71 754 LYS B CA 1
ATOM 12659 C C . LYS B 1 754 ? 23.328 35.625 17.688 1 71 754 LYS B C 1
ATOM 12661 O O . LYS B 1 754 ? 23.5 36.625 18.375 1 71 754 LYS B O 1
ATOM 12666 N N . ASN B 1 755 ? 22.266 34.938 17.672 1 64.12 755 ASN B N 1
ATOM 12667 C CA . ASN B 1 755 ? 21.125 35.344 18.469 1 64.12 755 ASN B CA 1
ATOM 12668 C C . ASN B 1 755 ? 21.359 35.094 19.953 1 64.12 755 ASN B C 1
ATOM 12670 O O . ASN B 1 755 ? 20.859 35.844 20.812 1 64.12 755 ASN B O 1
ATOM 12674 N N . GLU B 1 756 ? 21.953 34.062 20.344 1 61.25 756 GLU B N 1
ATOM 12675 C CA . GLU B 1 756 ? 22.266 33.812 21.75 1 61.25 756 GLU B CA 1
ATOM 12676 C C . GLU B 1 756 ? 23.25 34.844 22.297 1 61.25 756 GLU B C 1
ATOM 12678 O O . GLU B 1 756 ? 23.188 35.188 23.469 1 61.25 756 GLU B O 1
ATOM 12683 N N . ASP B 1 757 ? 24.125 35.344 21.453 1 59.34 757 ASP B N 1
ATOM 12684 C CA . ASP B 1 757 ? 25.094 36.375 21.859 1 59.34 757 ASP B CA 1
ATOM 12685 C C . ASP B 1 757 ? 24.422 37.719 22 1 59.34 757 ASP B C 1
ATOM 12687 O O . ASP B 1 757 ? 24.875 38.562 22.797 1 59.34 757 ASP B O 1
ATOM 12691 N N . ASN B 1 758 ? 23.375 37.906 21.422 1 52.62 758 ASN B N 1
ATOM 12692 C CA . ASN B 1 758 ? 22.688 39.188 21.562 1 52.62 758 ASN B CA 1
ATOM 12693 C C . ASN B 1 758 ? 21.594 39.125 22.625 1 52.62 758 ASN B C 1
ATOM 12695 O O . ASN B 1 758 ? 21.266 40.156 23.234 1 52.62 758 ASN B O 1
#

Solvent-accessible surface area (backbone atoms only — not comparable to full-atom values): 82952 Å² total; per-residue (Å²): 126,81,80,78,81,50,69,48,63,81,52,67,69,55,27,34,53,49,24,36,34,57,77,55,47,40,67,78,58,53,67,58,49,52,46,48,67,70,31,32,77,68,68,71,54,76,31,38,68,50,43,64,64,43,45,75,47,49,50,56,51,37,53,50,44,46,56,45,55,74,50,26,90,63,83,76,81,71,92,46,67,54,59,49,43,44,50,47,47,32,33,33,73,51,34,79,35,54,67,71,64,50,60,72,68,55,77,49,60,51,52,51,54,49,44,51,38,35,51,52,21,50,37,40,22,71,55,57,82,47,87,60,74,68,55,66,52,57,48,55,23,38,44,38,50,76,77,49,58,55,66,57,48,63,75,43,40,69,62,50,53,56,54,54,67,71,61,79,48,49,75,39,58,62,36,51,46,36,38,50,33,27,76,66,64,46,83,73,75,78,61,87,65,53,60,77,72,42,43,70,60,47,61,50,44,54,31,35,61,50,49,85,74,90,76,71,88,72,41,34,44,56,59,49,49,56,55,40,60,23,20,20,30,59,56,94,55,37,82,41,53,68,40,75,56,90,96,44,37,43,48,53,64,88,68,59,37,55,52,54,48,47,52,40,44,62,64,63,69,41,73,62,60,40,43,46,50,30,51,48,37,25,56,74,45,49,43,80,55,56,70,66,43,52,37,48,38,33,44,40,41,44,51,45,58,72,69,45,88,51,62,74,57,51,68,70,24,29,30,44,34,52,51,28,39,32,42,72,59,51,50,57,79,73,48,80,79,43,72,52,45,47,50,30,51,51,52,63,63,62,62,75,56,62,74,51,45,64,59,40,58,82,41,41,92,68,45,70,67,53,47,50,51,50,50,52,49,48,52,50,55,39,60,41,57,80,71,55,84,48,62,69,56,45,41,54,54,40,66,33,64,65,34,34,36,63,42,45,58,70,52,49,52,47,47,55,51,48,51,59,57,61,48,57,92,58,78,55,72,65,52,49,52,40,52,33,36,46,51,54,26,48,53,43,23,62,71,60,26,78,52,41,37,58,65,56,53,42,47,47,54,52,47,50,33,51,46,35,39,72,60,42,38,60,54,48,58,68,66,42,82,77,77,77,81,81,77,87,72,59,66,68,57,42,50,50,48,43,50,46,36,75,74,39,45,50,59,53,20,53,65,24,39,82,45,47,66,80,62,42,47,57,56,43,33,53,46,26,73,42,41,59,77,70,68,44,84,42,73,43,86,41,65,63,44,46,38,65,51,88,71,75,67,58,80,94,31,65,67,56,48,52,48,39,51,50,48,48,50,47,45,69,76,47,40,87,68,39,82,42,95,67,63,54,65,56,46,51,46,52,50,40,50,47,29,51,52,37,38,58,52,55,55,66,57,50,79,57,60,69,60,50,54,53,50,47,33,60,75,67,71,46,92,70,78,83,88,55,92,74,69,49,49,27,69,40,43,39,47,48,17,54,38,35,45,51,48,41,53,49,31,44,74,73,59,39,68,51,38,34,92,41,90,90,44,46,82,37,70,52,58,49,67,57,50,50,47,54,52,50,47,57,36,25,73,60,35,80,33,47,48,73,42,35,45,61,50,43,39,44,35,40,36,64,26,80,75,51,66,12,42,56,59,34,27,52,57,46,72,39,47,66,58,68,69,48,24,51,50,48,32,51,53,50,52,51,42,39,48,35,54,52,48,52,48,51,52,41,52,52,52,52,52,55,55,74,75,100,126,84,81,77,81,51,69,48,64,80,51,68,70,55,28,34,52,48,26,36,34,58,78,54,46,40,69,77,57,54,67,57,49,53,46,47,67,71,31,33,77,69,69,73,54,75,32,39,68,50,44,65,64,44,44,75,45,49,49,57,52,37,52,52,45,44,56,44,56,72,50,25,90,64,85,77,81,70,94,47,67,55,60,50,44,44,49,48,48,31,34,33,75,49,31,78,35,56,66,70,66,48,61,71,69,55,79,49,59,51,54,51,53,49,45,52,38,35,52,53,22,50,37,41,22,70,56,58,80,46,85,59,76,68,54,65,52,57,48,55,25,39,43,37,49,76,77,48,58,55,67,57,48,62,75,44,41,68,62,49,52,56,52,53,67,72,61,78,49,48,76,39,60,64,36,50,49,35,38,50,33,28,76,67,62,46,83,74,76,77,60,89,64,52,59,76,72,42,42,70,61,49,61,48,46,54,30,36,60,51,51,83,74,89,76,70,85,72,40,34,44,55,58,50,49,56,55,42,61,23,19,20,31,58,55,95,54,36,82,42,54,69,40,73,58,89,95,43,36,43,48,52,65,86,68,59,37,57,48,56,49,49,52,40,43,62,63,63,67,40,73,62,61,39,42,46,49,29,51,50,38,25,57,75,47,50,42,80,55,56,70,66,43,52,36,49,36,33,46,42,42,43,52,46,56,73,70,44,88,51,60,74,56,52,68,70,25,30,31,43,35,52,51,28,41,32,42,72,61,49,50,58,79,70,48,80,78,42,72,52,44,47,50,31,50,51,54,62,61,62,60,75,55,62,73,50,45,66,59,40,58,80,40,42,92,68,45,70,68,54,46,47,50,51,49,52,49,47,52,50,56,41,59,42,56,82,72,55,83,46,62,68,55,45,41,55,54,38,65,35,63,65,33,33,36,63,44,44,58,70,52,49,53,49,47,55,51,47,51,59,58,60,47,58,93,56,77,55,72,63,52,51,52,39,51,34,35,46,51,55,26,48,51,43,22,64,73,59,26,79,54,42,38,57,67,58,52,41,46,47,53,52,46,51,32,51,46,34,39,71,61,43,37,61,52,48,56,66,66,43,80,78,79,78,81,82,77,88,72,58,66,68,57,42,50,51,48,42,52,47,35,74,75,38,45,51,58,53,20,54,65,24,40,81,45,46,67,80,61,43,47,59,56,42,35,53,44,26,71,40,43,60,78,72,69,43,83,41,73,44,87,41,66,63,45,46,39,64,51,88,72,74,66,59,80,94,30,62,67,56,48,50,49,37,51,52,49,47,51,47,44,68,76,48,39,89,70,38,80,42,95,66,61,54,66,57,47,50,46,51,50,39,50,46,28,52,52,36,37,59,54,55,56,66,58,50,78,58,60,69,61,50,53,51,52,48,34,60,75,67,71,48,91,70,77,81,89,54,94,75,70,49,49,28,69,39,42,38,44,48,17,54,39,34,45,50,49,38,51,49,31,44,75,73,57,37,67,51,37,34,91,42,92,89,44,47,81,38,70,51,58,48,67,56,49,51,48,54,54,52,48,57,36,23,73,60,36,78,34,48,48,74,41,36,45,60,50,43,39,44,36,40,37,64,26,78,74,51,66,12,41,56,58,34,26,52,57,47,71,37,47,65,58,68,67,48,23,50,49,48,32,52,53,51,52,50,40,38,48,36,52,52,49,52,48,51,52,40,51,52,52,52,53,55,54,73,76,102

pLDDT: mean 86.1, std 9.39, range [36.03, 97.94]

Nearest PDB structures (foldseek):
  8r2d-assembly1_A  TM=2.037E-01  e=1.249E+00  Homo sapiens
  7pwt-assembly1_A-2  TM=2.050E-01  e=6.685E+00  Homo sapiens
  7cun-assembly1_A  TM=1.319E-01  e=4.308E+00  Homo sapiens
  8r2d-assembly1_A  TM=2.121E-01  e=7.555E-01  Homo sapiens
  7pwt-assembly1_A-2  TM=2.050E-01  e=4.237E+00  Homo sapiens

Foldseek 3Di:
DPPLAAPLADDQVRLLVLLQCLLLLNQDCQVVLVVCVNRRDQDFDQAVVVLVVNCVRCVLVLVSLLSNVLRYPDDYDHPGPSSVLSNLLSCVLVPVDPLVVSLVSDDGLSSLVVNLQQVVVSLQCVFAVDDDNGDCCLQFAALVLVQGPCPSCLVCVVVSLVSLVVRDHHPSVSSNVSNNCSSVSPDDAADPCLCVVCLDLLQAQANQDQDDDDDDGHGHPLSVVLVQLSRWFADLLATHHVADADPAGRVRLVSVDPVNLVVSCVRHVDLSSLLSSQLSCCSNVVRHGDLSSLLSLLQNLLVVLVPDPDLVVSCRTRSNSSQLVCVVVPVVVVHPCDPSNVSSLVSQAVDDDLVNLVVCVNRHDYDPVSVVVNVVVLVCLLVCLVVDDELVSLLVSLQDLSCLQEPAPVSVVSSVVNLVVRCPPDQDCSNQSSLVSNLVSLVSNLVHHPRDDNVVSVVVNVVSQVCCLPPRLVSNVVVDDDDDDDDDDDPVVLVVLQVVCLVAVVVLLVQLADWDPVSLLVLQLVCLVPVCVQPPFDFPRDSRGTDTRPFADPVPPSVLSLVLVLLVVCCVVVVVSRDHDDRSSSSSLSNQVSSQVRLVVSLVSHDCLQVLVVVVCVLLVHDADDDDPFDALRLQLVLVVVLLVLLLVSLVSSVHQQADPDPVTRVHGDGSLVSLVVSQVSSCSSSVISNNPSLSVLCNQCCCRPSHNVLVVCVVVPNFLRDDPRVVSSSSSSSSSSVNSSVSVVSSVVVVVVVVVD/DPPLAAPLADDLVRLLVLLLCLLLLNQDCQVVLVVCVNRRDQDFDQAVVVLVVNCVRCVLVLVSLLSNVLRYPDDYDHPGPSSVLSNLLSCVLVPVDPLVVSLVSDDGLSSLVVSLQQVVVSLQCVFAVDDDNGDCCLQFAALVLVLGPCVSCLVCVVVSLVSLVVRDHHPCVSSSVSNNCSSVSPDDAADPCLCVVCLDLLQAQANQDQDDDDDDGHYHPLSVVLVQLSRWFADLLATHHVADAVPAGRVRLVSVDPVNLVVSCVRHVDLSSLLSSQLSCCSNVVRHGDLSSLLSLLQNLLVVLVPDPDLVVSCRTRSNSSQLVCVVVPVVVPHPCDPSNVSSLVSQAVDDDLVNLVVCVNRHDYDPVSVVVNVVVLVCLLVCLVVDDELVSLLVSLQDLSCLQEPAPVSVVSNVVNLVVRCPPDQDCSNQSSLVSNLVSLVSNLVHHPRDDNVVSVVVNVVSQVCQLPPRLVSNVVVDDDDDDDDDDDPVVLVVLLVVCLVAVVVLLVQLADWDPVSLLVLQQVCLVCVCVQPPFDFPRDSRGTDTRPFADPVPPSVLSLVLVLLVVCCVVVVVSRDHDDRSSSSSLSNLVSSQVRLVVSLVSHDCLQVLVVVLCVLLVHDADHDDPFDALRLQLVLVVVLLVLLLVSLVSSVRQQADPDPVTRVHGDGSLVSLVVSQVSSCSSSVISNNPSLSVLCNQCCCGPSHNVLVVCVVVPNFLRDDPRVVSSSSSSSSSSVNSSVSVVSSVVVVVVVVVD

Sequence (1516 aa):
MPNKEYKNYLEHEICVKFADGILEHSQEWQWFIDYIEDNFDLSDIDDFFDFQNRRGNLIPVLSNFLHMLDVCDTDFHSETLLLQEIYLIAKYYVGVVERVNCSSKIKTEFCKILFVLVWLTKLENSDNNSKYIVDYRILDQRNFHQAINMGSFEYDKEEIFIYLEEITIRGFEEVKQNIKDNLNKVNYDVTEHFFEKYSDNLVSVNCFSYQSLDRDAKLTWQEHTLLDMLQISINNGQISPMFSIGSSSVPDYLKWSPQLVKGIKEYFNHRIADFVIESINFVVNKNPPSLETIETHCKLLAEAIKNSDNYHKIRMFSSFEIIALLFKEGVMNKVEKTEDIKKFYKIIHSVTSINLLLVLRQFFPLSRSQLRSIKNYIENQYKGISLIKDIESLIQYLQNSDIARYINQECYDEMKRKFFELMKGIQDSSVSILFYQAVMFLLDVNQTNQNLDKRVVKRDVIYLQEYWQENIYPEQEKNLQEFKYSAEIPTTEVEGFNDTVMNNPILLANICIIFKVKDMIPVMEETSKNPLNFMCDKIILSPIFPIKNIEINFEKHEIDNILKSQVEKILKEYGYKFLNDIDSKIYVSAIHEKYRENANIFITMFNREEELYSLLEELLDRSLIPYEKNVSLGHLTQLFPLLEIEIRHLGKMFGIVPFKENREEYFKFKDPSSILRELIDKIYQELDSFESAPELLFVYHFMYNSNSFNIRNECVHGRDYIEGYRLSFGFKVTLLALYMIVYRITLIQSAISKNEDNMPNKEYKNYLEHEICVKFADGILEHSQEWQWFIDYIEDNFDLSDIDDFFDFQNRRGNLIPVLSNFLHMLDVCDTDFHSETLLLQEIYLIAKYYVGVVERVNCSSKIKTEFCKILFVLVWLTKLENSDNNSKYIVDYRILDQRNFHQAINMGSFEYDKEEIFIYLEEITIRGFEEVKQNIKDNLNKVNYDVTEHFFEKYSDNLVSVNCFSYQSLDRDAKLTWQEHTLLDMLQISINNGQISPMFSIGSSSVPDYLKWSPQLVKGIKEYFNHRIADFVIESINFVVNKNPPSLETIETHCKLLAEAIKNSDNYHKIRMFSSFEIIALLFKEGVMNKVEKTEDIKKFYKIIHSVTSINLLLVLRQFFPLSRSQLRSIKNYIENQYKGISLIKDIESLIQYLQNSDIARYINQECYDEMKRKFFELMKGIQDSSVSILFYQAVMFLLDVNQTNQNLDKRVVKRDVIYLQEYWQENIYPEQEKNLQEFKYSAEIPTTEVEGFNDTVMNNPILLANICIIFKVKDMIPVMEETSKNPLNFMCDKIILSPIFPIKNIEINFEKHEIDNILKSQVEKILKEYGYKFLNDIDSKIYVSAIHEKYRENANIFITMFNREEELYSLLEELLDRSLIPYEKNVSLGHLTQLFPLLEIEIRHLGKMFGIVPFKENREEYFKFKDPSSILRELIDKIYQELDSFESAPELLFVYHFMYNSNSFNIRNECVHGRDYIEGYRLSFGFKVTLLALYMIVYRITLIQSAISKNEDN